Protein AF-A0A4Q4V949-F1 (afdb_monomer_lite)

Foldseek 3Di:
DDPDFWFFWDWADFPALKTKIWGAPDGDPQAPPLQAYDDPDDDDDPDPPPPPPDPPPDDRPQWDKWFWDQDPVNQAIDTRNRDDHHQKIWMFIAHEHEDEDPDQDDALEAEDAFFGGGIDIDGHDPDPPPRMDIDGTDDHRYYDYFHDADDQAAPLQEEEEEEDEQVLLQVLLLQCLLAAFPNNYAYEYEYADPQPPHDPVPRDDPVVSCVSNVVRRYHYDYHHDDDDRFLRGLCCLQVVLVVDDPSHQKYKQEDSFKGFLYVVLVVVVPVVDDSVDFAKEAAPAPPVVCCVVQPQFHDRHLIIMTTPVLSVQLHPCSVVLCPPPVDTHRSSVRVSSVVRHPYDYDHDPLRHALQFARDCCCVLQDSDFHRRIYGCCVHRHPHDSSQLSPSCVNRHSRQRQRWYAYPVAWIDGRSHTIIHDPDDPVRVVPDDPVVVPFRHDDPVDPDTPDQLAQEEAAALDLVQLVPQFLGAEYHYALVRLLVQQCDADPVRHGPCVVQLVVLLVVLVVCCVVVVPDDSLLSSSLLSSLVSQVSSVVSHNAAYEDEFQLVCLPPLVSRLVRLVSSLVSNCVVPVPDDSLRYEYEGELDLSRLSNQLVCVVVSHAYEHELFAAPLSLLLNQVSQHQEYEHEQAQPCVVPDPPDDGPRGRLLRLLLSVVLCVVVVGNYFYEYDNDDELLVVQCCRNGHHYYDYSVRSVVVVVDDPPPDPGHGPVSHPDPCPVSVVPSDDQSVVQSVDPVSSVVCQCPPPHNVSVVSSVSVSVVSNVSSVSSSVVSVD

Secondary structure (DSSP, 8-state):
------EEEEE-S-TTT-EEEEE---S---S--TT-S----SSS-SS----SS----PPPPSEEEEEEEE-TTSS-EEETTEEEE-SEEEEEEE-EEEEE-S-S---SEEE-SSPPPPPEEEEPPSSTT--EEEEEPPS--EEEEEPPPPPPPP-TTEEEEEEE-HHHHHHTHHHHHHHHTTS--EEEEEEPPTTTT---TTPPPHHHHHHHHHHTT-EEEEEE--S-HHHHHHHHHHHGGGT--TT--EEEE--TT-EES-HHHHHHHHTTS-TTS--EEE---SSHHHHHHH-S---STT-EEEEHHHHHHHTT-HHHHHTSTT--THHHHHHHHHHH----EEE-TTB------B-THHHHHS-SPPPSEE--TTTTB---HHHHHTTHHHH-GGGTT-EEE-TTSEEEETTTEEEE-SS-HHHHTTS-GGGS-TT---TT--S-SS-SSEEEEE---THHHHHH--BS-EE--HHHHHHHHT-B-TTS-BTTHHHHHHHHHHHHHTTTTSTTS-HHHHHHHHHHHHHHHHHGGGBSS-EEEEPPGGGTT-HHHHHHHHHHHHHHHHHH-TTS-GGGEEEEEE-SHHHHHHHHHHHHTT-EEEEEEE-SHHHHHHHHHTT-SEEEEBSS-GGGGTSTT---SS--HHHHHHHHHHHHHHT--PEE--B---SHHHHHHTBTBSEEEE-HHHHHHHHHS-STT--S--STTTSS--TTTTTTSSTHHHHHHT-HHHHHHHHHHGGGTHHHHHHHHHHHHHHHHHHHHHHHHH-

Sequence (775 aa):
MARNPISRALVTALTLGSLHLLVNHIGYFHRSHPAAFVDPEIGWPRKPAALTGEKATKPVESSVQIEWETARDGSGYKLFGISGFQSTVDVASINIKANPSSKESRPVLENLSIEFPTFSKLQLGSKAHDPVRRIEVPETSVTVEVAQTLATPNAAEIIFSGATTLRRLTESLDAFKHWAAGTGARFVIVVEPYGANGEDPGEPSGDEIIRAYAKEGIELDIVEAGGDWTGRYVSLLDILPSYIRPDTQWIGFIDDDTFFFSMHSVLHMLHKYDASEAQWVGTHSEYTPWLWGGGINCVGGAGFFLSTPLLKQIGGKSKDCLALANTHGDKALSLCIYKYTTTKLSVEHGLYQLEMFGDPSGFYEAVRPQPISTHHWKSWHQKDMAKISAVSRVCGDACILQSYRFADGWLMTNGYSIVKYSYSDKELASQNDFDMEHSWDNPGEEDGEESWSAVDCDTLDLEVPSKLGPFVDCTSNQAIAYHELIRVDGEGKQVHAQLIQDAIAFAAAKKQVYPELDAAELAVEVMMVKLALRIVPHLTGYSHIQTNPKYSYSKQKTIENAQRIVAVFKELDPTYDTNRVCIKIPATWEGMQACRELERQGIATLATTMFCMEQAALASHVGCTYIAPYINELRVHFDSGYVDKNKAFDFCGSAQRYYEKVGSGTRVLPASLTSVQEVMRLAGAHHITVAPPLLTKLAETPANPWEGDTGSVFSRDHGADEEVFGDYYSRIVEDEGAWQLAFTRSLGGRAEGKIVQAINIFCEKQEGLEGLARR

Structure (mmCIF, N/CA/C/O backbone):
data_AF-A0A4Q4V949-F1
#
_entry.id   AF-A0A4Q4V949-F1
#
loop_
_atom_site.group_PDB
_atom_site.id
_atom_site.type_symbol
_atom_site.label_atom_id
_atom_site.label_alt_id
_atom_site.label_comp_id
_atom_site.label_asym_id
_atom_site.label_entity_id
_atom_site.label_seq_id
_atom_site.pdbx_PDB_ins_code
_atom_site.Cartn_x
_atom_site.Cartn_y
_atom_site.Cartn_z
_atom_site.occupancy
_atom_site.B_iso_or_equiv
_atom_site.auth_seq_id
_atom_site.auth_comp_id
_atom_site.auth_asym_id
_atom_site.auth_atom_id
_atom_site.pdbx_PDB_model_num
ATOM 1 N N . MET A 1 1 ? -19.097 7.911 -0.462 1.00 23.41 1 MET A N 1
ATOM 2 C CA . MET A 1 1 ? -19.958 6.911 -1.139 1.00 23.41 1 MET A CA 1
ATOM 3 C C . MET A 1 1 ? -19.379 5.537 -0.853 1.00 23.41 1 MET A C 1
ATOM 5 O O . MET A 1 1 ? -18.164 5.414 -0.833 1.00 23.41 1 MET A O 1
ATOM 9 N N . ALA A 1 2 ? -20.223 4.564 -0.511 1.00 19.25 2 ALA A N 1
ATOM 10 C CA . ALA A 1 2 ? -19.815 3.244 -0.032 1.00 19.25 2 ALA A CA 1
ATOM 11 C C . ALA A 1 2 ? -18.829 2.562 -1.000 1.00 19.25 2 ALA A C 1
ATOM 13 O O . ALA A 1 2 ? -19.147 2.385 -2.173 1.00 19.25 2 ALA A O 1
ATOM 14 N N . ARG A 1 3 ? -17.637 2.192 -0.508 1.00 22.89 3 ARG A N 1
ATOM 15 C CA . ARG A 1 3 ? -16.684 1.346 -1.241 1.00 22.89 3 ARG A CA 1
ATOM 16 C C . ARG A 1 3 ? -17.339 -0.026 -1.422 1.00 22.89 3 ARG A C 1
ATOM 18 O O . ARG A 1 3 ? -17.463 -0.785 -0.463 1.00 22.89 3 ARG A O 1
ATOM 25 N N . ASN A 1 4 ? -17.834 -0.303 -2.626 1.00 29.89 4 ASN A N 1
ATOM 26 C CA . ASN A 1 4 ? -18.466 -1.577 -2.939 1.00 29.89 4 ASN A CA 1
ATOM 27 C C . ASN A 1 4 ? -17.403 -2.686 -3.051 1.00 29.89 4 ASN A C 1
ATOM 29 O O . ASN A 1 4 ? -16.415 -2.502 -3.764 1.00 29.89 4 ASN A O 1
ATOM 33 N N . PRO A 1 5 ? -17.606 -3.852 -2.418 1.00 28.44 5 PRO A N 1
ATOM 34 C CA . PRO A 1 5 ? -16.660 -4.957 -2.471 1.00 28.44 5 PRO A CA 1
ATOM 35 C C . PRO A 1 5 ? -16.630 -5.573 -3.876 1.00 28.44 5 PRO A C 1
ATOM 37 O O . PRO A 1 5 ? -17.610 -6.171 -4.323 1.00 28.44 5 PRO A O 1
ATOM 40 N N . ILE A 1 6 ? -15.494 -5.466 -4.567 1.00 34.72 6 ILE A N 1
ATOM 41 C CA . ILE A 1 6 ? -15.197 -6.327 -5.716 1.00 34.72 6 ILE A CA 1
ATOM 42 C C . ILE A 1 6 ? -14.974 -7.734 -5.155 1.00 34.72 6 ILE A C 1
ATOM 44 O O . ILE A 1 6 ? -14.046 -7.965 -4.380 1.00 34.72 6 ILE A O 1
ATOM 48 N N . SER A 1 7 ? -15.840 -8.678 -5.520 1.00 36.91 7 SER A N 1
ATOM 49 C CA . SER A 1 7 ? -15.655 -10.087 -5.163 1.00 36.91 7 SER A CA 1
ATOM 50 C C . SER A 1 7 ? -14.743 -10.732 -6.206 1.00 36.91 7 SER A C 1
ATOM 52 O O . SER A 1 7 ? -15.171 -10.982 -7.333 1.00 36.91 7 SER A O 1
ATOM 54 N N . ARG A 1 8 ? -13.472 -10.954 -5.850 1.00 41.19 8 ARG A N 1
ATOM 55 C CA . ARG A 1 8 ? -12.495 -11.674 -6.683 1.00 41.19 8 ARG A CA 1
ATOM 56 C C . ARG A 1 8 ? -12.491 -13.153 -6.300 1.00 41.19 8 ARG A C 1
ATOM 58 O O . ARG A 1 8 ? -12.451 -13.484 -5.117 1.00 41.19 8 ARG A O 1
ATOM 65 N N . ALA A 1 9 ? -12.545 -14.032 -7.294 1.00 40.34 9 ALA A N 1
ATOM 66 C CA . ALA A 1 9 ? -12.616 -15.475 -7.102 1.00 40.34 9 ALA A CA 1
ATOM 67 C C . ALA A 1 9 ? -11.342 -16.179 -7.587 1.00 40.34 9 ALA A C 1
ATOM 69 O O . ALA A 1 9 ? -10.746 -15.766 -8.582 1.00 40.34 9 ALA A O 1
ATOM 70 N N . LEU A 1 10 ? -10.938 -17.258 -6.908 1.00 42.69 10 LEU A N 1
ATOM 71 C CA . LEU A 1 10 ? -9.797 -18.071 -7.319 1.00 42.69 10 LEU A CA 1
ATOM 72 C C . LEU A 1 10 ? -10.251 -19.090 -8.370 1.00 42.69 10 LEU A C 1
ATOM 74 O O . LEU A 1 10 ? -11.147 -19.905 -8.125 1.00 42.69 10 LEU A O 1
ATOM 78 N N . VAL A 1 11 ? -9.622 -19.048 -9.544 1.00 43.53 11 VAL A N 1
ATOM 79 C CA . VAL A 1 11 ? -9.882 -19.995 -10.630 1.00 43.53 11 VAL A CA 1
ATOM 80 C C . VAL A 1 11 ? -8.966 -21.198 -10.457 1.00 43.53 11 VAL A C 1
ATOM 82 O O . VAL A 1 11 ? -7.747 -21.080 -10.546 1.00 43.53 11 VAL A O 1
ATOM 85 N N . THR A 1 12 ? -9.535 -22.380 -10.227 1.00 38.44 12 THR A N 1
ATOM 86 C CA . THR A 1 12 ? -8.761 -23.625 -10.246 1.00 38.44 12 THR A CA 1
ATOM 87 C C . THR A 1 12 ? -9.470 -24.672 -11.083 1.00 38.44 12 THR A C 1
ATOM 89 O O . THR A 1 12 ? -10.072 -25.605 -10.572 1.00 38.44 12 THR A O 1
ATOM 92 N N . ALA A 1 13 ? -9.407 -24.473 -12.396 1.00 38.62 13 ALA A N 1
ATOM 93 C CA . ALA A 1 13 ? -9.247 -25.507 -13.414 1.00 38.62 13 ALA A CA 1
ATOM 94 C C . ALA A 1 13 ? -9.280 -24.796 -14.773 1.00 38.62 13 ALA A C 1
ATOM 96 O O . ALA A 1 13 ? -10.261 -24.139 -15.113 1.00 38.62 13 ALA A O 1
ATOM 97 N N . LEU A 1 14 ? -8.145 -24.877 -15.469 1.00 45.59 14 LEU A N 1
ATOM 98 C CA . LEU A 1 14 ? -7.856 -24.408 -16.827 1.00 45.59 14 LEU A CA 1
ATOM 99 C C . LEU A 1 14 ? -9.120 -24.184 -17.668 1.00 45.59 14 LEU A C 1
ATOM 101 O O . LEU A 1 14 ? -9.851 -25.131 -17.949 1.00 45.59 14 LEU A O 1
ATOM 105 N N . THR A 1 15 ? -9.390 -22.942 -18.068 1.00 43.31 15 THR A N 1
ATOM 106 C CA . THR A 1 15 ? -10.629 -22.562 -18.757 1.00 43.31 15 THR A CA 1
ATOM 107 C C . THR A 1 15 ? -10.710 -23.122 -20.184 1.00 43.31 15 THR A C 1
ATOM 109 O O . THR A 1 15 ? -10.396 -22.458 -21.161 1.00 43.31 15 THR A O 1
ATOM 112 N N . LEU A 1 16 ? -11.120 -24.393 -20.259 1.00 43.25 16 LEU A N 1
ATOM 113 C CA . LEU A 1 16 ? -12.038 -25.100 -21.164 1.00 43.25 16 LEU A CA 1
ATOM 114 C C . LEU A 1 16 ? -11.852 -26.605 -20.882 1.00 43.25 16 LEU A C 1
ATOM 116 O O . LEU A 1 16 ? -10.740 -27.118 -20.931 1.00 43.25 16 LEU A O 1
ATOM 120 N N . GLY A 1 17 ? -12.929 -27.327 -20.560 1.00 39.16 17 GLY A N 1
ATOM 121 C CA . GLY A 1 17 ? -12.892 -28.763 -20.235 1.00 39.16 17 GLY A CA 1
ATOM 122 C C . GLY A 1 17 ? -13.403 -29.136 -18.841 1.00 39.16 17 GLY A C 1
ATOM 123 O O . GLY A 1 17 ? -13.890 -30.249 -18.694 1.00 39.16 17 GLY A O 1
ATOM 124 N N . SER A 1 18 ? -13.347 -28.238 -17.854 1.00 42.00 18 SER A N 1
ATOM 125 C CA . SER A 1 18 ? -14.075 -28.230 -16.564 1.00 42.00 18 SER A CA 1
ATOM 126 C C . SER A 1 18 ? -13.592 -27.001 -15.793 1.00 42.00 18 SER A C 1
ATOM 128 O O . SER A 1 18 ? -12.385 -26.818 -15.699 1.00 42.00 18 SER A O 1
ATOM 130 N N . LEU A 1 19 ? -14.482 -26.155 -15.272 1.00 42.25 19 LEU A N 1
ATOM 131 C CA . LEU A 1 19 ? -14.113 -24.971 -14.492 1.00 42.25 19 LEU A CA 1
ATOM 132 C C . LEU A 1 19 ? -14.685 -25.085 -13.071 1.00 42.25 19 LEU A C 1
ATOM 134 O O . LEU A 1 19 ? -15.902 -25.138 -12.872 1.00 42.25 19 LEU A O 1
ATOM 138 N N . HIS A 1 20 ? -13.802 -25.0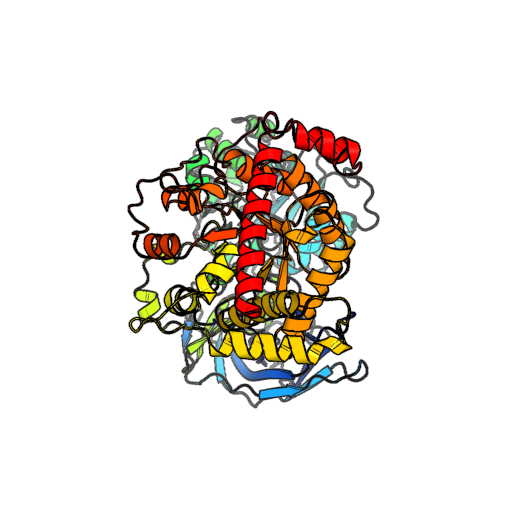67 -12.075 1.00 43.91 20 HIS A N 1
ATOM 139 C CA . HIS A 1 20 ? -14.162 -25.052 -10.656 1.00 43.91 20 HIS A CA 1
ATOM 140 C C . HIS A 1 20 ? -13.693 -23.737 -10.047 1.00 43.91 20 HIS A C 1
ATOM 142 O O . HIS A 1 20 ? -12.526 -23.357 -10.160 1.00 43.91 20 HIS A O 1
ATOM 148 N N . LEU A 1 21 ? -14.630 -23.023 -9.433 1.00 42.66 21 LEU A N 1
ATOM 149 C CA . LEU A 1 21 ? -14.421 -21.716 -8.835 1.00 42.66 21 LEU A CA 1
ATOM 150 C C . LEU A 1 21 ? -14.546 -21.821 -7.315 1.00 42.66 21 LEU A C 1
ATOM 152 O O . LEU A 1 21 ? -15.622 -22.134 -6.806 1.00 42.66 21 LEU A O 1
ATOM 156 N N . LEU A 1 22 ? -13.477 -21.495 -6.591 1.00 43.94 22 LEU A N 1
ATOM 157 C CA . LEU A 1 22 ? -13.514 -21.328 -5.139 1.00 43.94 22 LEU A CA 1
ATOM 158 C C . LEU A 1 22 ? -13.496 -19.843 -4.785 1.00 43.94 22 LEU A C 1
ATOM 160 O O . LEU A 1 22 ? -12.631 -19.086 -5.223 1.00 43.94 22 LEU A O 1
ATOM 164 N N . VAL A 1 23 ? -14.458 -19.426 -3.971 1.00 40.50 23 VAL A N 1
ATOM 165 C CA . VAL A 1 23 ? -14.585 -18.070 -3.447 1.00 40.50 23 VAL A CA 1
ATOM 166 C C . VAL A 1 23 ? -14.411 -18.096 -1.938 1.00 40.50 23 VAL A C 1
ATOM 168 O O . VAL A 1 23 ? -15.080 -18.830 -1.212 1.00 40.50 23 VAL A O 1
ATOM 171 N N . ASN A 1 24 ? -13.486 -17.265 -1.464 1.00 37.62 24 ASN A N 1
ATOM 172 C CA . ASN A 1 24 ? -13.415 -16.890 -0.062 1.00 37.62 24 ASN A CA 1
ATOM 173 C C . ASN A 1 24 ? -14.276 -15.638 0.129 1.00 37.62 24 ASN A C 1
ATOM 175 O O . ASN A 1 24 ? -14.116 -14.668 -0.608 1.00 37.62 24 ASN A O 1
ATOM 179 N N . HIS A 1 25 ? -15.165 -15.629 1.120 1.00 32.88 25 HIS A N 1
ATOM 180 C CA . HIS A 1 25 ? -16.060 -14.496 1.374 1.00 32.88 25 HIS A CA 1
ATOM 181 C C . HIS A 1 25 ? -15.378 -13.321 2.112 1.00 32.88 25 HIS A C 1
ATOM 183 O O . HIS A 1 25 ? -16.060 -12.454 2.658 1.00 32.88 25 HIS A O 1
ATOM 189 N N . ILE A 1 26 ? -14.042 -13.269 2.138 1.00 29.25 26 ILE A N 1
ATOM 190 C CA . ILE A 1 26 ? -13.274 -12.215 2.808 1.00 29.25 26 ILE A CA 1
ATOM 191 C C . ILE A 1 26 ? -12.864 -11.176 1.761 1.00 29.25 26 ILE A C 1
ATOM 193 O O . ILE A 1 26 ? -12.069 -11.453 0.865 1.00 29.25 26 ILE A O 1
ATOM 197 N N . GLY A 1 27 ? -13.456 -9.984 1.864 1.00 28.69 27 GLY A N 1
ATOM 198 C CA . GLY A 1 27 ? -13.058 -8.820 1.081 1.00 28.69 27 GLY A CA 1
ATOM 199 C C . GLY A 1 27 ? -11.587 -8.473 1.317 1.00 28.69 27 GLY A C 1
ATOM 200 O O . GLY A 1 27 ? -11.102 -8.596 2.437 1.00 28.69 27 GLY A O 1
ATOM 201 N N . TYR A 1 28 ? -10.934 -8.001 0.252 1.00 23.09 28 TYR A N 1
ATOM 202 C CA . TYR A 1 28 ? -9.518 -7.623 0.147 1.00 23.09 28 TYR A CA 1
ATOM 203 C C . TYR A 1 28 ? -8.519 -8.781 -0.032 1.00 23.09 28 TYR A C 1
ATOM 205 O O . TYR A 1 28 ? -7.919 -9.281 0.912 1.00 23.09 28 TYR A O 1
ATOM 213 N N . PHE A 1 29 ? -8.228 -9.105 -1.297 1.00 25.89 29 PHE A N 1
ATOM 214 C CA . PHE A 1 29 ? -6.908 -9.598 -1.702 1.00 25.89 29 PHE A CA 1
ATOM 215 C C . PHE A 1 29 ? -6.113 -8.409 -2.253 1.00 25.89 29 PHE A C 1
ATOM 217 O O . PHE A 1 29 ? -6.253 -8.085 -3.428 1.00 25.89 29 PHE A O 1
ATOM 224 N N . HIS A 1 30 ? -5.303 -7.757 -1.411 1.00 25.00 30 HIS A N 1
ATOM 225 C CA . HIS A 1 30 ? -4.321 -6.751 -1.856 1.00 25.00 30 HIS A CA 1
ATOM 226 C C . HIS A 1 30 ? -2.861 -7.187 -1.651 1.00 25.00 30 HIS A C 1
ATOM 228 O O . HIS A 1 30 ? -1.940 -6.383 -1.680 1.00 25.00 30 HIS A O 1
ATOM 234 N N . ARG A 1 31 ? -2.626 -8.495 -1.502 1.00 25.36 31 ARG A N 1
ATOM 235 C CA . ARG A 1 31 ? -1.320 -9.102 -1.774 1.00 25.36 31 ARG A CA 1
ATOM 236 C C . ARG A 1 31 ? -1.536 -10.245 -2.746 1.00 25.36 31 ARG A C 1
ATOM 238 O O . ARG A 1 31 ? -2.046 -11.301 -2.373 1.00 25.36 31 ARG A O 1
ATOM 245 N N . SER A 1 32 ? -1.184 -10.024 -4.006 1.00 29.88 32 SER A N 1
ATOM 246 C CA . SER A 1 32 ? -1.009 -11.092 -4.983 1.00 29.88 32 SER A CA 1
ATOM 247 C C . SER A 1 32 ? 0.086 -12.026 -4.471 1.00 29.88 32 SER A C 1
ATOM 249 O O . SER A 1 32 ? 1.272 -11.746 -4.614 1.00 29.88 32 SER A O 1
ATOM 251 N N . HIS A 1 33 ? -0.295 -13.126 -3.819 1.00 28.47 33 HIS A N 1
ATOM 252 C CA . HIS A 1 33 ? 0.649 -14.202 -3.560 1.00 28.47 33 HIS A CA 1
ATOM 253 C C . HIS A 1 33 ? 1.010 -14.871 -4.902 1.00 28.47 33 HIS A C 1
ATOM 255 O O . HIS A 1 33 ? 0.104 -15.376 -5.566 1.00 28.47 33 HIS A O 1
ATOM 261 N N . PRO A 1 34 ? 2.300 -14.917 -5.299 1.00 31.09 34 PRO A N 1
ATOM 262 C CA . PRO A 1 34 ? 2.740 -15.373 -6.629 1.00 31.09 34 PRO A CA 1
ATOM 263 C C . PRO A 1 34 ? 2.511 -16.863 -6.944 1.00 31.09 34 PRO A C 1
ATOM 265 O O . PRO A 1 34 ? 2.851 -17.326 -8.025 1.00 31.09 34 PRO A O 1
ATOM 268 N N . ALA A 1 35 ? 1.997 -17.663 -6.006 1.00 28.58 35 ALA A N 1
ATOM 269 C CA . ALA A 1 35 ? 2.217 -19.112 -6.026 1.00 28.58 35 ALA A CA 1
ATOM 270 C C . ALA A 1 35 ? 1.003 -19.980 -6.404 1.00 28.58 35 ALA A C 1
ATOM 272 O O . ALA A 1 35 ? 1.115 -21.204 -6.381 1.00 28.58 35 ALA A O 1
ATOM 273 N N . ALA A 1 36 ? -0.151 -19.409 -6.751 1.00 32.72 36 ALA A N 1
ATOM 274 C CA . ALA A 1 36 ? -1.404 -20.161 -6.692 1.00 32.72 36 ALA A CA 1
ATOM 275 C C . ALA A 1 36 ? -2.174 -20.266 -8.007 1.00 32.72 36 ALA A C 1
ATOM 277 O O . ALA A 1 36 ? -3.256 -19.717 -8.173 1.00 32.72 36 ALA A O 1
ATOM 278 N N . PHE A 1 37 ? -1.620 -21.065 -8.908 1.00 35.94 37 PHE A N 1
ATOM 279 C CA . PHE A 1 37 ? -2.381 -21.798 -9.912 1.00 35.94 37 PHE A CA 1
ATOM 280 C C . PHE A 1 37 ? -1.766 -23.201 -9.983 1.00 35.94 37 PHE A C 1
ATOM 282 O O . PHE A 1 37 ? -0.540 -23.344 -9.913 1.00 35.94 37 PHE A O 1
ATOM 289 N N . VAL A 1 38 ? -2.621 -24.224 -10.013 1.00 30.84 38 VAL A N 1
ATOM 290 C CA . VAL A 1 38 ? -2.236 -25.641 -9.924 1.00 30.84 38 VAL A CA 1
ATOM 291 C C . VAL A 1 38 ? -1.601 -26.097 -11.234 1.00 30.84 38 VAL A C 1
ATOM 293 O O . VAL A 1 38 ? -2.146 -25.853 -12.308 1.00 30.84 38 VAL A O 1
ATOM 296 N N . ASP A 1 39 ? -0.463 -26.776 -11.122 1.00 28.52 39 ASP A N 1
ATOM 297 C CA . ASP A 1 39 ? 0.186 -27.499 -12.213 1.00 28.52 39 ASP A CA 1
ATOM 298 C C . ASP A 1 39 ? -0.682 -28.701 -12.642 1.00 28.52 39 ASP A C 1
ATOM 300 O O . ASP A 1 39 ? -0.988 -29.557 -11.807 1.00 28.52 39 ASP A O 1
ATOM 304 N N . PRO A 1 40 ? -1.122 -28.810 -13.908 1.00 30.06 40 PRO A N 1
ATOM 305 C CA . PRO A 1 40 ? -1.758 -30.022 -14.392 1.00 30.06 40 PRO A CA 1
ATOM 306 C C . PRO A 1 40 ? -0.704 -31.090 -14.746 1.00 30.06 40 PRO A C 1
ATOM 308 O O . PRO A 1 40 ? -0.489 -31.381 -15.922 1.00 30.06 40 PRO A O 1
ATOM 311 N N . GLU A 1 41 ? -0.112 -31.768 -13.763 1.00 28.59 41 GLU A N 1
ATOM 312 C CA . GLU A 1 41 ? 0.449 -33.119 -13.955 1.00 28.59 41 GLU A CA 1
ATOM 313 C C . GLU A 1 41 ? -0.055 -34.023 -12.815 1.00 28.59 41 GLU A C 1
ATOM 315 O O . GLU A 1 41 ? -0.023 -33.648 -11.654 1.00 28.59 41 GLU A O 1
ATOM 320 N N . ILE A 1 42 ? -0.629 -35.213 -13.027 1.00 26.53 42 ILE A N 1
ATOM 321 C CA . ILE A 1 42 ? -0.213 -36.354 -13.852 1.00 26.53 42 ILE A CA 1
ATOM 322 C C . ILE A 1 42 ? -1.463 -36.930 -14.549 1.00 26.53 42 ILE A C 1
ATOM 324 O O . ILE A 1 42 ? -2.311 -37.539 -13.901 1.00 26.53 42 ILE A O 1
ATOM 328 N N . GLY A 1 43 ? -1.594 -36.792 -15.875 1.00 27.28 43 GLY A N 1
ATOM 329 C CA . GLY A 1 43 ? -2.690 -37.466 -16.598 1.00 27.28 43 GLY A CA 1
ATOM 330 C C . GLY A 1 43 ? -2.988 -37.004 -18.026 1.00 27.28 43 GLY A C 1
ATOM 331 O O . GLY A 1 43 ? -3.600 -37.757 -18.795 1.00 27.28 43 GLY A O 1
ATOM 332 N N . TRP A 1 44 ? -2.542 -35.815 -18.431 1.00 26.69 44 TRP A N 1
ATOM 333 C CA . TRP A 1 44 ? -2.743 -35.310 -19.792 1.00 26.69 44 TRP A CA 1
ATOM 334 C C . TRP A 1 44 ? -1.596 -35.736 -20.726 1.00 26.69 44 TRP A C 1
ATOM 336 O O . TRP A 1 44 ? -0.442 -35.797 -20.300 1.00 26.69 44 TRP A O 1
ATOM 346 N N . PRO A 1 45 ? -1.882 -36.132 -21.981 1.00 23.94 45 PRO A N 1
ATOM 347 C CA . PRO A 1 45 ? -0.861 -36.687 -22.865 1.00 23.94 45 PRO A CA 1
ATOM 348 C C . PRO A 1 45 ? 0.228 -35.650 -23.185 1.00 23.94 45 PRO A C 1
ATOM 350 O O . PRO A 1 45 ? -0.051 -34.578 -23.709 1.00 23.94 45 PRO A O 1
ATOM 353 N N . ARG A 1 46 ? 1.489 -36.017 -22.918 1.00 27.61 46 ARG A N 1
ATOM 354 C CA . ARG A 1 46 ? 2.719 -35.215 -23.102 1.00 27.61 46 ARG A CA 1
ATOM 355 C C . ARG A 1 46 ? 3.123 -34.954 -24.568 1.00 27.61 46 ARG A C 1
ATOM 357 O O . ARG A 1 46 ? 4.300 -34.757 -24.854 1.00 27.61 46 ARG A O 1
ATOM 364 N N . LYS A 1 47 ? 2.191 -34.997 -25.523 1.00 24.91 47 LYS A N 1
ATOM 365 C CA . LYS A 1 47 ? 2.473 -34.697 -26.935 1.00 24.91 47 LYS A CA 1
ATOM 366 C C . LYS A 1 47 ? 1.301 -33.950 -27.565 1.00 24.91 47 LYS A C 1
ATOM 368 O O . LYS A 1 47 ? 0.171 -34.410 -27.396 1.00 24.91 47 LYS A O 1
ATOM 373 N N . PRO A 1 48 ? 1.544 -32.886 -28.352 1.00 25.78 48 PRO A N 1
ATOM 374 C CA . PRO A 1 48 ? 0.546 -32.414 -29.292 1.00 25.78 48 PRO A CA 1
ATOM 375 C C . PRO A 1 48 ? 0.340 -33.548 -30.296 1.00 25.78 48 PRO A C 1
ATOM 377 O O . PRO A 1 48 ? 1.204 -33.842 -31.125 1.00 25.78 48 PRO A O 1
ATOM 380 N N . ALA A 1 49 ? -0.775 -34.266 -30.179 1.00 24.66 49 ALA A N 1
ATOM 381 C CA . ALA A 1 49 ? -1.230 -35.067 -31.295 1.00 24.66 49 ALA A CA 1
ATOM 382 C C . ALA A 1 49 ? -1.532 -34.061 -32.405 1.00 24.66 49 ALA A C 1
ATOM 384 O O . ALA A 1 49 ? -2.473 -33.276 -32.294 1.00 24.66 49 ALA A O 1
ATOM 385 N N . ALA A 1 50 ? -0.698 -34.048 -33.448 1.00 25.38 50 ALA A N 1
ATOM 386 C CA . ALA A 1 50 ? -1.076 -33.457 -34.717 1.00 25.38 50 ALA A CA 1
ATOM 387 C C . ALA A 1 50 ? -2.506 -33.923 -35.007 1.00 25.38 50 ALA A C 1
ATOM 389 O O . ALA A 1 50 ? -2.760 -35.131 -34.965 1.00 25.38 50 ALA A O 1
ATOM 390 N N . LEU A 1 51 ? -3.426 -32.977 -35.222 1.00 29.67 51 LEU A N 1
ATOM 391 C CA . LEU A 1 51 ? -4.824 -33.222 -35.577 1.00 29.67 51 LEU A CA 1
ATOM 392 C C . LEU A 1 51 ? -4.884 -33.969 -36.918 1.00 29.67 51 LEU A C 1
ATOM 394 O O . LEU A 1 51 ? -5.210 -33.427 -37.967 1.00 29.67 51 LEU A O 1
ATOM 398 N N . THR A 1 52 ? -4.557 -35.251 -36.872 1.00 27.83 52 THR A N 1
ATOM 399 C CA . THR A 1 52 ? -4.782 -36.250 -37.902 1.00 27.83 52 THR A CA 1
ATOM 400 C C . THR A 1 52 ? -6.060 -36.974 -37.519 1.00 27.83 52 THR A C 1
ATOM 402 O O . THR A 1 52 ? -6.032 -38.121 -37.112 1.00 27.83 52 THR A O 1
ATOM 405 N N . GLY A 1 53 ? -7.194 -36.269 -37.574 1.00 27.78 53 GLY A N 1
ATOM 406 C CA . GLY A 1 53 ? -8.541 -36.857 -37.622 1.00 27.78 53 GLY A CA 1
ATOM 407 C C . GLY A 1 53 ? -9.006 -37.781 -36.482 1.00 27.78 53 GLY A C 1
ATOM 408 O O . GLY A 1 53 ? -10.175 -38.165 -36.487 1.00 27.78 53 GLY A O 1
ATOM 409 N N . GLU A 1 54 ? -8.179 -38.134 -35.500 1.00 24.19 54 GLU A N 1
ATOM 410 C CA . GLU A 1 54 ? -8.571 -39.012 -34.404 1.00 24.19 54 GLU A CA 1
ATOM 411 C C . GLU A 1 54 ? -9.052 -38.189 -33.212 1.00 24.19 54 GLU A C 1
ATOM 413 O O . GLU A 1 54 ? -8.305 -37.471 -32.548 1.00 24.19 54 GLU A O 1
ATOM 418 N N . LYS A 1 55 ? -10.360 -38.296 -32.959 1.00 30.39 55 LYS A N 1
ATOM 419 C CA . LYS A 1 55 ? -11.039 -37.777 -31.774 1.00 30.39 55 LYS A CA 1
ATOM 420 C C . LYS A 1 55 ? -10.313 -38.259 -30.514 1.00 30.39 55 LYS A C 1
ATOM 422 O O . LYS A 1 55 ? -10.509 -39.394 -30.086 1.00 30.39 55 LYS A O 1
ATOM 427 N N . ALA A 1 56 ? -9.544 -37.384 -29.873 1.00 28.50 56 ALA A N 1
ATOM 428 C CA . ALA A 1 56 ? -9.070 -37.601 -28.513 1.00 28.50 56 ALA A CA 1
ATOM 429 C C . ALA A 1 56 ? -10.249 -37.434 -27.533 1.00 28.50 56 ALA A C 1
ATOM 431 O O . ALA A 1 56 ? -10.384 -36.429 -26.846 1.00 28.50 56 ALA A O 1
ATOM 432 N N . THR A 1 57 ? -11.151 -38.414 -27.490 1.00 31.97 57 THR A N 1
ATOM 433 C CA . THR A 1 57 ? -12.174 -38.534 -26.446 1.00 31.97 57 THR A CA 1
ATOM 434 C C . THR A 1 57 ? -11.542 -39.159 -25.208 1.00 31.97 57 THR A C 1
ATOM 436 O O . THR A 1 57 ? -11.722 -40.350 -24.954 1.00 31.97 57 THR A O 1
ATOM 439 N N . LYS A 1 58 ? -10.790 -38.381 -24.425 1.00 31.84 58 LYS A N 1
ATOM 440 C CA . LYS A 1 58 ? -10.741 -38.674 -22.988 1.00 31.84 58 LYS A CA 1
ATOM 441 C C . LYS A 1 58 ? -12.032 -38.125 -22.371 1.00 31.84 58 LYS A C 1
ATOM 443 O O . LYS A 1 58 ? -12.427 -37.015 -22.732 1.00 31.84 58 LYS A O 1
ATOM 448 N N . PRO A 1 59 ? -12.733 -38.895 -21.522 1.00 34.22 59 PRO A N 1
ATOM 449 C CA . PRO A 1 59 ? -13.909 -38.385 -20.835 1.00 34.22 59 PRO A CA 1
ATOM 450 C C . PRO A 1 59 ? -13.485 -37.180 -19.992 1.00 34.22 59 PRO A C 1
ATOM 452 O O . PRO A 1 59 ? -12.454 -37.238 -19.322 1.00 34.22 59 PRO A O 1
ATOM 455 N N . VAL A 1 60 ? -14.263 -36.097 -20.064 1.00 43.53 60 VAL A N 1
ATOM 456 C CA . VAL A 1 60 ? -14.189 -35.002 -19.091 1.00 43.53 60 VAL A CA 1
ATOM 457 C C . VAL A 1 60 ? -14.231 -35.646 -17.708 1.00 43.53 60 VAL A C 1
ATOM 459 O O . VAL A 1 60 ? -15.116 -36.469 -17.457 1.00 43.53 60 VAL A O 1
ATOM 462 N N . GLU A 1 61 ? -13.238 -35.372 -16.860 1.00 46.53 61 GLU A N 1
ATOM 463 C CA . GLU A 1 61 ? -13.214 -35.947 -15.517 1.00 46.53 61 GLU A CA 1
ATOM 464 C C . GLU A 1 61 ? -14.527 -35.594 -14.814 1.00 46.53 61 GLU A C 1
ATOM 466 O O . GLU A 1 61 ? -14.913 -34.433 -14.743 1.00 46.53 61 GLU A O 1
ATOM 471 N N . SER A 1 62 ? -15.244 -36.601 -14.310 1.00 46.88 62 SER A N 1
ATOM 472 C CA . SER A 1 62 ? -16.535 -36.409 -13.635 1.00 46.88 62 SER A CA 1
ATOM 473 C C . SER A 1 62 ? -16.397 -35.718 -12.273 1.00 46.88 62 SER A C 1
ATOM 475 O O . SER A 1 62 ? -17.393 -35.455 -11.603 1.00 46.88 62 SER A O 1
ATOM 477 N N . SER A 1 63 ? -15.165 -35.450 -11.833 1.00 52.66 63 SER A N 1
ATOM 478 C CA . SER A 1 63 ? -14.875 -34.746 -10.592 1.00 52.66 63 SER A CA 1
ATOM 479 C C . SER A 1 63 ? -13.506 -34.070 -10.625 1.00 52.66 63 SER A C 1
ATOM 481 O O . SER A 1 63 ? -12.550 -34.713 -11.052 1.00 52.66 63 SER A O 1
ATOM 483 N N . VAL A 1 64 ? -13.390 -32.864 -10.068 1.00 57.31 64 VAL A N 1
ATOM 484 C CA . VAL A 1 64 ? -12.107 -32.177 -9.825 1.00 57.31 64 VAL A CA 1
ATOM 485 C C . VAL A 1 64 ? -11.694 -32.340 -8.367 1.00 57.31 64 VAL A C 1
ATOM 487 O O . VAL A 1 64 ? -12.535 -32.328 -7.467 1.00 57.31 64 VAL A O 1
ATOM 490 N N . GLN A 1 65 ? -10.398 -32.531 -8.134 1.00 62.53 65 GLN A N 1
ATOM 491 C CA . GLN A 1 65 ? -9.810 -32.646 -6.803 1.00 62.53 65 GLN A CA 1
ATOM 492 C C . GLN A 1 65 ? -9.372 -31.271 -6.291 1.00 62.53 65 GLN A C 1
ATOM 494 O O . GLN A 1 65 ? -8.636 -30.557 -6.963 1.00 62.53 65 GLN A O 1
ATOM 499 N N . ILE A 1 66 ? -9.828 -30.911 -5.094 1.00 64.12 66 ILE A N 1
ATOM 500 C CA . ILE A 1 66 ? -9.368 -29.734 -4.356 1.00 64.12 66 ILE A CA 1
ATOM 501 C C . ILE A 1 66 ? -8.442 -30.214 -3.262 1.00 64.12 66 ILE A C 1
ATOM 503 O O . ILE A 1 66 ? -8.885 -30.967 -2.395 1.00 64.12 66 ILE A O 1
ATOM 507 N N . GLU A 1 67 ? -7.203 -29.739 -3.286 1.00 68.19 67 GLU A N 1
ATOM 508 C CA . GLU A 1 67 ? -6.223 -30.009 -2.243 1.00 68.19 67 GLU A CA 1
ATOM 509 C C . GLU A 1 67 ? -6.176 -28.863 -1.227 1.00 68.19 67 GLU A C 1
ATOM 511 O O . GLU A 1 67 ? -6.234 -27.682 -1.593 1.00 68.19 67 GLU A O 1
ATOM 516 N N . TRP A 1 68 ? -6.050 -29.204 0.055 1.00 69.88 68 TRP A N 1
ATOM 517 C CA . TRP A 1 68 ? -5.800 -28.233 1.115 1.00 69.88 68 TRP A CA 1
ATOM 518 C C . TRP A 1 68 ? -4.801 -28.733 2.150 1.00 69.88 68 TRP A C 1
ATOM 520 O O . TRP A 1 68 ? -4.662 -29.925 2.420 1.00 69.88 68 TRP A O 1
ATOM 530 N N . GLU A 1 69 ? -4.165 -27.774 2.810 1.00 71.19 69 GLU A N 1
ATOM 531 C CA . GLU A 1 69 ? -3.275 -28.000 3.940 1.00 71.19 69 GLU A CA 1
ATOM 532 C C . GLU A 1 69 ? -3.751 -27.172 5.134 1.00 71.19 69 GLU A C 1
ATOM 534 O O . GLU A 1 69 ? -4.239 -26.053 4.986 1.00 71.19 69 GLU A O 1
ATOM 539 N N . THR A 1 70 ? -3.600 -27.691 6.348 1.00 68.81 70 THR A N 1
ATOM 540 C CA . THR A 1 70 ? -3.724 -26.862 7.554 1.00 68.81 70 THR A CA 1
ATOM 541 C C . THR A 1 70 ? -2.475 -26.000 7.701 1.00 68.81 70 THR A C 1
ATOM 543 O O . THR A 1 70 ? -1.362 -26.530 7.647 1.00 68.81 70 THR A O 1
ATOM 546 N N . ALA A 1 71 ? -2.644 -24.692 7.912 1.00 63.94 71 ALA A N 1
ATOM 547 C CA . ALA A 1 71 ? -1.522 -23.796 8.175 1.00 63.94 71 ALA A CA 1
ATOM 548 C C . ALA A 1 71 ? -0.735 -24.270 9.414 1.00 63.94 71 ALA A C 1
ATOM 550 O O . ALA A 1 71 ? -1.317 -24.783 10.374 1.00 63.94 71 ALA A O 1
ATOM 551 N N . ARG A 1 72 ? 0.601 -24.138 9.389 1.00 55.62 72 ARG A N 1
ATOM 552 C CA . ARG A 1 72 ? 1.496 -24.682 10.437 1.00 55.62 72 ARG A CA 1
ATOM 553 C C . ARG A 1 72 ? 1.240 -24.092 11.829 1.00 55.62 72 ARG A C 1
ATOM 555 O O . ARG A 1 72 ? 1.567 -24.729 12.823 1.00 55.62 72 ARG A O 1
ATOM 562 N N . ASP A 1 73 ? 0.675 -22.896 11.881 1.00 58.03 73 ASP A N 1
ATOM 563 C CA . ASP A 1 73 ? 0.295 -22.141 13.076 1.00 58.03 73 ASP A CA 1
ATOM 564 C C . ASP A 1 73 ? -1.160 -22.402 13.525 1.00 58.03 73 ASP A C 1
ATOM 566 O O . ASP A 1 73 ? -1.589 -21.887 14.554 1.00 58.03 73 ASP A O 1
ATOM 570 N N . GLY A 1 74 ? -1.930 -23.198 12.771 1.00 59.00 74 GLY A N 1
ATOM 571 C CA . GLY A 1 74 ? -3.336 -23.492 13.046 1.00 59.00 74 GLY A CA 1
ATOM 572 C C . GLY A 1 74 ? -4.309 -22.340 12.764 1.00 59.00 74 GLY A C 1
ATOM 573 O O . GLY A 1 74 ? -5.484 -22.467 13.107 1.00 59.00 74 GLY A O 1
ATOM 574 N N . SER A 1 75 ? -3.862 -21.242 12.139 1.00 60.41 75 SER A N 1
ATOM 575 C CA . SER A 1 75 ? -4.672 -20.032 11.913 1.00 60.41 75 SER A CA 1
ATOM 576 C C . SER A 1 75 ? -5.717 -20.169 10.794 1.00 60.41 75 SER A C 1
ATOM 578 O O . SER A 1 75 ? -6.626 -19.346 10.689 1.00 60.41 75 SER A O 1
ATOM 580 N N . GLY A 1 76 ? -5.641 -21.228 9.979 1.00 73.38 76 GLY A N 1
ATOM 581 C CA . GLY A 1 76 ? -6.585 -21.484 8.893 1.00 73.38 76 GLY A CA 1
ATOM 582 C C . GLY A 1 76 ? -6.152 -22.600 7.943 1.00 73.38 76 GLY A C 1
ATOM 583 O O . GLY A 1 76 ? -5.317 -23.449 8.269 1.00 73.38 76 GLY A O 1
ATOM 584 N N . TYR A 1 77 ? -6.743 -22.591 6.753 1.00 69.94 77 TYR A N 1
ATOM 585 C CA . TYR A 1 77 ? -6.482 -23.529 5.670 1.00 69.94 77 TYR A CA 1
ATOM 586 C C . TYR A 1 77 ? -5.739 -22.835 4.533 1.00 69.94 77 TYR A C 1
ATOM 588 O O . TYR A 1 77 ? -5.945 -21.651 4.245 1.00 69.94 77 TYR A O 1
ATOM 596 N N . LYS A 1 78 ? -4.876 -23.606 3.883 1.00 65.38 78 LYS A N 1
ATOM 597 C CA . LYS A 1 78 ? -4.175 -23.244 2.666 1.00 65.38 78 LYS A CA 1
ATOM 598 C C . LYS A 1 78 ? -4.786 -24.031 1.514 1.00 65.38 78 LYS A C 1
ATOM 600 O O . LYS A 1 78 ? -4.752 -25.256 1.552 1.00 65.38 78 LYS A O 1
ATOM 605 N N . LEU A 1 79 ? -5.342 -23.356 0.515 1.00 63.06 79 LEU A N 1
ATOM 606 C CA . LEU A 1 79 ? -5.896 -23.986 -0.688 1.00 63.06 79 LEU A CA 1
ATOM 607 C C . LEU A 1 79 ? -5.046 -23.559 -1.875 1.00 63.06 79 LEU A C 1
ATOM 609 O O . LEU A 1 79 ? -4.820 -22.366 -2.067 1.00 63.06 79 LEU A O 1
ATOM 613 N N . PHE A 1 80 ? -4.542 -24.530 -2.640 1.00 61.12 80 PHE A N 1
ATOM 614 C CA . PHE A 1 80 ? -3.713 -24.291 -3.832 1.00 61.12 80 PHE A CA 1
ATOM 615 C C . PHE A 1 80 ? -2.550 -23.314 -3.610 1.00 61.12 80 PHE A C 1
ATOM 617 O O . PHE A 1 80 ? -2.259 -22.468 -4.448 1.00 61.12 80 PHE A O 1
ATOM 624 N N . GLY A 1 81 ? -1.897 -23.385 -2.450 1.00 53.72 81 GLY A N 1
ATOM 625 C CA . GLY A 1 81 ? -0.787 -22.486 -2.139 1.00 53.72 81 GLY A CA 1
ATOM 626 C C . GLY A 1 81 ? -1.183 -21.161 -1.466 1.00 53.72 81 GLY A C 1
ATOM 627 O O . GLY A 1 81 ? -0.289 -20.463 -0.994 1.00 53.72 81 GLY A O 1
ATOM 628 N N . ILE A 1 82 ? -2.476 -20.842 -1.338 1.00 53.69 82 ILE A N 1
ATOM 629 C CA . ILE A 1 82 ? -2.976 -19.595 -0.733 1.00 53.69 82 ILE A CA 1
ATOM 630 C C . ILE A 1 82 ? -3.462 -19.836 0.691 1.00 53.69 82 ILE A C 1
ATOM 632 O O . ILE A 1 82 ? -4.357 -20.647 0.909 1.00 53.69 82 ILE A O 1
ATOM 636 N N . SER A 1 83 ? -2.903 -19.097 1.647 1.00 61.19 83 SER A N 1
ATOM 637 C CA . SER A 1 83 ? -3.304 -19.111 3.059 1.00 61.19 83 SER A CA 1
ATOM 638 C C . SER A 1 83 ? -4.510 -18.200 3.329 1.00 61.19 83 SER A C 1
ATOM 640 O O . SER A 1 83 ? -4.790 -17.285 2.561 1.00 61.19 83 SER A O 1
ATOM 642 N N . GLY A 1 84 ? -5.192 -18.408 4.458 1.00 65.44 84 GLY A N 1
ATOM 643 C CA . GLY A 1 84 ? -6.264 -17.516 4.926 1.00 65.44 84 GLY A CA 1
ATOM 644 C C . GLY A 1 84 ? -7.684 -18.002 4.626 1.00 65.44 84 GLY A C 1
ATOM 645 O O . GLY A 1 84 ? -8.643 -17.249 4.801 1.00 65.44 84 GLY A O 1
ATOM 646 N N . PHE A 1 85 ? -7.851 -19.257 4.200 1.00 66.50 85 PHE A N 1
ATOM 647 C CA . PHE A 1 85 ? -9.179 -19.853 4.084 1.00 66.50 85 PHE A CA 1
ATOM 648 C C . PHE A 1 85 ? -9.673 -20.345 5.440 1.00 66.50 85 PHE A C 1
ATOM 650 O O . PHE A 1 85 ? -8.928 -20.914 6.241 1.00 66.50 85 PHE A O 1
ATOM 657 N N . GLN A 1 86 ? -10.964 -20.154 5.684 1.00 75.94 86 GLN A N 1
ATOM 658 C CA . GLN A 1 86 ? -11.636 -20.761 6.824 1.00 75.94 86 GLN A CA 1
ATOM 659 C C . GLN A 1 86 ? -11.905 -22.247 6.564 1.00 75.94 86 GLN A C 1
ATOM 661 O O . GLN A 1 86 ? -11.721 -22.759 5.463 1.00 75.94 86 GLN A O 1
ATOM 666 N N . SER A 1 87 ? -12.393 -22.953 7.584 1.00 74.94 87 SER A N 1
ATOM 667 C CA . SER A 1 87 ? -12.797 -24.358 7.453 1.00 74.94 87 SER A CA 1
ATOM 668 C C . SER A 1 87 ? -13.984 -24.564 6.511 1.00 74.94 87 SER A C 1
ATOM 670 O O . SER A 1 87 ? -14.265 -25.695 6.136 1.00 74.94 87 SER A O 1
ATOM 672 N N . THR A 1 88 ? -14.691 -23.498 6.134 1.00 75.50 88 THR A N 1
ATOM 673 C CA . THR A 1 88 ? -15.760 -23.519 5.134 1.00 75.50 88 THR A CA 1
ATOM 674 C C . THR A 1 88 ? -15.410 -22.546 4.018 1.00 75.50 88 THR A C 1
ATOM 676 O O . THR A 1 88 ? -15.054 -21.406 4.307 1.00 75.50 88 THR A O 1
ATOM 679 N N . VAL A 1 89 ? -15.530 -22.983 2.767 1.00 72.88 89 VAL A N 1
ATOM 680 C CA . VAL A 1 89 ? -15.266 -22.174 1.568 1.00 72.88 89 VAL A CA 1
ATOM 681 C C . VAL A 1 89 ? -16.464 -22.229 0.629 1.00 72.88 89 VAL A C 1
ATOM 683 O O . VAL A 1 89 ? -17.139 -23.254 0.560 1.00 72.88 89 VAL A O 1
ATOM 686 N N . ASP A 1 90 ? -16.754 -21.143 -0.078 1.00 71.75 90 ASP A N 1
ATOM 687 C CA . ASP A 1 90 ? -17.842 -21.110 -1.052 1.00 71.75 90 ASP A CA 1
ATOM 688 C C . ASP A 1 90 ? -17.326 -21.583 -2.413 1.00 71.75 90 ASP A C 1
ATOM 690 O O . ASP A 1 90 ? -16.248 -21.200 -2.857 1.00 71.75 90 ASP A O 1
ATOM 694 N N . VAL A 1 91 ? -18.071 -22.462 -3.077 1.00 72.31 91 VAL A N 1
ATOM 695 C CA . VAL A 1 91 ? -17.644 -23.120 -4.315 1.00 72.31 91 VAL A CA 1
ATOM 696 C C . VAL A 1 91 ? -18.761 -23.118 -5.336 1.00 72.31 91 VAL A C 1
ATOM 698 O O . VAL A 1 91 ? -19.875 -23.559 -5.053 1.00 72.31 91 VAL A O 1
ATOM 701 N N . ALA A 1 92 ? -18.443 -22.661 -6.538 1.00 73.50 92 ALA A N 1
ATOM 702 C CA . ALA A 1 92 ? -19.273 -22.782 -7.723 1.00 73.50 92 ALA A CA 1
ATOM 703 C C . ALA A 1 92 ? -18.516 -23.612 -8.766 1.00 73.50 92 ALA A C 1
ATOM 705 O O . ALA A 1 92 ? -17.290 -23.603 -8.820 1.00 73.50 92 ALA A O 1
ATOM 706 N N . SER A 1 93 ? -19.228 -24.357 -9.603 1.00 71.38 93 SER A N 1
ATOM 707 C CA . SER A 1 93 ? -18.602 -25.100 -10.700 1.00 71.38 93 SER A CA 1
ATOM 708 C C . SER A 1 93 ? -19.433 -24.962 -11.961 1.00 71.38 93 SER A C 1
ATOM 710 O O . SER A 1 93 ? -20.662 -24.920 -11.908 1.00 71.38 93 SER A O 1
ATOM 712 N N . ILE A 1 94 ? -18.749 -24.861 -13.093 1.00 73.00 94 ILE A N 1
ATOM 713 C CA . ILE A 1 94 ? -19.349 -24.771 -14.416 1.00 73.00 94 ILE A CA 1
ATOM 714 C C . ILE A 1 94 ? -18.521 -25.595 -15.390 1.00 73.00 94 ILE A C 1
ATOM 716 O O . ILE A 1 94 ? -17.295 -25.592 -15.359 1.00 73.00 94 ILE A O 1
ATOM 720 N N . ASN A 1 95 ? -19.180 -26.305 -16.294 1.00 73.19 95 ASN A N 1
ATOM 721 C CA . ASN A 1 95 ? -18.481 -27.064 -17.315 1.00 73.19 95 ASN A CA 1
ATOM 722 C C . ASN A 1 95 ? -18.611 -26.366 -18.671 1.00 73.19 95 ASN A C 1
ATOM 724 O O . ASN A 1 95 ? -19.692 -26.352 -19.265 1.00 73.19 95 ASN A O 1
ATOM 728 N N . ILE A 1 96 ? -17.512 -25.771 -19.140 1.00 74.12 96 ILE A N 1
ATOM 729 C CA . ILE A 1 96 ? -17.444 -25.039 -20.408 1.00 74.12 96 ILE A CA 1
ATOM 730 C C . ILE A 1 96 ? -16.745 -25.918 -21.441 1.00 74.12 96 ILE A C 1
ATOM 732 O O . ILE A 1 96 ? -15.580 -26.290 -21.278 1.00 74.12 96 ILE A O 1
ATOM 736 N N . LYS A 1 97 ? -17.450 -26.228 -22.528 1.00 75.44 97 LYS A N 1
ATOM 737 C CA . LYS A 1 97 ? -16.903 -26.979 -23.655 1.00 75.44 97 LYS A CA 1
ATOM 738 C C . LYS A 1 97 ? -16.387 -26.034 -24.735 1.00 75.44 97 LYS A C 1
ATOM 740 O O . LYS A 1 97 ? -17.130 -25.184 -25.215 1.00 75.44 97 LYS A O 1
ATOM 745 N N . ALA A 1 98 ? -15.148 -26.250 -25.168 1.00 75.62 98 ALA A N 1
ATOM 746 C CA . ALA A 1 98 ? -14.588 -25.594 -26.342 1.00 75.62 98 ALA A CA 1
ATOM 747 C C . ALA A 1 98 ? -15.107 -26.249 -27.616 1.00 75.62 98 ALA A C 1
ATOM 749 O O . ALA A 1 98 ? -15.001 -27.469 -27.772 1.00 75.62 98 ALA A O 1
ATOM 750 N N . ASN A 1 99 ? -15.620 -25.446 -28.540 1.00 79.06 99 ASN A N 1
ATOM 751 C CA . ASN A 1 99 ? -15.848 -25.871 -29.909 1.00 79.06 99 ASN A CA 1
ATOM 752 C C . ASN A 1 99 ? -14.914 -25.087 -30.840 1.00 79.06 99 ASN A C 1
ATOM 754 O O . ASN A 1 99 ? -15.146 -23.897 -31.065 1.00 79.06 99 ASN A O 1
ATOM 758 N N . PRO A 1 100 ? -13.835 -25.709 -31.351 1.00 75.38 100 PRO A N 1
ATOM 759 C CA . PRO A 1 100 ? -12.957 -25.068 -32.316 1.00 75.38 100 PRO A CA 1
ATOM 760 C C . PRO A 1 100 ? -13.742 -24.714 -33.567 1.00 75.38 100 PRO A C 1
ATOM 762 O O . PRO A 1 100 ? -14.421 -25.558 -34.159 1.00 75.38 100 PRO A O 1
ATOM 765 N N . SER A 1 101 ? -13.635 -23.463 -33.975 1.00 71.94 101 SER A N 1
ATOM 766 C CA . SER A 1 101 ? -14.381 -22.966 -35.111 1.00 71.94 101 SER A CA 1
ATOM 767 C C . SER A 1 101 ? -13.505 -22.756 -36.333 1.00 71.94 101 SER A C 1
ATOM 769 O O . SER A 1 101 ? -12.318 -22.476 -36.222 1.00 71.94 101 SER A O 1
ATOM 771 N N . SER A 1 102 ? -14.115 -22.795 -37.516 1.00 64.25 102 SER A N 1
ATOM 772 C CA . SER A 1 102 ? -13.428 -22.563 -38.793 1.00 64.25 102 SER A CA 1
ATOM 773 C C . SER A 1 102 ? -13.222 -21.078 -39.132 1.00 64.25 102 SER A C 1
ATOM 775 O O . SER A 1 102 ? -12.839 -20.760 -40.254 1.00 64.25 102 SER A O 1
ATOM 777 N N . LYS A 1 103 ? -13.571 -20.156 -38.225 1.00 61.81 103 LYS A N 1
ATOM 778 C CA . LYS A 1 103 ? -13.428 -18.703 -38.415 1.00 61.81 103 LYS A CA 1
ATOM 779 C C . LYS A 1 103 ? -12.208 -18.204 -37.645 1.00 61.81 103 LYS A C 1
ATOM 781 O O . LYS A 1 103 ? -12.154 -18.409 -36.435 1.00 61.81 103 LYS A O 1
ATOM 786 N N . GLU A 1 104 ? -11.300 -17.520 -38.341 1.00 55.47 104 GLU A N 1
ATOM 787 C CA . GLU A 1 104 ? -10.057 -16.973 -37.774 1.00 55.47 104 GLU A CA 1
ATOM 788 C C . GLU A 1 104 ? -10.293 -15.848 -36.757 1.00 55.47 104 GLU A C 1
ATOM 790 O O . GLU A 1 104 ? -9.597 -15.794 -35.749 1.00 55.47 104 GLU A O 1
ATOM 795 N N . SER A 1 105 ? -11.278 -14.966 -36.973 1.00 58.94 105 SER A N 1
ATOM 796 C CA . SER A 1 105 ? -11.538 -13.849 -36.058 1.00 58.94 105 SER A CA 1
ATOM 797 C C . SER A 1 105 ? -12.608 -14.181 -35.018 1.00 58.94 105 SER A C 1
ATOM 799 O O . SER A 1 105 ? -13.698 -14.675 -35.333 1.00 58.94 105 SER A O 1
ATOM 801 N N . ARG A 1 106 ? -12.287 -13.892 -33.754 1.00 71.94 106 ARG A N 1
ATOM 802 C CA . ARG A 1 106 ? -13.167 -14.075 -32.597 1.00 71.94 106 ARG A CA 1
ATOM 803 C C . ARG A 1 106 ? -13.356 -12.753 -31.863 1.00 71.94 106 ARG A C 1
ATOM 805 O O . ARG A 1 106 ? -12.437 -11.933 -31.855 1.00 71.94 106 ARG A O 1
ATOM 812 N N . PRO A 1 107 ? -14.546 -12.512 -31.287 1.00 77.50 107 PRO A N 1
ATOM 813 C CA . PRO A 1 107 ? -14.744 -11.328 -30.481 1.00 77.50 107 PRO A CA 1
ATOM 814 C C . PRO A 1 107 ? -13.890 -11.446 -29.219 1.00 77.50 107 PRO A C 1
ATOM 816 O O . PRO A 1 107 ? -13.827 -12.502 -28.592 1.00 77.50 107 PRO A O 1
ATOM 819 N N . VAL A 1 108 ? -13.262 -10.337 -28.847 1.00 85.25 108 VAL A N 1
ATOM 820 C CA . VAL A 1 108 ? -12.529 -10.207 -27.585 1.00 85.25 108 VAL A CA 1
ATOM 821 C C . VAL A 1 108 ? -13.436 -10.522 -26.388 1.00 85.25 108 VAL A C 1
ATOM 823 O O . VAL A 1 108 ? -12.992 -11.150 -25.433 1.00 85.25 108 VAL A O 1
ATOM 826 N N . LEU A 1 109 ? -14.712 -10.119 -26.473 1.00 88.50 109 LEU A N 1
ATOM 827 C CA . LEU A 1 109 ? -15.759 -10.403 -25.494 1.00 88.50 109 LEU A CA 1
ATOM 828 C C . LEU A 1 109 ? -16.890 -11.220 -26.109 1.00 88.50 109 LEU A C 1
ATOM 830 O O . LEU A 1 109 ? -17.551 -10.764 -27.044 1.00 88.50 109 LEU A O 1
ATOM 834 N N . GLU A 1 110 ? -17.185 -12.372 -25.523 1.00 88.06 110 GLU A N 1
ATOM 835 C CA . GLU A 1 110 ? -18.370 -13.162 -25.846 1.00 88.06 110 GLU A CA 1
ATOM 836 C C . GLU A 1 110 ? -19.402 -13.072 -24.712 1.00 88.06 110 GLU A C 1
ATOM 838 O O . GLU A 1 110 ? -19.085 -13.299 -23.547 1.00 88.06 110 GLU A O 1
ATOM 843 N N . ASN A 1 111 ? -20.650 -12.730 -25.040 1.00 89.62 111 ASN A N 1
ATOM 844 C CA . ASN A 1 111 ? -21.740 -12.716 -24.063 1.00 89.62 111 ASN A CA 1
ATOM 845 C C . ASN A 1 111 ? -22.411 -14.091 -24.024 1.00 89.62 111 ASN A C 1
ATOM 847 O O . ASN A 1 111 ? -22.963 -14.551 -25.024 1.00 89.62 111 ASN A O 1
ATOM 851 N N . LEU A 1 112 ? -22.392 -14.723 -22.857 1.00 87.31 112 LEU A N 1
ATOM 852 C CA . LEU A 1 112 ? -23.041 -15.993 -22.588 1.00 87.31 112 LEU A CA 1
ATOM 853 C C . LEU A 1 112 ? -24.484 -15.746 -22.146 1.00 87.31 112 LEU A C 1
ATOM 855 O O . LEU A 1 112 ? -24.756 -14.923 -21.276 1.00 87.31 112 LEU A O 1
ATOM 859 N N . SER A 1 113 ? -25.425 -16.506 -22.704 1.00 88.31 113 SER A N 1
ATOM 860 C CA . SER A 1 113 ? -26.849 -16.420 -22.349 1.00 88.31 113 SER A CA 1
ATOM 861 C C . SER A 1 113 ? -27.198 -17.080 -21.009 1.00 88.31 113 SER A C 1
ATOM 863 O O . SER A 1 113 ? -28.375 -17.206 -20.681 1.00 88.31 113 SER A O 1
ATOM 865 N N . ILE A 1 114 ? -26.198 -17.565 -20.276 1.00 85.44 114 ILE A N 1
ATOM 866 C CA . ILE A 1 114 ? -26.351 -18.240 -18.989 1.00 85.44 114 ILE A CA 1
ATOM 867 C C . ILE A 1 114 ? -25.866 -17.331 -17.860 1.00 85.44 114 ILE A C 1
ATOM 869 O O . ILE A 1 114 ? -24.930 -16.551 -18.038 1.00 85.44 114 ILE A O 1
ATOM 873 N N . GLU A 1 115 ? -26.501 -17.441 -16.701 1.00 86.31 115 GLU A N 1
ATOM 874 C CA . GLU A 1 115 ? -26.027 -16.816 -15.465 1.00 86.31 115 GLU A CA 1
ATOM 875 C C . GLU A 1 115 ? -24.890 -17.643 -14.852 1.00 86.31 115 GLU A C 1
ATOM 877 O O . GLU A 1 115 ? -24.747 -18.840 -15.128 1.00 86.31 115 GLU A O 1
ATOM 882 N N . PHE A 1 116 ? -24.070 -17.007 -14.020 1.00 82.19 116 PHE A N 1
ATOM 883 C CA . PHE A 1 116 ? -23.027 -17.700 -13.276 1.00 82.19 116 PHE A CA 1
ATOM 884 C C . PHE A 1 116 ? -23.628 -18.663 -12.227 1.00 82.19 116 PHE A C 1
ATOM 886 O O . PHE A 1 116 ? -24.634 -18.324 -11.596 1.00 82.19 116 PHE A O 1
ATOM 893 N N . PRO A 1 117 ? -23.048 -19.862 -11.999 1.00 79.38 117 PRO A N 1
ATOM 894 C CA . PRO A 1 117 ? -23.601 -20.816 -11.041 1.00 79.38 117 PRO A CA 1
ATOM 895 C C . PRO A 1 117 ? -23.639 -20.276 -9.609 1.00 79.38 117 PRO A C 1
ATOM 897 O O . PRO A 1 117 ? -22.746 -19.558 -9.160 1.00 79.38 117 PRO A O 1
ATOM 900 N N . THR A 1 118 ? -24.647 -20.702 -8.851 1.00 79.31 118 THR A N 1
ATOM 901 C CA . THR A 1 118 ? -24.767 -20.366 -7.430 1.00 79.31 118 THR A CA 1
ATOM 902 C C . THR A 1 118 ? -23.675 -21.031 -6.601 1.00 79.31 118 THR A C 1
ATOM 904 O O . THR A 1 118 ? -23.399 -22.222 -6.760 1.00 79.31 118 THR A O 1
ATOM 907 N N . PHE A 1 119 ? -23.118 -20.281 -5.655 1.00 78.38 119 PHE A N 1
ATOM 908 C CA . PHE A 1 119 ? -22.144 -20.790 -4.698 1.00 78.38 119 PHE A CA 1
ATOM 909 C C . PHE A 1 119 ? -22.756 -21.802 -3.725 1.00 78.38 119 PHE A C 1
ATOM 911 O O . PHE A 1 119 ? -23.888 -21.659 -3.263 1.00 78.38 119 PHE A O 1
ATOM 918 N N . SER A 1 120 ? -21.965 -22.815 -3.385 1.00 75.50 120 SER A N 1
ATOM 919 C CA . SER A 1 120 ? -22.279 -23.857 -2.413 1.00 75.50 120 SER A CA 1
ATOM 920 C C . SER A 1 120 ? -21.180 -23.943 -1.356 1.00 75.50 120 SER A C 1
ATOM 922 O O . SER A 1 120 ? -20.001 -23.813 -1.669 1.00 75.50 120 SER A O 1
ATOM 924 N N . LYS A 1 121 ? -21.543 -24.172 -0.092 1.00 78.62 121 LYS A N 1
ATOM 925 C CA . LYS A 1 121 ? -20.557 -24.263 0.991 1.00 78.62 121 LYS A CA 1
ATOM 926 C C . LYS A 1 121 ? -19.862 -25.620 1.005 1.00 78.62 121 LYS A C 1
ATOM 928 O O . LYS A 1 121 ? -20.498 -26.658 1.188 1.00 78.62 121 LYS A O 1
ATOM 933 N N . LEU A 1 122 ? -18.540 -25.596 0.901 1.00 74.81 122 LEU A N 1
ATOM 934 C CA . LEU A 1 122 ? -17.657 -26.741 1.033 1.00 74.81 122 LEU A CA 1
ATOM 935 C C . LEU A 1 122 ? -16.937 -26.696 2.385 1.00 74.81 122 LEU A C 1
ATOM 937 O O . LEU A 1 122 ? -16.160 -25.791 2.669 1.00 74.81 122 LEU A O 1
ATOM 941 N N . GLN A 1 123 ? -17.171 -27.709 3.215 1.00 77.81 123 GLN A N 1
ATOM 942 C CA . GLN A 1 123 ? -16.455 -27.890 4.480 1.00 77.81 123 GLN A CA 1
ATOM 943 C C . GLN A 1 123 ? -15.097 -28.575 4.249 1.00 77.81 123 GLN A C 1
ATOM 945 O O . GLN A 1 123 ? -15.046 -29.730 3.828 1.00 77.81 123 GLN A O 1
ATOM 950 N N . LEU A 1 124 ? -13.997 -27.904 4.551 1.00 72.56 124 LEU A N 1
ATOM 951 C CA . LEU A 1 124 ? -12.661 -28.493 4.549 1.00 72.56 124 LEU A CA 1
ATOM 952 C C . LEU A 1 124 ? -12.483 -29.407 5.772 1.00 72.56 124 LEU A C 1
ATOM 954 O O . LEU A 1 124 ? -12.985 -29.120 6.864 1.00 72.56 124 LEU A O 1
ATOM 958 N N . GLY A 1 125 ? -11.827 -30.553 5.572 1.00 65.38 125 GLY A N 1
ATOM 959 C CA . GLY A 1 125 ? -11.653 -31.584 6.599 1.00 65.38 125 GLY A CA 1
ATOM 960 C C . GLY A 1 125 ? -10.675 -31.169 7.703 1.00 65.38 125 GLY A C 1
ATOM 961 O O . GLY A 1 125 ? -9.685 -30.498 7.441 1.00 65.38 125 GLY A O 1
ATOM 962 N N . SER A 1 126 ? -10.915 -31.610 8.943 1.00 55.34 126 SER A N 1
ATOM 963 C CA . SER A 1 126 ? -10.191 -31.158 10.146 1.00 55.34 126 SER A CA 1
ATOM 964 C C . SER A 1 126 ? -8.819 -31.811 10.402 1.00 55.34 126 SER A C 1
ATOM 966 O O . SER A 1 126 ? -8.204 -31.527 11.431 1.00 55.34 126 SER A O 1
ATOM 968 N N . LYS A 1 127 ? -8.334 -32.713 9.532 1.00 52.56 127 LYS A N 1
ATOM 969 C CA . LYS A 1 127 ? -7.082 -33.477 9.735 1.00 52.56 127 LYS A CA 1
ATOM 970 C C . LYS A 1 127 ? -6.350 -33.787 8.423 1.00 52.56 127 LYS A C 1
ATOM 972 O O . LYS A 1 127 ? -6.989 -34.030 7.408 1.00 52.56 127 LYS A O 1
ATOM 977 N N . ALA A 1 128 ? -5.024 -33.939 8.511 1.00 51.00 128 ALA A N 1
ATOM 978 C CA . ALA A 1 128 ? -4.086 -34.317 7.439 1.00 51.00 128 ALA A CA 1
ATOM 979 C C . ALA A 1 128 ? -4.353 -35.667 6.721 1.00 51.00 128 ALA A C 1
ATOM 981 O O . ALA A 1 128 ? -3.575 -36.061 5.860 1.00 51.00 128 ALA A O 1
ATOM 982 N N . HIS A 1 129 ? -5.411 -36.404 7.080 1.00 45.38 129 HIS A N 1
ATOM 983 C CA . HIS A 1 129 ? -5.703 -37.737 6.535 1.00 45.38 129 HIS A CA 1
ATOM 984 C C . HIS A 1 129 ? -6.670 -37.753 5.349 1.00 45.38 129 HIS A C 1
ATOM 986 O O . HIS A 1 129 ? -6.856 -38.815 4.764 1.00 45.38 129 HIS A O 1
ATOM 992 N N . ASP A 1 130 ? -7.254 -36.614 4.982 1.00 57.81 130 ASP A N 1
ATOM 993 C CA . ASP A 1 130 ? -8.040 -36.500 3.752 1.00 57.81 130 ASP A CA 1
ATOM 994 C C . ASP A 1 130 ? -7.836 -35.107 3.138 1.00 57.81 130 ASP A C 1
ATOM 996 O O . ASP A 1 130 ? -8.758 -34.305 3.153 1.00 57.81 130 ASP A O 1
ATOM 1000 N N . PRO A 1 131 ? -6.609 -34.753 2.701 1.00 59.94 131 PRO A N 1
ATOM 1001 C CA . PRO A 1 131 ? -6.272 -33.403 2.237 1.00 59.94 131 PRO A CA 1
ATOM 1002 C C . PRO A 1 131 ? -6.867 -33.074 0.861 1.00 59.94 131 PRO A C 1
ATOM 1004 O O . PRO A 1 131 ? -6.534 -32.041 0.292 1.00 59.94 131 PRO A O 1
ATOM 1007 N N . VAL A 1 132 ? -7.706 -33.958 0.307 1.00 62.12 132 VAL A N 1
ATOM 1008 C CA . VAL A 1 132 ? -8.237 -33.858 -1.049 1.00 62.12 132 VAL A CA 1
ATOM 1009 C C . VAL A 1 132 ? -9.734 -34.134 -1.057 1.00 62.12 132 VAL A C 1
ATOM 1011 O O . VAL A 1 132 ? -10.189 -35.168 -0.581 1.00 62.12 132 VAL A O 1
ATOM 1014 N N . ARG A 1 133 ? -10.525 -33.251 -1.671 1.00 66.75 133 ARG A N 1
ATOM 1015 C CA . ARG A 1 133 ? -11.977 -33.424 -1.827 1.00 66.75 133 ARG A CA 1
ATOM 1016 C C . ARG A 1 133 ? -12.341 -33.372 -3.289 1.00 66.75 133 ARG A C 1
ATOM 1018 O O . ARG A 1 133 ? -11.930 -32.471 -4.010 1.00 66.75 133 ARG A O 1
ATOM 1025 N N . ARG A 1 134 ? -13.147 -34.340 -3.716 1.00 65.50 134 ARG A N 1
ATOM 1026 C CA . ARG A 1 134 ? -13.701 -34.370 -5.066 1.00 65.50 134 ARG A CA 1
ATOM 1027 C C . ARG A 1 134 ? -14.966 -33.532 -5.129 1.00 65.50 134 ARG A C 1
ATOM 1029 O O . ARG A 1 134 ? -15.892 -33.759 -4.352 1.00 65.50 134 ARG A O 1
ATOM 1036 N N . ILE A 1 135 ? -14.998 -32.597 -6.068 1.00 64.12 135 ILE A N 1
ATOM 1037 C CA . ILE A 1 135 ? -16.206 -31.884 -6.470 1.00 64.12 135 ILE A CA 1
ATOM 1038 C C . ILE A 1 135 ? -16.679 -32.470 -7.784 1.00 64.12 135 ILE A C 1
ATOM 1040 O O . ILE A 1 135 ? -15.938 -32.450 -8.766 1.00 64.12 135 ILE A O 1
ATOM 1044 N N . GLU A 1 136 ? -17.906 -32.983 -7.795 1.00 63.88 136 GLU A N 1
ATOM 1045 C CA . GLU A 1 136 ? -18.547 -33.446 -9.021 1.00 63.88 136 GLU A CA 1
ATOM 1046 C C . GLU A 1 136 ? -18.664 -32.293 -10.014 1.00 63.88 136 GLU A C 1
ATOM 1048 O O . GLU A 1 136 ? -19.098 -31.193 -9.670 1.00 63.88 136 GLU A O 1
ATOM 1053 N N . VAL A 1 137 ? -18.230 -32.539 -11.245 1.00 60.56 137 VAL A N 1
ATOM 1054 C CA . VAL A 1 137 ? -18.380 -31.562 -12.319 1.00 60.56 137 VAL A CA 1
ATOM 1055 C C . VAL A 1 137 ? -19.794 -31.706 -12.875 1.00 60.56 137 VAL A C 1
ATOM 1057 O O . VAL A 1 137 ? -20.175 -32.825 -13.229 1.00 60.56 137 VAL A O 1
ATOM 1060 N N . PRO A 1 138 ? -20.578 -30.622 -12.991 1.00 62.66 138 PRO A N 1
ATOM 1061 C CA . PRO A 1 138 ? -21.873 -30.703 -13.650 1.00 62.66 138 PRO A CA 1
ATOM 1062 C C . PRO A 1 138 ? -21.715 -31.155 -15.114 1.00 62.66 138 PRO A C 1
ATOM 1064 O O . PRO A 1 138 ? -20.675 -30.940 -15.753 1.00 62.66 138 PRO A O 1
ATOM 1067 N N . GLU A 1 139 ? -22.767 -31.761 -15.677 1.00 60.06 139 GLU A N 1
ATOM 1068 C CA . GLU A 1 139 ? -22.849 -31.968 -17.129 1.00 60.06 139 GLU A CA 1
ATOM 1069 C C . GLU A 1 139 ? -22.617 -30.636 -17.869 1.00 60.06 139 GLU A C 1
ATOM 1071 O O . GLU A 1 139 ? -22.850 -29.558 -17.312 1.00 60.06 139 GLU A O 1
ATOM 1076 N N . THR A 1 140 ? -22.105 -30.705 -19.109 1.00 56.69 140 THR A N 1
ATOM 1077 C CA . THR A 1 140 ? -21.699 -29.525 -19.893 1.00 56.69 140 THR A CA 1
ATOM 1078 C C . THR A 1 140 ? -22.747 -28.418 -19.813 1.00 56.69 140 THR A C 1
ATOM 1080 O O . THR A 1 140 ? -23.856 -28.560 -20.321 1.00 56.69 140 THR A O 1
ATOM 1083 N N . SER A 1 141 ? -22.372 -27.312 -19.173 1.00 64.50 141 SER A N 1
ATOM 1084 C CA . SER A 1 141 ? -23.279 -26.217 -18.831 1.00 64.50 141 SER A CA 1
ATOM 1085 C C . SER A 1 141 ? -23.369 -25.190 -19.962 1.00 64.50 141 SER A C 1
ATOM 1087 O O . SER A 1 141 ? -24.411 -24.571 -20.152 1.00 64.50 141 SER A O 1
ATOM 1089 N N . VAL A 1 142 ? -22.294 -25.030 -20.745 1.00 75.19 142 VAL A N 1
ATOM 1090 C CA . VAL A 1 142 ? -22.253 -24.158 -21.928 1.00 75.19 142 VAL A CA 1
ATOM 1091 C C . VAL A 1 142 ? -21.185 -24.631 -22.917 1.00 75.19 142 VAL A C 1
ATOM 1093 O O . VAL A 1 142 ? -20.180 -25.232 -22.536 1.00 75.19 142 VAL A O 1
ATOM 1096 N N . THR A 1 143 ? -21.406 -24.383 -24.207 1.00 78.88 143 THR A N 1
ATOM 1097 C CA . THR A 1 143 ? -20.392 -24.557 -25.256 1.00 78.88 143 THR A CA 1
ATOM 1098 C C . THR A 1 143 ? -20.036 -23.185 -25.807 1.00 78.88 143 THR A C 1
ATOM 1100 O O . THR A 1 143 ? -20.943 -22.434 -26.155 1.00 78.88 143 THR A O 1
ATOM 1103 N N . VAL A 1 144 ? -18.743 -22.879 -25.882 1.00 79.31 144 VAL A N 1
ATOM 1104 C CA . VAL A 1 144 ? -18.223 -21.622 -26.436 1.00 79.31 144 VAL A CA 1
ATOM 1105 C C . VAL A 1 144 ? -17.391 -21.907 -27.675 1.00 79.31 144 VAL A C 1
ATOM 1107 O O . VAL A 1 144 ? -16.703 -22.930 -27.766 1.00 79.31 144 VAL A O 1
ATOM 1110 N N . GLU A 1 145 ? -17.473 -21.014 -28.651 1.00 78.00 145 GLU A N 1
ATOM 1111 C CA . GLU A 1 145 ? -16.716 -21.140 -29.890 1.00 78.00 145 GLU A CA 1
ATOM 1112 C C . GLU A 1 145 ? -15.321 -20.543 -29.710 1.00 78.00 145 GLU A C 1
ATOM 1114 O O . GLU A 1 145 ? -15.179 -19.351 -29.447 1.00 78.00 145 GLU A O 1
ATOM 1119 N N . VAL A 1 146 ? -14.284 -21.345 -29.935 1.00 77.31 146 VAL A N 1
ATOM 1120 C CA . VAL A 1 146 ? -12.894 -20.900 -29.785 1.00 77.31 146 VAL A CA 1
ATOM 1121 C C . VAL A 1 146 ? -12.159 -20.843 -31.112 1.00 77.31 146 VAL A C 1
ATOM 1123 O O . VAL A 1 146 ? -12.574 -21.450 -32.108 1.00 77.31 146 VAL A O 1
ATOM 1126 N N . ALA A 1 147 ? -11.062 -20.089 -31.125 1.00 74.12 147 ALA A N 1
ATOM 1127 C CA . ALA A 1 147 ? -10.137 -20.074 -32.244 1.00 74.12 147 ALA A CA 1
ATOM 1128 C C . ALA A 1 147 ? -9.573 -21.480 -32.505 1.00 74.12 147 ALA A C 1
ATOM 1130 O O . ALA A 1 147 ? -9.496 -22.333 -31.618 1.00 74.12 147 ALA A O 1
ATOM 1131 N N . GLN A 1 148 ? -9.192 -21.734 -33.753 1.00 75.19 148 GLN A N 1
ATOM 1132 C CA . GLN A 1 148 ? -8.508 -22.969 -34.095 1.00 75.19 148 GLN A CA 1
ATOM 1133 C C . GLN A 1 148 ? -7.080 -22.937 -33.538 1.00 75.19 148 GLN A C 1
ATOM 1135 O O . GLN A 1 148 ? -6.355 -21.963 -33.730 1.00 75.19 148 GLN A O 1
ATOM 1140 N N . THR A 1 149 ? -6.650 -24.025 -32.897 1.00 79.31 149 THR A N 1
ATOM 1141 C CA . THR A 1 149 ? -5.238 -24.216 -32.556 1.00 79.31 149 THR A CA 1
ATOM 1142 C C . THR A 1 149 ? -4.424 -24.330 -33.840 1.00 79.31 149 THR A C 1
ATOM 1144 O O . THR A 1 149 ? -4.617 -25.258 -34.632 1.00 79.31 149 THR A O 1
ATOM 1147 N N . LEU A 1 150 ? -3.530 -23.369 -34.051 1.00 82.31 150 LEU A N 1
ATOM 1148 C CA . LEU A 1 150 ? -2.627 -23.347 -35.194 1.00 82.31 150 LEU A CA 1
ATOM 1149 C C . LEU A 1 150 ? -1.446 -24.296 -34.955 1.00 82.31 150 LEU A C 1
ATOM 1151 O O . LEU A 1 150 ? -1.047 -24.546 -33.818 1.00 82.31 150 LEU A O 1
ATOM 1155 N N . ALA A 1 151 ? -0.896 -24.846 -36.036 1.00 87.44 151 ALA A N 1
ATOM 1156 C CA . ALA A 1 151 ? 0.342 -25.617 -35.959 1.00 87.44 151 ALA A CA 1
ATOM 1157 C C . ALA A 1 151 ? 1.509 -24.700 -35.565 1.00 87.44 151 ALA A C 1
ATOM 1159 O O . ALA A 1 151 ? 1.500 -23.527 -35.919 1.00 87.44 151 ALA A O 1
ATOM 1160 N N . THR A 1 152 ? 2.520 -25.229 -34.873 1.00 90.19 152 THR A N 1
ATOM 1161 C CA . THR A 1 152 ? 3.719 -24.463 -34.498 1.00 90.19 152 THR A CA 1
ATOM 1162 C C . THR A 1 152 ? 4.337 -23.784 -35.730 1.00 90.19 152 THR A C 1
ATOM 1164 O O . THR A 1 152 ? 4.609 -24.479 -36.717 1.00 90.19 152 THR A O 1
ATOM 1167 N N . PRO A 1 153 ? 4.556 -22.455 -35.711 1.00 94.38 153 PRO A N 1
ATOM 1168 C CA . PRO A 1 153 ? 5.090 -21.746 -36.862 1.00 94.38 153 PRO A CA 1
ATOM 1169 C C . PRO A 1 153 ? 6.608 -21.923 -36.948 1.00 94.38 153 PRO A C 1
ATOM 1171 O O . PRO A 1 153 ? 7.270 -22.214 -35.953 1.00 94.38 153 PRO A O 1
ATOM 1174 N N . ASN A 1 154 ? 7.172 -21.707 -38.137 1.00 95.88 154 ASN A N 1
ATOM 1175 C CA . ASN A 1 154 ? 8.620 -21.647 -38.314 1.00 95.88 154 ASN A CA 1
ATOM 1176 C C . ASN A 1 154 ? 9.116 -20.218 -38.047 1.00 95.88 154 ASN A C 1
ATOM 1178 O O . ASN A 1 154 ? 8.760 -19.305 -38.785 1.00 95.88 154 ASN A O 1
ATOM 1182 N N . ALA A 1 155 ? 9.948 -20.056 -37.022 1.00 96.62 155 ALA A N 1
ATOM 1183 C CA . ALA A 1 155 ? 10.567 -18.802 -36.606 1.00 96.62 155 ALA A CA 1
ATOM 1184 C C . ALA A 1 155 ? 12.107 -18.851 -36.663 1.00 96.62 155 ALA A C 1
ATOM 1186 O O . ALA A 1 155 ? 12.778 -18.076 -35.984 1.00 96.62 155 ALA A O 1
ATOM 1187 N N . ALA A 1 156 ? 12.689 -19.734 -37.487 1.00 95.88 156 ALA A N 1
ATOM 1188 C CA . ALA A 1 156 ? 14.144 -19.827 -37.684 1.00 95.88 156 ALA A CA 1
ATOM 1189 C C . ALA A 1 156 ? 14.790 -18.522 -38.194 1.00 95.88 156 ALA A C 1
ATOM 1191 O O . ALA A 1 156 ? 15.993 -18.296 -38.018 1.00 95.88 156 ALA A O 1
ATOM 1192 N N . GLU A 1 157 ? 13.976 -17.636 -38.776 1.00 97.06 157 GLU A N 1
ATOM 1193 C CA . GLU A 1 157 ? 14.385 -16.305 -39.221 1.00 97.06 157 GLU A CA 1
ATOM 1194 C C . GLU A 1 157 ? 14.676 -15.314 -38.083 1.00 97.06 157 GLU A C 1
ATOM 1196 O O . GLU A 1 157 ? 15.177 -14.219 -38.353 1.00 97.06 157 GLU A O 1
ATOM 1201 N N . ILE A 1 158 ? 14.401 -15.686 -36.828 1.00 97.94 158 ILE A N 1
ATOM 1202 C CA . ILE A 1 158 ? 14.567 -14.834 -35.648 1.00 97.94 158 ILE A CA 1
ATOM 1203 C C . ILE A 1 158 ? 15.671 -15.379 -34.733 1.00 97.94 158 ILE A C 1
ATOM 1205 O O . ILE A 1 158 ? 15.714 -16.569 -34.404 1.00 97.94 158 ILE A O 1
ATOM 1209 N N . ILE A 1 159 ? 16.542 -14.478 -34.276 1.00 98.12 159 ILE A N 1
ATOM 1210 C CA . ILE A 1 159 ? 17.400 -14.687 -33.104 1.00 98.12 159 ILE A CA 1
ATOM 1211 C C . ILE A 1 159 ? 16.875 -13.802 -31.975 1.00 98.12 159 ILE A C 1
ATOM 1213 O O . ILE A 1 159 ? 16.865 -12.586 -32.120 1.00 98.12 159 ILE A O 1
ATOM 1217 N N . PHE A 1 160 ? 16.466 -14.390 -30.857 1.00 97.81 160 PHE A N 1
ATOM 1218 C CA . PHE A 1 160 ? 16.221 -13.677 -29.608 1.00 97.81 160 PHE A CA 1
ATOM 1219 C C . PHE A 1 160 ? 17.528 -13.525 -28.832 1.00 97.81 160 PHE A C 1
ATOM 1221 O O . PHE A 1 160 ? 18.374 -14.416 -28.814 1.00 97.81 160 PHE A O 1
ATOM 1228 N N . SER A 1 161 ? 17.716 -12.378 -28.205 1.00 95.81 161 SER A N 1
ATOM 1229 C CA . SER A 1 161 ? 18.949 -12.008 -27.528 1.00 95.81 161 SER A CA 1
ATOM 1230 C C . SER A 1 161 ? 18.653 -11.140 -26.321 1.00 95.81 161 SER A C 1
ATOM 1232 O O . SER A 1 161 ? 17.652 -10.435 -26.303 1.00 95.81 161 SER A O 1
ATOM 1234 N N . GLY A 1 162 ? 19.513 -11.204 -25.314 1.00 94.00 162 GLY A N 1
ATOM 1235 C CA . GLY A 1 162 ? 19.316 -10.494 -24.057 1.00 94.00 162 GLY A CA 1
ATOM 1236 C C . GLY A 1 162 ? 20.503 -10.675 -23.127 1.00 94.00 162 GLY A C 1
ATOM 1237 O O . GLY A 1 162 ? 21.427 -11.438 -23.428 1.00 94.00 162 GLY A O 1
ATOM 1238 N N . ALA A 1 163 ? 20.484 -9.974 -21.998 1.00 91.62 163 ALA A N 1
ATOM 1239 C CA . ALA A 1 163 ? 21.462 -10.150 -20.934 1.00 91.62 163 ALA A CA 1
ATOM 1240 C C . ALA A 1 163 ? 20.737 -10.518 -19.642 1.00 91.62 163 ALA A C 1
ATOM 1242 O O . ALA A 1 163 ? 19.801 -9.827 -19.256 1.00 91.62 163 ALA A O 1
ATOM 1243 N N . THR A 1 164 ? 21.150 -11.603 -18.985 1.00 91.31 164 THR A N 1
ATOM 1244 C CA . THR A 1 164 ? 20.539 -12.016 -17.714 1.00 91.31 164 THR A CA 1
ATOM 1245 C C . THR A 1 164 ? 21.504 -12.796 -16.809 1.00 91.31 164 THR A C 1
ATOM 1247 O O . THR A 1 164 ? 22.711 -12.806 -17.058 1.00 91.31 164 THR A O 1
ATOM 1250 N N . THR A 1 165 ? 21.009 -13.425 -15.739 1.00 89.12 165 THR A N 1
ATOM 1251 C CA . THR A 1 165 ? 21.766 -14.402 -14.934 1.00 89.12 165 THR A CA 1
ATOM 1252 C C . THR A 1 165 ? 21.352 -15.836 -15.261 1.00 89.12 165 THR A C 1
ATOM 1254 O O . THR A 1 165 ? 20.254 -16.082 -15.764 1.00 89.12 165 THR A O 1
ATOM 1257 N N . LEU A 1 166 ? 22.211 -16.807 -14.937 1.00 89.81 166 LEU A N 1
ATOM 1258 C CA . LEU A 1 166 ? 21.920 -18.233 -15.130 1.00 89.81 166 LEU A CA 1
ATOM 1259 C C . LEU A 1 166 ? 20.669 -18.658 -14.347 1.00 89.81 166 LEU A C 1
ATOM 1261 O O . LEU A 1 166 ? 19.774 -19.315 -14.888 1.00 89.81 166 LEU A O 1
ATOM 1265 N N . ARG A 1 167 ? 20.548 -18.209 -13.094 1.00 87.56 167 ARG A N 1
ATOM 1266 C CA . ARG A 1 167 ? 19.343 -18.425 -12.289 1.00 87.56 167 ARG A CA 1
ATOM 1267 C C . ARG A 1 167 ? 18.076 -17.871 -12.948 1.00 87.56 167 ARG A C 1
ATOM 1269 O O . ARG A 1 167 ? 17.113 -18.614 -13.134 1.00 87.56 167 ARG A O 1
ATOM 1276 N N . ARG A 1 168 ? 18.083 -16.594 -13.340 1.00 88.50 168 ARG A N 1
ATOM 1277 C CA . ARG A 1 168 ? 16.922 -15.926 -13.950 1.00 88.50 168 ARG A CA 1
ATOM 1278 C C . ARG A 1 168 ? 16.500 -16.589 -15.262 1.00 88.50 168 ARG A C 1
ATOM 1280 O O . ARG A 1 168 ? 15.307 -16.765 -15.499 1.00 88.50 168 ARG A O 1
ATOM 1287 N N . LEU A 1 169 ? 17.467 -17.029 -16.069 1.00 91.75 169 LEU A N 1
ATOM 1288 C CA . LEU A 1 169 ? 17.221 -17.767 -17.310 1.00 91.75 169 LEU A CA 1
ATOM 1289 C C . LEU A 1 169 ? 16.599 -19.150 -17.063 1.00 91.75 169 LEU A C 1
ATOM 1291 O O . LEU A 1 169 ? 15.767 -19.608 -17.848 1.00 91.75 169 LEU A O 1
ATOM 1295 N N . THR A 1 170 ? 16.973 -19.812 -15.967 1.00 91.12 170 THR A N 1
ATOM 1296 C CA . THR A 1 170 ? 16.370 -21.089 -15.554 1.00 91.12 170 THR A CA 1
ATOM 1297 C C . THR A 1 170 ? 14.897 -20.904 -15.190 1.00 91.12 170 THR A C 1
ATOM 1299 O O . THR A 1 170 ? 14.049 -21.672 -15.639 1.00 91.12 170 THR A O 1
ATOM 1302 N N . GLU A 1 171 ? 14.582 -19.848 -14.439 1.00 90.31 171 GLU A N 1
ATOM 1303 C CA . GLU A 1 171 ? 13.213 -19.498 -14.033 1.00 90.31 171 GLU A CA 1
ATOM 1304 C C . GLU A 1 171 ? 12.309 -19.131 -15.232 1.00 90.31 171 GLU A C 1
ATOM 1306 O O . GLU A 1 171 ? 11.090 -19.255 -15.145 1.00 90.31 171 GLU A O 1
ATOM 1311 N N . SER A 1 172 ? 12.881 -18.716 -16.369 1.00 92.44 172 SER A N 1
ATOM 1312 C CA . SER A 1 172 ? 12.132 -18.346 -17.585 1.00 92.44 172 SER A CA 1
ATOM 1313 C C . SER A 1 172 ? 11.749 -19.507 -18.498 1.00 92.44 172 SER A C 1
ATOM 1315 O O . SER A 1 172 ? 10.962 -19.300 -19.425 1.00 92.44 172 SER A O 1
ATOM 1317 N N . LEU A 1 173 ? 12.293 -20.712 -18.288 1.00 94.12 173 LEU A N 1
ATOM 1318 C CA . LEU A 1 173 ? 12.159 -21.815 -19.246 1.00 94.12 173 LEU A CA 1
ATOM 1319 C C . LEU A 1 173 ? 10.695 -22.153 -19.556 1.00 94.12 173 LEU A C 1
ATOM 1321 O O . LEU A 1 173 ? 10.341 -22.290 -20.725 1.00 94.12 173 LEU A O 1
ATOM 1325 N N . ASP A 1 174 ? 9.829 -22.248 -18.546 1.00 90.44 174 ASP A N 1
ATOM 1326 C CA . ASP A 1 174 ? 8.421 -22.611 -18.756 1.00 90.44 174 ASP A CA 1
ATOM 1327 C C . ASP A 1 174 ? 7.651 -21.548 -19.551 1.00 90.44 174 ASP A C 1
ATOM 1329 O O . ASP A 1 174 ? 6.812 -21.876 -20.394 1.00 90.44 174 ASP A O 1
ATOM 1333 N N . ALA A 1 175 ? 7.980 -20.274 -19.339 1.00 92.19 175 ALA A N 1
ATOM 1334 C CA . ALA A 1 175 ? 7.407 -19.161 -20.081 1.00 92.19 175 ALA A CA 1
ATOM 1335 C C . ALA A 1 175 ? 7.896 -19.148 -21.538 1.00 92.19 175 ALA A C 1
ATOM 1337 O O . ALA A 1 175 ? 7.089 -19.040 -22.459 1.00 92.19 175 ALA A O 1
ATOM 1338 N N . PHE A 1 176 ? 9.201 -19.316 -21.766 1.00 95.44 176 PHE A N 1
ATOM 1339 C CA . PHE A 1 176 ? 9.782 -19.379 -23.112 1.00 95.44 176 PHE A CA 1
ATOM 1340 C C . PHE A 1 176 ? 9.326 -20.615 -23.884 1.00 95.44 176 PHE A C 1
ATOM 1342 O O . PHE A 1 176 ? 9.061 -20.538 -25.082 1.00 95.44 176 PHE A O 1
ATOM 1349 N N . LYS A 1 177 ? 9.142 -21.744 -23.201 1.00 94.44 177 LYS A N 1
ATOM 1350 C CA . LYS A 1 177 ? 8.586 -22.969 -23.777 1.00 94.44 177 LYS A CA 1
ATOM 1351 C C . LYS A 1 177 ? 7.206 -22.758 -24.392 1.00 94.44 177 LYS A C 1
ATOM 1353 O O . LYS A 1 177 ? 6.927 -23.379 -25.412 1.00 94.44 177 LYS A O 1
ATOM 1358 N N . HIS A 1 178 ? 6.354 -21.910 -23.813 1.00 93.31 178 HIS A N 1
ATOM 1359 C CA . HIS A 1 178 ? 5.020 -21.648 -24.367 1.00 93.31 178 HIS A CA 1
ATOM 1360 C C . HIS A 1 178 ? 5.091 -21.124 -25.807 1.00 93.31 178 HIS A C 1
ATOM 1362 O O . HIS A 1 178 ? 4.418 -21.650 -26.689 1.00 93.31 178 HIS A O 1
ATOM 1368 N N . TRP A 1 179 ? 5.938 -20.125 -26.062 1.00 94.50 179 TRP A N 1
ATOM 1369 C CA . TRP A 1 179 ? 5.940 -19.413 -27.339 1.00 94.50 179 TRP A CA 1
ATOM 1370 C C . TRP A 1 179 ? 7.115 -19.762 -28.262 1.00 94.50 179 TRP A C 1
ATOM 1372 O O . TRP A 1 179 ? 6.985 -19.595 -29.469 1.00 94.50 179 TRP A O 1
ATOM 1382 N N . ALA A 1 180 ? 8.242 -20.268 -27.758 1.00 95.94 180 ALA A N 1
ATOM 1383 C CA . ALA A 1 180 ? 9.432 -20.534 -28.572 1.00 95.94 180 ALA A CA 1
ATOM 1384 C C . ALA A 1 180 ? 9.637 -22.014 -28.932 1.00 95.94 180 ALA A C 1
ATOM 1386 O O . ALA A 1 180 ? 10.280 -22.310 -29.945 1.00 95.94 180 ALA A O 1
ATOM 1387 N N . ALA A 1 181 ? 9.115 -22.948 -28.131 1.00 95.06 181 ALA A N 1
ATOM 1388 C CA . ALA A 1 181 ? 9.404 -24.374 -28.278 1.00 95.06 181 ALA A CA 1
ATOM 1389 C C . ALA A 1 181 ? 9.037 -24.914 -29.668 1.00 95.06 181 ALA A C 1
ATOM 1391 O O . ALA A 1 181 ? 7.909 -24.772 -30.141 1.00 95.06 181 ALA A O 1
ATOM 1392 N N . GLY A 1 182 ? 9.997 -25.569 -30.328 1.00 94.69 182 GLY A N 1
ATOM 1393 C CA . GLY A 1 182 ? 9.781 -26.226 -31.619 1.00 94.69 182 GLY A CA 1
ATOM 1394 C C . GLY A 1 182 ? 9.559 -25.277 -32.802 1.00 94.69 182 GLY A C 1
ATOM 1395 O O . GLY A 1 182 ? 9.302 -25.754 -33.905 1.00 94.69 182 GLY A O 1
ATOM 1396 N N . THR A 1 183 ? 9.678 -23.961 -32.605 1.00 95.75 183 THR A N 1
ATOM 1397 C CA . THR A 1 183 ? 9.540 -22.967 -33.683 1.00 95.75 183 THR A CA 1
ATOM 1398 C C . THR A 1 183 ? 10.794 -22.860 -34.552 1.00 95.75 183 THR A C 1
ATOM 1400 O O . THR A 1 183 ? 10.735 -22.362 -35.672 1.00 95.75 183 THR A O 1
ATOM 1403 N N . GLY A 1 184 ? 11.943 -23.318 -34.048 1.00 94.56 184 GLY A N 1
ATOM 1404 C CA . GLY A 1 184 ? 13.246 -23.121 -34.686 1.00 94.56 184 GLY A CA 1
ATOM 1405 C C . GLY A 1 184 ? 13.881 -21.754 -34.410 1.00 94.56 184 GLY A C 1
ATOM 1406 O O . GLY A 1 184 ? 14.988 -21.514 -34.887 1.00 94.56 184 GLY A O 1
ATOM 1407 N N . ALA A 1 185 ? 13.225 -20.876 -33.638 1.00 93.75 185 ALA A N 1
ATOM 1408 C CA . ALA A 1 185 ? 13.846 -19.650 -33.144 1.00 93.75 185 ALA A CA 1
ATOM 1409 C C . ALA A 1 185 ? 15.066 -19.962 -32.266 1.00 93.75 185 ALA A C 1
ATOM 1411 O O . ALA A 1 185 ? 15.101 -20.966 -31.546 1.00 93.75 185 ALA A O 1
ATOM 1412 N N . ARG A 1 186 ? 16.063 -19.077 -32.323 1.00 95.06 186 ARG A N 1
ATOM 1413 C CA . ARG A 1 186 ? 17.349 -19.242 -31.632 1.00 95.06 186 ARG A CA 1
ATOM 1414 C C . ARG A 1 186 ? 17.534 -18.187 -30.563 1.00 95.06 186 ARG A C 1
ATOM 1416 O O . ARG A 1 186 ? 17.075 -17.066 -30.743 1.00 95.06 186 ARG A O 1
ATOM 1423 N N . PHE A 1 187 ? 18.241 -18.529 -29.497 1.00 97.81 187 PHE A N 1
ATOM 1424 C CA . PHE A 1 187 ? 18.521 -17.640 -28.378 1.00 97.81 187 PHE A CA 1
ATOM 1425 C C . PHE A 1 187 ? 20.028 -17.455 -28.230 1.00 97.81 187 PHE A C 1
ATOM 1427 O O . PHE A 1 187 ? 20.760 -18.435 -28.164 1.00 97.81 187 PHE A O 1
ATOM 1434 N N . VAL A 1 188 ? 20.485 -16.207 -28.162 1.00 97.75 188 VAL A N 1
ATOM 1435 C CA . VAL A 1 188 ? 21.874 -15.847 -27.851 1.00 97.75 188 VAL A CA 1
ATOM 1436 C C . VAL A 1 188 ? 21.848 -14.940 -26.629 1.00 97.75 188 VAL A C 1
ATOM 1438 O O . VAL A 1 188 ? 21.568 -13.745 -26.738 1.00 97.75 188 VAL A O 1
ATOM 1441 N N . ILE A 1 189 ? 22.093 -15.519 -25.457 1.00 96.44 189 ILE A N 1
ATOM 1442 C CA . ILE A 1 189 ? 21.941 -14.836 -24.172 1.00 96.44 189 ILE A CA 1
ATOM 1443 C C . ILE A 1 189 ? 23.310 -14.591 -23.554 1.00 96.44 189 ILE A C 1
ATOM 1445 O O . ILE A 1 189 ? 24.116 -15.510 -23.405 1.00 96.44 189 ILE A O 1
ATOM 1449 N N . VAL A 1 190 ? 23.568 -13.341 -23.179 1.00 94.06 190 VAL A N 1
ATOM 1450 C CA . VAL A 1 190 ? 24.787 -12.968 -22.467 1.00 94.06 190 VAL A CA 1
ATOM 1451 C C . VAL A 1 190 ? 24.551 -13.078 -20.967 1.00 94.06 190 VAL A C 1
ATOM 1453 O O . VAL A 1 190 ? 23.572 -12.551 -20.441 1.00 94.06 190 VAL A O 1
ATOM 1456 N N . VAL A 1 191 ? 25.465 -13.734 -20.264 1.00 91.44 191 VAL A N 1
ATOM 1457 C CA . VAL A 1 191 ? 25.437 -13.860 -18.803 1.00 91.44 191 VAL A CA 1
ATOM 1458 C C . VAL A 1 191 ? 26.744 -13.364 -18.200 1.00 91.44 191 VAL A C 1
ATOM 1460 O O . VAL A 1 191 ? 27.753 -13.195 -18.889 1.00 91.44 191 VAL A O 1
ATOM 1463 N N . GLU A 1 192 ? 26.725 -13.087 -16.903 1.00 84.19 192 GLU A N 1
ATOM 1464 C CA . GLU A 1 192 ? 27.959 -12.867 -16.150 1.00 84.19 192 GLU A CA 1
ATOM 1465 C C . GLU A 1 192 ? 28.810 -14.141 -16.059 1.00 84.19 192 GLU A C 1
ATOM 1467 O O . GLU A 1 192 ? 28.262 -15.241 -16.148 1.00 84.19 192 GLU A O 1
ATOM 1472 N N . PRO A 1 193 ? 30.141 -14.023 -15.889 1.00 78.00 193 PRO A N 1
ATOM 1473 C CA . PRO A 1 193 ? 30.998 -15.194 -15.761 1.00 78.00 193 PRO A CA 1
ATOM 1474 C C . PRO A 1 193 ? 30.591 -16.031 -14.546 1.00 78.00 193 PRO A C 1
ATOM 1476 O O . PRO A 1 193 ? 30.347 -15.480 -13.467 1.00 78.00 193 PRO A O 1
ATOM 1479 N N . TYR A 1 194 ? 30.548 -17.354 -14.707 1.00 69.12 194 TYR A N 1
ATOM 1480 C CA . TYR A 1 194 ? 30.130 -18.265 -13.642 1.00 69.12 194 TYR A CA 1
ATOM 1481 C C . TYR A 1 194 ? 30.945 -18.058 -12.350 1.00 69.12 194 TYR A C 1
ATOM 1483 O O . TYR A 1 194 ? 32.179 -18.041 -12.370 1.00 69.12 194 TYR A O 1
ATOM 1491 N N . GLY A 1 195 ? 30.252 -17.888 -11.217 1.00 62.09 195 GLY A N 1
ATOM 1492 C CA . GLY A 1 195 ? 30.868 -17.675 -9.899 1.00 62.09 195 GLY A CA 1
ATOM 1493 C C . GLY A 1 195 ? 31.399 -16.258 -9.627 1.00 62.09 195 GLY A C 1
ATOM 1494 O O . GLY A 1 195 ? 32.023 -16.035 -8.588 1.00 62.09 195 GLY A O 1
ATOM 1495 N N . ALA A 1 196 ? 31.154 -15.279 -10.507 1.00 60.16 196 ALA A N 1
ATOM 1496 C CA . ALA A 1 196 ? 31.623 -13.899 -10.328 1.00 60.16 196 ALA A CA 1
ATOM 1497 C C . ALA A 1 196 ? 31.044 -13.181 -9.086 1.00 60.16 196 ALA A C 1
ATOM 1499 O O . ALA A 1 196 ? 31.671 -12.246 -8.588 1.00 60.16 196 ALA A O 1
ATOM 1500 N N . ASN A 1 197 ? 29.898 -13.633 -8.561 1.00 55.59 197 ASN A N 1
ATOM 1501 C CA . ASN A 1 197 ? 29.188 -13.024 -7.425 1.00 55.59 197 ASN A CA 1
ATOM 1502 C C . ASN A 1 197 ? 29.290 -13.837 -6.111 1.00 55.59 197 ASN A C 1
ATOM 1504 O O . ASN A 1 197 ? 28.556 -13.574 -5.160 1.00 55.59 197 ASN A O 1
ATOM 1508 N N . GLY A 1 198 ? 30.229 -14.789 -6.033 1.00 58.50 198 GLY A N 1
ATOM 1509 C CA . GLY A 1 198 ? 30.354 -15.749 -4.928 1.00 58.50 198 GLY A CA 1
ATOM 1510 C C . GLY A 1 198 ? 29.755 -17.114 -5.279 1.00 58.50 198 GLY A C 1
ATOM 1511 O O . GLY A 1 198 ? 28.939 -17.226 -6.188 1.00 58.50 198 GLY A O 1
ATOM 1512 N N . GLU A 1 199 ? 30.197 -18.172 -4.595 1.00 55.47 199 GLU A N 1
ATOM 1513 C CA . GLU A 1 199 ? 29.680 -19.529 -4.818 1.00 55.47 199 GLU A CA 1
ATOM 1514 C C . GLU A 1 199 ? 28.243 -19.638 -4.272 1.00 55.47 199 GLU A C 1
ATOM 1516 O O . GLU A 1 199 ? 28.053 -19.769 -3.062 1.00 55.47 199 GLU A O 1
ATOM 1521 N N . ASP A 1 200 ? 27.232 -19.593 -5.149 1.00 65.81 200 ASP A N 1
ATOM 1522 C CA . ASP A 1 200 ? 25.898 -20.135 -4.856 1.00 65.81 200 ASP A CA 1
ATOM 1523 C C . ASP A 1 200 ? 25.920 -21.640 -5.174 1.00 65.81 200 ASP A C 1
ATOM 1525 O O . ASP A 1 200 ? 25.924 -22.023 -6.347 1.00 65.81 200 ASP A O 1
ATOM 1529 N N . PRO A 1 201 ? 25.951 -22.529 -4.164 1.00 61.78 201 PRO A N 1
ATOM 1530 C CA . PRO A 1 201 ? 26.026 -23.969 -4.393 1.00 61.78 201 PRO A CA 1
ATOM 1531 C C . PRO A 1 201 ? 24.784 -24.555 -5.093 1.00 61.78 201 PRO A C 1
ATOM 1533 O O . PRO A 1 201 ? 24.790 -25.748 -5.402 1.00 61.78 201 PRO A O 1
ATOM 1536 N N . GLY A 1 202 ? 23.723 -23.766 -5.314 1.00 70.56 202 GLY A N 1
ATOM 1537 C CA . GLY A 1 202 ? 22.501 -24.171 -6.011 1.00 70.56 202 GLY A CA 1
ATOM 1538 C C . GLY A 1 202 ? 22.310 -23.603 -7.424 1.00 70.56 202 GLY A C 1
ATOM 1539 O O . GLY A 1 202 ? 21.297 -23.933 -8.043 1.00 70.56 202 GLY A O 1
ATOM 1540 N N . GLU A 1 203 ? 23.216 -22.767 -7.946 1.00 78.75 203 GLU A N 1
ATOM 1541 C CA . GLU A 1 203 ? 23.071 -22.191 -9.292 1.00 78.75 203 GLU A CA 1
ATOM 1542 C C . GLU A 1 203 ? 23.429 -23.224 -10.384 1.00 78.75 203 GLU A C 1
ATOM 1544 O O . GLU A 1 203 ? 24.515 -23.808 -10.343 1.00 78.75 203 GLU A O 1
ATOM 1549 N N . PRO A 1 204 ? 22.545 -23.486 -11.369 1.00 82.75 204 PRO A N 1
ATOM 1550 C CA . PRO A 1 204 ? 22.846 -24.424 -12.445 1.00 82.75 204 PRO A CA 1
ATOM 1551 C C . PRO A 1 204 ? 23.920 -23.866 -13.384 1.00 82.75 204 PRO A C 1
ATOM 1553 O O . PRO A 1 204 ? 23.947 -22.679 -13.710 1.00 82.75 204 PRO A O 1
ATOM 1556 N N . SER A 1 205 ? 24.779 -24.750 -13.886 1.00 87.94 205 SER A N 1
ATOM 1557 C CA . SER A 1 205 ? 25.770 -24.397 -14.905 1.00 87.94 205 SER A CA 1
ATOM 1558 C C . SER A 1 205 ? 25.104 -24.051 -16.244 1.00 87.94 205 SER A C 1
ATOM 1560 O O . SER A 1 205 ? 24.049 -24.591 -16.589 1.00 87.94 205 SER A O 1
ATOM 1562 N N . GLY A 1 206 ? 25.751 -23.210 -17.059 1.00 89.31 206 GLY A N 1
ATOM 1563 C CA . GLY A 1 206 ? 25.248 -22.866 -18.398 1.00 89.31 206 GLY A CA 1
ATOM 1564 C C . GLY A 1 206 ? 24.951 -24.096 -19.269 1.00 89.31 206 GLY A C 1
ATOM 1565 O O . GLY A 1 206 ? 23.912 -24.166 -19.918 1.00 89.31 206 GLY A O 1
ATOM 1566 N N . ASP A 1 207 ? 25.793 -25.127 -19.192 1.00 91.00 207 ASP A N 1
ATOM 1567 C CA . ASP A 1 207 ? 25.602 -26.406 -19.882 1.00 91.00 207 ASP A CA 1
ATOM 1568 C C . ASP A 1 207 ? 24.327 -27.156 -19.451 1.00 91.00 207 ASP A C 1
ATOM 1570 O O . ASP A 1 207 ? 23.691 -27.839 -20.261 1.00 91.00 207 ASP A O 1
ATOM 1574 N N . GLU A 1 208 ? 23.953 -27.083 -18.171 1.00 92.19 208 GLU A N 1
ATOM 1575 C CA . GLU A 1 208 ? 22.707 -27.674 -17.670 1.00 92.19 208 GLU A CA 1
ATOM 1576 C C . GLU A 1 208 ? 21.489 -26.931 -18.207 1.00 92.19 208 GLU A C 1
ATOM 1578 O O . GLU A 1 208 ? 20.537 -27.579 -18.650 1.00 92.19 208 GLU A O 1
ATOM 1583 N N . ILE A 1 209 ? 21.553 -25.599 -18.250 1.00 94.38 209 ILE A N 1
ATOM 1584 C CA . ILE A 1 209 ? 20.493 -24.758 -18.810 1.00 94.38 209 ILE A CA 1
ATOM 1585 C C . ILE A 1 209 ? 20.335 -25.026 -20.310 1.00 94.38 209 ILE A C 1
ATOM 1587 O O . ILE A 1 209 ? 19.226 -25.306 -20.760 1.00 94.38 209 ILE A O 1
ATOM 1591 N N . ILE A 1 210 ? 21.428 -25.046 -21.081 1.00 96.44 210 ILE A N 1
ATOM 1592 C CA . ILE A 1 210 ? 21.400 -25.352 -22.523 1.00 96.44 210 ILE A CA 1
ATOM 1593 C C . ILE A 1 210 ? 20.737 -26.713 -22.773 1.00 96.44 210 ILE A C 1
ATOM 1595 O O . ILE A 1 210 ? 19.869 -26.837 -23.640 1.00 96.44 210 ILE A O 1
ATOM 1599 N N . ARG A 1 211 ? 21.078 -27.744 -21.985 1.00 96.12 211 ARG A N 1
ATOM 1600 C CA . ARG A 1 211 ? 20.434 -29.065 -22.091 1.00 96.12 211 ARG A CA 1
ATOM 1601 C C . ARG A 1 211 ? 18.945 -29.028 -21.746 1.00 96.12 211 ARG A C 1
ATOM 1603 O O . ARG A 1 211 ? 18.167 -29.726 -22.399 1.00 96.12 211 ARG A O 1
ATOM 1610 N N . ALA A 1 212 ? 18.548 -28.258 -20.734 1.00 95.00 212 ALA A N 1
ATOM 1611 C CA . ALA A 1 212 ? 17.148 -28.109 -20.348 1.00 95.00 212 ALA A CA 1
ATOM 1612 C C . ALA A 1 212 ? 16.326 -27.435 -21.459 1.00 95.00 212 ALA A C 1
ATOM 1614 O O . ALA A 1 212 ? 15.277 -27.950 -21.836 1.00 95.00 212 ALA A O 1
ATOM 1615 N N . TYR A 1 213 ? 16.847 -26.364 -22.059 1.00 96.75 213 TYR A N 1
ATOM 1616 C CA . TYR A 1 213 ? 16.224 -25.667 -23.187 1.00 96.75 213 TYR A CA 1
ATOM 1617 C C . TYR A 1 213 ? 16.134 -26.544 -24.443 1.00 96.75 213 TYR A C 1
ATOM 1619 O O . TYR A 1 213 ? 15.070 -26.656 -25.058 1.00 96.75 213 TYR A O 1
ATOM 1627 N N . ALA A 1 214 ? 17.214 -27.255 -24.780 1.00 96.00 214 ALA A N 1
ATOM 1628 C CA . ALA A 1 214 ? 17.243 -28.159 -25.928 1.00 96.00 214 ALA A CA 1
ATOM 1629 C C . ALA A 1 214 ? 16.213 -29.296 -25.808 1.00 96.00 214 ALA A C 1
ATOM 1631 O O . ALA A 1 214 ? 15.616 -29.704 -26.806 1.00 96.00 214 ALA A O 1
ATOM 1632 N N . LYS A 1 215 ? 15.961 -29.793 -24.589 1.00 95.94 215 LYS A N 1
ATOM 1633 C CA . LYS A 1 215 ? 14.937 -30.816 -24.321 1.00 95.94 215 LYS A CA 1
ATOM 1634 C C . LYS A 1 215 ? 13.524 -30.332 -24.658 1.00 95.94 215 LYS A C 1
ATOM 1636 O O . LYS A 1 215 ? 12.704 -31.132 -25.105 1.00 95.94 215 LYS A O 1
ATOM 1641 N N . GLU A 1 216 ? 13.263 -29.043 -24.479 1.00 94.19 216 GLU A N 1
ATOM 1642 C CA . GLU A 1 216 ? 11.993 -28.405 -24.830 1.00 94.19 216 GLU A CA 1
ATOM 1643 C C . GLU A 1 216 ? 11.967 -27.908 -26.290 1.00 94.19 216 GLU A C 1
ATOM 1645 O O . GLU A 1 216 ? 10.974 -27.343 -26.737 1.00 94.19 216 GLU A O 1
ATOM 1650 N N . GLY A 1 217 ? 13.025 -28.160 -27.071 1.00 93.88 217 GLY A N 1
ATOM 1651 C CA . GLY A 1 217 ? 13.102 -27.788 -28.484 1.00 93.88 217 GLY A CA 1
ATOM 1652 C C . GLY A 1 217 ? 13.430 -26.314 -28.721 1.00 93.88 217 GLY A C 1
ATOM 1653 O O . GLY A 1 217 ? 12.974 -25.758 -29.721 1.00 93.88 217 GLY A O 1
ATOM 1654 N N . ILE A 1 218 ? 14.184 -25.690 -27.811 1.00 95.62 218 ILE A N 1
ATOM 1655 C CA . ILE A 1 218 ? 14.697 -24.321 -27.943 1.00 95.62 218 ILE A CA 1
ATOM 1656 C C . ILE A 1 218 ? 16.218 -24.377 -28.119 1.00 95.62 218 ILE A C 1
ATOM 1658 O O . ILE A 1 218 ? 16.922 -24.990 -27.316 1.00 95.62 218 ILE A O 1
ATOM 1662 N N . GLU A 1 219 ? 16.728 -23.744 -29.176 1.00 95.25 219 GLU A N 1
ATOM 1663 C CA . GLU A 1 219 ? 18.167 -23.601 -29.419 1.00 95.25 219 GLU A CA 1
ATOM 1664 C C . GLU A 1 219 ? 18.687 -22.386 -28.637 1.00 95.25 219 GLU A C 1
ATOM 1666 O O . GLU A 1 219 ? 18.242 -21.266 -28.884 1.00 95.25 219 GLU A O 1
ATOM 1671 N N . LEU A 1 220 ? 19.599 -22.612 -27.685 1.00 97.31 220 LEU A N 1
ATOM 1672 C CA . LEU A 1 220 ? 20.147 -21.595 -26.785 1.00 97.31 220 LEU A CA 1
ATOM 1673 C C . LEU A 1 220 ? 21.677 -21.652 -26.780 1.00 97.31 220 LEU A C 1
ATOM 1675 O O . LEU A 1 220 ? 22.253 -22.683 -26.435 1.00 97.31 220 LEU A O 1
ATOM 1679 N N . ASP A 1 221 ? 22.299 -20.515 -27.069 1.00 97.12 221 ASP A N 1
ATOM 1680 C CA . ASP A 1 221 ? 23.717 -20.247 -26.872 1.00 97.12 221 ASP A CA 1
ATOM 1681 C C . ASP A 1 221 ? 23.890 -19.263 -25.705 1.00 97.12 221 ASP A C 1
ATOM 1683 O O . ASP A 1 221 ? 23.293 -18.182 -25.685 1.00 97.12 221 ASP A O 1
ATOM 1687 N N . ILE A 1 222 ? 24.720 -19.637 -24.727 1.00 95.81 222 ILE A N 1
ATOM 1688 C CA . ILE A 1 222 ? 25.081 -18.791 -23.584 1.00 95.81 222 ILE A CA 1
ATOM 1689 C C . ILE A 1 222 ? 26.483 -18.228 -23.815 1.00 95.81 222 ILE A C 1
ATOM 1691 O O . ILE A 1 222 ? 27.430 -18.978 -24.056 1.00 95.81 222 ILE A O 1
ATOM 1695 N N . VAL A 1 223 ? 26.621 -16.906 -23.722 1.00 94.19 223 VAL A N 1
ATOM 1696 C CA . VAL A 1 223 ? 27.900 -16.204 -23.865 1.00 94.19 223 VAL A CA 1
ATOM 1697 C C . VAL A 1 223 ? 28.249 -15.517 -22.552 1.00 94.19 223 VAL A C 1
ATOM 1699 O O . VAL A 1 223 ? 27.536 -14.628 -22.099 1.00 94.19 223 VAL A O 1
ATOM 1702 N N . GLU A 1 224 ? 29.367 -15.891 -21.941 1.00 90.69 224 GLU A N 1
ATOM 1703 C CA . GLU A 1 224 ? 29.853 -15.205 -20.744 1.00 90.69 224 GLU A CA 1
ATOM 1704 C C . GLU A 1 224 ? 30.573 -13.904 -21.118 1.00 90.69 224 GLU A C 1
ATOM 1706 O O . GLU A 1 224 ? 31.488 -13.894 -21.947 1.00 90.69 224 GLU A O 1
ATOM 1711 N N . ALA A 1 225 ? 30.191 -12.799 -20.480 1.00 86.25 225 ALA A N 1
ATOM 1712 C CA . ALA A 1 225 ? 30.849 -11.508 -20.645 1.00 86.25 225 ALA A CA 1
ATOM 1713 C C . ALA A 1 225 ? 31.015 -10.800 -19.295 1.00 86.25 225 ALA A C 1
ATOM 1715 O O . ALA A 1 225 ? 30.115 -10.802 -18.463 1.00 86.25 225 ALA A O 1
ATOM 1716 N N . GLY A 1 226 ? 32.171 -10.166 -19.077 1.00 78.31 226 GLY A N 1
ATOM 1717 C CA . GLY A 1 226 ? 32.403 -9.310 -17.907 1.00 78.31 226 GLY A CA 1
ATOM 1718 C C . GLY A 1 226 ? 31.765 -7.919 -18.042 1.00 78.31 226 GLY A C 1
ATOM 1719 O O . GLY A 1 226 ? 31.238 -7.563 -19.093 1.00 78.31 226 GLY A O 1
ATOM 1720 N N . GLY A 1 227 ? 31.876 -7.104 -16.989 1.00 75.94 227 GLY A N 1
ATOM 1721 C CA . GLY A 1 227 ? 31.258 -5.771 -16.909 1.00 75.94 227 GLY A CA 1
ATOM 1722 C C . GLY A 1 227 ? 29.925 -5.789 -16.161 1.00 75.94 227 GLY A C 1
ATOM 1723 O O . GLY A 1 227 ? 29.470 -6.852 -15.742 1.00 75.94 227 GLY A O 1
ATOM 1724 N N . ASP A 1 228 ? 29.317 -4.619 -15.958 1.00 77.56 228 ASP A N 1
ATOM 1725 C CA . ASP A 1 228 ? 27.982 -4.524 -15.357 1.00 77.56 228 ASP A CA 1
ATOM 1726 C C . ASP A 1 228 ? 26.887 -5.060 -16.303 1.00 77.56 228 ASP A C 1
ATOM 1728 O O . ASP A 1 228 ? 27.123 -5.298 -17.492 1.00 77.56 228 ASP A O 1
ATOM 1732 N N . TRP A 1 229 ? 25.683 -5.287 -15.762 1.00 77.69 229 TRP A N 1
ATOM 1733 C CA . TRP A 1 229 ? 24.524 -5.819 -16.498 1.00 77.69 229 TRP A CA 1
ATOM 1734 C C . TRP A 1 229 ? 24.294 -5.105 -17.827 1.00 77.69 229 TRP A C 1
ATOM 1736 O O . TRP A 1 229 ? 24.070 -5.706 -18.879 1.00 77.69 229 TRP A O 1
ATOM 1746 N N . THR A 1 230 ? 24.404 -3.790 -17.773 1.00 77.56 230 THR A N 1
ATOM 1747 C CA . THR A 1 230 ? 24.075 -2.928 -18.879 1.00 77.56 230 THR A CA 1
ATOM 1748 C C . THR A 1 230 ? 25.132 -2.949 -19.982 1.00 77.56 230 THR A C 1
ATOM 1750 O O . THR A 1 230 ? 24.806 -2.980 -21.171 1.00 77.56 230 THR A O 1
ATOM 1753 N N . GLY A 1 231 ? 26.408 -2.971 -19.603 1.00 83.50 231 GLY A N 1
ATOM 1754 C CA . GLY A 1 231 ? 27.518 -3.153 -20.525 1.00 83.50 231 GLY A CA 1
ATOM 1755 C C . GLY A 1 231 ? 27.418 -4.487 -21.259 1.00 83.50 231 GLY A C 1
ATOM 1756 O O . GLY A 1 231 ? 27.627 -4.529 -22.473 1.00 83.50 231 GLY A O 1
ATOM 1757 N N . ARG A 1 232 ? 27.015 -5.556 -20.556 1.00 88.38 232 ARG A N 1
ATOM 1758 C CA . ARG A 1 232 ? 26.769 -6.875 -21.163 1.00 88.38 232 ARG A CA 1
ATOM 1759 C C . ARG A 1 232 ? 25.656 -6.821 -22.203 1.00 88.38 232 ARG A C 1
ATOM 1761 O O . ARG A 1 232 ? 25.845 -7.315 -23.312 1.00 88.38 232 ARG A O 1
ATOM 1768 N N . TYR A 1 233 ? 24.549 -6.155 -21.898 1.00 88.50 233 TYR A N 1
ATOM 1769 C CA . TYR A 1 233 ? 23.442 -6.004 -22.840 1.00 88.50 233 TYR A CA 1
ATOM 1770 C C . TYR A 1 233 ? 23.854 -5.270 -24.128 1.00 88.50 233 TYR A C 1
ATOM 1772 O O . TYR A 1 233 ? 23.590 -5.743 -25.228 1.00 88.50 233 TYR A O 1
ATOM 1780 N N . VAL A 1 234 ? 24.610 -4.170 -24.033 1.00 89.31 234 VAL A N 1
ATOM 1781 C CA . VAL A 1 234 ? 25.097 -3.451 -25.230 1.00 89.31 234 VAL A CA 1
ATOM 1782 C C . VAL A 1 234 ? 26.206 -4.224 -25.967 1.00 89.31 234 VAL A C 1
ATOM 1784 O O . VAL A 1 234 ? 26.369 -4.068 -27.181 1.00 89.31 234 VAL A O 1
ATOM 1787 N N . SER A 1 235 ? 26.946 -5.102 -25.277 1.00 91.06 235 SER A N 1
ATOM 1788 C CA . SER A 1 235 ? 27.977 -5.955 -25.893 1.00 91.06 235 SER A CA 1
ATOM 1789 C C . SER A 1 235 ? 27.421 -6.934 -26.935 1.00 91.06 235 SER A C 1
ATOM 1791 O O . SER A 1 235 ? 28.153 -7.356 -27.832 1.00 91.06 235 SER A O 1
ATOM 1793 N N . LEU A 1 236 ? 26.112 -7.218 -26.895 1.00 92.94 236 LEU A N 1
ATOM 1794 C CA . LEU A 1 236 ? 25.415 -8.009 -27.910 1.00 92.94 236 LEU A CA 1
ATOM 1795 C C . LEU A 1 236 ? 25.620 -7.466 -29.334 1.00 92.94 236 LEU A C 1
ATOM 1797 O O . LEU A 1 236 ? 25.665 -8.253 -30.278 1.00 92.94 236 LEU A O 1
ATOM 1801 N N . LEU A 1 237 ? 25.837 -6.155 -29.508 1.00 93.50 237 LEU A N 1
ATOM 1802 C CA . LEU A 1 237 ? 26.159 -5.562 -30.814 1.00 93.50 237 LEU A CA 1
ATOM 1803 C C . LEU A 1 237 ? 27.465 -6.092 -31.425 1.00 93.50 237 LEU A C 1
ATOM 1805 O O . LEU A 1 237 ? 27.617 -6.090 -32.647 1.00 93.50 237 LEU A O 1
ATOM 1809 N N . ASP A 1 238 ? 28.411 -6.540 -30.606 1.00 93.44 238 ASP A N 1
ATOM 1810 C CA . ASP A 1 238 ? 29.676 -7.107 -31.076 1.00 93.44 238 ASP A CA 1
ATOM 1811 C C . ASP A 1 238 ? 29.572 -8.630 -31.272 1.00 93.44 238 ASP A C 1
ATOM 1813 O O . ASP A 1 238 ? 30.288 -9.197 -32.097 1.00 93.44 238 ASP A O 1
ATOM 1817 N N . ILE A 1 239 ? 28.658 -9.284 -30.547 1.00 95.19 239 ILE A N 1
ATOM 1818 C CA . ILE A 1 239 ? 28.482 -10.743 -30.521 1.00 95.19 239 ILE A CA 1
ATOM 1819 C C . ILE A 1 239 ? 27.561 -11.210 -31.656 1.00 95.19 239 ILE A C 1
ATOM 1821 O O . ILE A 1 239 ? 27.940 -12.060 -32.467 1.00 95.19 239 ILE A O 1
ATOM 1825 N N . LEU A 1 240 ? 26.360 -10.634 -31.748 1.00 96.75 240 LEU A N 1
ATOM 1826 C CA . LEU A 1 240 ? 25.277 -11.089 -32.625 1.00 96.75 240 LEU A CA 1
ATOM 1827 C C . LEU A 1 240 ? 25.625 -11.135 -34.123 1.00 96.75 240 LEU A C 1
ATOM 1829 O O . LEU A 1 240 ? 25.151 -12.061 -34.786 1.00 96.75 240 LEU A O 1
ATOM 1833 N N . PRO A 1 241 ? 26.477 -10.250 -34.692 1.00 96.19 241 PRO A N 1
ATOM 1834 C CA . PRO A 1 241 ? 26.879 -10.362 -36.094 1.00 96.19 241 PRO A CA 1
ATOM 1835 C C . PRO A 1 241 ? 27.486 -11.722 -36.472 1.00 96.19 241 PRO A C 1
ATOM 1837 O O . PRO A 1 241 ? 27.351 -12.146 -37.619 1.00 96.19 241 PRO A O 1
ATOM 1840 N N . SER A 1 242 ? 28.120 -12.419 -35.521 1.00 95.38 242 SER A N 1
ATOM 1841 C CA . SER A 1 242 ? 28.711 -13.748 -35.742 1.00 95.38 242 SER A CA 1
ATOM 1842 C C . SER A 1 242 ? 27.696 -14.902 -35.747 1.00 95.38 242 SER A C 1
ATOM 1844 O O . SER A 1 242 ? 28.010 -15.977 -36.255 1.00 95.38 242 SER A O 1
ATOM 1846 N N . TYR A 1 243 ? 26.472 -14.673 -35.258 1.00 95.75 243 TYR A N 1
ATOM 1847 C CA . TYR A 1 243 ? 25.391 -15.669 -35.173 1.00 95.75 243 TYR A CA 1
ATOM 1848 C C . TYR A 1 243 ? 24.380 -15.583 -36.332 1.00 95.75 243 TYR A C 1
ATOM 1850 O O . TYR A 1 243 ? 23.487 -16.432 -36.457 1.00 95.75 243 TYR A O 1
ATOM 1858 N N . ILE A 1 244 ? 24.512 -14.573 -37.199 1.00 95.00 244 ILE A N 1
ATOM 1859 C CA . ILE A 1 244 ? 23.655 -14.383 -38.375 1.00 95.00 244 ILE A CA 1
ATOM 1860 C C . ILE A 1 244 ? 23.869 -15.540 -39.360 1.00 95.00 244 ILE A C 1
ATOM 1862 O O . ILE A 1 244 ? 24.965 -15.749 -39.883 1.00 95.00 244 ILE A O 1
ATOM 1866 N N . ARG A 1 245 ? 22.787 -16.262 -39.657 1.00 94.50 245 ARG A N 1
ATOM 1867 C CA . ARG A 1 245 ? 22.699 -17.296 -40.700 1.00 94.50 245 ARG A CA 1
ATOM 1868 C C . ARG A 1 245 ? 22.025 -16.721 -41.960 1.00 94.50 245 ARG A C 1
ATOM 1870 O O . ARG A 1 245 ? 21.397 -15.667 -41.874 1.00 94.50 245 ARG A O 1
ATOM 1877 N N . PRO A 1 246 ? 22.134 -17.374 -43.136 1.00 92.62 246 PRO A N 1
ATOM 1878 C CA . PRO A 1 246 ? 21.535 -16.871 -44.379 1.00 92.62 246 PRO A CA 1
ATOM 1879 C C . PRO A 1 246 ? 20.019 -16.631 -44.323 1.00 92.62 246 PRO A C 1
ATOM 1881 O O . PRO A 1 246 ? 19.512 -15.786 -45.050 1.00 92.62 246 PRO A O 1
ATOM 1884 N N . ASP A 1 247 ? 19.315 -17.374 -43.476 1.00 92.69 247 ASP A N 1
ATOM 1885 C CA . ASP A 1 247 ? 17.876 -17.290 -43.224 1.00 92.69 247 ASP A CA 1
ATOM 1886 C C . ASP A 1 247 ? 17.508 -16.327 -42.084 1.00 92.69 247 ASP A C 1
ATOM 1888 O O . ASP A 1 247 ? 16.329 -16.077 -41.860 1.00 92.69 247 ASP A O 1
ATOM 1892 N N . THR A 1 248 ? 18.489 -15.753 -41.378 1.00 97.56 248 THR A N 1
ATOM 1893 C CA . THR A 1 248 ? 18.234 -14.788 -40.299 1.00 97.56 248 THR A CA 1
ATOM 1894 C C . THR A 1 248 ? 17.783 -13.458 -40.880 1.00 97.56 248 THR A C 1
ATOM 1896 O O . THR A 1 248 ? 18.529 -12.803 -41.609 1.00 97.56 248 THR A O 1
ATOM 1899 N N . GLN A 1 249 ? 16.582 -13.038 -40.509 1.00 98.38 249 GLN A N 1
ATOM 1900 C CA . GLN A 1 249 ? 16.010 -11.753 -40.891 1.00 98.38 249 GLN A CA 1
ATOM 1901 C C . GLN A 1 249 ? 15.992 -10.786 -39.711 1.00 98.38 249 GLN A C 1
ATOM 1903 O O . GLN A 1 249 ? 16.374 -9.626 -39.876 1.00 98.38 249 GLN A O 1
ATOM 1908 N N . TRP A 1 250 ? 15.654 -11.280 -38.519 1.00 98.44 250 TRP A N 1
ATOM 1909 C CA . TRP A 1 250 ? 15.359 -10.459 -37.350 1.00 98.44 250 TRP A CA 1
ATOM 1910 C C . TRP A 1 250 ? 16.181 -10.845 -36.129 1.00 98.44 250 TRP A C 1
ATOM 1912 O O . TRP A 1 250 ? 16.493 -12.012 -35.893 1.00 98.44 250 TRP A O 1
ATOM 1922 N N . ILE A 1 251 ? 16.489 -9.831 -35.331 1.00 97.69 251 ILE A N 1
ATOM 1923 C CA . ILE A 1 251 ? 17.195 -9.927 -34.063 1.00 97.69 251 ILE A CA 1
ATOM 1924 C C . ILE A 1 251 ? 16.301 -9.287 -33.007 1.00 97.69 251 ILE A C 1
ATOM 1926 O O . ILE A 1 251 ? 16.171 -8.064 -32.974 1.00 97.69 251 ILE A O 1
ATOM 1930 N N . GLY A 1 252 ? 15.646 -10.111 -32.198 1.00 96.12 252 GLY A N 1
ATOM 1931 C CA . GLY A 1 252 ? 14.855 -9.678 -31.055 1.00 96.12 252 GLY A CA 1
ATOM 1932 C C . GLY A 1 252 ? 15.757 -9.419 -29.854 1.00 96.12 252 GLY A C 1
ATOM 1933 O O . GLY A 1 252 ? 16.517 -10.296 -29.457 1.00 96.12 252 GLY A O 1
ATOM 1934 N N . PHE A 1 253 ? 15.678 -8.235 -29.275 1.00 94.94 253 PHE A N 1
ATOM 1935 C CA . PHE A 1 253 ? 16.238 -7.909 -27.969 1.00 94.94 253 PHE A CA 1
ATOM 1936 C C . PHE A 1 253 ? 15.122 -8.044 -26.942 1.00 94.94 253 PHE A C 1
ATOM 1938 O O . PHE A 1 253 ? 14.082 -7.419 -27.128 1.00 94.94 253 PHE A O 1
ATOM 1945 N N . ILE A 1 254 ? 15.318 -8.897 -25.940 1.00 94.12 254 ILE A N 1
ATOM 1946 C CA . ILE A 1 254 ? 14.352 -9.250 -24.896 1.00 94.12 254 ILE A CA 1
ATOM 1947 C C . ILE A 1 254 ? 15.050 -9.343 -23.535 1.00 94.12 254 ILE A C 1
ATOM 1949 O O . ILE A 1 254 ? 16.263 -9.565 -23.466 1.00 94.12 254 ILE A O 1
ATOM 1953 N N . ASP A 1 255 ? 14.252 -9.288 -22.475 1.00 92.31 255 ASP A N 1
ATOM 1954 C CA . ASP A 1 255 ? 14.646 -9.636 -21.114 1.00 92.31 255 ASP A CA 1
ATOM 1955 C C . ASP A 1 255 ? 14.141 -11.044 -20.749 1.00 92.31 255 ASP A C 1
ATOM 1957 O O . ASP A 1 255 ? 13.318 -11.659 -21.437 1.00 92.31 255 ASP A O 1
ATOM 1961 N N . ASP A 1 256 ? 14.648 -11.607 -19.651 1.00 91.56 256 ASP A N 1
ATOM 1962 C CA . ASP A 1 256 ? 14.232 -12.935 -19.187 1.00 91.56 256 ASP A CA 1
ATOM 1963 C C . ASP A 1 256 ? 12.791 -12.963 -18.643 1.00 91.56 256 ASP A C 1
ATOM 1965 O O . ASP A 1 256 ? 12.208 -14.033 -18.475 1.00 91.56 256 ASP A O 1
ATOM 1969 N N . ASP A 1 257 ? 12.191 -11.805 -18.401 1.00 91.88 257 ASP A N 1
ATOM 1970 C CA . ASP A 1 257 ? 10.783 -11.601 -18.075 1.00 91.88 257 ASP A CA 1
ATOM 1971 C C . ASP A 1 257 ? 9.991 -10.925 -19.209 1.00 91.88 257 ASP A C 1
ATOM 1973 O O . ASP A 1 257 ? 8.921 -10.364 -18.976 1.00 91.88 257 ASP A O 1
ATOM 1977 N N . THR A 1 258 ? 10.442 -11.051 -20.462 1.00 94.75 258 THR A N 1
ATOM 1978 C CA . THR A 1 258 ? 9.595 -10.833 -21.646 1.00 94.75 258 THR A CA 1
ATOM 1979 C C . THR A 1 258 ? 8.719 -12.062 -21.901 1.00 94.75 258 THR A C 1
ATOM 1981 O O . THR A 1 258 ? 9.200 -13.195 -21.938 1.00 94.75 258 THR A O 1
ATOM 1984 N N . PHE A 1 259 ? 7.421 -11.870 -22.130 1.00 95.81 259 PHE A N 1
ATOM 1985 C CA . PHE A 1 259 ? 6.501 -12.949 -22.489 1.00 95.81 259 PHE A CA 1
ATOM 1986 C C . PHE A 1 259 ? 5.753 -12.627 -23.778 1.00 95.81 259 PHE A C 1
ATOM 1988 O O . PHE A 1 259 ? 5.060 -11.616 -23.841 1.00 95.81 259 PHE A O 1
ATOM 1995 N N . PHE A 1 260 ? 5.839 -13.509 -24.778 1.00 97.25 260 PHE A N 1
ATOM 1996 C CA . PHE A 1 260 ? 4.998 -13.445 -25.974 1.00 97.25 260 PHE A CA 1
ATOM 1997 C C . PHE A 1 260 ? 3.819 -14.410 -25.844 1.00 97.25 260 PHE A C 1
ATOM 1999 O O . PHE A 1 260 ? 3.998 -15.573 -25.485 1.00 97.25 260 PHE A O 1
ATOM 2006 N N . PHE A 1 261 ? 2.612 -13.959 -26.189 1.00 94.38 261 PHE A N 1
ATOM 2007 C CA . PHE A 1 261 ? 1.421 -14.819 -26.127 1.00 94.38 261 PHE A CA 1
ATOM 2008 C C . PHE A 1 261 ? 1.404 -15.885 -27.227 1.00 94.38 261 PHE A C 1
ATOM 2010 O O . PHE A 1 261 ? 0.882 -16.979 -27.016 1.00 94.38 261 PHE A O 1
ATOM 2017 N N . SER A 1 262 ? 1.984 -15.581 -28.392 1.00 93.31 262 SER A N 1
ATOM 2018 C CA . SER A 1 262 ? 2.134 -16.521 -29.504 1.00 93.31 262 SER A CA 1
ATOM 2019 C C . SER A 1 262 ? 3.255 -16.095 -30.444 1.00 93.31 262 SER A C 1
ATOM 2021 O O . SER A 1 262 ? 3.343 -14.925 -30.824 1.00 93.31 262 SER A O 1
ATOM 2023 N N . MET A 1 263 ? 4.042 -17.059 -30.930 1.00 95.88 263 MET A N 1
ATOM 2024 C CA . MET A 1 263 ? 4.992 -16.807 -32.019 1.00 95.88 263 MET A CA 1
ATOM 2025 C C . MET A 1 263 ? 4.296 -16.417 -33.327 1.00 95.88 263 MET A C 1
ATOM 2027 O O . MET A 1 263 ? 4.866 -15.677 -34.124 1.00 95.88 263 MET A O 1
ATOM 2031 N N . HIS A 1 264 ? 3.047 -16.848 -33.550 1.00 94.06 264 HIS A N 1
ATOM 2032 C CA . HIS A 1 264 ? 2.279 -16.398 -34.715 1.00 94.06 264 HIS A CA 1
ATOM 2033 C C . HIS A 1 264 ? 2.077 -14.887 -34.693 1.00 94.06 264 HIS A C 1
ATOM 2035 O O . HIS A 1 264 ? 2.249 -14.237 -35.719 1.00 94.06 264 HIS A O 1
ATOM 2041 N N . SER A 1 265 ? 1.755 -14.326 -33.525 1.00 93.81 265 SER A N 1
ATOM 2042 C CA . SER A 1 265 ? 1.572 -12.884 -33.353 1.00 93.81 265 SER A CA 1
ATOM 2043 C C . SER A 1 265 ? 2.878 -12.124 -33.585 1.00 93.81 265 SER A C 1
ATOM 2045 O O . SER A 1 265 ? 2.859 -11.073 -34.223 1.00 93.81 265 SER A O 1
ATOM 2047 N N . VAL A 1 266 ? 4.014 -12.680 -33.143 1.00 97.12 266 VAL A N 1
ATOM 2048 C CA . VAL A 1 266 ? 5.345 -12.101 -33.388 1.00 97.12 266 VAL A CA 1
ATOM 2049 C C . VAL A 1 266 ? 5.683 -12.098 -34.879 1.00 97.12 266 VAL A C 1
ATOM 2051 O O . VAL A 1 266 ? 6.023 -11.054 -35.427 1.00 97.12 266 VAL A O 1
ATOM 2054 N N . LEU A 1 267 ? 5.540 -13.235 -35.563 1.00 97.19 267 LEU A N 1
ATOM 2055 C CA . LEU A 1 267 ? 5.819 -13.340 -36.999 1.00 97.19 267 LEU A CA 1
ATOM 2056 C C . LEU A 1 267 ? 4.874 -12.465 -37.824 1.00 97.19 267 LEU A C 1
ATOM 2058 O O . LEU A 1 267 ? 5.327 -11.704 -38.671 1.00 97.19 267 LEU A O 1
ATOM 2062 N N . HIS A 1 268 ? 3.574 -12.503 -37.526 1.00 95.25 268 HIS A N 1
ATOM 2063 C CA . HIS A 1 268 ? 2.583 -11.661 -38.190 1.00 95.25 268 HIS A CA 1
ATOM 2064 C C . HIS A 1 268 ? 2.900 -10.171 -38.022 1.00 95.25 268 HIS A C 1
ATOM 2066 O O . HIS A 1 268 ? 2.741 -9.404 -38.967 1.00 95.25 268 HIS A O 1
ATOM 2072 N N . MET A 1 269 ? 3.381 -9.757 -36.845 1.00 96.88 269 MET A N 1
ATOM 2073 C CA . MET A 1 269 ? 3.861 -8.397 -36.622 1.00 96.88 269 MET A CA 1
ATOM 2074 C C . MET A 1 269 ? 5.085 -8.081 -37.492 1.00 96.88 269 MET A C 1
ATOM 2076 O O . MET A 1 269 ? 5.072 -7.087 -38.213 1.00 96.88 269 MET A O 1
ATOM 2080 N N . LEU A 1 270 ? 6.122 -8.920 -37.457 1.00 97.94 270 LEU A N 1
ATOM 2081 C CA . LEU A 1 270 ? 7.375 -8.675 -38.178 1.00 97.94 270 LEU A CA 1
ATOM 2082 C C . LEU A 1 270 ? 7.206 -8.705 -39.700 1.00 97.94 270 LEU A C 1
ATOM 2084 O O . LEU A 1 270 ? 7.828 -7.910 -40.398 1.00 97.94 270 LEU A O 1
ATOM 2088 N N . HIS A 1 271 ? 6.317 -9.550 -40.225 1.00 97.00 271 HIS A N 1
ATOM 2089 C CA . HIS A 1 271 ? 6.029 -9.650 -41.662 1.00 97.00 271 HIS A CA 1
ATOM 2090 C C . HIS A 1 271 ? 5.296 -8.429 -42.233 1.00 97.00 271 HIS A C 1
ATOM 2092 O O . HIS A 1 271 ? 5.155 -8.322 -43.451 1.00 97.00 271 HIS A O 1
ATOM 2098 N N . LYS A 1 272 ? 4.873 -7.473 -41.392 1.00 97.38 272 LYS A N 1
ATOM 2099 C CA . LYS A 1 272 ? 4.422 -6.146 -41.850 1.00 97.38 272 LYS A CA 1
ATOM 2100 C C . LYS A 1 272 ? 5.574 -5.286 -42.380 1.00 97.38 272 LYS A C 1
ATOM 2102 O O . LYS A 1 272 ? 5.317 -4.309 -43.081 1.00 97.38 272 LYS A O 1
ATOM 2107 N N . TYR A 1 273 ? 6.816 -5.633 -42.045 1.00 97.94 273 TYR A N 1
ATOM 2108 C CA . TYR A 1 273 ? 8.012 -4.855 -42.348 1.00 97.94 273 TYR A CA 1
ATOM 2109 C C . TYR A 1 273 ? 8.914 -5.572 -43.353 1.00 97.94 273 TYR A C 1
ATOM 2111 O O . TYR A 1 273 ? 9.081 -6.790 -43.309 1.00 97.94 273 TYR A O 1
ATOM 2119 N N . ASP A 1 274 ? 9.550 -4.803 -44.240 1.00 97.50 274 ASP A N 1
ATOM 2120 C CA . ASP A 1 274 ? 10.538 -5.340 -45.176 1.00 97.50 274 ASP A CA 1
ATOM 2121 C C . ASP A 1 274 ? 11.879 -5.560 -44.462 1.00 97.50 274 ASP A C 1
ATOM 2123 O O . ASP A 1 274 ? 12.657 -4.623 -44.260 1.00 97.50 274 ASP A O 1
ATOM 2127 N N . ALA A 1 275 ? 12.153 -6.811 -44.086 1.00 97.06 275 ALA A N 1
ATOM 2128 C CA . ALA A 1 275 ? 13.375 -7.210 -43.390 1.00 97.06 275 ALA A CA 1
ATOM 2129 C C . ALA A 1 275 ? 14.659 -7.083 -44.237 1.00 97.06 275 ALA A C 1
ATOM 2131 O O . ALA A 1 275 ? 15.765 -7.218 -43.703 1.00 97.06 275 ALA A O 1
ATOM 2132 N N . SER A 1 276 ? 14.537 -6.843 -45.550 1.00 96.62 276 SER A N 1
ATOM 2133 C CA . SER A 1 276 ? 15.681 -6.568 -46.427 1.00 96.62 276 SER A CA 1
ATOM 2134 C C . SER A 1 276 ? 16.200 -5.131 -46.298 1.00 96.62 276 SER A C 1
ATOM 2136 O O . SER A 1 276 ? 17.336 -4.846 -46.690 1.00 96.62 276 SER A O 1
ATOM 2138 N N . GLU A 1 277 ? 15.415 -4.249 -45.680 1.00 97.75 277 GLU A N 1
ATOM 2139 C CA . GLU A 1 277 ? 15.799 -2.884 -45.343 1.00 97.75 277 GLU A CA 1
ATOM 2140 C C . GLU A 1 277 ? 16.232 -2.759 -43.877 1.00 97.75 277 GLU A C 1
ATOM 2142 O O . GLU A 1 277 ? 16.045 -3.659 -43.061 1.00 97.75 277 GLU A O 1
ATOM 2147 N N . ALA A 1 278 ? 16.835 -1.621 -43.523 1.00 98.06 278 ALA A N 1
ATOM 2148 C CA . ALA A 1 278 ? 17.182 -1.323 -42.139 1.00 98.06 278 ALA A CA 1
ATOM 2149 C C . ALA A 1 278 ? 15.919 -0.951 -41.342 1.00 98.06 278 ALA A C 1
ATOM 2151 O O . ALA A 1 278 ? 15.528 0.210 -41.293 1.00 98.06 278 ALA A O 1
ATOM 2152 N N . GLN A 1 279 ? 15.298 -1.950 -40.719 1.00 97.94 279 GLN A N 1
ATOM 2153 C CA . GLN A 1 279 ? 14.133 -1.807 -39.842 1.00 97.94 279 GLN A CA 1
ATOM 2154 C C . GLN A 1 279 ? 14.517 -1.844 -38.364 1.00 97.94 279 GLN A C 1
ATOM 2156 O O . GLN A 1 279 ? 15.340 -2.673 -37.955 1.00 97.94 279 GLN A O 1
ATOM 2161 N N . TRP A 1 280 ? 13.855 -0.987 -37.583 1.00 96.12 280 TRP A N 1
ATOM 2162 C CA . TRP A 1 280 ? 13.823 -1.003 -36.123 1.00 96.12 280 TRP A CA 1
ATOM 2163 C C . TRP A 1 280 ? 12.362 -0.972 -35.672 1.00 96.12 280 TRP A C 1
ATOM 2165 O O . TRP A 1 280 ? 11.669 0.023 -35.884 1.00 96.12 280 TRP A O 1
ATOM 2175 N N . VAL A 1 281 ? 11.895 -2.078 -35.101 1.00 96.12 281 VAL A N 1
ATOM 2176 C CA . VAL A 1 281 ? 10.492 -2.301 -34.735 1.00 96.12 281 VAL A CA 1
ATOM 2177 C C . VAL A 1 281 ? 10.417 -2.532 -33.235 1.00 96.12 281 VAL A C 1
ATOM 2179 O O . VAL A 1 281 ? 11.153 -3.359 -32.713 1.00 96.12 281 VAL A O 1
ATOM 2182 N N . GLY A 1 282 ? 9.550 -1.827 -32.525 1.00 93.62 282 GLY A N 1
ATOM 2183 C CA . GLY A 1 282 ? 9.433 -1.962 -31.075 1.00 93.62 282 GLY A CA 1
ATOM 2184 C C . GLY A 1 282 ? 8.390 -1.009 -30.523 1.00 93.62 282 GLY A C 1
ATOM 2185 O O . GLY A 1 282 ? 7.629 -0.425 -31.283 1.00 93.62 282 GLY A O 1
ATOM 2186 N N . THR A 1 283 ? 8.360 -0.811 -29.213 1.00 89.94 283 THR A N 1
ATOM 2187 C CA . THR A 1 283 ? 7.448 0.150 -28.581 1.00 89.94 283 THR A CA 1
ATOM 2188 C C . THR A 1 283 ? 8.209 1.151 -27.719 1.00 89.94 283 THR A C 1
ATOM 2190 O O . THR A 1 283 ? 9.396 0.968 -27.436 1.00 89.94 283 THR A O 1
ATOM 2193 N N . HIS A 1 284 ? 7.509 2.198 -27.304 1.00 86.19 284 HIS A N 1
ATOM 2194 C CA . HIS A 1 284 ? 7.927 3.055 -26.206 1.00 86.19 284 HIS A CA 1
ATOM 2195 C C . HIS A 1 284 ? 7.460 2.481 -24.871 1.00 86.19 284 HIS A C 1
ATOM 2197 O O . HIS A 1 284 ? 6.584 1.622 -24.826 1.00 86.19 284 HIS A O 1
ATOM 2203 N N . SER A 1 285 ? 8.029 3.000 -23.791 1.00 83.06 285 SER A N 1
ATOM 2204 C CA . SER A 1 285 ? 7.430 2.860 -22.471 1.00 83.06 285 SER A CA 1
ATOM 2205 C C . SER A 1 285 ? 6.079 3.590 -22.432 1.00 83.06 285 SER A C 1
ATOM 2207 O O . SER A 1 285 ? 5.926 4.684 -22.985 1.00 83.06 285 SER A O 1
ATOM 2209 N N . GLU A 1 286 ? 5.088 2.962 -21.806 1.00 79.81 286 GLU A N 1
ATOM 2210 C CA . GLU A 1 286 ? 3.783 3.558 -21.518 1.00 79.81 286 GLU A CA 1
ATOM 2211 C C . GLU A 1 286 ? 3.833 4.537 -20.327 1.00 79.81 286 GLU A C 1
ATOM 2213 O O . GLU A 1 286 ? 2.902 5.313 -20.118 1.00 79.81 286 GLU A O 1
ATOM 2218 N N . TYR A 1 287 ? 4.940 4.559 -19.584 1.00 77.25 287 TYR A N 1
ATOM 2219 C CA . TYR A 1 287 ? 5.196 5.496 -18.501 1.00 77.25 287 TYR A CA 1
ATOM 2220 C C . TYR A 1 287 ? 5.675 6.847 -19.048 1.00 77.25 287 TYR A C 1
ATOM 2222 O O . TYR A 1 287 ? 6.806 7.028 -19.520 1.00 77.25 287 TYR A O 1
ATOM 2230 N N . THR A 1 288 ? 4.796 7.844 -18.975 1.00 72.31 288 THR A N 1
ATOM 2231 C CA . THR A 1 288 ? 5.020 9.158 -19.596 1.00 72.31 288 THR A CA 1
ATOM 2232 C C . THR A 1 288 ? 6.306 9.879 -19.155 1.00 72.31 288 THR A C 1
ATOM 2234 O O . THR A 1 288 ? 6.930 10.515 -20.017 1.00 72.31 288 THR A O 1
ATOM 2237 N N . PRO A 1 289 ? 6.812 9.754 -17.908 1.00 69.81 289 PRO A N 1
ATOM 2238 C CA . PRO A 1 289 ? 8.097 10.354 -17.552 1.00 69.81 289 PRO A CA 1
ATOM 2239 C C . PRO A 1 289 ? 9.304 9.757 -18.299 1.00 69.81 289 PRO A C 1
ATOM 2241 O O . PRO A 1 289 ? 10.235 10.504 -18.621 1.00 69.81 289 PRO A O 1
ATOM 2244 N N . TRP A 1 290 ? 9.296 8.462 -18.654 1.00 68.50 290 TRP A N 1
ATOM 2245 C CA . TRP A 1 290 ? 10.369 7.867 -19.471 1.00 68.50 290 TRP A CA 1
ATOM 2246 C C . TRP A 1 290 ? 10.377 8.448 -20.884 1.00 68.50 290 TRP A C 1
ATOM 2248 O O . TRP A 1 290 ? 11.447 8.751 -21.416 1.00 68.50 290 TRP A O 1
ATOM 2258 N N . LEU A 1 291 ? 9.200 8.693 -21.463 1.00 72.69 291 LEU A N 1
ATOM 2259 C CA . LEU A 1 291 ? 9.063 9.376 -22.751 1.00 72.69 291 LEU A CA 1
ATOM 2260 C C . LEU A 1 291 ? 9.595 10.817 -22.696 1.00 72.69 291 LEU A C 1
ATOM 2262 O O . LEU A 1 291 ? 10.345 11.238 -23.583 1.00 72.69 291 LEU A O 1
ATOM 2266 N N . TRP A 1 292 ? 9.250 11.575 -21.650 1.00 68.06 292 TRP A N 1
ATOM 2267 C CA . TRP A 1 292 ? 9.655 12.980 -21.510 1.00 68.06 292 TRP A CA 1
ATOM 2268 C C . TRP A 1 292 ? 11.155 13.157 -21.236 1.00 68.06 292 TRP A C 1
ATOM 2270 O O . TRP A 1 292 ? 11.767 14.076 -21.783 1.00 68.06 292 TRP A O 1
ATOM 2280 N N . GLY A 1 293 ? 11.769 12.283 -20.432 1.00 64.06 293 GLY A N 1
ATOM 2281 C CA . GLY A 1 293 ? 13.205 12.335 -20.116 1.00 64.06 293 GLY A CA 1
ATOM 2282 C C . GLY A 1 293 ? 14.112 11.552 -21.082 1.00 64.06 293 GLY A C 1
ATOM 2283 O O . GLY A 1 293 ? 15.324 11.796 -21.155 1.00 64.06 293 GLY A O 1
ATOM 2284 N N . GLY A 1 294 ? 13.554 10.582 -21.810 1.00 62.84 294 GLY A N 1
ATOM 2285 C CA . GLY A 1 294 ? 14.279 9.625 -22.653 1.00 62.84 294 GLY A CA 1
ATOM 2286 C C . GLY A 1 294 ? 14.266 9.931 -24.150 1.00 62.84 294 GLY A C 1
ATOM 2287 O O . GLY A 1 294 ? 15.208 9.540 -24.845 1.00 62.84 294 GLY A O 1
ATOM 2288 N N . GLY A 1 295 ? 13.263 10.670 -24.637 1.00 70.56 295 GLY A N 1
ATOM 2289 C CA . GLY A 1 295 ? 13.016 10.862 -26.067 1.00 70.56 295 GLY A CA 1
ATOM 2290 C C . GLY A 1 295 ? 12.412 9.615 -26.730 1.00 70.56 295 GLY A C 1
ATOM 2291 O O . GLY A 1 295 ? 11.944 8.706 -26.059 1.00 70.56 295 GLY A O 1
ATOM 2292 N N . ILE A 1 296 ? 12.419 9.561 -28.067 1.00 74.06 296 ILE A N 1
ATOM 2293 C CA . ILE A 1 296 ? 11.903 8.414 -28.839 1.00 74.06 296 ILE A CA 1
ATOM 2294 C C . ILE A 1 296 ? 12.902 7.248 -28.731 1.00 74.06 296 ILE A C 1
ATOM 2296 O O . ILE A 1 296 ? 13.781 7.107 -29.583 1.00 74.06 296 ILE A O 1
ATOM 2300 N N . ASN A 1 297 ? 12.797 6.427 -27.687 1.00 78.50 297 ASN A N 1
ATOM 2301 C CA . ASN A 1 297 ? 13.601 5.220 -27.470 1.00 78.50 297 ASN A CA 1
ATOM 2302 C C . ASN A 1 297 ? 12.726 3.960 -27.424 1.00 78.50 297 ASN A C 1
ATOM 2304 O O . ASN A 1 297 ? 11.560 4.023 -27.043 1.00 78.50 297 ASN A O 1
ATOM 2308 N N . CYS A 1 298 ? 13.298 2.810 -27.781 1.00 78.06 298 CYS A N 1
ATOM 2309 C CA . CYS A 1 298 ? 12.722 1.551 -27.319 1.00 78.06 298 CYS A CA 1
ATOM 2310 C C . CYS A 1 298 ? 13.174 1.296 -25.893 1.00 78.06 298 CYS A C 1
ATOM 2312 O O . CYS A 1 298 ? 14.325 1.578 -25.559 1.00 78.06 298 CYS A O 1
ATOM 2314 N N . VAL A 1 299 ? 12.280 0.726 -25.098 1.00 69.50 299 VAL A N 1
ATOM 2315 C CA . VAL A 1 299 ? 12.634 -0.000 -23.879 1.00 69.50 299 VAL A CA 1
ATOM 2316 C C . VAL A 1 299 ? 12.595 -1.488 -24.263 1.00 69.50 299 VAL A C 1
ATOM 2318 O O . VAL A 1 299 ? 11.714 -1.918 -25.005 1.00 69.50 299 VAL A O 1
ATOM 2321 N N . GLY A 1 300 ? 13.636 -2.244 -23.936 1.00 61.25 300 GLY A N 1
ATOM 2322 C CA . GLY A 1 300 ? 13.926 -3.591 -24.458 1.00 61.25 300 GLY A CA 1
ATOM 2323 C C . GLY A 1 300 ? 13.078 -4.691 -23.865 1.00 61.25 300 GLY A C 1
ATOM 2324 O O . GLY A 1 300 ? 12.912 -5.749 -24.468 1.00 61.25 300 GLY A O 1
ATOM 2325 N N . GLY A 1 301 ? 12.465 -4.389 -22.733 1.00 75.25 301 GLY A N 1
ATOM 2326 C CA . GLY A 1 301 ? 11.718 -5.318 -21.922 1.00 75.25 301 GLY A CA 1
ATOM 2327 C C . GLY A 1 301 ? 10.536 -5.999 -22.608 1.00 75.25 301 GLY A C 1
ATOM 2328 O O . GLY A 1 301 ? 10.375 -7.213 -22.520 1.00 75.25 301 GLY A O 1
ATOM 2329 N N . ALA A 1 302 ? 9.706 -5.273 -23.358 1.00 78.88 302 ALA A N 1
ATOM 2330 C CA . ALA A 1 302 ? 8.604 -5.883 -24.123 1.00 78.88 302 ALA A CA 1
ATOM 2331 C C . ALA A 1 302 ? 9.059 -6.640 -25.379 1.00 78.88 302 ALA A C 1
ATOM 2333 O O . ALA A 1 302 ? 8.231 -7.217 -26.088 1.00 78.88 302 ALA A O 1
ATOM 2334 N N . GLY A 1 303 ? 10.351 -6.609 -25.688 1.00 85.25 303 GLY A N 1
ATOM 2335 C CA . GLY A 1 303 ? 10.890 -7.014 -26.970 1.00 85.25 303 GLY A CA 1
ATOM 2336 C C . GLY A 1 303 ? 10.948 -5.859 -27.968 1.00 85.25 303 GLY A C 1
ATOM 2337 O O . GLY A 1 303 ? 9.941 -5.208 -28.239 1.00 85.25 303 GLY A O 1
ATOM 2338 N N . PHE A 1 304 ? 12.105 -5.636 -28.591 1.00 93.75 304 PHE A N 1
ATOM 2339 C CA . PHE A 1 304 ? 12.195 -4.912 -29.866 1.00 93.75 304 PHE A CA 1
ATOM 2340 C C . PHE A 1 304 ? 13.046 -5.693 -30.859 1.00 93.75 304 PHE A C 1
ATOM 2342 O O . PHE A 1 304 ? 13.844 -6.546 -30.488 1.00 93.75 304 PHE A O 1
ATOM 2349 N N . PHE A 1 305 ? 12.896 -5.394 -32.142 1.00 96.88 305 PHE A N 1
ATOM 2350 C CA . PHE A 1 305 ? 13.476 -6.162 -33.227 1.00 96.88 305 PHE A CA 1
ATOM 2351 C C . PHE A 1 305 ? 14.284 -5.269 -34.157 1.00 96.88 305 PHE A C 1
ATOM 2353 O O . PHE A 1 305 ? 13.822 -4.225 -34.628 1.00 96.88 305 PHE A O 1
ATOM 2360 N N . LEU A 1 306 ? 15.502 -5.711 -34.449 1.00 96.94 306 LEU A N 1
ATOM 2361 C CA . LEU A 1 306 ? 16.356 -5.134 -35.475 1.00 96.94 306 LEU A CA 1
ATOM 2362 C C . LEU A 1 306 ? 16.409 -6.089 -36.659 1.00 96.94 306 LEU A C 1
ATOM 2364 O O . LEU A 1 306 ? 16.674 -7.281 -36.508 1.00 96.94 306 LEU A O 1
ATOM 2368 N N . SER A 1 307 ? 16.208 -5.556 -37.854 1.00 98.38 307 SER A N 1
ATOM 2369 C CA . SER A 1 307 ? 16.526 -6.295 -39.075 1.00 98.38 307 SER A CA 1
ATOM 2370 C C . SER A 1 307 ? 18.035 -6.561 -39.178 1.00 98.38 307 SER A C 1
ATOM 2372 O O . SER A 1 307 ? 18.875 -5.790 -38.695 1.00 98.38 307 SER A O 1
ATOM 2374 N N . THR A 1 308 ? 18.410 -7.627 -39.876 1.00 97.88 308 THR A N 1
ATOM 2375 C CA . THR A 1 308 ? 19.816 -7.962 -40.136 1.00 97.88 308 THR A CA 1
ATOM 2376 C C . THR A 1 308 ? 20.603 -6.832 -40.831 1.00 97.88 308 THR A C 1
ATOM 2378 O O . THR A 1 308 ? 21.742 -6.573 -40.423 1.00 97.88 308 THR A O 1
ATOM 2381 N N . PRO A 1 309 ? 20.068 -6.120 -41.848 1.00 98.00 309 PRO A N 1
ATOM 2382 C CA . PRO A 1 309 ? 20.726 -4.947 -42.426 1.00 98.00 309 PRO A CA 1
ATOM 2383 C C . PRO A 1 309 ? 21.008 -3.839 -41.410 1.00 98.00 309 PRO A C 1
ATOM 2385 O O . PRO A 1 309 ? 22.077 -3.230 -41.474 1.00 98.00 309 PRO A O 1
ATOM 2388 N N . LEU A 1 310 ? 20.097 -3.592 -40.461 1.00 97.75 310 LEU A N 1
ATOM 2389 C CA . LEU A 1 310 ? 20.319 -2.608 -39.403 1.00 97.75 310 LEU A CA 1
ATOM 2390 C C . LEU A 1 310 ? 21.420 -3.062 -38.439 1.00 97.75 310 LEU A C 1
ATOM 2392 O O . LEU A 1 310 ? 22.361 -2.303 -38.202 1.00 97.75 310 LEU A O 1
ATOM 2396 N N . LEU A 1 311 ? 21.358 -4.305 -37.941 1.00 96.75 311 LEU A N 1
ATOM 2397 C CA . LEU A 1 311 ? 22.385 -4.836 -37.038 1.00 96.75 311 LEU A CA 1
ATOM 2398 C C . LEU A 1 311 ? 23.780 -4.762 -37.677 1.00 96.75 311 LEU A C 1
ATOM 2400 O O . LEU A 1 311 ? 24.738 -4.385 -37.012 1.00 96.75 311 LEU A O 1
ATOM 2404 N N . LYS A 1 312 ? 23.910 -5.038 -38.980 1.00 95.50 312 LYS A N 1
ATOM 2405 C CA . LYS A 1 312 ? 25.193 -4.926 -39.701 1.00 95.50 312 LYS A CA 1
ATOM 2406 C C . LYS A 1 312 ? 25.765 -3.505 -39.734 1.00 95.50 312 LYS A C 1
ATOM 2408 O O . LYS A 1 312 ? 26.981 -3.358 -39.810 1.00 95.50 312 LYS A O 1
ATOM 2413 N N . GLN A 1 313 ? 24.929 -2.466 -39.690 1.00 96.06 313 GLN A N 1
ATOM 2414 C CA . GLN A 1 313 ? 25.396 -1.072 -39.675 1.00 96.06 313 GLN A CA 1
ATOM 2415 C C . GLN A 1 313 ? 25.932 -0.652 -38.303 1.00 96.06 313 GLN A C 1
ATOM 2417 O O . GLN A 1 313 ? 26.885 0.130 -38.226 1.00 96.06 313 GLN A O 1
ATOM 2422 N N . ILE A 1 314 ? 25.323 -1.161 -37.229 1.00 95.12 314 ILE A N 1
ATOM 2423 C CA . ILE A 1 314 ? 25.657 -0.786 -35.849 1.00 95.12 314 ILE A CA 1
ATOM 2424 C C . ILE A 1 314 ? 26.547 -1.807 -35.126 1.00 95.12 314 ILE A C 1
ATOM 2426 O O . ILE A 1 314 ? 27.089 -1.500 -34.069 1.00 95.12 314 ILE A O 1
ATOM 2430 N N . GLY A 1 315 ? 26.716 -3.005 -35.683 1.00 94.38 315 GLY A N 1
ATOM 2431 C CA . GLY A 1 315 ? 27.492 -4.081 -35.078 1.00 94.38 315 GLY A CA 1
ATOM 2432 C C . GLY A 1 315 ? 28.977 -3.738 -34.937 1.00 94.38 315 GLY A C 1
ATOM 2433 O O . GLY A 1 315 ? 29.544 -3.007 -35.753 1.00 94.38 315 GLY A O 1
ATOM 2434 N N . GLY A 1 316 ? 29.615 -4.252 -33.885 1.00 92.50 316 GLY A N 1
ATOM 2435 C CA . GLY A 1 316 ? 31.017 -3.953 -33.568 1.00 92.50 316 GLY A CA 1
ATOM 2436 C C . GLY A 1 316 ? 31.248 -2.572 -32.935 1.00 92.50 316 GLY A C 1
ATOM 2437 O O . GLY A 1 316 ? 32.393 -2.125 -32.838 1.00 92.50 316 GLY A O 1
ATOM 2438 N N . LYS A 1 317 ? 30.180 -1.850 -32.567 1.00 92.62 317 LYS A N 1
ATOM 2439 C CA . LYS A 1 317 ? 30.244 -0.479 -32.033 1.00 92.62 317 LYS A CA 1
ATOM 2440 C C . LYS A 1 317 ? 29.888 -0.383 -30.549 1.00 92.62 317 LYS A C 1
ATOM 2442 O O . LYS A 1 317 ? 29.698 0.735 -30.072 1.00 92.62 317 LYS A O 1
ATOM 2447 N N . SER A 1 318 ? 29.827 -1.494 -29.808 1.00 89.62 318 SER A N 1
ATOM 2448 C CA . SER A 1 318 ? 29.365 -1.502 -28.407 1.00 89.62 318 SER A CA 1
ATOM 2449 C C . SER A 1 318 ? 30.045 -0.428 -27.538 1.00 89.62 318 SER A C 1
ATOM 2451 O O . SER A 1 318 ? 29.371 0.363 -26.882 1.00 89.62 318 SER A O 1
ATOM 2453 N N . LYS A 1 319 ? 31.380 -0.317 -27.616 1.00 88.06 319 LYS A N 1
ATOM 2454 C CA . LYS A 1 319 ? 32.190 0.653 -26.855 1.00 88.06 319 LYS A CA 1
ATOM 2455 C C . LYS A 1 319 ? 31.864 2.106 -27.185 1.00 88.06 319 LYS A C 1
ATOM 2457 O O . LYS A 1 319 ? 31.806 2.941 -26.291 1.00 88.06 319 LYS A O 1
ATOM 2462 N N . ASP A 1 320 ? 31.687 2.408 -28.468 1.00 88.50 320 ASP A N 1
ATOM 2463 C CA . ASP A 1 320 ? 31.370 3.763 -28.929 1.00 88.50 320 ASP A CA 1
ATOM 2464 C C . ASP A 1 320 ? 29.933 4.136 -28.534 1.00 88.50 320 ASP A C 1
ATOM 2466 O O . ASP A 1 320 ? 29.661 5.270 -28.151 1.00 88.50 320 ASP A O 1
ATOM 2470 N N . CYS A 1 321 ? 29.024 3.158 -28.539 1.00 87.75 321 CYS A N 1
ATOM 2471 C CA . CYS A 1 321 ? 27.635 3.349 -28.141 1.00 87.75 321 CYS A CA 1
ATOM 2472 C C . CYS A 1 321 ? 27.459 3.511 -26.623 1.00 87.75 321 CYS A C 1
ATOM 2474 O O . CYS A 1 321 ? 26.695 4.376 -26.205 1.00 87.75 321 CYS A O 1
ATOM 2476 N N . LEU A 1 322 ? 28.228 2.790 -25.800 1.00 86.00 322 LEU A N 1
ATOM 2477 C CA . LEU A 1 322 ? 28.282 3.001 -24.344 1.00 86.00 322 LEU A CA 1
ATOM 2478 C C . LEU A 1 322 ? 28.876 4.367 -23.959 1.00 86.00 322 LEU A C 1
ATOM 2480 O O . LEU A 1 322 ? 28.508 4.942 -22.940 1.00 86.00 322 LEU A O 1
ATOM 2484 N N . ALA A 1 323 ? 29.774 4.922 -24.778 1.00 85.25 323 ALA A N 1
ATOM 2485 C CA . ALA A 1 323 ? 30.361 6.241 -24.536 1.00 85.25 323 ALA A CA 1
ATOM 2486 C C . ALA A 1 323 ? 29.389 7.408 -24.818 1.00 85.25 323 ALA A C 1
ATOM 2488 O O . ALA A 1 323 ? 29.708 8.566 -24.533 1.00 85.25 323 ALA A O 1
ATOM 2489 N N . LEU A 1 324 ? 28.207 7.141 -25.387 1.00 77.00 324 LEU A N 1
ATOM 2490 C CA . LEU A 1 324 ? 27.220 8.176 -25.674 1.00 77.00 324 LEU A CA 1
ATOM 2491 C C . LEU A 1 324 ? 26.509 8.616 -24.395 1.00 77.00 324 LEU A C 1
ATOM 2493 O O . LEU A 1 324 ? 25.778 7.857 -23.771 1.00 77.00 324 LEU A O 1
ATOM 2497 N N . ALA A 1 325 ? 26.707 9.887 -24.037 1.00 59.00 325 ALA A N 1
ATOM 2498 C CA . ALA A 1 325 ? 25.958 10.598 -22.999 1.00 59.00 325 ALA A CA 1
ATOM 2499 C C . ALA A 1 325 ? 25.965 9.952 -21.593 1.00 59.00 325 ALA A C 1
ATOM 2501 O O . ALA A 1 325 ? 25.044 10.209 -20.821 1.00 59.00 325 ALA A O 1
ATOM 2502 N N . ASN A 1 326 ? 26.978 9.137 -21.251 1.00 63.53 326 ASN A N 1
ATOM 2503 C CA . ASN A 1 326 ? 27.024 8.352 -20.003 1.00 63.53 326 ASN A CA 1
ATOM 2504 C C . ASN A 1 326 ? 25.731 7.547 -19.755 1.00 63.53 326 ASN A C 1
ATOM 2506 O O . ASN A 1 326 ? 25.281 7.397 -18.618 1.00 63.53 326 ASN A O 1
ATOM 2510 N N . THR A 1 327 ? 25.093 7.066 -20.822 1.00 65.06 327 THR A N 1
ATOM 2511 C CA . THR A 1 327 ? 23.844 6.311 -20.729 1.00 65.06 327 THR A CA 1
ATOM 2512 C C . THR A 1 327 ? 24.076 4.816 -20.918 1.00 65.06 327 THR A C 1
ATOM 2514 O O . THR A 1 327 ? 25.112 4.378 -21.408 1.00 65.06 327 THR A O 1
ATOM 2517 N N . HIS A 1 328 ? 23.105 4.032 -20.478 1.00 70.19 328 HIS A N 1
ATOM 2518 C CA . HIS A 1 328 ? 23.222 2.610 -20.221 1.00 70.19 328 HIS A CA 1
ATOM 2519 C C . HIS A 1 328 ? 21.947 1.946 -20.796 1.00 70.19 328 HIS A C 1
ATOM 2521 O O . HIS A 1 328 ? 20.864 2.525 -20.729 1.00 70.19 328 HIS A O 1
ATOM 2527 N N . GLY A 1 329 ? 22.068 0.774 -21.423 1.00 77.88 329 GLY A N 1
ATOM 2528 C CA . GLY A 1 329 ? 20.952 -0.151 -21.665 1.00 77.88 329 GLY A CA 1
ATOM 2529 C C . GLY A 1 329 ? 20.250 0.125 -22.982 1.00 77.88 329 GLY A C 1
ATOM 2530 O O . GLY A 1 329 ? 20.896 0.476 -23.973 1.00 77.88 329 GLY A O 1
ATOM 2531 N N . ASP A 1 330 ? 18.926 0.023 -22.996 1.00 81.31 330 ASP A N 1
ATOM 2532 C CA . ASP A 1 330 ? 18.131 0.268 -24.205 1.00 81.31 330 ASP A CA 1
ATOM 2533 C C . ASP A 1 330 ? 18.275 1.695 -24.734 1.00 81.31 330 ASP A C 1
ATOM 2535 O O . ASP A 1 330 ? 18.252 1.934 -25.946 1.00 81.31 330 ASP A O 1
ATOM 2539 N N . LYS A 1 331 ? 18.507 2.662 -23.838 1.00 81.38 331 LYS A N 1
ATOM 2540 C CA . LYS A 1 331 ? 18.798 4.046 -24.223 1.00 81.38 331 LYS A CA 1
ATOM 2541 C C . LYS A 1 331 ? 20.128 4.151 -24.971 1.00 81.38 331 LYS A C 1
ATOM 2543 O O . LYS A 1 331 ? 20.203 4.871 -25.967 1.00 81.38 331 LYS A O 1
ATOM 2548 N N . ALA A 1 332 ? 21.152 3.404 -24.553 1.00 85.12 332 ALA A N 1
ATOM 25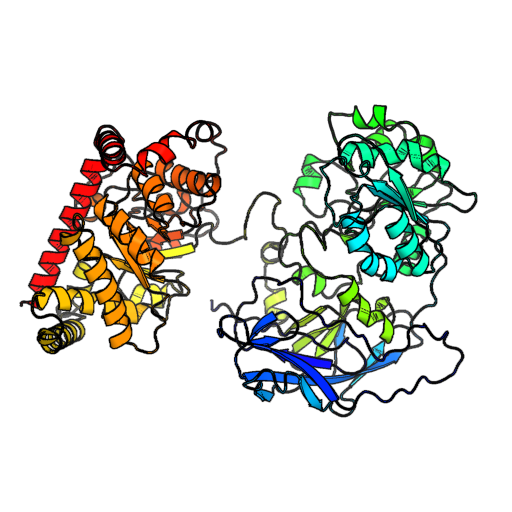49 C CA . ALA A 1 332 ? 22.431 3.360 -25.259 1.00 85.12 332 ALA A CA 1
ATOM 2550 C C . ALA A 1 332 ? 22.280 2.726 -26.654 1.00 85.12 332 ALA A C 1
ATOM 2552 O O . ALA A 1 332 ? 22.800 3.273 -27.627 1.00 85.12 332 ALA A O 1
ATOM 2553 N N . LEU A 1 333 ? 21.507 1.639 -26.784 1.00 87.19 333 LEU A N 1
ATOM 2554 C CA . LEU A 1 333 ? 21.194 1.026 -28.084 1.00 87.19 333 LEU A CA 1
ATOM 2555 C C . LEU A 1 333 ? 20.385 1.962 -28.994 1.00 87.19 333 LEU A C 1
ATOM 2557 O O . LEU A 1 333 ? 20.726 2.132 -30.165 1.00 87.19 333 LEU A O 1
ATOM 2561 N N . SER A 1 334 ? 19.369 2.636 -28.457 1.00 87.94 334 SER A N 1
ATOM 2562 C CA . SER A 1 334 ? 18.551 3.601 -29.206 1.00 87.94 334 SER A CA 1
ATOM 2563 C C . SER A 1 334 ? 19.404 4.757 -29.747 1.00 87.94 334 SER A C 1
ATOM 2565 O O . SER A 1 334 ? 19.335 5.103 -30.928 1.00 87.94 334 SER A O 1
ATOM 2567 N N . LEU A 1 335 ? 20.282 5.325 -28.913 1.00 86.56 335 LEU A N 1
ATOM 2568 C CA . LEU A 1 335 ? 21.210 6.379 -29.335 1.00 86.56 335 LEU A CA 1
ATOM 2569 C C . LEU A 1 335 ? 22.258 5.874 -30.334 1.00 86.56 335 LEU A C 1
ATOM 2571 O O . LEU A 1 335 ? 22.636 6.615 -31.242 1.00 86.56 335 LEU A O 1
ATOM 2575 N N . CYS A 1 336 ? 22.693 4.619 -30.212 1.00 89.31 336 CYS A N 1
ATOM 2576 C CA . CYS A 1 336 ? 23.574 3.957 -31.175 1.00 89.31 336 CYS A CA 1
ATOM 2577 C C . CYS A 1 336 ? 22.940 3.940 -32.576 1.00 89.31 336 CYS A C 1
ATOM 2579 O O . CYS A 1 336 ? 23.560 4.382 -33.546 1.00 89.31 336 CYS A O 1
ATOM 2581 N N . ILE A 1 337 ? 21.677 3.507 -32.676 1.00 91.94 337 ILE A N 1
ATOM 2582 C CA . ILE A 1 337 ? 20.927 3.469 -33.939 1.00 91.94 337 ILE A CA 1
ATOM 2583 C C . ILE A 1 337 ? 20.842 4.869 -34.552 1.00 91.94 337 ILE A C 1
ATOM 2585 O O . ILE A 1 337 ? 21.179 5.037 -35.726 1.00 91.94 337 ILE A O 1
ATOM 2589 N N . TYR A 1 338 ? 20.479 5.884 -33.763 1.00 91.06 338 TYR A N 1
ATOM 2590 C CA . TYR A 1 338 ? 20.384 7.261 -34.258 1.00 91.06 338 TYR A CA 1
ATOM 2591 C C . TYR A 1 338 ? 21.726 7.891 -34.632 1.00 91.06 338 TYR A C 1
ATOM 2593 O O . TYR A 1 338 ? 21.765 8.773 -35.489 1.00 91.06 338 TYR A O 1
ATOM 2601 N N . LYS A 1 339 ? 22.827 7.466 -34.005 1.00 91.62 339 LYS A N 1
ATOM 2602 C CA . LYS A 1 339 ? 24.163 7.979 -34.321 1.00 91.62 339 LYS A CA 1
ATOM 2603 C C . LYS A 1 339 ? 24.692 7.440 -35.646 1.00 91.62 339 LYS A C 1
ATOM 2605 O O . LYS A 1 339 ? 25.308 8.195 -36.397 1.00 91.62 339 LYS A O 1
ATOM 2610 N N . TYR A 1 340 ? 24.509 6.148 -35.917 1.00 94.00 340 TYR A N 1
ATOM 2611 C CA . TYR A 1 340 ? 25.134 5.488 -37.073 1.00 94.00 340 TYR A CA 1
ATOM 2612 C C . TYR A 1 340 ? 24.199 5.269 -38.254 1.00 94.00 340 TYR A C 1
ATOM 2614 O O . TYR A 1 340 ? 24.674 4.878 -39.319 1.00 94.00 340 TYR A O 1
ATOM 2622 N N . THR A 1 341 ? 22.899 5.504 -38.089 1.00 94.94 341 THR A N 1
ATOM 2623 C CA . THR A 1 341 ? 21.899 5.214 -39.118 1.00 94.94 341 THR A CA 1
ATOM 2624 C C . THR A 1 341 ? 20.845 6.315 -39.187 1.00 94.94 341 THR A C 1
ATOM 2626 O O . THR A 1 341 ? 20.684 7.118 -38.270 1.00 94.94 341 THR A O 1
ATOM 2629 N N . THR A 1 342 ? 20.092 6.348 -40.285 1.00 94.44 342 THR A N 1
ATOM 2630 C CA . THR A 1 342 ? 18.911 7.214 -40.431 1.00 94.44 342 THR A CA 1
ATOM 2631 C C . THR A 1 342 ? 17.609 6.506 -40.057 1.00 94.44 342 THR A C 1
ATOM 2633 O O . THR A 1 342 ? 16.539 7.106 -40.178 1.00 94.44 342 THR A O 1
ATOM 2636 N N . THR A 1 343 ? 17.693 5.247 -39.622 1.00 95.25 343 THR A N 1
ATOM 2637 C CA . THR A 1 343 ? 16.552 4.394 -39.288 1.00 95.25 343 THR A CA 1
ATOM 2638 C C . THR A 1 343 ? 15.739 5.000 -38.152 1.00 95.25 343 THR A C 1
ATOM 2640 O O . THR A 1 343 ? 16.289 5.559 -37.199 1.00 95.25 343 THR A O 1
ATOM 2643 N N . LYS A 1 344 ? 14.413 4.914 -38.264 1.00 92.62 344 LYS A N 1
ATOM 2644 C CA . LYS A 1 344 ? 13.469 5.402 -37.258 1.00 92.62 344 LYS A CA 1
ATOM 2645 C C . LYS A 1 344 ? 12.729 4.231 -36.642 1.00 92.62 344 LYS A C 1
ATOM 2647 O O . LYS A 1 344 ? 12.488 3.235 -37.318 1.00 92.62 344 LYS A O 1
ATOM 2652 N N . LEU A 1 345 ? 12.385 4.383 -35.368 1.00 92.25 345 LEU A N 1
ATOM 2653 C CA . LEU A 1 345 ? 11.559 3.415 -34.675 1.00 92.25 345 LEU A CA 1
ATOM 2654 C C . LEU A 1 345 ? 10.179 3.342 -35.335 1.00 92.25 345 LEU A C 1
ATOM 2656 O O . LEU A 1 345 ? 9.490 4.355 -35.463 1.00 92.25 345 LEU A O 1
ATOM 2660 N N . SER A 1 346 ? 9.787 2.134 -35.718 1.00 94.06 346 SER A N 1
ATOM 2661 C CA . SER A 1 346 ? 8.410 1.782 -36.036 1.00 94.06 346 SER A CA 1
ATOM 2662 C C . SER A 1 346 ? 7.718 1.299 -34.766 1.00 94.06 346 SER A C 1
ATOM 2664 O O . SER A 1 346 ? 8.083 0.252 -34.233 1.00 94.06 346 SER A O 1
ATOM 2666 N N . VAL A 1 347 ? 6.752 2.083 -34.280 1.00 91.88 347 VAL A N 1
ATOM 2667 C CA . VAL A 1 347 ? 6.053 1.821 -33.015 1.00 91.88 347 VAL A CA 1
ATOM 2668 C C . VAL A 1 347 ? 4.987 0.738 -33.198 1.00 91.88 347 VAL A C 1
ATOM 2670 O O . VAL A 1 347 ? 4.071 0.894 -34.004 1.00 91.88 347 VAL A O 1
ATOM 2673 N N . GLU A 1 348 ? 5.094 -0.335 -32.418 1.00 93.19 348 GLU A N 1
ATOM 2674 C CA . GLU A 1 348 ? 4.152 -1.450 -32.348 1.00 93.19 348 GLU A CA 1
ATOM 2675 C C . GLU A 1 348 ? 3.390 -1.447 -31.028 1.00 93.19 348 GLU A C 1
ATOM 2677 O O . GLU A 1 348 ? 3.888 -1.882 -29.994 1.00 93.19 348 GLU A O 1
ATOM 2682 N N . HIS A 1 349 ? 2.131 -1.017 -31.078 1.00 90.00 349 HIS A N 1
ATOM 2683 C CA . HIS A 1 349 ? 1.265 -0.889 -29.900 1.00 90.00 349 HIS A CA 1
ATOM 2684 C C . HIS A 1 349 ? 0.819 -2.224 -29.282 1.00 90.00 349 HIS A C 1
ATOM 2686 O O . HIS A 1 349 ? 0.113 -2.226 -28.280 1.00 90.00 349 HIS A O 1
ATOM 2692 N N . GLY A 1 350 ? 1.173 -3.356 -29.896 1.00 91.69 350 GLY A N 1
ATOM 2693 C CA . GLY A 1 350 ? 0.913 -4.682 -29.335 1.00 91.69 350 GLY A CA 1
ATOM 2694 C C . GLY A 1 350 ? 2.006 -5.172 -28.384 1.00 91.69 350 GLY A C 1
ATOM 2695 O O . GLY A 1 350 ? 1.791 -6.171 -27.701 1.00 91.69 350 GLY A O 1
ATOM 2696 N N . LEU A 1 351 ? 3.167 -4.514 -28.359 1.00 94.00 351 LEU A N 1
ATOM 2697 C CA . LEU A 1 351 ? 4.255 -4.818 -27.436 1.00 94.00 351 LEU A CA 1
ATOM 2698 C C . LEU A 1 351 ? 4.080 -3.926 -26.210 1.00 94.00 351 LEU A C 1
ATOM 2700 O O . LEU A 1 351 ? 4.045 -2.707 -26.368 1.00 94.00 351 LEU A O 1
ATOM 2704 N N . TYR A 1 352 ? 3.955 -4.521 -25.025 1.00 92.31 352 TYR A N 1
ATOM 2705 C CA . TYR A 1 352 ? 3.718 -3.768 -23.793 1.00 92.31 352 TYR A CA 1
ATOM 2706 C C . TYR A 1 352 ? 4.889 -3.902 -22.826 1.00 92.31 352 TYR A C 1
ATOM 2708 O O . TYR A 1 352 ? 5.215 -5.024 -22.422 1.00 92.31 352 TYR A O 1
ATOM 2716 N N . GLN A 1 353 ? 5.501 -2.778 -22.428 1.00 87.69 353 GLN A N 1
ATOM 2717 C CA . GLN A 1 353 ? 6.527 -2.812 -21.371 1.00 87.69 353 GLN A CA 1
ATOM 2718 C C . GLN A 1 353 ? 5.889 -3.144 -20.033 1.00 87.69 353 GLN A C 1
ATOM 2720 O O . GLN A 1 353 ? 6.533 -3.750 -19.182 1.00 87.69 353 GLN A O 1
ATOM 2725 N N . LEU A 1 354 ? 4.606 -2.799 -19.881 1.00 85.88 354 LEU A N 1
ATOM 2726 C CA . LEU A 1 354 ? 3.826 -3.081 -18.685 1.00 85.88 354 LEU A CA 1
ATOM 2727 C C . LEU A 1 354 ? 4.598 -2.659 -17.428 1.00 85.88 354 LEU A C 1
ATOM 2729 O O . LEU A 1 354 ? 4.765 -3.426 -16.483 1.00 85.88 354 LEU A O 1
ATOM 2733 N N . GLU A 1 355 ? 5.093 -1.425 -17.473 1.00 79.44 355 GLU A N 1
ATOM 2734 C CA . GLU A 1 355 ? 5.820 -0.712 -16.420 1.00 79.44 355 GLU A CA 1
ATOM 2735 C C . GLU A 1 355 ? 4.931 -0.379 -15.202 1.00 79.44 355 GLU A C 1
ATOM 2737 O O . GLU A 1 355 ? 4.906 0.739 -14.703 1.00 79.44 355 GLU A O 1
ATOM 2742 N N . MET A 1 356 ? 4.169 -1.369 -14.740 1.00 73.00 356 MET A N 1
ATOM 2743 C CA . MET A 1 356 ? 3.247 -1.307 -13.614 1.00 73.00 356 MET A CA 1
ATOM 2744 C C . MET A 1 356 ? 3.804 -2.165 -12.476 1.00 73.00 356 MET A C 1
ATOM 2746 O O . MET A 1 356 ? 4.144 -3.335 -12.695 1.00 73.00 356 MET A O 1
ATOM 2750 N N . PHE A 1 357 ? 3.864 -1.614 -11.265 1.00 70.00 357 PHE A N 1
ATOM 2751 C CA . PHE A 1 357 ? 4.198 -2.386 -10.070 1.00 70.00 357 PHE A CA 1
ATOM 2752 C C . PHE A 1 357 ? 2.933 -2.996 -9.446 1.00 70.00 357 PHE A C 1
ATOM 2754 O O . PHE A 1 357 ? 1.800 -2.641 -9.770 1.00 70.00 357 PHE A O 1
ATOM 2761 N N . GLY A 1 358 ? 3.112 -4.017 -8.610 1.00 70.94 358 GLY A N 1
ATOM 2762 C CA . GLY A 1 358 ? 2.012 -4.570 -7.819 1.00 70.94 358 GLY A CA 1
ATOM 2763 C C . GLY A 1 358 ? 1.018 -5.430 -8.613 1.00 70.94 358 GLY A C 1
ATOM 2764 O O . GLY A 1 358 ? 1.374 -6.506 -9.106 1.00 70.94 358 GLY A O 1
ATOM 2765 N N . ASP A 1 359 ? -0.263 -5.032 -8.636 1.00 68.44 359 ASP A N 1
ATOM 2766 C CA . ASP A 1 359 ? -1.368 -5.838 -9.180 1.00 68.44 359 ASP A CA 1
ATOM 2767 C C . ASP A 1 359 ? -1.820 -5.391 -10.588 1.00 68.44 359 ASP A C 1
ATOM 2769 O O . ASP A 1 359 ? -2.712 -4.552 -10.720 1.00 68.44 359 ASP A O 1
ATOM 2773 N N . PRO A 1 360 ? -1.341 -6.037 -11.668 1.00 78.00 360 PRO A N 1
ATOM 2774 C CA . PRO A 1 360 ? -1.695 -5.698 -13.048 1.00 78.00 360 PRO A CA 1
ATOM 2775 C C . PRO A 1 360 ? -3.079 -6.218 -13.476 1.00 78.00 360 PRO A C 1
ATOM 2777 O O . PRO A 1 360 ? -3.331 -6.420 -14.666 1.00 78.00 360 PRO A O 1
ATOM 2780 N N . SER A 1 361 ? -3.995 -6.480 -12.536 1.00 78.44 361 SER A N 1
ATOM 2781 C CA . SER A 1 361 ? -5.311 -7.057 -12.843 1.00 78.44 361 SER A CA 1
ATOM 2782 C C . SER A 1 361 ? -6.123 -6.197 -13.801 1.00 78.44 361 SER A C 1
ATOM 2784 O O . SER A 1 361 ? -6.706 -6.748 -14.725 1.00 78.44 361 SER A O 1
ATOM 2786 N N . GLY A 1 362 ? -6.089 -4.868 -13.669 1.00 77.50 362 GLY A N 1
ATOM 2787 C CA . GLY A 1 362 ? -6.761 -3.980 -14.623 1.00 77.50 362 GLY A CA 1
ATOM 2788 C C . GLY A 1 362 ? -6.270 -4.186 -16.058 1.00 77.50 362 GLY A C 1
ATOM 2789 O O . GLY A 1 362 ? -7.076 -4.258 -16.984 1.00 77.50 362 GLY A O 1
ATOM 2790 N N . PHE A 1 363 ? -4.959 -4.386 -16.244 1.00 86.31 363 PHE A N 1
ATOM 2791 C CA . PHE A 1 363 ? -4.397 -4.690 -17.553 1.00 86.31 363 PHE A CA 1
ATOM 2792 C C . PHE A 1 363 ? -4.878 -6.053 -18.051 1.00 86.31 363 PHE A C 1
ATOM 2794 O O . PHE A 1 363 ? -5.410 -6.125 -19.151 1.00 86.31 363 PHE A O 1
ATOM 2801 N N . TYR A 1 364 ? -4.714 -7.138 -17.298 1.00 85.75 364 TYR A N 1
ATOM 2802 C CA . TYR A 1 364 ? -5.067 -8.472 -17.802 1.00 85.75 364 TYR A CA 1
ATOM 2803 C C . TYR A 1 364 ? -6.579 -8.710 -17.931 1.00 85.75 364 TYR A C 1
ATOM 2805 O O . TYR A 1 364 ? -6.982 -9.495 -18.782 1.00 85.75 364 TYR A O 1
ATOM 2813 N N . GLU A 1 365 ? -7.415 -8.027 -17.144 1.00 83.12 365 GLU A N 1
ATOM 2814 C CA . GLU A 1 365 ? -8.882 -8.124 -17.199 1.00 83.12 365 GLU A CA 1
ATOM 2815 C C . GLU A 1 365 ? -9.518 -7.231 -18.265 1.00 83.12 365 GLU A C 1
ATOM 2817 O O . GLU A 1 365 ? -10.689 -7.423 -18.604 1.00 83.12 365 GLU A O 1
ATOM 2822 N N . ALA A 1 366 ? -8.767 -6.263 -18.796 1.00 83.19 366 ALA A N 1
ATOM 2823 C CA . ALA A 1 366 ? -9.270 -5.366 -19.818 1.00 83.19 366 ALA A CA 1
ATOM 2824 C C . ALA A 1 366 ? -9.743 -6.154 -21.042 1.00 83.19 366 ALA A C 1
ATOM 2826 O O . ALA A 1 366 ? -9.007 -6.937 -21.645 1.00 83.19 366 ALA A O 1
ATOM 2827 N N . VAL A 1 367 ? -10.976 -5.874 -21.453 1.00 85.56 367 VAL A N 1
ATOM 2828 C CA . VAL A 1 367 ? -11.566 -6.422 -22.671 1.00 85.56 367 VAL A CA 1
ATOM 2829 C C . VAL A 1 367 ? -10.898 -5.758 -23.881 1.00 85.56 367 VAL A C 1
ATOM 2831 O O . VAL A 1 367 ? -11.393 -4.767 -24.417 1.00 85.56 367 VAL A O 1
ATOM 2834 N N . ARG A 1 368 ? -9.750 -6.294 -24.311 1.00 86.50 368 ARG A N 1
ATOM 2835 C CA . ARG A 1 368 ? -8.974 -5.796 -25.460 1.00 86.50 368 ARG A CA 1
ATOM 2836 C C . ARG A 1 368 ? -8.402 -6.919 -26.339 1.00 86.50 368 ARG A C 1
ATOM 2838 O O . ARG A 1 368 ? -8.322 -8.061 -25.890 1.00 86.50 368 ARG A O 1
ATOM 2845 N N . PRO A 1 369 ? -7.976 -6.619 -27.583 1.00 88.62 369 PRO A N 1
ATOM 2846 C CA . PRO A 1 369 ? -7.188 -7.563 -28.369 1.00 88.62 369 PRO A CA 1
ATOM 2847 C C . PRO A 1 369 ? -5.987 -8.089 -27.574 1.00 88.62 369 PRO A C 1
ATOM 2849 O O . PRO A 1 369 ? -5.374 -7.344 -26.807 1.00 88.62 369 PRO A O 1
ATOM 2852 N N . GLN A 1 370 ? -5.664 -9.370 -27.764 1.00 91.06 370 GLN A N 1
ATOM 2853 C CA . GLN A 1 370 ? -4.551 -10.013 -27.073 1.00 91.06 370 GLN A CA 1
ATOM 2854 C C . GLN A 1 370 ? -3.244 -9.243 -27.344 1.00 91.06 370 GLN A C 1
ATOM 2856 O O . GLN A 1 370 ? -2.930 -8.990 -28.512 1.00 91.06 370 GLN A O 1
ATOM 2861 N N . PRO A 1 371 ? -2.479 -8.879 -26.298 1.00 93.69 371 PRO A N 1
ATOM 2862 C CA . PRO A 1 371 ? -1.144 -8.319 -26.468 1.00 93.69 371 PRO A CA 1
ATOM 2863 C C . PRO A 1 371 ? -0.235 -9.254 -27.276 1.00 93.69 371 PRO A C 1
ATOM 2865 O O . PRO A 1 371 ? -0.337 -10.474 -27.176 1.00 93.69 371 PRO A O 1
ATOM 2868 N N . ILE A 1 372 ? 0.697 -8.698 -28.046 1.00 95.75 372 ILE A N 1
ATOM 2869 C CA . ILE A 1 372 ? 1.774 -9.489 -28.658 1.00 95.75 372 ILE A CA 1
ATOM 2870 C C . ILE A 1 372 ? 2.740 -9.926 -27.559 1.00 95.75 372 ILE A C 1
ATOM 2872 O O . ILE A 1 372 ? 3.079 -11.110 -27.478 1.00 95.75 372 ILE A O 1
ATOM 2876 N N . SER A 1 373 ? 3.131 -8.985 -26.697 1.00 95.94 373 SER A N 1
ATOM 2877 C CA . SER A 1 373 ? 3.992 -9.243 -25.550 1.00 95.94 373 SER A CA 1
ATOM 2878 C C . SER A 1 373 ? 3.598 -8.453 -24.309 1.00 95.94 373 SER A C 1
ATOM 2880 O O . SER A 1 373 ? 2.903 -7.439 -24.386 1.00 95.94 373 SER A O 1
ATOM 2882 N N . THR A 1 374 ? 4.080 -8.939 -23.171 1.00 93.94 374 THR A N 1
ATOM 2883 C CA . THR A 1 374 ? 4.105 -8.251 -21.876 1.00 93.94 374 THR A CA 1
ATOM 2884 C C . THR A 1 374 ? 5.475 -8.415 -21.241 1.00 93.94 374 THR A C 1
ATOM 2886 O O . THR A 1 374 ? 6.153 -9.415 -21.494 1.00 93.94 374 THR A O 1
ATOM 2889 N N . HIS A 1 375 ? 5.846 -7.492 -20.365 1.00 91.88 375 HIS A N 1
ATOM 2890 C CA . HIS A 1 375 ? 7.121 -7.510 -19.658 1.00 91.88 375 HIS A CA 1
ATOM 2891 C C . HIS A 1 375 ? 6.942 -7.362 -18.135 1.00 91.88 375 HIS A C 1
ATOM 2893 O O . HIS A 1 375 ? 5.813 -7.253 -17.649 1.00 91.88 375 HIS A O 1
ATOM 2899 N N . HIS A 1 376 ? 8.039 -7.473 -17.382 1.00 89.12 376 HIS A N 1
ATOM 2900 C CA . HIS A 1 376 ? 8.132 -7.351 -15.927 1.00 89.12 376 HIS A CA 1
ATOM 2901 C C . HIS A 1 376 ? 7.407 -8.402 -15.072 1.00 89.12 376 HIS A C 1
ATOM 2903 O O . HIS A 1 376 ? 7.270 -8.216 -13.864 1.00 89.12 376 HIS A O 1
ATOM 2909 N N . TRP A 1 377 ? 6.985 -9.537 -15.641 1.00 86.25 377 TRP A N 1
ATOM 2910 C CA . TRP A 1 377 ? 6.142 -10.521 -14.936 1.00 86.25 377 TRP A CA 1
ATOM 2911 C C . TRP A 1 377 ? 6.834 -11.337 -13.834 1.00 86.25 377 TRP A C 1
ATOM 2913 O O . TRP A 1 377 ? 6.152 -12.048 -13.089 1.00 86.25 377 TRP A O 1
ATOM 2923 N N . LYS A 1 378 ? 8.164 -11.222 -13.712 1.00 84.06 378 LYS A N 1
ATOM 2924 C CA . LYS A 1 378 ? 8.963 -11.761 -12.594 1.00 84.06 378 LYS A CA 1
ATOM 2925 C C . LYS A 1 378 ? 9.616 -10.674 -11.738 1.00 84.06 378 LYS A C 1
ATOM 2927 O O . LYS A 1 378 ? 10.341 -11.008 -10.799 1.00 84.06 378 LYS A O 1
ATOM 2932 N N . SER A 1 379 ? 9.419 -9.398 -12.070 1.00 79.56 379 SER A N 1
ATOM 2933 C CA . SER A 1 379 ? 10.125 -8.278 -11.446 1.00 79.56 379 SER A CA 1
ATOM 2934 C C . SER A 1 379 ? 9.152 -7.265 -10.848 1.00 79.56 379 SER A C 1
ATOM 2936 O O . SER A 1 379 ? 9.004 -7.245 -9.627 1.00 79.56 379 SER A O 1
ATOM 2938 N N . TRP A 1 380 ? 8.485 -6.448 -11.666 1.00 79.56 380 TRP A N 1
ATOM 2939 C CA . TRP A 1 380 ? 7.642 -5.346 -11.175 1.00 79.56 380 TRP A CA 1
ATOM 2940 C C . TRP A 1 380 ? 6.241 -5.824 -10.799 1.00 79.56 380 TRP A C 1
ATOM 2942 O O . TRP A 1 380 ? 5.682 -5.394 -9.790 1.00 79.56 380 TRP A O 1
ATOM 2952 N N . HIS A 1 381 ? 5.722 -6.805 -11.536 1.00 77.69 381 HIS A N 1
ATOM 2953 C CA . HIS A 1 381 ? 4.575 -7.602 -11.115 1.00 77.69 381 HIS A CA 1
ATOM 2954 C C . HIS A 1 381 ? 4.943 -9.086 -11.097 1.00 77.69 381 HIS A C 1
ATOM 2956 O O . HIS A 1 381 ? 5.971 -9.505 -11.618 1.00 77.69 381 HIS A O 1
ATOM 2962 N N . GLN A 1 382 ? 4.130 -9.891 -10.418 1.00 77.00 382 GLN A N 1
ATOM 2963 C CA . GLN A 1 382 ? 4.416 -11.307 -10.160 1.00 77.00 382 GLN A CA 1
ATOM 2964 C C . GLN A 1 382 ? 3.234 -12.162 -10.638 1.00 77.00 382 GLN A C 1
ATOM 2966 O O . GLN A 1 382 ? 2.465 -12.693 -9.829 1.00 77.00 382 GLN A O 1
ATOM 2971 N N . LYS A 1 383 ? 3.037 -12.244 -11.961 1.00 80.75 383 LYS A N 1
ATOM 2972 C CA . LYS A 1 383 ? 1.992 -13.074 -12.589 1.00 80.75 383 LYS A CA 1
ATOM 2973 C C . LYS A 1 383 ? 2.635 -14.175 -13.424 1.00 80.75 383 LYS A C 1
ATOM 2975 O O . LYS A 1 383 ? 3.348 -13.906 -14.381 1.00 80.75 383 LYS A O 1
ATOM 2980 N N . ASP A 1 384 ? 2.357 -15.424 -13.065 1.00 83.31 384 ASP A N 1
ATOM 2981 C CA . ASP A 1 384 ? 2.914 -16.597 -13.739 1.00 83.31 384 ASP A CA 1
ATOM 2982 C C . ASP A 1 384 ? 2.326 -16.756 -15.152 1.00 83.31 384 ASP A C 1
ATOM 2984 O O . ASP A 1 384 ? 1.233 -17.298 -15.352 1.00 83.31 384 ASP A O 1
ATOM 2988 N N . MET A 1 385 ? 3.065 -16.260 -16.144 1.00 87.38 385 MET A N 1
ATOM 2989 C CA . MET A 1 385 ? 2.624 -16.251 -17.536 1.00 87.38 385 MET A CA 1
ATOM 2990 C C . MET A 1 385 ? 2.545 -17.654 -18.146 1.00 87.38 385 MET A C 1
ATOM 2992 O O . MET A 1 385 ? 1.696 -17.901 -19.008 1.00 87.38 385 MET A O 1
ATOM 2996 N N . ALA A 1 386 ? 3.365 -18.601 -17.680 1.00 86.25 386 ALA A N 1
ATOM 2997 C CA . ALA A 1 386 ? 3.287 -19.996 -18.112 1.00 86.25 386 ALA A CA 1
ATOM 2998 C C . ALA A 1 386 ? 1.957 -20.631 -17.672 1.00 86.25 386 ALA A C 1
ATOM 3000 O O . ALA A 1 386 ? 1.326 -21.373 -18.429 1.00 86.25 386 ALA A O 1
ATOM 3001 N N . LYS A 1 387 ? 1.472 -20.283 -16.476 1.00 80.06 387 LYS A N 1
ATOM 3002 C CA . LYS A 1 387 ? 0.167 -20.748 -15.990 1.00 80.06 387 LYS A CA 1
ATOM 3003 C C . LYS A 1 387 ? -1.002 -20.051 -16.672 1.00 80.06 387 LYS A C 1
ATOM 3005 O O . LYS A 1 387 ? -1.946 -20.737 -17.064 1.00 80.06 387 LYS A O 1
ATOM 3010 N N . ILE A 1 388 ? -0.927 -18.736 -16.886 1.00 84.06 388 ILE A N 1
ATOM 3011 C CA . ILE A 1 388 ? -1.963 -17.992 -17.626 1.00 84.06 388 ILE A CA 1
ATOM 3012 C C . ILE A 1 388 ? -2.147 -18.576 -19.033 1.00 84.06 388 ILE A C 1
ATOM 3014 O O . ILE A 1 388 ? -3.268 -18.794 -19.498 1.00 84.06 388 ILE A O 1
ATOM 3018 N N . SER A 1 389 ? -1.040 -18.887 -19.706 1.00 86.31 389 SER A N 1
ATOM 3019 C CA . SER A 1 389 ? -1.045 -19.406 -21.074 1.00 86.31 389 SER A CA 1
ATOM 3020 C C . SER A 1 389 ? -1.387 -20.889 -21.193 1.00 86.31 389 SER A C 1
ATOM 3022 O O . SER A 1 389 ? -1.719 -21.339 -22.290 1.00 86.31 389 SER A O 1
ATOM 3024 N N . ALA A 1 390 ? -1.407 -21.656 -20.098 1.00 82.50 390 ALA A N 1
ATOM 3025 C CA . ALA A 1 390 ? -1.702 -23.091 -20.126 1.00 82.50 390 ALA A CA 1
ATOM 3026 C C . ALA A 1 390 ? -3.078 -23.423 -20.738 1.00 82.50 390 ALA A C 1
ATOM 3028 O O . ALA A 1 390 ? -3.273 -24.510 -21.290 1.00 82.50 390 ALA A O 1
ATOM 3029 N N . VAL A 1 391 ? -4.011 -22.468 -20.703 1.00 76.88 391 VAL A N 1
ATOM 3030 C CA . VAL A 1 391 ? -5.334 -22.573 -21.327 1.00 76.88 391 VAL A CA 1
ATOM 3031 C C . VAL A 1 391 ? -5.292 -22.744 -22.854 1.00 76.88 391 VAL A C 1
ATOM 3033 O O . VAL A 1 391 ? -6.158 -23.402 -23.437 1.00 76.88 391 VAL A O 1
ATOM 3036 N N . SER A 1 392 ? -4.241 -22.241 -23.507 1.00 82.75 392 SER A N 1
ATOM 3037 C CA . SER A 1 392 ? -4.026 -22.370 -24.957 1.00 82.75 392 SER A CA 1
ATOM 3038 C C . SER A 1 392 ? -3.990 -23.822 -25.439 1.00 82.75 392 SER A C 1
ATOM 3040 O O . SER A 1 392 ? -4.348 -24.109 -26.581 1.00 82.75 392 SER A O 1
ATOM 3042 N N . ARG A 1 393 ? -3.653 -24.776 -24.561 1.00 77.62 393 ARG A N 1
ATOM 3043 C CA . ARG A 1 393 ? -3.656 -26.213 -24.879 1.00 77.62 393 ARG A CA 1
ATOM 3044 C C . ARG A 1 393 ? -5.041 -26.736 -25.262 1.00 77.62 393 ARG A C 1
ATOM 3046 O O . ARG A 1 393 ? -5.132 -27.785 -25.896 1.00 77.62 393 ARG A O 1
ATOM 3053 N N . VAL A 1 394 ? -6.104 -26.029 -24.873 1.00 74.25 394 VAL A N 1
ATOM 3054 C CA . VAL A 1 394 ? -7.491 -26.410 -25.166 1.00 74.25 394 VAL A CA 1
ATOM 3055 C C . VAL A 1 394 ? -8.087 -25.593 -26.313 1.00 74.25 394 VAL A C 1
ATOM 3057 O O . VAL A 1 394 ? -8.878 -26.127 -27.090 1.00 74.25 394 VAL A O 1
ATOM 3060 N N . CYS A 1 395 ? -7.716 -24.317 -26.434 1.00 75.62 395 CYS A N 1
ATOM 3061 C CA . CYS A 1 395 ? -8.367 -23.371 -27.348 1.00 75.62 395 CYS A CA 1
ATOM 3062 C C . CYS A 1 395 ? -7.436 -22.593 -28.287 1.00 75.62 395 CYS A C 1
ATOM 3064 O O . CYS A 1 395 ? -7.894 -21.689 -28.982 1.00 75.62 395 CYS A O 1
ATOM 3066 N N . GLY A 1 396 ? -6.154 -22.962 -28.343 1.00 82.50 396 GLY A N 1
ATOM 3067 C CA . GLY A 1 396 ? -5.126 -22.258 -29.110 1.00 82.50 396 GLY A CA 1
ATOM 3068 C C . GLY A 1 396 ? -4.683 -20.943 -28.466 1.00 82.50 396 GLY A C 1
ATOM 3069 O O . GLY A 1 396 ? -5.320 -20.436 -27.554 1.00 82.50 396 GLY A O 1
ATOM 3070 N N . ASP A 1 397 ? -3.584 -20.361 -28.938 1.00 87.62 397 ASP A N 1
ATOM 3071 C CA . ASP A 1 397 ? -2.993 -19.180 -28.287 1.00 87.62 397 ASP A CA 1
ATOM 3072 C C . ASP A 1 397 ? -3.930 -17.968 -28.268 1.00 87.62 397 ASP A C 1
ATOM 3074 O O . ASP A 1 397 ? -3.996 -17.249 -27.275 1.00 87.62 397 ASP A O 1
ATOM 3078 N N . ALA A 1 398 ? -4.719 -17.774 -29.328 1.00 86.25 398 ALA A N 1
ATOM 3079 C CA . ALA A 1 398 ? -5.617 -16.627 -29.468 1.00 86.25 398 ALA A CA 1
ATOM 3080 C C . ALA A 1 398 ? -6.724 -16.568 -28.399 1.00 86.25 398 ALA A C 1
ATOM 3082 O O . ALA A 1 398 ? -7.369 -15.532 -28.251 1.00 86.25 398 ALA A O 1
ATOM 3083 N N . CYS A 1 399 ? -6.963 -17.658 -27.660 1.00 83.75 399 CYS A N 1
ATOM 3084 C CA . CYS A 1 399 ? -7.935 -17.647 -26.574 1.00 83.75 399 CYS A CA 1
ATOM 3085 C C . CYS A 1 399 ? -7.366 -17.114 -25.255 1.00 83.75 399 CYS A C 1
ATOM 3087 O O . CYS A 1 399 ? -8.152 -16.839 -24.352 1.00 83.75 399 CYS A O 1
ATOM 3089 N N . ILE A 1 400 ? -6.044 -17.004 -25.078 1.00 88.19 400 ILE A N 1
ATOM 3090 C CA . ILE A 1 400 ? -5.474 -16.504 -23.817 1.00 88.19 400 ILE A CA 1
ATOM 3091 C C . ILE A 1 400 ? -5.954 -15.054 -23.621 1.00 88.19 400 ILE A C 1
ATOM 3093 O O . ILE A 1 400 ? -5.853 -14.244 -24.541 1.00 88.19 400 ILE A O 1
ATOM 3097 N N . LEU A 1 401 ? -6.494 -14.740 -22.439 1.00 89.50 401 LEU A N 1
ATOM 3098 C CA . LEU A 1 401 ? -7.163 -13.473 -22.098 1.00 89.50 401 LEU A CA 1
ATOM 3099 C C . LEU A 1 401 ? -8.464 -13.157 -22.859 1.00 89.50 401 LEU A C 1
ATOM 3101 O O . LEU A 1 401 ? -9.022 -12.080 -22.671 1.00 89.50 401 LEU A O 1
ATOM 3105 N N . GLN A 1 402 ? -9.006 -14.073 -23.668 1.00 87.38 402 GLN A N 1
ATOM 3106 C CA . GLN A 1 402 ? -10.345 -13.887 -24.238 1.00 87.38 402 GLN A CA 1
ATOM 3107 C C . GLN A 1 402 ? -11.385 -13.784 -23.111 1.00 87.38 402 GLN A C 1
ATOM 3109 O O . GLN A 1 402 ? -11.372 -14.577 -22.167 1.00 87.38 402 GLN A O 1
ATOM 3114 N N . SER A 1 403 ? -12.300 -12.823 -23.201 1.00 87.88 403 SER A N 1
ATOM 3115 C CA . SER A 1 403 ? -13.273 -12.556 -22.144 1.00 87.88 403 SER A CA 1
ATOM 3116 C C . SER A 1 403 ? -14.648 -13.148 -22.455 1.00 87.88 403 SER A C 1
ATOM 3118 O O . SER A 1 403 ? -15.137 -13.091 -23.584 1.00 87.88 403 SER A O 1
ATOM 3120 N N . TYR A 1 404 ? -15.321 -13.648 -21.422 1.00 86.31 404 TYR A N 1
ATOM 3121 C CA . TYR A 1 404 ? -16.682 -14.171 -21.482 1.00 86.31 404 TYR A CA 1
ATOM 3122 C C . TYR A 1 404 ? -17.533 -13.512 -20.399 1.00 86.31 404 TYR A C 1
ATOM 3124 O O . TYR A 1 404 ? -17.202 -13.588 -19.216 1.00 86.31 404 TYR A O 1
ATOM 3132 N N . ARG A 1 405 ? -18.633 -12.865 -20.785 1.00 88.19 405 ARG A N 1
ATOM 3133 C CA . ARG A 1 405 ? -19.559 -12.202 -19.859 1.00 88.19 405 ARG A CA 1
ATOM 3134 C C . ARG A 1 405 ? -20.813 -13.043 -19.677 1.00 88.19 405 ARG A C 1
ATOM 3136 O O . ARG A 1 405 ? -21.498 -13.339 -20.649 1.00 88.19 405 ARG A O 1
ATOM 3143 N N . PHE A 1 406 ? -21.119 -13.407 -18.442 1.00 87.31 406 PHE A N 1
ATOM 3144 C CA . PHE A 1 406 ? -22.345 -14.110 -18.070 1.00 87.31 406 PHE A CA 1
ATOM 3145 C C . PHE A 1 406 ? -23.540 -13.152 -18.048 1.00 87.31 406 PHE A C 1
ATOM 3147 O O . PHE A 1 406 ? -23.380 -11.943 -17.858 1.00 87.31 406 PHE A O 1
ATOM 3154 N N . ALA A 1 407 ? -24.749 -13.693 -18.204 1.00 88.25 407 ALA A N 1
ATOM 3155 C CA . ALA A 1 407 ? -25.987 -12.916 -18.271 1.00 88.25 407 ALA A CA 1
ATOM 3156 C C . ALA A 1 407 ? -26.254 -12.077 -17.007 1.00 88.25 407 ALA A C 1
ATOM 3158 O O . ALA A 1 407 ? -26.876 -11.021 -17.089 1.00 88.25 407 ALA A O 1
ATOM 3159 N N . ASP A 1 408 ? -25.747 -12.511 -15.852 1.00 82.19 408 ASP A N 1
ATOM 3160 C CA . ASP A 1 408 ? -25.877 -11.819 -14.570 1.00 82.19 408 ASP A CA 1
ATOM 3161 C C . ASP A 1 408 ? -24.679 -10.904 -14.239 1.00 82.19 408 ASP A C 1
ATOM 3163 O O . ASP A 1 408 ? -24.577 -10.405 -13.116 1.00 82.19 408 ASP A O 1
ATOM 3167 N N . GLY A 1 409 ? -23.780 -10.668 -15.201 1.00 80.00 409 GLY A N 1
ATOM 3168 C CA . GLY A 1 409 ? -22.721 -9.657 -15.123 1.00 80.00 409 GLY A CA 1
ATOM 3169 C C . GLY A 1 409 ? -21.359 -10.137 -14.618 1.00 80.00 409 GLY A C 1
ATOM 3170 O O . GLY A 1 409 ? -20.455 -9.314 -14.493 1.00 80.00 409 GLY A O 1
ATOM 3171 N N . TRP A 1 410 ? -21.169 -11.432 -14.343 1.00 84.31 410 TRP A N 1
ATOM 3172 C CA . TRP A 1 410 ? -19.816 -11.962 -14.126 1.00 84.31 410 TRP A CA 1
ATOM 3173 C C . TRP A 1 410 ? -18.997 -11.895 -15.413 1.00 84.31 410 TRP A C 1
ATOM 3175 O O . TRP A 1 410 ? -19.511 -12.148 -16.502 1.00 84.31 410 TRP A O 1
ATOM 3185 N N . LEU A 1 411 ? -17.712 -11.602 -15.276 1.00 80.94 411 LEU A N 1
ATOM 3186 C CA . LEU A 1 411 ? -16.728 -11.603 -16.344 1.00 80.94 411 LEU A CA 1
ATOM 3187 C C . LEU A 1 411 ? -15.687 -12.682 -16.057 1.00 80.94 411 LEU A C 1
ATOM 3189 O O . LEU A 1 411 ? -15.114 -12.723 -14.973 1.00 80.94 411 LEU A O 1
ATOM 3193 N N . MET A 1 412 ? -15.442 -13.548 -17.031 1.00 85.38 412 MET A N 1
ATOM 3194 C CA . MET A 1 412 ? -14.356 -14.518 -17.022 1.00 85.38 412 MET A CA 1
ATOM 3195 C C . MET A 1 412 ? -13.328 -14.121 -18.070 1.00 85.38 412 MET A C 1
ATOM 3197 O O . MET A 1 412 ? -13.641 -14.106 -19.256 1.00 85.38 412 MET A O 1
ATOM 3201 N N . THR A 1 413 ? -12.101 -13.873 -17.640 1.00 85.00 413 THR A N 1
ATOM 3202 C CA . THR A 1 413 ? -10.950 -13.637 -18.509 1.00 85.00 413 THR A CA 1
ATOM 3203 C C . THR A 1 413 ? -10.125 -14.910 -18.569 1.00 85.00 413 THR A C 1
ATOM 3205 O O . THR A 1 413 ? -9.572 -15.367 -17.567 1.00 85.00 413 THR A O 1
ATOM 3208 N N . ASN A 1 414 ? -10.074 -15.504 -19.757 1.00 84.12 414 ASN A N 1
ATOM 3209 C CA . ASN A 1 414 ? -9.536 -16.835 -19.983 1.00 84.12 414 ASN A CA 1
ATOM 3210 C C . ASN A 1 414 ? -8.070 -16.952 -19.533 1.00 84.12 414 ASN A C 1
ATOM 3212 O O . ASN A 1 414 ? -7.207 -16.215 -20.009 1.00 84.12 414 ASN A O 1
ATOM 3216 N N . GLY A 1 415 ? -7.796 -17.888 -18.622 1.00 78.38 415 GLY A N 1
ATOM 3217 C CA . GLY A 1 415 ? -6.467 -18.091 -18.038 1.00 78.38 415 GLY A CA 1
ATOM 3218 C C . GLY A 1 415 ? -6.055 -17.079 -16.958 1.00 78.38 415 GLY A C 1
ATOM 3219 O O . GLY A 1 415 ? -4.984 -17.250 -16.390 1.00 78.38 415 GLY A O 1
ATOM 3220 N N . TYR A 1 416 ? -6.872 -16.065 -16.636 1.00 81.12 416 TYR A N 1
ATOM 3221 C CA . TYR A 1 416 ? -6.515 -15.029 -15.656 1.00 81.12 416 TYR A CA 1
ATOM 3222 C C . TYR A 1 416 ? -7.468 -14.953 -14.454 1.00 81.12 416 TYR A C 1
ATOM 3224 O O . TYR A 1 416 ? -7.055 -15.243 -13.331 1.00 81.12 416 TYR A O 1
ATOM 3232 N N . SER A 1 417 ? -8.735 -14.569 -14.650 1.00 77.69 417 SER A N 1
ATOM 3233 C CA . SER A 1 417 ? -9.643 -14.286 -13.527 1.00 77.69 417 SER A CA 1
ATOM 3234 C C . SER A 1 417 ? -11.122 -14.513 -13.839 1.00 77.69 417 SER A C 1
ATOM 3236 O O . SER A 1 417 ? -11.538 -14.608 -14.994 1.00 77.69 417 SER A O 1
ATOM 3238 N N . ILE A 1 418 ? -11.924 -14.610 -12.773 1.00 76.56 418 ILE A N 1
ATOM 3239 C CA . ILE A 1 418 ? -13.386 -14.516 -12.806 1.00 76.56 418 ILE A CA 1
ATOM 3240 C C . ILE A 1 418 ? -13.800 -13.475 -11.771 1.00 76.56 418 ILE A C 1
ATOM 3242 O O . ILE A 1 418 ? -13.486 -13.604 -10.585 1.00 76.56 418 ILE A O 1
ATOM 3246 N N . VAL A 1 419 ? -14.493 -12.435 -12.221 1.00 74.06 419 VAL A N 1
ATOM 3247 C CA . VAL A 1 419 ? -14.784 -11.245 -11.424 1.00 74.06 419 VAL A CA 1
ATOM 3248 C C . VAL A 1 419 ? -16.196 -10.744 -11.694 1.00 74.06 419 VAL A C 1
ATOM 3250 O O . VAL A 1 419 ? -16.695 -10.809 -12.815 1.00 74.06 419 VAL A O 1
ATOM 3253 N N . LYS A 1 420 ? -16.855 -10.223 -10.660 1.00 75.38 420 LYS A N 1
ATOM 3254 C CA . LYS A 1 420 ? -18.077 -9.429 -10.805 1.00 75.38 420 LYS A CA 1
ATOM 3255 C C . LYS A 1 420 ? -17.793 -8.024 -10.314 1.00 75.38 420 LYS A C 1
ATOM 3257 O O . LYS A 1 420 ? -17.550 -7.820 -9.123 1.00 75.38 420 LYS A O 1
ATOM 3262 N N . TYR A 1 421 ? -17.806 -7.066 -11.233 1.00 69.44 421 TYR A N 1
ATOM 3263 C CA . TYR A 1 421 ? -17.656 -5.665 -10.871 1.00 69.44 421 TYR A CA 1
ATOM 3264 C C . TYR A 1 421 ? -18.929 -5.168 -10.188 1.00 69.44 421 TYR A C 1
ATOM 3266 O O . TYR A 1 421 ? -20.045 -5.549 -10.541 1.00 69.44 421 TYR A O 1
ATOM 3274 N N . SER A 1 422 ? -18.749 -4.326 -9.179 1.00 61.94 422 SER A N 1
ATOM 3275 C CA . SER A 1 422 ? -19.838 -3.722 -8.413 1.00 61.94 422 SER A CA 1
ATOM 3276 C C . SER A 1 422 ? -20.477 -2.515 -9.106 1.00 61.94 422 SER A C 1
ATOM 3278 O O . SER A 1 422 ? -21.505 -2.027 -8.640 1.00 61.94 422 SER A O 1
ATOM 3280 N N . TYR A 1 423 ? -19.875 -2.050 -10.201 1.00 59.97 423 TYR A N 1
ATOM 3281 C CA . TYR A 1 423 ? -20.344 -0.941 -11.022 1.00 59.97 423 TYR A CA 1
ATOM 3282 C C . TYR A 1 423 ? -21.046 -1.464 -12.276 1.00 59.97 423 TYR A C 1
ATOM 3284 O O . TYR A 1 423 ? -20.608 -2.436 -12.892 1.00 59.97 423 TYR A O 1
ATOM 3292 N N . SER A 1 424 ? -22.123 -0.799 -12.680 1.00 61.53 424 SER A N 1
ATOM 3293 C CA . SER A 1 424 ? -22.757 -1.013 -13.979 1.00 61.53 424 SER A CA 1
ATOM 3294 C C . SER A 1 424 ? -21.937 -0.383 -15.111 1.00 61.53 424 SER A C 1
ATOM 3296 O O . SER A 1 424 ? -21.222 0.596 -14.902 1.00 61.53 424 SER A O 1
ATOM 3298 N N . ASP A 1 425 ? -22.101 -0.879 -16.345 1.00 59.75 425 ASP A N 1
ATOM 3299 C CA . ASP A 1 425 ? -21.419 -0.316 -17.527 1.00 59.75 425 ASP A CA 1
ATOM 3300 C C . ASP A 1 425 ? -21.706 1.194 -17.704 1.00 59.75 425 ASP A C 1
ATOM 3302 O O . ASP A 1 425 ? -20.879 1.935 -18.229 1.00 59.75 425 ASP A O 1
ATOM 3306 N N . LYS A 1 426 ? -22.875 1.669 -17.245 1.00 61.81 426 LYS A N 1
ATOM 3307 C CA . LYS A 1 426 ? -23.236 3.096 -17.259 1.00 61.81 426 LYS A CA 1
ATOM 3308 C C . LYS A 1 426 ? -22.480 3.913 -16.219 1.00 61.81 426 LYS A C 1
ATOM 3310 O O . LYS A 1 426 ? -22.167 5.063 -16.497 1.00 61.81 426 LYS A O 1
ATOM 3315 N N . GLU A 1 427 ? -22.237 3.346 -15.040 1.00 57.06 427 GLU A N 1
ATOM 3316 C CA . GLU A 1 427 ? -21.464 4.007 -13.986 1.00 57.06 427 GLU A CA 1
ATOM 3317 C C . GLU A 1 427 ? -19.996 4.105 -14.396 1.00 57.06 427 GLU A C 1
ATOM 3319 O O . GLU A 1 427 ? -19.439 5.195 -14.327 1.00 57.06 427 GLU A O 1
ATOM 3324 N N . LEU A 1 428 ? -19.421 3.025 -14.940 1.00 57.34 428 LEU A N 1
ATOM 3325 C CA . LEU A 1 428 ? -18.076 3.017 -15.530 1.00 57.34 428 LEU A CA 1
ATOM 3326 C C . LEU A 1 428 ? -17.927 4.065 -16.641 1.00 57.34 428 LEU A C 1
ATOM 3328 O O . LEU A 1 428 ? -17.007 4.867 -16.603 1.00 57.34 428 LEU A O 1
ATOM 3332 N N . ALA A 1 429 ? -18.869 4.130 -17.587 1.00 56.31 429 ALA A N 1
ATOM 3333 C CA . ALA A 1 429 ? -18.824 5.107 -18.682 1.00 56.31 429 ALA A CA 1
ATOM 3334 C C . ALA A 1 429 ? -19.046 6.570 -18.244 1.00 56.31 429 ALA A C 1
ATOM 3336 O O . ALA A 1 429 ? -18.903 7.480 -19.057 1.00 56.31 429 ALA A O 1
ATOM 3337 N N . SER A 1 430 ? -19.464 6.795 -16.994 1.00 55.16 430 SER A N 1
ATOM 3338 C CA . SER A 1 430 ? -19.648 8.129 -16.412 1.00 55.16 430 SER A CA 1
ATOM 3339 C C . SER A 1 430 ? -18.492 8.570 -15.513 1.00 55.16 430 SER A C 1
ATOM 3341 O O . SER A 1 430 ? -18.507 9.709 -15.044 1.00 55.16 430 SER A O 1
ATOM 3343 N N . GLN A 1 431 ? -17.522 7.683 -15.262 1.00 53.47 431 GLN A N 1
ATOM 3344 C CA . GLN A 1 431 ? -16.285 8.025 -14.563 1.00 53.47 431 GLN A CA 1
ATOM 3345 C C . GLN A 1 431 ? -15.399 8.866 -15.483 1.00 53.47 431 GLN A C 1
ATOM 3347 O O . GLN A 1 431 ? -15.444 8.727 -16.705 1.00 53.47 431 GLN A O 1
ATOM 3352 N N . ASN A 1 432 ? -14.661 9.804 -14.898 1.00 43.44 432 ASN A N 1
ATOM 3353 C CA . ASN A 1 432 ? -13.758 10.655 -15.655 1.00 43.44 432 ASN A CA 1
ATOM 3354 C C . ASN A 1 432 ? -12.567 9.807 -16.122 1.00 43.44 432 ASN A C 1
ATOM 3356 O O . ASN A 1 432 ? -12.067 9.000 -15.345 1.00 43.44 432 ASN A O 1
ATOM 3360 N N . ASP A 1 433 ? -12.081 10.001 -17.350 1.00 43.34 433 ASP A N 1
ATOM 3361 C CA . ASP A 1 433 ? -10.932 9.245 -17.881 1.00 43.34 433 ASP A CA 1
ATOM 3362 C C . ASP A 1 433 ? -9.679 9.403 -16.991 1.00 43.34 433 ASP A C 1
ATOM 3364 O O . ASP A 1 433 ? -8.850 8.501 -16.918 1.00 43.34 433 ASP A O 1
ATOM 3368 N N . PHE A 1 434 ? -9.579 10.514 -16.250 1.00 38.66 434 PHE A N 1
ATOM 3369 C CA . PHE A 1 434 ? -8.530 10.743 -15.249 1.00 38.66 434 PHE A CA 1
ATOM 3370 C C . PHE A 1 434 ? -8.618 9.828 -14.016 1.00 38.66 434 PHE A C 1
ATOM 3372 O O . PHE A 1 434 ? -7.586 9.556 -13.419 1.00 38.66 434 PHE A O 1
ATOM 3379 N N . ASP A 1 435 ? -9.805 9.323 -13.663 1.00 39.41 435 ASP A N 1
ATOM 3380 C CA . ASP A 1 435 ? -9.999 8.409 -12.523 1.00 39.41 435 ASP A CA 1
ATOM 3381 C C . ASP A 1 435 ? -9.619 6.949 -12.885 1.00 39.41 435 ASP A C 1
ATOM 3383 O O . ASP A 1 435 ? -9.587 6.069 -12.023 1.00 39.41 435 ASP A O 1
ATOM 3387 N N . MET A 1 436 ? -9.373 6.664 -14.174 1.00 39.31 436 MET A N 1
ATOM 3388 C CA . MET A 1 436 ? -9.062 5.327 -14.707 1.00 39.31 436 MET A CA 1
ATOM 3389 C C . MET A 1 436 ? -7.553 5.059 -14.861 1.00 39.31 436 MET A C 1
ATOM 3391 O O . MET A 1 436 ? -7.165 3.899 -15.006 1.00 39.31 436 MET A O 1
ATOM 3395 N N . GLU A 1 437 ? -6.696 6.087 -14.818 1.00 37.44 437 GLU A N 1
ATOM 3396 C CA . GLU A 1 437 ? -5.241 5.988 -15.058 1.00 37.44 437 GLU A CA 1
ATOM 3397 C C . GLU A 1 437 ? -4.380 5.814 -13.786 1.00 37.44 437 GLU A C 1
ATOM 3399 O O . GLU A 1 437 ? -3.188 6.101 -13.793 1.00 37.44 437 GLU A O 1
ATOM 3404 N N . HIS A 1 438 ? -4.917 5.256 -12.698 1.00 35.22 438 HIS A N 1
ATOM 3405 C CA . HIS A 1 438 ? -4.117 4.925 -11.498 1.00 35.22 438 HIS A CA 1
ATOM 3406 C C . HIS A 1 438 ? -3.395 3.565 -11.583 1.00 35.22 438 HIS A C 1
ATOM 3408 O O . HIS A 1 438 ? -3.062 2.969 -10.564 1.00 35.22 438 HIS A O 1
ATOM 3414 N N . SER A 1 439 ? -3.194 3.017 -12.786 1.00 36.41 439 SER A N 1
ATOM 3415 C CA . SER A 1 439 ? -2.533 1.719 -12.996 1.00 36.41 439 SER A CA 1
ATOM 3416 C C . SER A 1 439 ? -1.000 1.793 -13.015 1.00 36.41 439 SER A C 1
ATOM 3418 O O . SER A 1 439 ? -0.347 0.755 -13.036 1.00 36.41 439 SER A O 1
ATOM 3420 N N . TRP A 1 440 ? -0.415 2.989 -13.034 1.00 33.22 440 TRP A N 1
ATOM 3421 C CA . TRP A 1 440 ? 1.034 3.181 -13.059 1.00 33.22 440 TRP A CA 1
ATOM 3422 C C . TRP A 1 440 ? 1.520 3.586 -11.670 1.00 33.22 440 TRP A C 1
ATOM 3424 O O . TRP A 1 440 ? 1.434 4.753 -11.302 1.00 33.22 440 TRP A O 1
ATOM 3434 N N . ASP A 1 441 ? 2.054 2.634 -10.912 1.00 31.05 441 ASP A N 1
ATOM 3435 C CA . ASP A 1 441 ? 2.943 2.975 -9.804 1.00 31.05 441 ASP A CA 1
ATOM 3436 C C . ASP A 1 441 ? 4.217 3.596 -10.415 1.00 31.05 441 ASP A C 1
ATOM 3438 O O . ASP A 1 441 ? 4.928 2.946 -11.189 1.00 31.05 441 ASP A O 1
ATOM 3442 N N . ASN A 1 442 ? 4.500 4.870 -10.126 1.00 29.91 442 ASN A N 1
ATOM 3443 C CA . ASN A 1 442 ? 5.790 5.489 -10.446 1.00 29.91 442 ASN A CA 1
ATOM 3444 C C . ASN A 1 442 ? 6.909 4.641 -9.790 1.00 29.91 442 ASN A C 1
ATOM 3446 O O . ASN A 1 442 ? 6.840 4.404 -8.582 1.00 29.91 442 ASN A O 1
ATOM 3450 N N . PRO A 1 443 ? 7.986 4.234 -10.498 1.00 32.44 443 PRO A N 1
ATOM 3451 C CA . PRO A 1 443 ? 9.169 3.650 -9.870 1.00 32.44 443 PRO A CA 1
ATOM 3452 C C . PRO A 1 443 ? 9.855 4.724 -9.014 1.00 32.44 443 PRO A C 1
ATOM 3454 O O . PRO A 1 443 ? 10.709 5.473 -9.489 1.00 32.44 443 PRO A O 1
ATOM 3457 N N . GLY A 1 444 ? 9.424 4.833 -7.759 1.00 37.16 444 GLY A N 1
ATOM 3458 C CA . GLY A 1 444 ? 9.851 5.858 -6.808 1.00 37.16 444 GLY A CA 1
ATOM 3459 C C . GLY A 1 444 ? 8.766 6.315 -5.829 1.00 37.16 444 GLY A C 1
ATOM 3460 O O . GLY A 1 444 ? 9.108 6.970 -4.850 1.00 37.16 444 GLY A O 1
ATOM 3461 N N . GLU A 1 445 ? 7.500 5.957 -6.052 1.00 34.25 445 GLU A N 1
ATOM 3462 C CA . GLU A 1 445 ? 6.403 6.196 -5.109 1.00 34.25 445 GLU A CA 1
ATOM 3463 C C . GLU A 1 445 ? 5.818 4.842 -4.695 1.00 34.25 445 GLU A C 1
ATOM 3465 O O . GLU A 1 445 ? 5.208 4.141 -5.498 1.00 34.25 445 GLU A O 1
ATOM 3470 N N . GLU A 1 446 ? 6.070 4.439 -3.448 1.00 36.34 446 GLU A N 1
ATOM 3471 C CA . GLU A 1 446 ? 5.328 3.350 -2.816 1.00 36.34 446 GLU A CA 1
ATOM 3472 C C . GLU A 1 446 ? 3.863 3.791 -2.636 1.00 36.34 446 GLU A C 1
ATOM 3474 O O . GLU A 1 446 ? 3.594 4.816 -2.014 1.00 36.34 446 GLU A O 1
ATOM 3479 N N . ASP A 1 447 ? 2.951 2.983 -3.181 1.00 32.56 447 ASP A N 1
ATOM 3480 C CA . ASP A 1 447 ? 1.513 2.884 -2.905 1.00 32.56 447 ASP A CA 1
ATOM 3481 C C . ASP A 1 447 ? 0.611 4.128 -3.135 1.00 32.56 447 ASP A C 1
ATOM 3483 O O . ASP A 1 447 ? 0.320 4.910 -2.232 1.00 32.56 447 ASP A O 1
ATOM 3487 N N . GLY A 1 448 ? 0.002 4.164 -4.332 1.00 28.89 448 GLY A N 1
ATOM 3488 C CA . GLY A 1 448 ? -1.361 4.652 -4.592 1.00 28.89 448 GLY A CA 1
ATOM 3489 C C . GLY A 1 448 ? -1.558 6.158 -4.806 1.00 28.89 448 GLY A C 1
ATOM 3490 O O . GLY A 1 448 ? -0.938 6.997 -4.164 1.00 28.89 448 GLY A O 1
ATOM 3491 N N . GLU A 1 449 ? -2.581 6.538 -5.581 1.00 46.09 449 GLU A N 1
ATOM 3492 C CA . GLU A 1 449 ? -3.355 7.729 -5.193 1.00 46.09 449 GLU A CA 1
ATOM 3493 C C . GLU A 1 449 ? -4.152 7.394 -3.924 1.00 46.09 449 GLU A C 1
ATOM 3495 O O . GLU A 1 449 ? -5.383 7.363 -3.893 1.00 46.09 449 GLU A O 1
ATOM 3500 N N . GLU A 1 450 ? -3.457 7.065 -2.843 1.00 38.97 450 GLU A N 1
ATOM 3501 C CA . GLU A 1 450 ? -4.078 7.122 -1.544 1.00 38.97 450 GLU A CA 1
ATOM 3502 C C . GLU A 1 450 ? -4.005 8.571 -1.082 1.00 38.97 450 GLU A C 1
ATOM 3504 O O . GLU A 1 450 ? -3.161 9.373 -1.492 1.00 38.97 450 GLU A O 1
ATOM 3509 N N . SER A 1 451 ? -4.920 8.945 -0.194 1.00 42.75 451 SER A N 1
ATOM 3510 C CA . SER A 1 451 ? -4.568 10.006 0.733 1.00 42.75 451 SER A CA 1
ATOM 3511 C C . SER A 1 451 ? -3.135 9.734 1.171 1.00 42.75 451 SER A C 1
ATOM 3513 O O . SER A 1 451 ? -2.854 8.628 1.623 1.00 42.75 451 SER A O 1
ATOM 3515 N N . TRP A 1 452 ? -2.245 10.712 1.022 1.00 61.34 452 TRP A N 1
ATOM 3516 C CA . TRP A 1 452 ? -0.835 10.544 1.360 1.00 61.34 452 TRP A CA 1
ATOM 3517 C C . TRP A 1 452 ? -0.636 10.065 2.821 1.00 61.34 452 TRP A C 1
ATOM 3519 O O . TRP A 1 452 ? 0.478 9.803 3.256 1.00 61.34 452 TRP A O 1
ATOM 3529 N N . SER A 1 453 ? -1.713 10.030 3.611 1.00 87.19 453 SER A N 1
ATOM 3530 C CA . SER A 1 453 ? -1.778 9.542 4.971 1.00 87.19 453 SER A CA 1
ATOM 3531 C C . SER A 1 453 ? -3.068 8.766 5.228 1.00 87.19 453 SER A C 1
ATOM 3533 O O . SER A 1 453 ? -4.157 9.229 4.889 1.00 87.19 453 SER A O 1
ATOM 3535 N N . ALA A 1 454 ? -2.988 7.638 5.936 1.00 93.12 454 ALA A N 1
ATOM 3536 C CA . ALA A 1 454 ? -4.179 7.013 6.508 1.00 93.12 454 ALA A CA 1
ATOM 3537 C C . ALA A 1 454 ? -4.867 7.989 7.484 1.00 93.12 454 ALA A C 1
ATOM 3539 O O . ALA A 1 454 ? -4.259 8.452 8.449 1.00 93.12 454 ALA A O 1
ATOM 3540 N N . VAL A 1 455 ? -6.127 8.349 7.217 1.00 94.44 455 VAL A N 1
ATOM 3541 C CA . VAL A 1 455 ? -6.844 9.349 8.023 1.00 94.44 455 VAL A CA 1
ATOM 3542 C C . VAL A 1 455 ? -7.493 8.696 9.239 1.00 94.44 455 VAL A C 1
ATOM 3544 O O . VAL A 1 455 ? -8.369 7.833 9.110 1.00 94.44 455 VAL A O 1
ATOM 3547 N N . ASP A 1 456 ? -7.121 9.202 10.411 1.00 97.44 456 ASP A N 1
ATOM 3548 C CA . ASP A 1 456 ? -7.634 8.791 11.711 1.00 97.44 456 ASP A CA 1
ATOM 3549 C C . ASP A 1 456 ? -8.463 9.919 12.344 1.00 97.44 456 ASP A C 1
ATOM 3551 O O . ASP A 1 456 ? -8.213 11.112 12.123 1.00 97.44 456 ASP A O 1
ATOM 3555 N N . CYS A 1 457 ? -9.448 9.568 13.173 1.00 97.44 457 CYS A N 1
ATOM 3556 C CA . CYS A 1 457 ? -10.227 10.558 13.921 1.00 97.44 457 CYS A CA 1
ATOM 3557 C C . CYS A 1 457 ? -9.774 10.681 15.384 1.00 97.44 457 CYS A C 1
ATOM 3559 O O . CYS A 1 457 ? -9.744 9.694 16.118 1.00 97.44 457 CYS A O 1
ATOM 3561 N N . ASP A 1 458 ? -9.494 11.906 15.842 1.00 97.94 458 ASP A N 1
ATOM 3562 C CA . ASP A 1 458 ? -9.074 12.189 17.227 1.00 97.94 458 ASP A CA 1
ATOM 3563 C C . ASP A 1 458 ? -10.284 12.556 18.102 1.00 97.94 458 ASP A C 1
ATOM 3565 O O . ASP A 1 458 ? -10.529 13.727 18.410 1.00 97.94 458 ASP A O 1
ATOM 3569 N N . THR A 1 459 ? -11.126 11.570 18.429 1.00 98.06 459 THR A N 1
ATOM 3570 C CA . THR A 1 459 ? -12.407 11.810 19.112 1.00 98.06 459 THR A CA 1
ATOM 3571 C C . THR A 1 459 ? -12.949 10.591 19.864 1.00 98.06 459 THR A C 1
ATOM 3573 O O . THR A 1 459 ? -12.588 9.455 19.589 1.00 98.06 459 THR A O 1
ATOM 3576 N N . LEU A 1 460 ? -13.860 10.833 20.811 1.00 98.19 460 LEU A N 1
ATOM 3577 C CA . LEU A 1 460 ? -14.748 9.815 21.392 1.00 98.19 460 LEU A CA 1
ATOM 3578 C C . LEU A 1 460 ? -16.240 10.130 21.147 1.00 98.19 460 LEU A C 1
ATOM 3580 O O . LEU A 1 460 ? -17.119 9.481 21.712 1.00 98.19 460 LEU A O 1
ATOM 3584 N N . ASP A 1 461 ? -16.522 11.102 20.277 1.00 96.75 461 ASP A N 1
ATOM 3585 C CA . ASP A 1 461 ? -17.862 11.441 19.799 1.00 96.75 461 ASP A CA 1
ATOM 3586 C C . ASP A 1 461 ? -18.264 10.528 18.636 1.00 96.75 461 ASP A C 1
ATOM 3588 O O . ASP A 1 461 ? -17.703 10.638 17.547 1.00 96.75 461 ASP A O 1
ATOM 3592 N N . LEU A 1 462 ? -19.265 9.666 18.847 1.00 95.88 462 LEU A N 1
ATOM 3593 C CA . LEU A 1 462 ? -19.797 8.750 17.827 1.00 95.88 462 LEU A CA 1
ATOM 3594 C C . LEU A 1 462 ? -20.329 9.478 16.584 1.00 95.88 462 LEU A C 1
ATOM 3596 O O . LEU A 1 462 ? -20.303 8.920 15.485 1.00 95.88 462 LEU A O 1
ATOM 3600 N N . GLU A 1 463 ? -20.823 10.709 16.727 1.00 95.31 463 GLU A N 1
ATOM 3601 C CA . GLU A 1 463 ? -21.418 11.409 15.590 1.00 95.31 463 GLU A CA 1
ATOM 3602 C C . GLU A 1 463 ? -20.404 11.661 14.472 1.00 95.31 463 GLU A C 1
ATOM 3604 O O . GLU A 1 463 ? -20.756 11.581 13.296 1.00 95.31 463 GLU A O 1
ATOM 3609 N N . VAL A 1 464 ? -19.142 11.905 14.824 1.00 95.19 464 VAL A N 1
ATOM 3610 C CA . VAL A 1 464 ? -18.067 12.226 13.880 1.00 95.19 464 VAL A CA 1
ATOM 3611 C C . VAL A 1 464 ? -17.783 11.062 12.917 1.00 95.19 464 VAL A C 1
ATOM 3613 O O . VAL A 1 464 ? -17.995 11.244 11.718 1.00 95.19 464 VAL A O 1
ATOM 3616 N N . PRO A 1 465 ? -17.386 9.857 13.374 1.00 93.06 465 PRO A N 1
ATOM 3617 C CA . PRO A 1 465 ? -17.164 8.710 12.496 1.00 93.06 465 PRO A CA 1
ATOM 3618 C C . PRO A 1 465 ? -18.445 8.200 11.833 1.00 93.06 465 PRO A C 1
ATOM 3620 O O . PRO A 1 465 ? -18.377 7.669 10.728 1.00 93.06 465 PRO A O 1
ATOM 3623 N N . SER A 1 466 ? -19.623 8.418 12.429 1.00 93.44 466 SER A N 1
ATOM 3624 C CA . SER A 1 466 ? -20.888 8.060 11.774 1.00 93.44 466 SER A CA 1
ATOM 3625 C C . SER A 1 466 ? -21.211 8.929 10.550 1.00 93.44 466 SER A C 1
ATOM 3627 O O . SER A 1 466 ? -21.836 8.445 9.609 1.00 93.44 466 SER A O 1
ATOM 3629 N N . LYS A 1 467 ? -20.792 10.205 10.556 1.00 94.31 467 LYS A N 1
ATOM 3630 C CA . LYS A 1 467 ? -21.072 11.180 9.488 1.00 94.31 467 LYS A CA 1
ATOM 3631 C C . LYS A 1 467 ? -19.938 11.285 8.470 1.00 94.31 467 LYS A C 1
ATOM 3633 O O . LYS A 1 467 ? -20.214 11.438 7.285 1.00 94.31 467 LYS A O 1
ATOM 3638 N N . LEU A 1 468 ? -18.691 11.253 8.939 1.00 92.12 468 LEU A N 1
ATOM 3639 C CA . LEU A 1 468 ? -17.496 11.535 8.137 1.00 92.12 468 LEU A CA 1
ATOM 3640 C C . LEU A 1 468 ? -16.620 10.300 7.879 1.00 92.12 468 LEU A C 1
ATOM 3642 O O . LEU A 1 468 ? -15.696 10.388 7.078 1.00 92.12 468 LEU A O 1
ATOM 3646 N N . GLY A 1 469 ? -16.885 9.175 8.549 1.00 86.38 469 GLY A N 1
ATOM 3647 C CA . GLY A 1 469 ? -16.131 7.936 8.363 1.00 86.38 469 GLY A CA 1
ATOM 3648 C C . GLY A 1 469 ? -16.528 7.138 7.105 1.00 86.38 469 GLY A C 1
ATOM 3649 O O . GLY A 1 469 ? -17.353 7.589 6.302 1.00 86.38 469 GLY A O 1
ATOM 3650 N N . PRO A 1 470 ? -15.992 5.912 6.941 1.00 89.88 470 PRO A N 1
ATOM 3651 C CA . PRO A 1 470 ? -15.122 5.209 7.891 1.00 89.88 470 PRO A CA 1
ATOM 3652 C C . PRO A 1 470 ? -13.710 5.808 7.963 1.00 89.88 470 PRO A C 1
ATOM 3654 O O . PRO A 1 470 ? -13.209 6.329 6.971 1.00 89.88 470 PRO A O 1
ATOM 3657 N N . PHE A 1 471 ? -13.084 5.711 9.136 1.00 93.69 471 PHE A N 1
ATOM 3658 C CA . PHE A 1 471 ? -11.680 6.084 9.361 1.00 93.69 471 PHE A CA 1
ATOM 3659 C C . PHE A 1 471 ? -10.808 4.833 9.472 1.00 93.69 471 PHE A C 1
ATOM 3661 O O . PHE A 1 471 ? -11.331 3.733 9.690 1.00 93.69 471 PHE A O 1
ATOM 3668 N N . VAL A 1 472 ? -9.488 4.989 9.331 1.00 95.69 472 VAL A N 1
ATOM 3669 C CA . VAL A 1 472 ? -8.567 3.869 9.556 1.00 95.69 472 VAL A CA 1
ATOM 3670 C C . VAL A 1 472 ? -8.509 3.590 11.052 1.00 95.69 472 VAL A C 1
ATOM 3672 O O . VAL A 1 472 ? -9.104 2.609 11.503 1.00 95.69 472 VAL A O 1
ATOM 3675 N N . ASP A 1 473 ? -7.934 4.502 11.831 1.00 98.25 473 ASP A N 1
ATOM 3676 C CA . ASP A 1 473 ? -7.890 4.394 13.284 1.00 98.25 473 ASP A CA 1
ATOM 3677 C C . ASP A 1 473 ? -8.709 5.498 13.979 1.00 98.25 473 ASP A C 1
ATOM 3679 O O . ASP A 1 473 ? -9.150 6.487 13.389 1.00 98.25 473 ASP A O 1
ATOM 3683 N N . CYS A 1 474 ? -8.915 5.334 15.286 1.00 98.44 474 CYS A N 1
ATOM 3684 C CA . CYS A 1 474 ? -9.455 6.380 16.152 1.00 98.44 474 CYS A CA 1
ATOM 3685 C C . CYS A 1 474 ? -8.537 6.586 17.349 1.00 98.44 474 CYS A C 1
ATOM 3687 O O . CYS A 1 474 ? -8.282 5.637 18.096 1.00 98.44 474 CYS A O 1
ATOM 3689 N N . THR A 1 475 ? -8.094 7.823 17.578 1.00 98.44 475 THR A N 1
ATOM 3690 C CA . THR A 1 475 ? -7.276 8.166 18.742 1.00 98.44 475 THR A CA 1
ATOM 3691 C C . THR A 1 475 ? -8.076 8.808 19.860 1.00 98.44 475 THR A C 1
ATOM 3693 O O . THR A 1 475 ? -8.979 9.609 19.639 1.00 98.44 475 THR A O 1
ATOM 3696 N N . SER A 1 476 ? -7.733 8.446 21.098 1.00 97.94 476 SER A N 1
ATOM 3697 C CA . SER A 1 476 ? -8.322 9.025 22.302 1.00 97.94 476 SER A CA 1
ATOM 3698 C C . SER A 1 476 ? -7.256 9.367 23.345 1.00 97.94 476 SER A C 1
ATOM 3700 O O . SER A 1 476 ? -6.122 8.882 23.305 1.00 97.94 476 SER A O 1
ATOM 3702 N N . ASN A 1 477 ? -7.613 10.249 24.275 1.00 98.25 477 ASN A N 1
ATOM 3703 C CA . ASN A 1 477 ? -6.818 10.624 25.442 1.00 98.25 477 ASN A CA 1
ATOM 3704 C C . ASN A 1 477 ? -7.750 11.158 26.546 1.00 98.25 477 ASN A C 1
ATOM 3706 O O . ASN A 1 477 ? -8.954 11.318 26.330 1.00 98.25 477 ASN A O 1
ATOM 3710 N N . GLN A 1 478 ? -7.207 11.460 27.727 1.00 98.38 478 GLN A N 1
ATOM 3711 C CA . GLN A 1 478 ? -8.005 11.921 28.868 1.00 98.38 478 GLN A CA 1
ATOM 3712 C C . GLN A 1 478 ? -8.739 13.237 28.598 1.00 98.38 478 GLN A C 1
ATOM 3714 O O . GLN A 1 478 ? -9.840 13.427 29.108 1.00 98.38 478 GLN A O 1
ATOM 3719 N N . ALA A 1 479 ? -8.179 14.143 27.790 1.00 97.75 479 ALA A N 1
ATOM 3720 C CA . ALA A 1 479 ? -8.863 15.388 27.455 1.00 97.75 479 ALA A CA 1
ATOM 3721 C C . ALA A 1 479 ? -10.084 15.137 26.565 1.00 97.75 479 ALA A C 1
ATOM 3723 O O . ALA A 1 479 ? -11.161 15.650 26.862 1.00 97.75 479 ALA A O 1
ATOM 3724 N N . ILE A 1 480 ? -9.935 14.307 25.530 1.00 98.19 480 ILE A N 1
ATOM 3725 C CA . ILE A 1 480 ? -11.030 13.912 24.634 1.00 98.19 480 ILE A CA 1
ATOM 3726 C C . ILE A 1 480 ? -12.139 13.215 25.425 1.00 98.19 480 ILE A C 1
ATOM 3728 O O . ILE A 1 480 ? -13.300 13.601 25.324 1.00 98.19 480 ILE A O 1
ATOM 3732 N N . ALA A 1 481 ? -11.780 12.245 26.271 1.00 98.50 481 ALA A N 1
ATOM 3733 C CA . ALA A 1 481 ? -12.739 11.538 27.115 1.00 98.50 481 ALA A CA 1
ATOM 3734 C C . ALA A 1 481 ? -13.468 12.486 28.074 1.00 98.50 481 ALA A C 1
ATOM 3736 O O . ALA A 1 481 ? -14.691 12.425 28.186 1.00 98.50 481 ALA A O 1
ATOM 3737 N N . TYR A 1 482 ? -12.738 13.390 28.737 1.00 98.38 482 TYR A N 1
ATOM 3738 C CA . TYR A 1 482 ? -13.334 14.367 29.644 1.00 98.38 482 TYR A CA 1
ATOM 3739 C C . TYR A 1 482 ? -14.323 15.274 28.917 1.00 98.38 482 TYR A C 1
ATOM 3741 O O . TYR A 1 482 ? -15.456 15.414 29.368 1.00 98.38 482 TYR A O 1
ATOM 3749 N N . HIS A 1 483 ? -13.921 15.853 27.783 1.00 97.06 483 HIS A N 1
ATOM 3750 C CA . HIS A 1 483 ? -14.780 16.747 27.014 1.00 97.06 483 HIS A CA 1
ATOM 3751 C C . HIS A 1 483 ? -16.017 16.043 26.457 1.00 97.06 483 HIS A C 1
ATOM 3753 O O . HIS A 1 483 ? -17.084 16.648 26.480 1.00 97.06 483 HIS A O 1
ATOM 3759 N N . GLU A 1 484 ? -15.905 14.782 26.035 1.00 97.69 484 GLU A N 1
ATOM 3760 C CA . GLU A 1 484 ? -17.050 14.001 25.567 1.00 97.69 484 GLU A CA 1
ATOM 3761 C C . GLU A 1 484 ? -18.016 13.662 26.712 1.00 97.69 484 GLU A C 1
ATOM 3763 O O . GLU A 1 484 ? -19.218 13.900 26.602 1.00 97.69 484 GLU A O 1
ATOM 3768 N N . LEU A 1 485 ? -17.511 13.169 27.847 1.00 97.88 485 LEU A N 1
ATOM 3769 C CA . LEU A 1 485 ? -18.344 12.698 28.962 1.00 97.88 485 LEU A CA 1
ATOM 3770 C C . LEU A 1 485 ? -19.085 13.820 29.699 1.00 97.88 485 LEU A C 1
ATOM 3772 O O . LEU A 1 485 ? -20.137 13.564 30.284 1.00 97.88 485 LEU A O 1
ATOM 3776 N N . ILE A 1 486 ? -18.579 15.058 29.660 1.00 96.62 486 ILE A N 1
ATOM 3777 C CA . ILE A 1 486 ? -19.267 16.216 30.257 1.00 96.62 486 ILE A CA 1
ATOM 3778 C C . ILE A 1 486 ? -20.274 16.887 29.314 1.00 96.62 486 ILE A C 1
ATOM 3780 O O . ILE A 1 486 ? -20.885 17.882 29.710 1.00 96.62 486 ILE A O 1
ATOM 3784 N N . ARG A 1 487 ? -20.448 16.395 28.077 1.00 96.19 487 ARG A N 1
ATOM 3785 C CA . ARG A 1 487 ? -21.404 16.984 27.130 1.00 96.19 487 ARG A CA 1
ATOM 3786 C C . ARG A 1 487 ? -22.818 16.963 27.693 1.00 96.19 487 ARG A C 1
ATOM 3788 O O . ARG A 1 487 ? -23.279 15.969 28.260 1.00 96.19 487 ARG A O 1
ATOM 3795 N N . VAL A 1 488 ? -23.515 18.066 27.456 1.00 94.88 488 VAL A N 1
ATOM 3796 C CA . VAL A 1 488 ? -24.940 18.220 27.730 1.00 94.88 488 VAL A CA 1
ATOM 3797 C C . VAL A 1 488 ? -25.701 18.419 26.424 1.00 94.88 488 VAL A C 1
ATOM 3799 O O . VAL A 1 488 ? -25.152 18.952 25.460 1.00 94.88 488 VAL A O 1
ATOM 3802 N N . ASP A 1 489 ? -26.946 17.961 26.382 1.00 92.00 489 ASP A N 1
ATOM 3803 C CA . ASP A 1 489 ? -27.858 18.214 25.271 1.00 92.00 489 ASP A CA 1
ATOM 3804 C C . ASP A 1 489 ? -28.430 19.646 25.312 1.00 92.00 489 ASP A C 1
ATOM 3806 O O . ASP A 1 489 ? -28.083 20.462 26.172 1.00 92.00 489 ASP A O 1
ATOM 3810 N N . GLY A 1 490 ? -29.318 19.968 24.365 1.00 87.25 490 GLY A N 1
ATOM 3811 C CA . GLY A 1 490 ? -29.961 21.285 24.273 1.00 87.25 490 GLY A CA 1
ATOM 3812 C C . GLY A 1 490 ? -30.835 21.660 25.478 1.00 87.25 490 GLY A C 1
ATOM 3813 O O . GLY A 1 490 ? -31.186 22.828 25.625 1.00 87.25 490 GLY A O 1
ATOM 3814 N N . GLU A 1 491 ? -31.158 20.700 26.349 1.00 90.44 491 GLU A N 1
ATOM 3815 C CA . GLU A 1 491 ? -31.921 20.896 27.586 1.00 90.44 491 GLU A CA 1
ATOM 3816 C C . GLU A 1 491 ? -31.009 20.941 28.830 1.00 90.44 491 GLU A C 1
ATOM 3818 O O . GLU A 1 491 ? -31.488 21.104 29.953 1.00 90.44 491 GLU A O 1
ATOM 3823 N N . GLY A 1 492 ? -29.687 20.832 28.649 1.00 91.19 492 GLY A N 1
ATOM 3824 C CA . GLY A 1 492 ? -28.702 20.846 29.730 1.00 91.19 492 GLY A CA 1
ATOM 3825 C C . GLY A 1 492 ? -28.526 19.498 30.436 1.00 91.19 492 GLY A C 1
ATOM 3826 O O . GLY A 1 492 ? -27.869 19.438 31.478 1.00 91.19 492 GLY A O 1
ATOM 3827 N N . LYS A 1 493 ? -29.084 18.407 29.899 1.00 91.25 493 LYS A N 1
ATOM 3828 C CA . LYS A 1 493 ? -28.951 17.064 30.471 1.00 91.25 493 LYS A CA 1
ATOM 3829 C C . LYS A 1 493 ? -27.691 16.380 29.946 1.00 91.25 493 LYS A C 1
ATOM 3831 O O . LYS A 1 493 ? -27.374 16.458 28.765 1.00 91.25 493 LYS A O 1
ATOM 3836 N N . GLN A 1 494 ? -26.978 15.674 30.824 1.00 92.94 494 GLN A N 1
ATOM 3837 C CA . GLN A 1 494 ? -25.783 14.914 30.444 1.00 92.94 494 GLN A CA 1
ATOM 3838 C C . GLN A 1 494 ? -26.101 13.844 29.393 1.00 92.94 494 GLN A C 1
ATOM 3840 O O . GLN A 1 494 ? -26.903 12.940 29.642 1.00 92.94 494 GLN A O 1
ATOM 3845 N N . VAL A 1 495 ? -25.404 13.912 28.257 1.00 95.62 495 VAL A N 1
ATOM 3846 C CA . VAL A 1 495 ? -25.589 13.005 27.112 1.00 95.62 495 VAL A CA 1
ATOM 3847 C C . VAL A 1 495 ? -25.231 11.563 27.483 1.00 95.62 495 VAL A C 1
ATOM 3849 O O . VAL A 1 495 ? -25.935 10.625 27.115 1.00 95.62 495 VAL A O 1
ATOM 3852 N N . HIS A 1 496 ? -24.170 11.376 28.273 1.00 96.81 496 HIS A N 1
ATOM 3853 C CA . HIS A 1 496 ? -23.620 10.054 28.607 1.00 96.81 496 HIS A CA 1
ATOM 3854 C C . HIS A 1 496 ? -23.955 9.576 30.021 1.00 96.81 496 HIS A C 1
ATOM 3856 O O . HIS A 1 496 ? -23.282 8.687 30.538 1.00 96.81 496 HIS A O 1
ATOM 3862 N N . ALA A 1 497 ? -25.004 10.120 30.649 1.00 95.69 497 ALA A N 1
ATOM 3863 C CA . ALA A 1 497 ? -25.364 9.797 32.035 1.00 95.69 497 ALA A CA 1
ATOM 3864 C C . ALA A 1 497 ? -25.472 8.281 32.290 1.00 95.69 497 ALA A C 1
ATOM 3866 O O . ALA A 1 497 ? -24.904 7.775 33.255 1.00 95.69 497 ALA A O 1
ATOM 3867 N N . GLN A 1 498 ? -26.139 7.537 31.399 1.00 96.94 498 GLN A N 1
ATOM 3868 C CA . GLN A 1 498 ? -26.276 6.084 31.544 1.00 96.94 498 GLN A CA 1
ATOM 3869 C C . GLN A 1 498 ? -24.936 5.352 31.379 1.00 96.94 498 GLN A C 1
ATOM 3871 O O . GLN A 1 498 ? -24.634 4.442 32.143 1.00 96.94 498 GLN A O 1
ATOM 3876 N N . LEU A 1 499 ? -24.108 5.769 30.416 1.00 98.00 499 LEU A N 1
ATOM 3877 C CA . LEU A 1 499 ? -22.796 5.164 30.176 1.00 98.00 499 LEU A CA 1
ATOM 3878 C C . LEU A 1 499 ? -21.889 5.316 31.404 1.00 98.00 499 LEU A C 1
ATOM 3880 O O . LEU A 1 499 ? -21.229 4.348 31.780 1.00 98.00 499 LEU A O 1
ATOM 3884 N N . ILE A 1 500 ? -21.905 6.494 32.037 1.00 98.00 500 ILE A N 1
ATOM 3885 C CA . ILE A 1 500 ? -21.167 6.785 33.274 1.00 98.00 500 ILE A CA 1
ATOM 3886 C C . ILE A 1 500 ? -21.660 5.882 34.413 1.00 98.00 500 ILE A C 1
ATOM 3888 O O . ILE A 1 500 ? -20.851 5.217 35.059 1.00 98.00 500 ILE A O 1
ATOM 3892 N N . GLN A 1 501 ? -22.977 5.798 34.629 1.00 97.69 501 GLN A N 1
ATOM 3893 C CA . GLN A 1 501 ? -23.560 4.959 35.686 1.00 97.69 501 GLN A CA 1
ATOM 3894 C C . GLN A 1 501 ? -23.211 3.477 35.514 1.00 97.69 501 GLN A C 1
ATOM 3896 O O . GLN A 1 501 ? -22.800 2.814 36.466 1.00 97.69 501 GLN A O 1
ATOM 3901 N N . ASP A 1 502 ? -23.295 2.964 34.290 1.00 97.94 502 ASP A N 1
ATOM 3902 C CA . ASP A 1 502 ? -22.914 1.587 33.992 1.00 97.94 502 ASP A CA 1
ATOM 3903 C C . ASP A 1 502 ? -21.417 1.332 34.235 1.00 97.94 502 ASP A C 1
ATOM 3905 O O . ASP A 1 502 ? -21.040 0.254 34.690 1.00 97.94 502 ASP A O 1
ATOM 3909 N N . ALA A 1 503 ? -20.553 2.303 33.917 1.00 98.31 503 ALA A N 1
ATOM 3910 C CA . ALA A 1 503 ? -19.114 2.180 34.130 1.00 98.31 503 ALA A CA 1
ATOM 3911 C C . ALA A 1 503 ? -18.759 2.148 35.623 1.00 98.31 503 ALA A C 1
ATOM 3913 O O . ALA A 1 503 ? -17.928 1.343 36.044 1.00 98.31 503 ALA A O 1
ATOM 3914 N N . ILE A 1 504 ? -19.442 2.959 36.437 1.00 97.81 504 ILE A N 1
ATOM 3915 C CA . ILE A 1 504 ? -19.326 2.934 37.901 1.00 97.81 504 ILE A CA 1
ATOM 3916 C C . ILE A 1 504 ? -19.802 1.585 38.450 1.00 97.81 504 ILE A C 1
ATOM 3918 O O . ILE A 1 504 ? -19.117 0.978 39.275 1.00 97.81 504 ILE A O 1
ATOM 3922 N N . ALA A 1 505 ? -20.945 1.082 37.974 1.00 97.75 505 ALA A N 1
ATOM 3923 C CA . ALA A 1 505 ? -21.472 -0.216 38.389 1.00 97.75 505 ALA A CA 1
ATOM 3924 C C . ALA A 1 505 ? -20.511 -1.365 38.035 1.00 97.75 505 ALA A C 1
ATOM 3926 O O . ALA A 1 505 ? -20.254 -2.235 38.872 1.00 97.75 505 ALA A O 1
ATOM 3927 N N . PHE A 1 506 ? -19.926 -1.336 36.832 1.00 97.75 506 PHE A N 1
ATOM 3928 C CA . PHE A 1 506 ? -18.891 -2.284 36.420 1.00 97.75 506 PHE A CA 1
ATOM 3929 C C . PHE A 1 506 ? -17.674 -2.211 37.350 1.00 97.75 506 PHE A C 1
ATOM 3931 O O . PHE A 1 506 ? -17.237 -3.232 37.880 1.00 97.75 506 PHE A O 1
ATOM 3938 N N . ALA A 1 507 ? -17.155 -1.008 37.609 1.00 97.00 507 ALA A N 1
ATOM 3939 C CA . ALA A 1 507 ? -15.997 -0.821 38.476 1.00 97.00 507 ALA A CA 1
ATOM 3940 C C . ALA A 1 507 ? -16.255 -1.318 39.910 1.00 97.00 507 ALA A C 1
ATOM 3942 O O . ALA A 1 507 ? -15.414 -2.006 40.492 1.00 97.00 507 ALA A O 1
ATOM 3943 N N . ALA A 1 508 ? -17.443 -1.048 40.461 1.00 95.69 508 ALA A N 1
ATOM 3944 C CA . ALA A 1 508 ? -17.853 -1.533 41.776 1.00 95.69 508 ALA A CA 1
ATOM 3945 C C . ALA A 1 508 ? -17.914 -3.070 41.833 1.00 95.69 508 ALA A C 1
ATOM 3947 O O . ALA A 1 508 ? -17.410 -3.674 42.783 1.00 95.69 508 ALA A O 1
ATOM 3948 N N . ALA A 1 509 ? -18.459 -3.716 40.796 1.00 96.19 509 ALA A N 1
ATOM 3949 C CA . ALA A 1 509 ? -18.513 -5.176 40.697 1.00 96.19 509 ALA A CA 1
ATOM 3950 C C . ALA A 1 509 ? -17.116 -5.820 40.624 1.00 96.19 509 ALA A C 1
ATOM 3952 O O . ALA A 1 509 ? -16.926 -6.959 41.053 1.00 96.19 509 ALA A O 1
ATOM 3953 N N . LYS A 1 510 ? -16.115 -5.084 40.132 1.00 95.31 510 LYS A N 1
ATOM 3954 C CA . LYS A 1 510 ? -14.728 -5.546 39.995 1.00 95.31 510 LYS A CA 1
ATOM 3955 C C . LYS A 1 510 ? -13.841 -5.261 41.201 1.00 95.31 510 LYS A C 1
ATOM 3957 O O . LYS A 1 510 ? -12.665 -5.619 41.169 1.00 95.31 510 LYS A O 1
ATOM 3962 N N . LYS A 1 511 ? -14.379 -4.724 42.302 1.00 92.25 511 LYS A N 1
ATOM 3963 C CA . LYS A 1 511 ? -13.583 -4.425 43.504 1.00 92.25 511 LYS A CA 1
ATOM 3964 C C . LYS A 1 511 ? -12.882 -5.652 44.097 1.00 92.25 511 LYS A C 1
ATOM 3966 O O . LYS A 1 511 ? -11.800 -5.519 44.649 1.00 92.25 511 LYS A O 1
ATOM 3971 N N . GLN A 1 512 ? -13.460 -6.847 43.960 1.00 91.25 512 GLN A N 1
ATOM 3972 C CA . GLN A 1 512 ? -12.811 -8.091 44.403 1.00 91.25 512 GLN A CA 1
ATOM 3973 C C . GLN A 1 512 ? -11.664 -8.534 43.483 1.00 91.25 512 GLN A C 1
ATOM 3975 O O . GLN A 1 512 ? -10.739 -9.192 43.946 1.00 91.25 512 GLN A O 1
ATOM 3980 N N . VAL A 1 513 ? -11.721 -8.178 42.195 1.00 93.25 513 VAL A N 1
ATOM 3981 C CA . VAL A 1 513 ? -10.686 -8.500 41.199 1.00 93.25 513 VAL A CA 1
ATOM 3982 C C . VAL A 1 513 ? -9.521 -7.514 41.300 1.00 93.25 513 VAL A C 1
ATOM 3984 O O . VAL A 1 513 ? -8.365 -7.918 41.215 1.00 93.25 513 VAL A O 1
ATOM 3987 N N . TYR A 1 514 ? -9.822 -6.235 41.544 1.00 93.25 514 TYR A N 1
ATOM 3988 C CA . TYR A 1 514 ? -8.842 -5.156 41.685 1.00 93.25 514 TYR A CA 1
ATOM 3989 C C . TYR A 1 514 ? -8.974 -4.469 43.061 1.00 93.25 514 TYR A C 1
ATOM 3991 O O . TYR A 1 514 ? -9.436 -3.327 43.143 1.00 93.25 514 TYR A O 1
ATOM 3999 N N . PRO A 1 515 ? -8.600 -5.146 44.166 1.00 91.00 515 PRO A N 1
ATOM 4000 C CA . PRO A 1 515 ? -8.828 -4.642 45.525 1.00 91.00 515 PRO A CA 1
ATOM 4001 C C . PRO A 1 515 ? -8.081 -3.339 45.819 1.00 91.00 515 PRO A C 1
ATOM 4003 O O . PRO A 1 515 ? -8.650 -2.440 46.441 1.00 91.00 515 PRO A O 1
ATOM 4006 N N . GLU A 1 516 ? -6.863 -3.200 45.301 1.00 91.69 516 GLU A N 1
ATOM 4007 C CA . GLU A 1 516 ? -5.990 -2.042 45.534 1.00 91.69 516 GLU A CA 1
ATOM 4008 C C . GLU A 1 516 ? -6.243 -0.872 44.567 1.00 91.69 516 GLU A C 1
ATOM 4010 O O . GLU A 1 516 ? -5.714 0.218 44.767 1.00 91.69 516 GLU A O 1
ATOM 4015 N N . LEU A 1 517 ? -7.061 -1.072 43.527 1.00 94.50 517 LEU A N 1
ATOM 4016 C CA . LEU A 1 517 ? -7.380 -0.033 42.547 1.00 94.50 517 LEU A CA 1
ATOM 4017 C C . LEU A 1 517 ? -8.529 0.851 43.056 1.00 94.50 517 LEU A C 1
ATOM 4019 O O . LEU A 1 517 ? -9.516 0.355 43.624 1.00 94.50 517 LEU A O 1
ATOM 4023 N N . ASP A 1 518 ? -8.422 2.164 42.846 1.00 94.81 518 ASP A N 1
ATOM 4024 C CA . ASP A 1 518 ? -9.546 3.069 43.082 1.00 94.81 518 ASP A CA 1
ATOM 4025 C C . ASP A 1 518 ? -10.671 2.746 42.086 1.00 94.81 518 ASP A C 1
ATOM 4027 O O . ASP A 1 518 ? -10.451 2.641 40.879 1.00 94.81 518 ASP A O 1
ATOM 4031 N N . ALA A 1 519 ? -11.897 2.595 42.585 1.00 95.44 519 ALA A N 1
ATOM 4032 C CA . ALA A 1 519 ? -13.052 2.314 41.740 1.00 95.44 519 ALA A CA 1
ATOM 4033 C C . ALA A 1 519 ? -13.303 3.449 40.737 1.00 95.44 519 ALA A C 1
ATOM 4035 O O . ALA A 1 519 ? -13.738 3.183 39.619 1.00 95.44 519 ALA A O 1
ATOM 4036 N N . ALA A 1 520 ? -12.989 4.697 41.107 1.00 97.44 520 ALA A N 1
ATOM 4037 C CA . ALA A 1 520 ? -13.099 5.827 40.192 1.00 97.44 520 ALA A CA 1
ATOM 4038 C C . ALA A 1 520 ? -12.121 5.698 39.017 1.00 97.44 520 ALA A C 1
ATOM 4040 O O . ALA A 1 520 ? -12.500 5.973 37.885 1.00 97.44 520 ALA A O 1
ATOM 4041 N N . GLU A 1 521 ? -10.896 5.229 39.263 1.00 97.62 521 GLU A N 1
ATOM 4042 C CA . GLU A 1 521 ? -9.895 5.014 38.216 1.00 97.62 521 GLU A CA 1
ATOM 4043 C C . GLU A 1 521 ? -10.342 3.932 37.227 1.00 97.62 521 GLU A C 1
ATOM 4045 O O . GLU A 1 521 ? -10.335 4.160 36.017 1.00 97.62 521 GLU A O 1
ATOM 4050 N N . LEU A 1 522 ? -10.820 2.792 37.737 1.00 98.19 522 LEU A N 1
ATOM 4051 C CA . LEU A 1 522 ? -11.364 1.734 36.888 1.00 98.19 522 LEU A CA 1
ATOM 4052 C C . LEU A 1 522 ? -12.593 2.209 36.103 1.00 98.19 522 LEU A C 1
ATOM 4054 O O . LEU A 1 522 ? -12.747 1.869 34.933 1.00 98.19 522 LEU A O 1
ATOM 4058 N N . ALA A 1 523 ? -13.456 3.022 36.716 1.00 98.56 523 ALA A N 1
ATOM 4059 C CA . ALA A 1 523 ? -14.599 3.598 36.019 1.00 98.56 523 ALA A CA 1
ATOM 4060 C C . ALA A 1 523 ? -14.153 4.476 34.839 1.00 98.56 523 ALA A C 1
ATOM 4062 O O . ALA A 1 523 ? -14.795 4.427 33.795 1.00 98.56 523 ALA A O 1
ATOM 4063 N N . VAL A 1 524 ? -13.046 5.226 34.950 1.00 98.69 524 VAL A N 1
ATOM 4064 C CA . VAL A 1 524 ? -12.501 6.007 33.823 1.00 98.69 524 VAL A CA 1
ATOM 4065 C C . VAL A 1 524 ? -12.099 5.110 32.656 1.00 98.69 524 VAL A C 1
ATOM 4067 O O . VAL A 1 524 ? -12.509 5.376 31.525 1.00 98.69 524 VAL A O 1
ATOM 4070 N N . GLU A 1 525 ? -11.364 4.030 32.920 1.00 98.31 525 GLU A N 1
ATOM 4071 C CA . GLU A 1 525 ? -10.978 3.061 31.885 1.00 98.31 525 GLU A CA 1
ATOM 4072 C C . GLU A 1 525 ? -12.213 2.483 31.185 1.00 98.31 525 GLU A C 1
ATOM 4074 O O . GLU A 1 525 ? -12.298 2.479 29.959 1.00 98.31 525 GLU A O 1
ATOM 4079 N N . VAL A 1 526 ? -13.218 2.076 31.964 1.00 98.69 526 VAL A N 1
ATOM 4080 C CA . VAL A 1 526 ? -14.471 1.512 31.446 1.00 98.69 526 VAL A CA 1
ATOM 4081 C C . VAL A 1 526 ? -15.258 2.544 30.639 1.00 98.69 526 VAL A C 1
ATOM 4083 O O . VAL A 1 526 ? -15.774 2.210 29.575 1.00 98.69 526 VAL A O 1
ATOM 4086 N N . MET A 1 527 ? -15.336 3.801 31.085 1.00 98.75 527 MET A N 1
ATOM 4087 C CA . MET A 1 527 ? -15.999 4.870 30.330 1.00 98.75 527 MET A CA 1
ATOM 4088 C C . MET A 1 527 ? -15.328 5.091 28.968 1.00 98.75 527 MET A C 1
ATOM 4090 O O . MET A 1 527 ? -16.024 5.166 27.955 1.00 98.75 527 MET A O 1
ATOM 4094 N N . MET A 1 528 ? -13.992 5.146 28.929 1.00 98.75 528 MET A N 1
ATOM 4095 C CA . MET A 1 528 ? -13.238 5.305 27.681 1.00 98.75 528 MET A CA 1
ATOM 4096 C C . MET A 1 528 ? -13.443 4.116 26.737 1.00 98.75 528 MET A C 1
ATOM 4098 O O . MET A 1 528 ? -13.742 4.326 25.563 1.00 98.75 528 MET A O 1
ATOM 4102 N N . VAL A 1 529 ? -13.366 2.880 27.244 1.00 98.81 529 VAL A N 1
ATOM 4103 C CA . VAL A 1 529 ? -13.598 1.673 26.434 1.00 98.81 529 VAL A CA 1
ATOM 4104 C C . VAL A 1 529 ? -15.036 1.619 25.911 1.00 98.81 529 VAL A C 1
ATOM 4106 O O . VAL A 1 529 ? -15.245 1.321 24.738 1.00 98.81 529 VAL A O 1
ATOM 4109 N N . LYS A 1 530 ? -16.043 1.961 26.726 1.00 98.69 530 LYS A N 1
ATOM 4110 C CA . LYS A 1 530 ? -17.445 1.999 26.274 1.00 98.69 530 LYS A CA 1
ATOM 4111 C C . LYS A 1 530 ? -17.678 3.034 25.177 1.00 98.69 530 LYS A C 1
ATOM 4113 O O . LYS A 1 530 ? -18.460 2.771 24.268 1.00 98.69 530 LYS A O 1
ATOM 4118 N N . LEU A 1 531 ? -17.032 4.198 25.248 1.00 98.69 531 LEU A N 1
ATOM 4119 C CA . LEU A 1 531 ? -17.092 5.183 24.165 1.00 98.69 531 LEU A CA 1
ATOM 4120 C C . LEU A 1 531 ? -16.387 4.664 22.906 1.00 98.69 531 LEU A C 1
ATOM 4122 O O . LEU A 1 531 ? -16.955 4.732 21.820 1.00 98.69 531 LEU A O 1
ATOM 4126 N N . ALA A 1 532 ? -15.203 4.072 23.050 1.00 98.50 532 ALA A N 1
ATOM 4127 C CA . ALA A 1 532 ? -14.442 3.524 21.934 1.00 98.50 532 ALA A CA 1
ATOM 4128 C C . ALA A 1 532 ? -15.163 2.374 21.214 1.00 98.50 532 ALA A C 1
ATOM 4130 O O . ALA A 1 532 ? -15.227 2.370 19.987 1.00 98.50 532 ALA A O 1
ATOM 4131 N N . LEU A 1 533 ? -15.787 1.449 21.950 1.00 98.44 533 LEU A N 1
ATOM 4132 C CA . LEU A 1 533 ? -16.586 0.355 21.383 1.00 98.44 533 LEU A CA 1
ATOM 4133 C C . LEU A 1 533 ? -17.764 0.852 20.534 1.00 98.44 533 LEU A C 1
ATOM 4135 O O . LEU A 1 533 ? -18.174 0.172 19.600 1.00 98.44 533 LEU A O 1
ATOM 4139 N N . ARG A 1 534 ? -18.293 2.053 20.807 1.00 97.81 534 ARG A N 1
ATOM 4140 C CA . ARG A 1 534 ? -19.314 2.666 19.943 1.00 97.81 534 ARG A CA 1
ATOM 4141 C C . ARG A 1 534 ? -18.735 3.116 18.604 1.00 97.81 534 ARG A C 1
ATOM 4143 O O . ARG A 1 534 ? -19.462 3.119 17.619 1.00 97.81 534 ARG A O 1
ATOM 4150 N N . ILE A 1 535 ? -17.459 3.499 18.571 1.00 97.56 535 ILE A N 1
ATOM 4151 C CA . ILE A 1 535 ? -16.767 3.992 17.374 1.00 97.56 535 ILE A CA 1
ATOM 4152 C C . ILE A 1 535 ? -16.211 2.845 16.526 1.00 97.56 535 ILE A C 1
ATOM 4154 O O . ILE A 1 535 ? -16.227 2.953 15.306 1.00 97.56 535 ILE A O 1
ATOM 4158 N N . VAL A 1 536 ? -15.783 1.741 17.146 1.00 96.50 536 VAL A N 1
ATOM 4159 C CA . VAL A 1 536 ? -15.206 0.549 16.490 1.00 96.50 536 VAL A CA 1
ATOM 4160 C C . VAL A 1 536 ? -15.897 0.122 15.181 1.00 96.50 536 VAL A C 1
ATOM 4162 O O . VAL A 1 536 ? -15.176 -0.149 14.220 1.00 96.50 536 VAL A O 1
ATOM 4165 N N . PRO A 1 537 ? -17.243 0.086 15.066 1.00 95.88 537 PRO A N 1
ATOM 4166 C CA . PRO A 1 537 ? -17.918 -0.285 13.816 1.00 95.88 537 PRO A CA 1
ATOM 4167 C C . PRO A 1 537 ? -17.605 0.620 12.615 1.00 95.88 537 PRO A C 1
ATOM 4169 O O . PRO A 1 537 ? -17.879 0.247 11.477 1.00 95.88 537 PRO A O 1
ATOM 4172 N N . HIS A 1 538 ? -17.051 1.807 12.860 1.00 95.69 538 HIS A N 1
ATOM 4173 C CA . HIS A 1 538 ? -16.684 2.802 11.856 1.00 95.69 538 HIS A CA 1
ATOM 4174 C C . HIS A 1 538 ? -15.174 2.837 11.562 1.00 95.69 538 HIS A C 1
ATOM 4176 O O . HIS A 1 538 ? -14.723 3.747 10.863 1.00 95.69 538 HIS A O 1
ATOM 4182 N N . LEU A 1 539 ? -14.404 1.880 12.097 1.00 93.06 539 LEU A N 1
ATOM 4183 C CA . LEU A 1 539 ? -12.949 1.799 11.952 1.00 93.06 539 LEU A CA 1
ATOM 4184 C C . LEU A 1 539 ? -12.532 0.555 11.169 1.00 93.06 539 LEU A C 1
ATOM 4186 O O . LEU A 1 539 ? -13.034 -0.547 11.422 1.00 93.06 539 LEU A O 1
ATOM 4190 N N . THR A 1 540 ? -11.543 0.695 10.288 1.00 93.25 540 THR A N 1
ATOM 4191 C CA . THR A 1 540 ? -10.908 -0.451 9.607 1.00 93.25 540 THR A CA 1
ATOM 4192 C C . THR A 1 540 ? -9.643 -0.945 10.312 1.00 93.25 540 THR A C 1
ATOM 4194 O O . THR A 1 540 ? -9.282 -2.107 10.149 1.00 93.25 540 THR A O 1
ATOM 4197 N N . GLY A 1 541 ? -9.011 -0.106 11.135 1.00 94.62 541 GLY A N 1
ATOM 4198 C CA . GLY A 1 541 ? -7.773 -0.369 11.870 1.00 94.62 541 GLY A CA 1
ATOM 4199 C C . GLY A 1 541 ? -7.961 -0.392 13.392 1.00 94.62 541 GLY A C 1
ATOM 4200 O O . GLY A 1 541 ? -8.830 -1.107 13.900 1.00 94.62 541 GLY A O 1
ATOM 4201 N N . TYR A 1 542 ? -7.126 0.333 14.129 1.00 98.00 542 TYR A N 1
ATOM 4202 C CA . TYR A 1 542 ? -7.010 0.290 15.585 1.00 98.00 542 TYR A CA 1
ATOM 4203 C C . TYR A 1 542 ? -7.917 1.289 16.315 1.00 98.00 542 TYR A C 1
ATOM 4205 O O . TYR A 1 542 ? -8.124 2.431 15.902 1.00 98.00 542 TYR A O 1
ATOM 4213 N N . SER A 1 543 ? -8.377 0.883 17.499 1.00 98.25 543 SER A N 1
ATOM 4214 C CA . SER A 1 543 ? -8.869 1.805 18.523 1.00 98.25 543 SER A CA 1
ATOM 4215 C C . SER A 1 543 ? -7.736 2.131 19.496 1.00 98.25 543 SER A C 1
ATOM 4217 O O . SER A 1 543 ? -7.261 1.244 20.210 1.00 98.25 543 SER A O 1
ATOM 4219 N N . HIS A 1 544 ? -7.284 3.389 19.523 1.00 98.69 544 HIS A N 1
ATOM 4220 C CA . HIS A 1 544 ? -6.190 3.815 20.396 1.00 98.69 544 HIS A CA 1
ATOM 4221 C C . HIS A 1 544 ? -6.720 4.368 21.721 1.00 98.69 544 HIS A C 1
ATOM 4223 O O . HIS A 1 544 ? -7.415 5.391 21.747 1.00 98.69 544 HIS A O 1
ATOM 4229 N N . ILE A 1 545 ? -6.338 3.740 22.835 1.00 98.56 545 ILE A N 1
ATOM 4230 C CA . ILE A 1 545 ? -6.715 4.156 24.194 1.00 98.56 545 ILE A CA 1
ATOM 4231 C C . ILE A 1 545 ? -5.477 4.551 24.993 1.00 98.56 545 ILE A C 1
ATOM 4233 O O . ILE A 1 545 ? -4.541 3.765 25.135 1.00 98.56 545 ILE A O 1
ATOM 4237 N N . GLN A 1 546 ? -5.482 5.768 25.542 1.00 98.69 546 GLN A N 1
ATOM 4238 C CA . GLN A 1 546 ? -4.382 6.259 26.369 1.00 98.69 546 GLN A CA 1
ATOM 4239 C C . GLN A 1 546 ? -4.416 5.667 27.780 1.00 98.69 546 GLN A C 1
ATOM 4241 O O . GLN A 1 546 ? -5.459 5.673 28.435 1.00 98.69 546 GLN A O 1
ATOM 4246 N N . THR A 1 547 ? -3.259 5.224 28.272 1.00 98.75 547 THR A N 1
ATOM 4247 C CA . THR A 1 547 ? -3.089 4.795 29.667 1.00 98.75 547 THR A CA 1
ATOM 4248 C C . THR A 1 547 ? -3.322 5.946 30.645 1.00 98.75 547 THR A C 1
ATOM 4250 O O . THR A 1 547 ? -3.261 7.121 30.278 1.00 98.75 547 THR A O 1
ATOM 4253 N N . ASN A 1 548 ? -3.548 5.629 31.919 1.00 98.56 548 ASN A N 1
ATOM 4254 C CA . ASN A 1 548 ? -3.639 6.614 32.989 1.00 98.56 548 ASN A CA 1
ATOM 4255 C C . ASN A 1 548 ? -2.333 7.445 33.050 1.00 98.56 548 ASN A C 1
ATOM 4257 O O . ASN A 1 548 ? -1.266 6.894 33.341 1.00 98.56 548 ASN A O 1
ATOM 4261 N N . PRO A 1 549 ? -2.381 8.768 32.806 1.00 98.12 549 PRO A N 1
ATOM 4262 C CA . PRO A 1 549 ? -1.192 9.611 32.686 1.00 98.12 549 PRO A CA 1
ATOM 4263 C C . PRO A 1 549 ? -0.446 9.760 34.016 1.00 98.12 549 PRO A C 1
ATOM 4265 O O . PRO A 1 549 ? 0.752 10.045 34.016 1.00 98.12 549 PRO A O 1
ATOM 4268 N N . LYS A 1 550 ? -1.095 9.470 35.154 1.00 98.31 550 LYS A N 1
ATOM 4269 C CA . LYS A 1 550 ? -0.441 9.416 36.471 1.00 98.31 550 LYS A CA 1
ATOM 4270 C C . LYS A 1 550 ? 0.616 8.306 36.556 1.00 98.31 550 LYS A C 1
ATOM 4272 O O . LYS A 1 550 ? 1.448 8.322 37.460 1.00 98.31 550 LYS A O 1
ATOM 4277 N N . TYR A 1 551 ? 0.604 7.349 35.624 1.00 98.44 551 TYR A N 1
ATOM 4278 C CA . TYR A 1 551 ? 1.557 6.237 35.553 1.00 98.44 551 TYR A CA 1
ATOM 4279 C C . TYR A 1 551 ? 2.693 6.444 34.557 1.00 98.44 551 TYR A C 1
ATOM 4281 O O . TYR A 1 551 ? 3.542 5.565 34.450 1.00 98.44 551 TYR A O 1
ATOM 4289 N N . SER A 1 552 ? 2.780 7.613 33.910 1.00 98.06 552 SER A N 1
ATOM 4290 C CA . SER A 1 552 ? 3.787 7.911 32.875 1.00 98.06 552 SER A CA 1
ATOM 4291 C C . SER A 1 552 ? 5.234 7.634 33.301 1.00 98.06 552 SER A C 1
ATOM 4293 O O . SER A 1 552 ? 6.060 7.332 32.455 1.00 98.06 552 SER A O 1
ATOM 4295 N N . TYR A 1 553 ? 5.553 7.696 34.596 1.00 98.06 553 TYR A N 1
ATOM 4296 C CA . TYR A 1 553 ? 6.894 7.425 35.141 1.00 98.06 553 TYR A CA 1
ATOM 4297 C C . TYR A 1 553 ? 6.963 6.100 35.922 1.00 98.06 553 TYR A C 1
ATOM 4299 O O . TYR A 1 553 ? 7.750 5.932 36.848 1.00 98.06 553 TYR A O 1
ATOM 4307 N N . SER A 1 554 ? 6.079 5.150 35.611 1.00 98.62 554 SER A N 1
ATOM 4308 C CA . SER A 1 554 ? 6.062 3.821 36.216 1.00 98.62 554 SER A CA 1
ATOM 4309 C C . SER A 1 554 ? 5.802 2.760 35.156 1.00 98.62 554 SER A C 1
ATOM 4311 O O . SER A 1 554 ? 4.663 2.546 34.734 1.00 98.62 554 SER A O 1
ATOM 4313 N N . LYS A 1 555 ? 6.866 2.041 34.778 1.00 98.56 555 LYS A N 1
ATOM 4314 C CA . LYS A 1 555 ? 6.801 0.933 33.815 1.00 98.56 555 LYS A CA 1
ATOM 4315 C C . LYS A 1 555 ? 5.728 -0.081 34.220 1.00 98.56 555 LYS A C 1
ATOM 4317 O O . LYS A 1 555 ? 4.838 -0.392 33.438 1.00 98.56 555 LYS A O 1
ATOM 4322 N N . GLN A 1 556 ? 5.799 -0.562 35.462 1.00 98.56 556 GLN A N 1
ATOM 4323 C CA . GLN A 1 556 ? 4.930 -1.633 35.945 1.00 98.56 556 GLN A CA 1
ATOM 4324 C C . GLN A 1 556 ? 3.453 -1.217 35.965 1.00 98.56 556 GLN A C 1
ATOM 4326 O O . GLN A 1 556 ? 2.613 -1.933 35.429 1.00 98.56 556 GLN A O 1
ATOM 4331 N N . LYS A 1 557 ? 3.136 -0.029 36.500 1.00 98.50 557 LYS A N 1
ATOM 4332 C CA . LYS A 1 557 ? 1.749 0.458 36.535 1.00 98.50 557 LYS A CA 1
ATOM 4333 C C . LYS A 1 557 ? 1.189 0.730 35.138 1.00 98.50 557 LYS A C 1
ATOM 4335 O O . LYS A 1 557 ? 0.004 0.510 34.908 1.00 98.50 557 LYS A O 1
ATOM 4340 N N . THR A 1 558 ? 2.033 1.174 34.203 1.00 98.88 558 THR A N 1
ATOM 4341 C CA . THR A 1 558 ? 1.643 1.371 32.799 1.00 98.88 558 THR A CA 1
ATOM 4342 C C . THR A 1 558 ? 1.284 0.041 32.135 1.00 98.88 558 THR A C 1
ATOM 4344 O O . THR A 1 558 ? 0.227 -0.050 31.518 1.00 98.88 558 THR A O 1
ATOM 4347 N N . ILE A 1 559 ? 2.101 -1.005 32.317 1.00 98.88 559 ILE A N 1
ATOM 4348 C CA . ILE A 1 559 ? 1.821 -2.357 31.796 1.00 98.88 559 ILE A CA 1
ATOM 4349 C C . ILE A 1 559 ? 0.514 -2.905 32.381 1.00 98.88 559 ILE A C 1
ATOM 4351 O O . ILE A 1 559 ? -0.350 -3.367 31.639 1.00 98.88 559 ILE A O 1
ATOM 4355 N N . GLU A 1 560 ? 0.337 -2.815 33.701 1.00 98.50 560 GLU A N 1
ATOM 4356 C CA . GLU A 1 560 ? -0.871 -3.302 34.381 1.00 98.50 560 GLU A CA 1
ATOM 4357 C C . GLU A 1 560 ? -2.133 -2.572 33.912 1.00 98.50 560 GLU A C 1
ATOM 4359 O O . GLU A 1 560 ? -3.177 -3.193 33.707 1.00 98.50 560 GLU A O 1
ATOM 4364 N N . ASN A 1 561 ? -2.052 -1.253 33.722 1.00 98.69 561 ASN A N 1
ATOM 4365 C CA . ASN A 1 561 ? -3.160 -0.465 33.198 1.00 98.69 561 ASN A CA 1
ATOM 4366 C C . ASN A 1 561 ? -3.464 -0.806 31.729 1.00 98.69 561 ASN A C 1
ATOM 4368 O O . ASN A 1 561 ? -4.628 -0.997 31.390 1.00 98.69 561 ASN A O 1
ATOM 4372 N N . ALA A 1 562 ? -2.445 -0.969 30.882 1.00 98.81 562 ALA A N 1
ATOM 4373 C CA . ALA A 1 562 ? -2.595 -1.389 29.488 1.00 98.81 562 ALA A CA 1
ATOM 4374 C C . ALA A 1 562 ? -3.310 -2.745 29.362 1.00 98.81 562 ALA A C 1
ATOM 4376 O O . ALA A 1 562 ? -4.321 -2.867 28.669 1.00 98.81 562 ALA A O 1
ATOM 4377 N N . GLN A 1 563 ? -2.831 -3.755 30.095 1.00 98.56 563 GLN A N 1
ATOM 4378 C CA . GLN A 1 563 ? -3.430 -5.091 30.123 1.00 98.56 563 GLN A CA 1
ATOM 4379 C C . GLN A 1 563 ? -4.872 -5.056 30.642 1.00 98.56 563 GLN A C 1
ATOM 4381 O O . GLN A 1 563 ? -5.743 -5.756 30.121 1.00 98.56 563 GLN A O 1
ATOM 4386 N N . ARG A 1 564 ? -5.150 -4.211 31.643 1.00 98.44 564 ARG A N 1
ATOM 4387 C CA . ARG A 1 564 ? -6.501 -4.027 32.179 1.00 98.44 564 ARG A CA 1
ATOM 4388 C C . ARG A 1 564 ? -7.442 -3.383 31.162 1.00 98.44 564 ARG A C 1
ATOM 4390 O O . ARG A 1 564 ? -8.554 -3.876 31.012 1.00 98.44 564 ARG A O 1
ATOM 4397 N N . ILE A 1 565 ? -6.999 -2.372 30.413 1.00 98.75 565 ILE A N 1
ATOM 4398 C CA . ILE A 1 565 ? -7.786 -1.768 29.323 1.00 98.75 565 ILE A CA 1
ATOM 4399 C C . ILE A 1 565 ? -8.170 -2.830 28.281 1.00 98.75 565 ILE A C 1
ATOM 4401 O O . ILE A 1 565 ? -9.343 -2.940 27.923 1.00 98.75 565 ILE A O 1
ATOM 4405 N N . VAL A 1 566 ? -7.218 -3.663 27.844 1.00 98.62 566 VAL A N 1
ATOM 4406 C CA . VAL A 1 566 ? -7.483 -4.766 26.899 1.00 98.62 566 VAL A CA 1
ATOM 4407 C C . VAL A 1 566 ? -8.474 -5.783 27.485 1.00 98.62 566 VAL A C 1
ATOM 4409 O O . VAL A 1 566 ? -9.403 -6.215 26.800 1.00 98.62 566 VAL A O 1
ATOM 4412 N N . ALA A 1 567 ? -8.335 -6.131 28.768 1.00 98.12 567 ALA A N 1
ATOM 4413 C CA . ALA A 1 567 ? -9.270 -7.024 29.453 1.00 98.12 567 ALA A CA 1
ATOM 4414 C C . ALA A 1 567 ? -10.690 -6.435 29.538 1.00 98.12 567 ALA A C 1
ATOM 4416 O O . ALA A 1 567 ? -11.667 -7.156 29.338 1.00 98.12 567 ALA A O 1
ATOM 4417 N N . VAL A 1 568 ? -10.813 -5.126 29.777 1.00 98.50 568 VAL A N 1
ATOM 4418 C CA . VAL A 1 568 ? -12.101 -4.418 29.798 1.00 98.50 568 VAL A CA 1
ATOM 4419 C C . VAL A 1 568 ? -12.756 -4.425 28.414 1.00 98.50 568 VAL A C 1
ATOM 4421 O O . VAL A 1 568 ? -13.953 -4.692 28.337 1.00 98.50 568 VAL A O 1
ATOM 4424 N N . PHE A 1 569 ? -12.002 -4.228 27.322 1.00 98.50 569 PHE A N 1
ATOM 4425 C CA . PHE A 1 569 ? -12.528 -4.426 25.960 1.00 98.50 569 PHE A CA 1
ATOM 4426 C C . PHE A 1 569 ? -13.107 -5.828 25.789 1.00 98.50 569 PHE A C 1
ATOM 4428 O O . PHE A 1 569 ? -14.256 -5.965 25.376 1.00 98.50 569 PHE A O 1
ATOM 4435 N N . LYS A 1 570 ? -12.333 -6.860 26.154 1.00 97.75 570 LYS A N 1
ATOM 4436 C CA . LYS A 1 570 ? -12.750 -8.256 25.987 1.00 97.75 570 LYS A CA 1
ATOM 4437 C C . LYS A 1 570 ? -14.004 -8.600 26.781 1.00 97.75 570 LYS A C 1
ATOM 4439 O O . LYS A 1 570 ? -14.808 -9.417 26.339 1.00 97.75 570 LYS A O 1
ATOM 4444 N N . GLU A 1 571 ? -14.142 -8.035 27.974 1.00 97.81 571 GLU A N 1
ATOM 4445 C CA . GLU A 1 571 ? -15.281 -8.314 28.838 1.00 97.81 571 GLU A CA 1
ATOM 4446 C C . GLU A 1 571 ? -16.546 -7.572 28.396 1.00 97.81 571 GLU A C 1
ATOM 4448 O O . GLU A 1 571 ? -17.634 -8.147 28.436 1.00 97.81 571 GLU A O 1
ATOM 4453 N N . LEU A 1 572 ? -16.414 -6.314 27.968 1.00 97.69 572 LEU A N 1
ATOM 4454 C CA . LEU A 1 572 ? -17.547 -5.519 27.494 1.00 97.69 572 LEU A CA 1
ATOM 4455 C C . LEU A 1 572 ? -18.045 -5.976 26.120 1.00 97.69 572 LEU A C 1
ATOM 4457 O O . LEU A 1 572 ? -19.253 -5.958 25.886 1.00 97.69 572 LEU A O 1
ATOM 4461 N N . ASP A 1 573 ? -17.139 -6.402 25.239 1.00 97.00 573 ASP A N 1
ATOM 4462 C CA . ASP A 1 573 ? -17.472 -7.000 23.950 1.00 97.00 573 ASP A CA 1
ATOM 4463 C C . ASP A 1 573 ? -16.566 -8.210 23.652 1.00 97.00 573 ASP 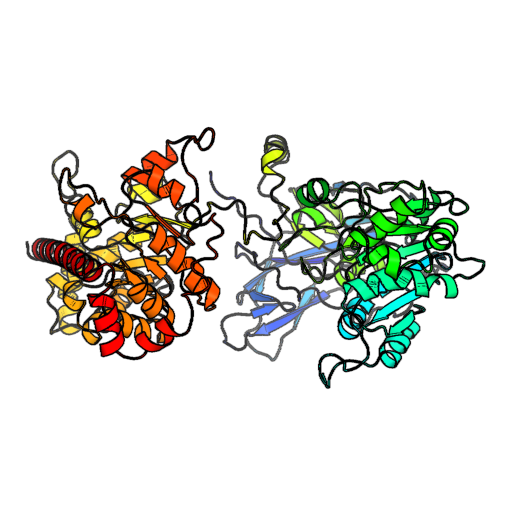A C 1
ATOM 4465 O O . ASP A 1 573 ? -15.476 -8.075 23.088 1.00 97.00 573 ASP A O 1
ATOM 4469 N N . PRO A 1 574 ? -17.024 -9.433 23.980 1.00 95.31 574 PRO A N 1
ATOM 4470 C CA . PRO A 1 574 ? -16.274 -10.653 23.702 1.00 95.31 574 PRO A CA 1
ATOM 4471 C C . PRO A 1 574 ? -16.050 -10.936 22.214 1.00 95.31 574 PRO A C 1
ATOM 4473 O O . PRO A 1 574 ? -15.187 -11.763 21.895 1.00 95.31 574 PRO A O 1
ATOM 4476 N N . THR A 1 575 ? -16.826 -10.305 21.327 1.00 93.62 575 THR A N 1
ATOM 4477 C CA . THR A 1 575 ? -16.744 -10.488 19.872 1.00 93.62 575 THR A CA 1
ATOM 4478 C C . THR A 1 575 ? -15.732 -9.556 19.219 1.00 93.62 575 THR A C 1
ATOM 4480 O O . THR A 1 575 ? -15.258 -9.859 18.125 1.00 93.62 575 THR A O 1
ATOM 4483 N N . TYR A 1 576 ? -15.358 -8.470 19.899 1.00 92.19 576 TYR A N 1
ATOM 4484 C CA . TYR A 1 576 ? -14.335 -7.559 19.414 1.00 92.19 576 TYR A CA 1
ATOM 4485 C C . TYR A 1 576 ? -12.953 -8.225 19.418 1.00 92.19 576 TYR A C 1
ATOM 4487 O O . TYR A 1 576 ? -12.546 -8.875 20.390 1.00 92.19 576 TYR A O 1
ATOM 4495 N N . ASP A 1 577 ? -12.222 -8.058 18.314 1.00 94.06 577 ASP A N 1
ATOM 4496 C CA . ASP A 1 577 ? -10.836 -8.499 18.209 1.00 94.06 577 ASP A CA 1
ATOM 4497 C C . ASP A 1 577 ? -9.935 -7.542 18.991 1.00 94.06 577 ASP A C 1
ATOM 4499 O O . ASP A 1 577 ? -9.602 -6.445 18.541 1.00 94.06 577 ASP A O 1
ATOM 4503 N N . THR A 1 578 ? -9.521 -7.969 20.180 1.00 93.50 578 THR A N 1
ATOM 4504 C CA . THR A 1 578 ? -8.654 -7.179 21.054 1.00 93.50 578 THR A CA 1
ATOM 4505 C C . THR A 1 578 ? -7.266 -6.921 20.473 1.00 93.50 578 THR A C 1
ATOM 4507 O O . THR A 1 578 ? -6.594 -6.014 20.954 1.00 93.50 578 THR A O 1
ATOM 4510 N N . ASN A 1 579 ? -6.849 -7.636 19.420 1.00 93.94 579 ASN A N 1
ATOM 4511 C CA . ASN A 1 579 ? -5.615 -7.314 18.696 1.00 93.94 579 ASN A CA 1
ATOM 4512 C C . ASN A 1 579 ? -5.714 -5.979 17.941 1.00 93.94 579 ASN A C 1
ATOM 4514 O O . ASN A 1 579 ? -4.693 -5.424 17.554 1.00 93.94 579 ASN A O 1
ATOM 4518 N N . ARG A 1 580 ? -6.929 -5.436 17.763 1.00 95.88 580 ARG A N 1
ATOM 4519 C CA . ARG A 1 580 ? -7.191 -4.098 17.207 1.00 95.88 580 ARG A CA 1
ATOM 4520 C C . ARG A 1 580 ? -7.280 -3.008 18.284 1.00 95.88 580 ARG A C 1
ATOM 4522 O O . ARG A 1 580 ? -7.793 -1.917 18.031 1.00 95.88 580 ARG A O 1
ATOM 4529 N N . VAL A 1 581 ? -6.803 -3.273 19.501 1.00 98.19 581 VAL A N 1
ATOM 4530 C CA . VAL A 1 581 ? -6.598 -2.249 20.538 1.00 98.19 581 VAL A CA 1
ATOM 4531 C C . VAL A 1 581 ? -5.143 -1.799 20.492 1.00 98.19 581 VAL A C 1
ATOM 4533 O O . VAL A 1 581 ? -4.242 -2.621 20.625 1.00 98.19 581 VAL A O 1
ATOM 4536 N N . CYS A 1 582 ? -4.915 -0.495 20.333 1.00 98.75 582 CYS A N 1
ATOM 4537 C CA . CYS A 1 582 ? -3.586 0.099 20.442 1.00 98.75 582 CYS A CA 1
ATOM 4538 C C . CYS A 1 582 ? -3.488 0.908 21.742 1.00 98.75 582 CYS A C 1
ATOM 4540 O O . CYS A 1 582 ? -4.313 1.782 22.016 1.00 98.75 582 CYS A O 1
ATOM 4542 N N . ILE A 1 583 ? -2.502 0.613 22.585 1.00 98.88 583 ILE A N 1
ATOM 4543 C CA . ILE A 1 583 ? -2.332 1.291 23.868 1.00 98.88 583 ILE A CA 1
ATOM 4544 C C . ILE A 1 583 ? -1.402 2.491 23.707 1.00 98.88 583 ILE A C 1
ATOM 4546 O O . ILE A 1 583 ? -0.220 2.364 23.395 1.00 98.88 583 ILE A O 1
ATOM 4550 N N . LYS A 1 584 ? -1.947 3.680 23.950 1.00 98.75 584 LYS A N 1
ATOM 4551 C CA . LYS A 1 584 ? -1.252 4.956 23.801 1.00 98.75 584 LYS A CA 1
ATOM 4552 C C . LYS A 1 584 ? -0.561 5.340 25.113 1.00 98.75 584 LYS A C 1
ATOM 4554 O O . LYS A 1 584 ? -1.215 5.493 26.143 1.00 98.75 584 LYS A O 1
ATOM 4559 N N . ILE A 1 585 ? 0.761 5.490 25.083 1.00 98.88 585 ILE A N 1
ATOM 4560 C CA . ILE A 1 585 ? 1.621 5.631 26.269 1.00 98.88 585 ILE A CA 1
ATOM 4561 C C . ILE A 1 585 ? 2.524 6.864 26.109 1.00 98.88 585 ILE A C 1
ATOM 4563 O O . ILE A 1 585 ? 3.173 7.007 25.069 1.00 98.88 585 ILE A O 1
ATOM 4567 N N . PRO A 1 586 ? 2.583 7.782 27.093 1.00 98.50 586 PRO A N 1
ATOM 4568 C CA . PRO A 1 586 ? 3.517 8.908 27.069 1.00 98.50 586 PRO A CA 1
ATOM 4569 C C . PRO A 1 586 ? 4.975 8.461 26.906 1.00 98.50 586 PRO A C 1
ATOM 4571 O O . PRO A 1 586 ? 5.438 7.569 27.614 1.00 98.50 586 PRO A O 1
ATOM 4574 N N . ALA A 1 587 ? 5.706 9.090 25.983 1.00 98.31 587 ALA A N 1
ATOM 4575 C CA . ALA A 1 587 ? 7.075 8.731 25.604 1.00 98.31 587 ALA A CA 1
ATOM 4576 C C . ALA A 1 587 ? 8.151 9.199 26.604 1.00 98.31 587 ALA A C 1
ATOM 4578 O O . ALA A 1 587 ? 9.095 9.909 26.247 1.00 98.31 587 ALA A O 1
ATOM 4579 N N . THR A 1 588 ? 7.979 8.812 27.868 1.00 98.50 588 THR A N 1
ATOM 4580 C CA . THR A 1 588 ? 9.011 8.798 28.915 1.00 98.50 588 THR A CA 1
ATOM 4581 C C . THR A 1 588 ? 9.880 7.544 28.773 1.00 98.50 588 THR A C 1
ATOM 4583 O O . THR A 1 588 ? 9.506 6.605 28.067 1.00 98.50 588 THR A O 1
ATOM 4586 N N . TRP A 1 589 ? 11.014 7.474 29.477 1.00 98.25 589 TRP A N 1
ATOM 4587 C CA . TRP A 1 589 ? 11.831 6.256 29.484 1.00 98.25 589 TRP A CA 1
ATOM 4588 C C . TRP A 1 589 ? 11.024 5.045 29.975 1.00 98.25 589 TRP A C 1
ATOM 4590 O O . TRP A 1 589 ? 10.958 4.019 29.298 1.00 98.25 589 TRP A O 1
ATOM 4600 N N . GLU A 1 590 ? 10.337 5.178 31.111 1.00 98.69 590 GLU A N 1
ATOM 4601 C CA . GLU A 1 590 ? 9.527 4.114 31.704 1.00 98.69 590 GLU A CA 1
ATOM 4602 C C . GLU A 1 590 ? 8.364 3.696 30.802 1.00 98.69 590 GLU A C 1
ATOM 4604 O O . GLU A 1 590 ? 8.060 2.504 30.714 1.00 98.69 590 GLU A O 1
ATOM 4609 N N . GLY A 1 591 ? 7.743 4.660 30.115 1.00 98.75 591 GLY A N 1
ATOM 4610 C CA . GLY A 1 591 ? 6.698 4.418 29.127 1.00 98.75 591 GLY A CA 1
ATOM 4611 C C . GLY A 1 591 ? 7.215 3.610 27.940 1.00 98.75 591 GLY A C 1
ATOM 4612 O O . GLY A 1 591 ? 6.602 2.613 27.570 1.00 98.75 591 GLY A O 1
ATOM 4613 N N . MET A 1 592 ? 8.390 3.946 27.400 1.00 98.69 592 MET A N 1
ATOM 4614 C CA . MET A 1 592 ? 8.993 3.182 26.299 1.00 98.69 592 MET A CA 1
ATOM 4615 C C . MET A 1 592 ? 9.406 1.771 26.735 1.00 98.69 592 MET A C 1
ATOM 4617 O O . MET A 1 592 ? 9.214 0.808 25.992 1.00 98.69 592 MET A O 1
ATOM 4621 N N . GLN A 1 593 ? 9.890 1.600 27.971 1.00 98.62 593 GLN A N 1
ATOM 4622 C CA . GLN A 1 593 ? 10.138 0.262 28.518 1.00 98.62 593 GLN A CA 1
ATOM 4623 C C . GLN A 1 593 ? 8.846 -0.540 28.736 1.00 98.62 593 GLN A C 1
ATOM 4625 O O . GLN A 1 593 ? 8.890 -1.772 28.688 1.00 98.62 593 GLN A O 1
ATOM 4630 N N . ALA A 1 594 ? 7.712 0.120 28.994 1.00 98.81 594 ALA A N 1
ATOM 4631 C CA . ALA A 1 594 ? 6.404 -0.529 29.028 1.00 98.81 594 ALA A CA 1
ATOM 4632 C C . ALA A 1 594 ? 5.957 -0.942 27.618 1.00 98.81 594 ALA A C 1
ATOM 4634 O O . ALA A 1 594 ? 5.551 -2.090 27.448 1.00 98.81 594 ALA A O 1
ATOM 4635 N N . CYS A 1 595 ? 6.117 -0.074 26.609 1.00 98.81 595 CYS A N 1
ATOM 4636 C CA . CYS A 1 595 ? 5.834 -0.417 25.212 1.00 98.81 595 CYS A CA 1
ATOM 4637 C C . CYS A 1 595 ? 6.610 -1.654 24.760 1.00 98.81 595 CYS A C 1
ATOM 4639 O O . CYS A 1 595 ? 6.005 -2.587 24.247 1.00 98.81 595 CYS A O 1
ATOM 4641 N N . ARG A 1 596 ? 7.916 -1.725 25.061 1.00 98.56 596 ARG A N 1
ATOM 4642 C CA . ARG A 1 596 ? 8.755 -2.900 24.758 1.00 98.56 596 ARG A CA 1
ATOM 4643 C C . ARG A 1 596 ? 8.136 -4.212 25.233 1.00 98.56 596 ARG A C 1
ATOM 4645 O O . ARG A 1 596 ? 8.194 -5.223 24.541 1.00 98.56 596 ARG A O 1
ATOM 4652 N N . GLU A 1 597 ? 7.619 -4.215 26.457 1.00 98.69 597 GLU A N 1
ATOM 4653 C CA . GLU A 1 597 ? 7.055 -5.414 27.073 1.00 98.69 597 GLU A CA 1
ATOM 4654 C C . GLU A 1 597 ? 5.681 -5.751 26.484 1.00 98.69 597 GLU A C 1
ATOM 4656 O O . GLU A 1 597 ? 5.406 -6.911 26.194 1.00 98.69 597 GLU A O 1
ATOM 4661 N N . LEU A 1 598 ? 4.842 -4.740 26.259 1.00 98.62 598 LEU A N 1
ATOM 4662 C CA . LEU A 1 598 ? 3.505 -4.905 25.687 1.00 98.62 598 LEU A CA 1
ATOM 4663 C C . LEU A 1 598 ? 3.558 -5.398 24.234 1.00 98.62 598 LEU A C 1
ATOM 4665 O O . LEU A 1 598 ? 2.860 -6.352 23.896 1.00 98.62 598 LEU A O 1
ATOM 4669 N N . GLU A 1 599 ? 4.451 -4.848 23.412 1.00 98.19 599 GLU A N 1
ATOM 4670 C CA . GLU A 1 599 ? 4.650 -5.276 22.020 1.00 98.19 599 GLU A CA 1
ATOM 4671 C C . GLU A 1 599 ? 5.140 -6.731 21.948 1.00 98.19 599 GLU A C 1
ATOM 4673 O O . GLU A 1 599 ? 4.647 -7.528 21.150 1.00 98.19 599 GLU A O 1
ATOM 4678 N N . ARG A 1 600 ? 6.031 -7.150 22.862 1.00 97.19 600 ARG A N 1
ATOM 4679 C CA . ARG A 1 600 ? 6.442 -8.565 22.983 1.00 97.19 600 ARG A CA 1
ATOM 4680 C C . ARG A 1 600 ? 5.296 -9.497 23.379 1.00 97.19 600 ARG A C 1
ATOM 4682 O O . ARG A 1 600 ? 5.373 -10.692 23.102 1.00 97.19 600 ARG A O 1
ATOM 4689 N N . GLN A 1 601 ? 4.261 -8.970 24.028 1.00 95.69 601 GLN A N 1
ATOM 4690 C CA . GLN A 1 601 ? 3.034 -9.692 24.370 1.00 95.69 601 GLN A CA 1
ATOM 4691 C C . GLN A 1 601 ? 1.976 -9.624 23.255 1.00 95.69 601 GLN A C 1
ATOM 4693 O O . GLN A 1 601 ? 0.893 -10.182 23.420 1.00 95.69 601 GLN A O 1
ATOM 4698 N N . GLY A 1 602 ? 2.274 -8.968 22.126 1.00 95.25 602 GLY A N 1
ATOM 4699 C CA . GLY A 1 602 ? 1.346 -8.784 21.010 1.00 95.25 602 GLY A CA 1
ATOM 4700 C C . GLY A 1 602 ? 0.306 -7.681 21.233 1.00 95.25 602 GLY A C 1
ATOM 4701 O O . GLY A 1 602 ? -0.690 -7.639 20.516 1.00 95.25 602 GLY A O 1
ATOM 4702 N N . ILE A 1 603 ? 0.505 -6.804 22.222 1.00 98.12 603 ILE A N 1
ATOM 4703 C CA . ILE A 1 603 ? -0.341 -5.629 22.452 1.00 98.12 603 ILE A CA 1
ATOM 4704 C C . ILE A 1 603 ? 0.296 -4.447 21.725 1.00 98.12 603 ILE A C 1
ATOM 4706 O O . ILE A 1 603 ? 1.335 -3.946 22.152 1.00 98.12 603 ILE A O 1
ATOM 4710 N N . ALA A 1 604 ? -0.358 -3.987 20.658 1.00 98.62 604 ALA A N 1
ATOM 4711 C CA . ALA A 1 604 ? 0.092 -2.841 19.878 1.00 98.62 604 ALA A CA 1
ATOM 4712 C C . ALA A 1 604 ? 0.148 -1.576 20.742 1.00 98.62 604 ALA A C 1
ATOM 4714 O O . ALA A 1 604 ? -0.758 -1.311 21.537 1.00 98.62 604 ALA A O 1
ATOM 4715 N N . THR A 1 605 ? 1.178 -0.757 20.556 1.00 98.88 605 THR A N 1
ATOM 4716 C CA . THR A 1 605 ? 1.396 0.471 21.324 1.00 98.88 605 THR A CA 1
ATOM 4717 C C . THR A 1 605 ? 1.665 1.692 20.454 1.00 98.88 605 THR A C 1
ATOM 4719 O O . THR A 1 605 ? 2.243 1.606 19.369 1.00 98.88 605 THR A O 1
ATOM 4722 N N . LEU A 1 606 ? 1.258 2.855 20.966 1.00 98.75 606 LEU A N 1
ATOM 4723 C CA . LEU A 1 606 ? 1.548 4.163 20.392 1.00 98.75 606 LEU A CA 1
ATOM 4724 C C . LEU A 1 606 ? 2.351 4.991 21.398 1.00 98.75 606 LEU A C 1
ATOM 4726 O O . LEU A 1 606 ? 1.861 5.282 22.491 1.00 98.75 606 LEU A O 1
ATOM 4730 N N . ALA A 1 607 ? 3.547 5.442 21.019 1.00 98.75 607 ALA A N 1
ATOM 4731 C CA . ALA A 1 607 ? 4.303 6.415 21.805 1.00 98.75 607 ALA A CA 1
ATOM 4732 C C . ALA A 1 607 ? 3.750 7.832 21.566 1.00 98.75 607 ALA A C 1
ATOM 4734 O O . ALA A 1 607 ? 3.865 8.378 20.470 1.00 98.75 607 ALA A O 1
ATOM 4735 N N . THR A 1 608 ? 3.119 8.434 22.576 1.00 98.19 608 THR A N 1
ATOM 4736 C CA . THR A 1 608 ? 2.530 9.785 22.496 1.00 98.19 608 THR A CA 1
ATOM 4737 C C . THR A 1 608 ? 3.371 10.820 23.240 1.00 98.19 608 THR A C 1
ATOM 4739 O O . THR A 1 608 ? 4.392 10.488 23.835 1.00 98.19 608 THR A O 1
ATOM 4742 N N . THR A 1 609 ? 2.953 12.091 23.213 1.00 95.88 609 THR A N 1
ATOM 4743 C CA . THR A 1 609 ? 3.669 13.226 23.825 1.00 95.88 609 THR A CA 1
ATOM 4744 C C . THR A 1 609 ? 5.122 13.310 23.345 1.00 95.88 609 THR A C 1
ATOM 4746 O O . THR A 1 609 ? 6.049 13.422 24.153 1.00 95.88 609 THR A O 1
ATOM 4749 N N . MET A 1 610 ? 5.316 13.203 22.025 1.00 94.94 610 MET A N 1
ATOM 4750 C CA . MET A 1 610 ? 6.635 13.220 21.395 1.00 94.94 610 MET A CA 1
ATOM 4751 C C . MET A 1 610 ? 6.935 14.543 20.700 1.00 94.94 610 MET A C 1
ATOM 4753 O O . MET A 1 610 ? 6.094 15.081 19.976 1.00 94.94 610 MET A O 1
ATOM 4757 N N . PHE A 1 611 ? 8.161 15.029 20.886 1.00 95.50 611 PHE A N 1
ATOM 4758 C CA . PHE A 1 611 ? 8.594 16.352 20.439 1.00 95.50 611 PHE A CA 1
ATOM 4759 C C . PHE A 1 611 ? 10.000 16.377 19.819 1.00 95.50 611 PHE A C 1
ATOM 4761 O O . PHE A 1 611 ? 10.417 17.436 19.345 1.00 95.50 611 PHE A O 1
ATOM 4768 N N . CYS A 1 612 ? 10.749 15.267 19.844 1.00 95.75 612 CYS A N 1
ATOM 4769 C CA . CYS A 1 612 ? 12.115 15.206 19.322 1.00 95.75 612 CYS A CA 1
ATOM 4770 C C . CYS A 1 61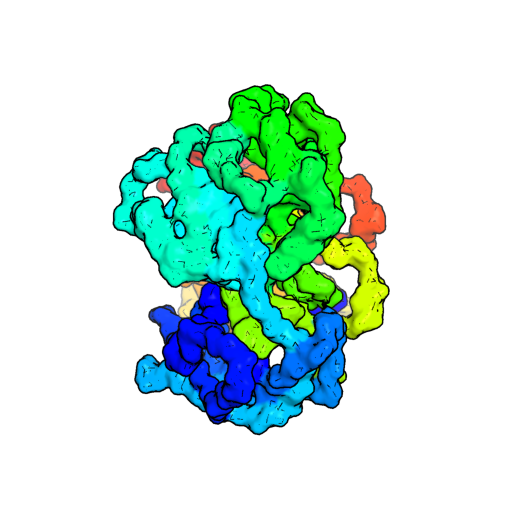2 ? 12.553 13.803 18.862 1.00 95.75 612 CYS A C 1
ATOM 4772 O O . CYS A 1 612 ? 11.934 12.788 19.194 1.00 95.75 612 CYS A O 1
ATOM 4774 N N . MET A 1 613 ? 13.663 13.755 18.116 1.00 95.31 613 MET A N 1
ATOM 4775 C CA . MET A 1 613 ? 14.208 12.526 17.530 1.00 95.31 613 MET A CA 1
ATOM 4776 C C . MET A 1 613 ? 14.702 11.515 18.566 1.00 95.31 613 MET A C 1
ATOM 4778 O O . MET A 1 613 ? 14.604 10.320 18.320 1.00 95.31 613 MET A O 1
ATOM 4782 N N . GLU A 1 614 ? 15.168 11.948 19.741 1.00 96.25 614 GLU A N 1
ATOM 4783 C CA . GLU A 1 614 ? 15.590 11.028 20.807 1.00 96.25 614 GLU A CA 1
ATOM 4784 C C . GLU A 1 614 ? 14.430 10.129 21.266 1.00 96.25 614 GLU A C 1
ATOM 4786 O O . GLU A 1 614 ? 14.620 8.936 21.510 1.00 96.25 614 GLU A O 1
ATOM 4791 N N . GLN A 1 615 ? 13.213 10.679 21.340 1.00 98.06 615 GLN A N 1
ATOM 4792 C CA . GLN A 1 615 ? 12.010 9.905 21.654 1.00 98.06 615 GLN A CA 1
ATOM 4793 C C . GLN A 1 615 ? 11.635 8.968 20.500 1.00 98.06 615 GLN A C 1
ATOM 4795 O O . GLN A 1 615 ? 11.360 7.796 20.742 1.00 98.06 615 GLN A O 1
ATOM 4800 N N . ALA A 1 616 ? 11.667 9.457 19.253 1.00 97.56 616 ALA A N 1
ATOM 4801 C CA . ALA A 1 616 ? 11.343 8.645 18.078 1.00 97.56 616 ALA A CA 1
ATOM 4802 C C . ALA A 1 616 ? 12.311 7.462 17.908 1.00 97.56 616 ALA A C 1
ATOM 4804 O O . ALA A 1 616 ? 11.870 6.332 17.688 1.00 97.56 616 ALA A O 1
ATOM 4805 N N . ALA A 1 617 ? 13.613 7.690 18.082 1.00 96.44 617 ALA A N 1
ATOM 4806 C CA . ALA A 1 617 ? 14.617 6.637 18.028 1.00 96.44 617 ALA A CA 1
ATOM 4807 C C . ALA A 1 617 ? 14.346 5.552 19.076 1.00 96.44 617 ALA A C 1
ATOM 4809 O O . ALA A 1 617 ? 14.274 4.369 18.736 1.00 96.44 617 ALA A O 1
ATOM 4810 N N . LEU A 1 618 ? 14.097 5.948 20.330 1.00 98.06 618 LEU A N 1
ATOM 4811 C CA . LEU A 1 618 ? 13.775 4.996 21.391 1.00 98.06 618 LEU A CA 1
ATOM 4812 C C . LEU A 1 618 ? 12.478 4.231 21.100 1.00 98.06 618 LEU A C 1
ATOM 4814 O O . LEU A 1 618 ? 12.464 3.017 21.273 1.00 98.06 618 LEU A O 1
ATOM 4818 N N . ALA A 1 619 ? 11.432 4.899 20.605 1.00 98.38 619 ALA A N 1
ATOM 4819 C CA . ALA A 1 619 ? 10.157 4.270 20.256 1.00 98.38 619 ALA A CA 1
ATOM 4820 C C . ALA A 1 619 ? 10.315 3.156 19.202 1.00 98.38 619 ALA A C 1
ATOM 4822 O O . ALA A 1 619 ? 9.800 2.054 19.391 1.00 98.38 619 ALA A O 1
ATOM 4823 N N . SER A 1 620 ? 11.090 3.396 18.137 1.00 96.44 620 SER A N 1
ATOM 4824 C CA . SER A 1 620 ? 11.385 2.345 17.148 1.00 96.44 620 SER A CA 1
ATOM 4825 C C . SER A 1 620 ? 12.249 1.219 17.710 1.00 96.44 620 SER A C 1
ATOM 4827 O O . SER A 1 620 ? 11.996 0.050 17.436 1.00 96.44 620 SER A O 1
ATOM 4829 N N . HIS A 1 621 ? 13.230 1.548 18.556 1.00 96.00 621 HIS A N 1
ATOM 4830 C CA . HIS A 1 621 ? 14.112 0.566 19.183 1.00 96.00 621 HIS A CA 1
ATOM 4831 C C . HIS A 1 621 ? 13.372 -0.347 20.178 1.00 96.00 621 HIS A C 1
ATOM 4833 O O . HIS A 1 621 ? 13.759 -1.500 20.379 1.00 96.00 621 HIS A O 1
ATOM 4839 N N . VAL A 1 622 ? 12.301 0.139 20.814 1.00 97.19 622 VAL A N 1
ATOM 4840 C CA . VAL A 1 622 ? 11.431 -0.688 21.667 1.00 97.19 622 VAL A CA 1
ATOM 4841 C C . VAL A 1 622 ? 10.331 -1.418 20.894 1.00 97.19 622 VAL A C 1
ATOM 4843 O O . VAL A 1 622 ? 9.659 -2.256 21.488 1.00 97.19 622 VAL A O 1
ATOM 4846 N N . GLY A 1 623 ? 10.185 -1.153 19.593 1.00 97.00 623 GLY A N 1
ATOM 4847 C CA . GLY A 1 623 ? 9.241 -1.839 18.715 1.00 97.00 623 GLY A CA 1
ATOM 4848 C C . GLY A 1 623 ? 7.810 -1.308 18.771 1.00 97.00 623 GLY A C 1
ATOM 4849 O O . GLY A 1 623 ? 6.896 -2.079 18.506 1.00 97.00 623 GLY A O 1
ATOM 4850 N N . CYS A 1 624 ? 7.596 -0.031 19.118 1.00 98.50 624 CYS A N 1
ATOM 4851 C CA . CYS A 1 624 ? 6.257 0.568 19.092 1.00 98.50 624 CYS A CA 1
ATOM 4852 C C . CYS A 1 624 ? 5.596 0.397 17.713 1.00 98.50 624 CYS A C 1
ATOM 4854 O O . CYS A 1 624 ? 6.231 0.628 16.685 1.00 98.50 624 CYS A O 1
ATOM 4856 N N . THR A 1 625 ? 4.303 0.086 17.682 1.00 98.44 625 THR A N 1
ATOM 4857 C CA . THR A 1 625 ? 3.514 0.020 16.443 1.00 98.44 625 THR A CA 1
ATOM 4858 C C . THR A 1 625 ? 3.367 1.409 15.813 1.00 98.44 625 THR A C 1
ATOM 4860 O O . THR A 1 625 ? 3.474 1.557 14.594 1.00 98.44 625 THR A O 1
ATOM 4863 N N . TYR A 1 626 ? 3.156 2.435 16.643 1.00 98.69 626 TYR A N 1
ATOM 4864 C CA . TYR A 1 626 ? 2.994 3.822 16.210 1.00 98.69 626 TYR A CA 1
ATOM 4865 C C . TYR A 1 626 ? 3.795 4.807 17.063 1.00 98.69 626 TYR A C 1
ATOM 4867 O O . TYR A 1 626 ? 4.064 4.582 18.247 1.00 98.69 626 TYR A O 1
ATOM 4875 N N . ILE A 1 627 ? 4.056 5.976 16.488 1.00 98.56 627 ILE A N 1
ATOM 4876 C CA . ILE A 1 627 ? 4.392 7.189 17.229 1.00 98.56 627 ILE A CA 1
ATOM 4877 C C . ILE A 1 627 ? 3.428 8.324 16.903 1.00 98.56 627 ILE A C 1
ATOM 4879 O O . ILE A 1 627 ? 2.956 8.425 15.774 1.00 98.56 627 ILE A O 1
ATOM 4883 N N . ALA A 1 628 ? 3.206 9.229 17.860 1.00 98.19 628 ALA A N 1
ATOM 4884 C CA . ALA A 1 628 ? 2.488 10.478 17.626 1.00 98.19 628 ALA A CA 1
ATOM 4885 C C . ALA A 1 628 ? 3.366 11.717 17.868 1.00 98.19 628 ALA A C 1
ATOM 4887 O O . ALA A 1 628 ? 3.414 12.230 18.995 1.00 98.19 628 ALA A O 1
ATOM 4888 N N . PRO A 1 629 ? 4.043 12.233 16.823 1.00 97.88 629 PRO A N 1
ATOM 4889 C CA . PRO A 1 629 ? 4.658 13.554 16.838 1.00 97.88 629 PRO A CA 1
ATOM 4890 C C . PRO A 1 629 ? 3.611 14.644 17.060 1.00 97.88 629 PRO A C 1
ATOM 4892 O O . PRO A 1 629 ? 2.656 14.770 16.295 1.00 97.88 629 PRO A O 1
ATOM 4895 N N . TYR A 1 630 ? 3.783 15.459 18.098 1.00 97.50 630 TYR A N 1
ATOM 4896 C CA . TYR A 1 630 ? 2.893 16.592 18.339 1.00 97.50 630 TYR A CA 1
ATOM 4897 C C . TYR A 1 630 ? 3.425 17.806 17.586 1.00 97.50 630 TYR A C 1
ATOM 4899 O O . TYR A 1 630 ? 4.443 18.390 17.965 1.00 97.50 630 TYR A O 1
ATOM 4907 N N . ILE A 1 631 ? 2.725 18.194 16.519 1.00 97.19 631 ILE A N 1
ATOM 4908 C CA . ILE A 1 631 ? 3.131 19.319 15.668 1.00 97.19 631 ILE A CA 1
ATOM 4909 C C . ILE A 1 631 ? 3.074 20.627 16.446 1.00 97.19 631 ILE A C 1
ATOM 4911 O O . ILE A 1 631 ? 3.989 21.438 16.336 1.00 97.19 631 ILE A O 1
ATOM 4915 N N . ASN A 1 632 ? 2.045 20.803 17.272 1.00 96.56 632 ASN A N 1
ATOM 4916 C CA . ASN A 1 632 ? 1.936 21.903 18.220 1.00 96.56 632 ASN A CA 1
ATOM 4917 C C . ASN A 1 632 ? 2.020 21.388 19.664 1.00 96.56 632 ASN A C 1
ATOM 4919 O O . ASN A 1 632 ? 1.526 20.300 19.976 1.00 96.56 632 ASN A O 1
ATOM 4923 N N . GLU A 1 633 ? 2.561 22.207 20.570 1.00 94.25 633 GLU A N 1
ATOM 4924 C CA . GLU A 1 633 ? 2.383 22.043 22.018 1.00 94.25 633 GLU A CA 1
ATOM 4925 C C . GLU A 1 633 ? 0.917 21.784 22.365 1.00 94.25 633 GLU A C 1
ATOM 4927 O O . GLU A 1 633 ? 0.031 22.486 21.884 1.00 94.25 633 GLU A O 1
ATOM 4932 N N . LEU A 1 634 ? 0.656 20.823 23.256 1.00 93.94 634 LEU A N 1
ATOM 4933 C CA . LEU A 1 634 ? -0.712 20.455 23.635 1.00 93.94 634 LEU A CA 1
ATOM 4934 C C . LEU A 1 634 ? -1.504 21.655 24.193 1.00 93.94 634 LEU A C 1
ATOM 4936 O O . LEU A 1 634 ? -2.719 21.735 24.020 1.00 93.94 634 LEU A O 1
ATOM 4940 N N . ARG A 1 635 ? -0.803 22.627 24.788 1.00 93.50 635 ARG A N 1
ATOM 4941 C CA . ARG A 1 635 ? -1.330 23.908 25.271 1.00 93.50 635 ARG A CA 1
ATOM 4942 C C . ARG A 1 635 ? -2.197 24.673 24.264 1.00 93.50 635 ARG A C 1
ATOM 4944 O O . ARG A 1 635 ? -3.118 25.361 24.698 1.00 93.50 635 ARG A O 1
ATOM 4951 N N . VAL A 1 636 ? -1.958 24.552 22.952 1.00 95.00 636 VAL A N 1
ATOM 4952 C CA . VAL A 1 636 ? -2.763 25.260 21.928 1.00 95.00 636 VAL A CA 1
ATOM 4953 C C . VAL A 1 636 ? -4.257 24.933 21.998 1.00 95.00 636 VAL A C 1
ATOM 4955 O O . VAL A 1 636 ? -5.075 25.743 21.575 1.00 95.00 636 VAL A O 1
ATOM 4958 N N . HIS A 1 637 ? -4.620 23.779 22.564 1.00 94.06 637 HIS A N 1
ATOM 4959 C CA . HIS A 1 637 ? -6.012 23.337 22.687 1.00 94.06 637 HIS A CA 1
ATOM 4960 C C . HIS A 1 637 ? -6.693 23.797 23.985 1.00 94.06 637 HIS A C 1
ATOM 4962 O O . HIS A 1 637 ? -7.900 23.617 24.134 1.00 94.06 637 HIS A O 1
ATOM 4968 N N . PHE A 1 638 ? -5.947 24.390 24.925 1.00 93.44 638 PHE A N 1
ATOM 4969 C CA . PHE A 1 638 ? -6.445 24.756 26.261 1.00 93.44 638 PHE A CA 1
ATOM 4970 C C . PHE A 1 638 ? -6.279 26.243 26.582 1.00 93.44 638 PHE A C 1
ATOM 4972 O O . PHE A 1 638 ? -7.127 26.825 27.261 1.00 93.44 638 PHE A O 1
ATOM 4979 N N . ASP A 1 639 ? -5.237 26.880 26.049 1.00 93.25 639 ASP A N 1
ATOM 4980 C CA . ASP A 1 639 ? -4.938 28.281 26.314 1.00 93.25 639 ASP A CA 1
ATOM 4981 C C . ASP A 1 639 ? -5.444 29.159 25.173 1.00 93.25 639 ASP A C 1
ATOM 4983 O O . ASP A 1 639 ? -4.823 29.275 24.114 1.00 93.25 639 ASP A O 1
ATOM 4987 N N . SER A 1 640 ? -6.575 29.823 25.410 1.00 91.88 640 SER A N 1
ATOM 4988 C CA . SER A 1 640 ? -7.165 30.743 24.436 1.00 91.88 640 SER A CA 1
ATOM 4989 C C . SER A 1 640 ? -6.159 31.816 23.997 1.00 91.88 640 SER A C 1
ATOM 4991 O O . SER A 1 640 ? -5.604 32.547 24.819 1.00 91.88 640 SER A O 1
ATOM 4993 N N . GLY A 1 641 ? -5.920 31.905 22.686 1.00 90.75 641 GLY A N 1
ATOM 4994 C CA . GLY A 1 641 ? -4.994 32.862 22.073 1.00 90.75 641 GLY A CA 1
ATOM 4995 C C . GLY A 1 641 ? -3.518 32.446 22.069 1.00 90.75 641 GLY A C 1
ATOM 4996 O O . GLY A 1 641 ? -2.696 33.175 21.511 1.00 90.75 641 GLY A O 1
ATOM 4997 N N . TYR A 1 642 ? -3.154 31.297 22.649 1.00 94.38 642 TYR A N 1
ATOM 4998 C CA . TYR A 1 642 ? -1.796 30.765 22.547 1.00 94.38 642 TYR A CA 1
ATOM 4999 C C . TYR A 1 642 ? -1.546 30.151 21.158 1.00 94.38 642 TYR A C 1
ATOM 5001 O O . TYR A 1 642 ? -2.386 29.440 20.613 1.00 94.38 642 TYR A O 1
ATOM 5009 N N . VAL A 1 643 ? -0.366 30.413 20.591 1.00 92.75 643 VAL A N 1
ATOM 5010 C CA . VAL A 1 643 ? 0.082 29.870 19.300 1.00 92.75 643 VAL A CA 1
ATOM 5011 C C . VAL A 1 643 ? 1.488 29.311 19.478 1.00 92.75 643 VAL A C 1
ATOM 5013 O O . VAL A 1 643 ? 2.389 30.049 19.890 1.00 92.75 643 VAL A O 1
ATOM 5016 N N . ASP A 1 644 ? 1.690 28.035 19.140 1.00 92.12 644 ASP A N 1
ATOM 5017 C CA . ASP A 1 644 ? 3.030 27.446 19.127 1.00 92.12 644 ASP A CA 1
ATOM 5018 C C . ASP A 1 644 ? 3.837 28.028 17.954 1.00 92.12 644 ASP A C 1
ATOM 5020 O O . ASP A 1 644 ? 3.445 27.963 16.785 1.00 92.12 644 ASP A O 1
ATOM 5024 N N . LYS A 1 645 ? 4.978 28.636 18.284 1.00 89.56 645 LYS A N 1
ATOM 5025 C CA . LYS A 1 645 ? 5.912 29.222 17.311 1.00 89.56 645 LYS A CA 1
ATOM 5026 C C . LYS A 1 645 ? 6.961 28.224 16.821 1.00 89.56 645 LYS A C 1
ATOM 5028 O O . LYS A 1 645 ? 7.683 28.527 15.880 1.00 89.56 645 LYS A O 1
ATOM 5033 N N . ASN A 1 646 ? 7.074 27.067 17.469 1.00 88.75 646 ASN A N 1
ATOM 5034 C CA . ASN A 1 646 ? 8.092 26.050 17.232 1.00 88.75 646 ASN A CA 1
ATOM 5035 C C . ASN A 1 646 ? 7.418 24.734 16.847 1.00 88.75 646 ASN A C 1
ATOM 5037 O O . ASN A 1 646 ? 7.488 23.747 17.590 1.00 88.75 646 ASN A O 1
ATOM 5041 N N . LYS A 1 647 ? 6.738 24.765 15.700 1.00 92.75 647 LYS A N 1
ATOM 5042 C CA . LYS A 1 647 ? 5.983 23.627 15.185 1.00 92.75 647 LYS A CA 1
ATOM 5043 C C . LYS A 1 647 ? 6.921 22.517 14.730 1.00 92.75 647 LYS A C 1
ATOM 5045 O O . LYS A 1 647 ? 7.907 22.782 14.047 1.00 92.75 647 LYS A O 1
ATOM 5050 N N . ALA A 1 648 ? 6.601 21.281 15.086 1.00 93.00 648 ALA A N 1
ATOM 5051 C CA . ALA A 1 648 ? 7.490 20.133 14.932 1.00 93.00 648 ALA A CA 1
ATOM 5052 C C . ALA A 1 648 ? 7.368 19.436 13.557 1.00 93.00 648 ALA A C 1
ATOM 5054 O O . ALA A 1 648 ? 7.391 18.211 13.478 1.00 93.00 648 ALA A O 1
ATOM 5055 N N . PHE A 1 649 ? 7.234 20.211 12.473 1.00 93.31 649 PHE A N 1
ATOM 5056 C CA . PHE A 1 649 ? 7.133 19.672 11.108 1.00 93.31 649 PHE A CA 1
ATOM 5057 C C . PHE A 1 649 ? 8.390 18.902 10.701 1.00 93.31 649 PHE A C 1
ATOM 5059 O O . PHE A 1 649 ? 8.288 17.749 10.294 1.00 93.31 649 PHE A O 1
ATOM 5066 N N . ASP A 1 650 ? 9.564 19.515 10.880 1.00 90.00 650 ASP A N 1
ATOM 5067 C CA . ASP A 1 650 ? 10.844 18.902 10.509 1.00 90.00 650 ASP A CA 1
ATOM 5068 C C . ASP A 1 650 ? 11.066 17.598 11.285 1.00 90.00 650 ASP A C 1
ATOM 5070 O O . ASP A 1 650 ? 11.416 16.581 10.701 1.00 90.00 650 ASP A O 1
ATOM 5074 N N . PHE A 1 651 ? 10.745 17.595 12.585 1.00 92.88 651 PHE A N 1
ATOM 5075 C CA . PHE A 1 651 ? 10.780 16.395 13.423 1.00 92.88 651 PHE A CA 1
ATOM 5076 C C . PHE A 1 651 ? 9.888 15.270 12.879 1.00 92.88 651 PHE A C 1
ATOM 5078 O O . PHE A 1 651 ? 10.329 14.126 12.829 1.00 92.88 651 PHE A O 1
ATOM 5085 N N . CYS A 1 652 ? 8.657 15.578 12.463 1.00 94.19 652 CYS A N 1
ATOM 5086 C CA . CYS A 1 652 ? 7.746 14.578 11.910 1.00 94.19 652 CYS A CA 1
ATOM 5087 C C . CYS A 1 652 ? 8.328 13.914 10.652 1.00 94.19 652 CYS A C 1
ATOM 5089 O O . CYS A 1 652 ? 8.342 12.688 10.560 1.00 94.19 652 CYS A O 1
ATOM 5091 N N . GLY A 1 653 ? 8.857 14.717 9.722 1.00 92.31 653 GLY A N 1
ATOM 5092 C CA . GLY A 1 653 ? 9.505 14.210 8.510 1.00 92.31 653 GLY A CA 1
ATOM 5093 C C . GLY A 1 653 ? 10.776 13.410 8.810 1.00 92.31 653 GLY A C 1
ATOM 5094 O O . GLY A 1 653 ? 10.953 12.314 8.285 1.00 92.31 653 GLY A O 1
ATOM 5095 N N . SER A 1 654 ? 11.643 13.916 9.695 1.00 91.62 654 SER A N 1
ATOM 5096 C CA . SER A 1 654 ? 12.883 13.229 10.078 1.00 91.62 654 SER A CA 1
ATOM 5097 C C . SER A 1 654 ? 12.619 11.910 10.807 1.00 91.62 654 SER A C 1
ATOM 5099 O O . SER A 1 654 ? 13.388 10.971 10.631 1.00 91.62 654 SER A O 1
ATOM 5101 N N . ALA A 1 655 ? 11.540 11.799 11.589 1.00 93.69 655 ALA A N 1
ATOM 5102 C CA . ALA A 1 655 ? 11.174 10.551 12.258 1.00 93.69 655 ALA A CA 1
ATOM 5103 C C . ALA A 1 655 ? 10.800 9.450 11.255 1.00 93.69 655 ALA A C 1
ATOM 5105 O O . ALA A 1 655 ? 11.282 8.329 11.383 1.00 93.69 655 ALA A O 1
ATOM 5106 N N . GLN A 1 656 ? 9.995 9.783 10.241 1.00 93.25 656 GLN A N 1
ATOM 5107 C CA . GLN A 1 656 ? 9.605 8.840 9.189 1.00 93.25 656 GLN A CA 1
ATOM 5108 C C . GLN A 1 656 ? 10.820 8.381 8.370 1.00 93.25 656 GLN A C 1
ATOM 5110 O O . GLN A 1 656 ? 11.077 7.181 8.296 1.00 93.25 656 GLN A O 1
ATOM 5115 N N . ARG A 1 657 ? 11.657 9.320 7.907 1.00 89.81 657 ARG A N 1
ATOM 5116 C CA . ARG A 1 657 ? 12.911 8.998 7.199 1.00 89.81 657 ARG A CA 1
ATOM 5117 C C . ARG A 1 657 ? 13.875 8.157 8.035 1.00 89.81 657 ARG A C 1
ATOM 5119 O O . ARG A 1 657 ? 14.534 7.255 7.523 1.00 89.81 657 ARG A O 1
ATOM 5126 N N . TYR A 1 658 ? 13.982 8.443 9.333 1.00 89.62 658 TYR A N 1
ATOM 5127 C CA . TYR A 1 658 ? 14.808 7.648 10.238 1.00 89.62 658 TYR A CA 1
ATOM 5128 C C . TYR A 1 658 ? 14.310 6.198 10.320 1.00 89.62 658 TYR A C 1
ATOM 5130 O O . TYR A 1 658 ? 15.127 5.281 10.294 1.00 89.62 658 TYR A O 1
ATOM 5138 N N . TYR A 1 659 ? 12.993 5.977 10.373 1.00 91.94 659 TYR A N 1
ATOM 5139 C CA . TYR A 1 659 ? 12.405 4.633 10.411 1.00 91.94 659 TYR A CA 1
ATOM 5140 C C . TYR A 1 659 ? 12.616 3.855 9.118 1.00 91.94 659 TYR A C 1
ATOM 5142 O O . TYR A 1 659 ? 13.038 2.700 9.192 1.00 91.94 659 TYR A O 1
ATOM 5150 N N . GLU A 1 660 ? 12.437 4.499 7.965 1.00 88.75 660 GLU A N 1
ATOM 5151 C CA . GLU A 1 660 ? 12.779 3.934 6.653 1.00 88.75 660 GLU A CA 1
ATOM 5152 C C . GLU A 1 660 ? 14.258 3.516 6.616 1.00 88.75 660 GLU A C 1
ATOM 5154 O O . GLU A 1 660 ? 14.593 2.382 6.269 1.00 88.75 660 GLU A O 1
ATOM 5159 N N . LYS A 1 661 ? 15.159 4.394 7.083 1.00 85.69 661 LYS A N 1
ATOM 5160 C CA . LYS A 1 661 ? 16.607 4.148 7.082 1.00 85.69 661 LYS A CA 1
ATOM 5161 C C . LYS A 1 661 ? 17.026 2.950 7.931 1.00 85.69 661 LYS A C 1
ATOM 5163 O O . LYS A 1 661 ? 17.944 2.225 7.543 1.00 85.69 661 LYS A O 1
ATOM 5168 N N . VAL A 1 662 ? 16.412 2.766 9.100 1.00 86.06 662 VAL A N 1
ATOM 5169 C CA . VAL A 1 662 ? 16.750 1.665 10.021 1.00 86.06 662 VAL A CA 1
ATOM 5170 C C . VAL A 1 662 ? 15.898 0.411 9.798 1.00 86.06 662 VAL A C 1
ATOM 5172 O O . VAL A 1 662 ? 16.059 -0.562 10.534 1.00 86.06 662 VAL A O 1
ATOM 5175 N N . GLY A 1 663 ? 15.001 0.415 8.804 1.00 87.69 663 GLY A N 1
ATOM 5176 C CA . GLY A 1 663 ? 14.097 -0.699 8.511 1.00 87.69 663 GLY A CA 1
ATOM 5177 C C . GLY A 1 663 ? 13.092 -0.980 9.633 1.00 87.69 663 GLY A C 1
ATOM 5178 O O . GLY A 1 663 ? 12.765 -2.138 9.895 1.00 87.69 663 GLY A O 1
ATOM 5179 N N . SER A 1 664 ? 12.644 0.057 10.348 1.00 90.44 664 SER A N 1
ATOM 5180 C CA . SER A 1 664 ? 11.661 -0.080 11.427 1.00 90.44 664 SER A CA 1
ATOM 5181 C C . SER A 1 664 ? 10.235 -0.156 10.879 1.00 90.44 664 SER A C 1
ATOM 5183 O O . SER A 1 664 ? 9.857 0.628 10.018 1.00 90.44 664 SER A O 1
ATOM 5185 N N . GLY A 1 665 ? 9.415 -1.055 11.434 1.00 91.44 665 GLY A N 1
ATOM 5186 C CA . GLY A 1 665 ? 7.977 -1.135 11.136 1.00 91.44 665 GLY A CA 1
ATOM 5187 C C . GLY A 1 665 ? 7.101 -0.142 11.915 1.00 91.44 665 GLY A C 1
ATOM 5188 O O . GLY A 1 665 ? 5.876 -0.210 11.821 1.00 91.44 665 GLY A O 1
ATOM 5189 N N . THR A 1 666 ? 7.693 0.741 12.726 1.00 96.88 666 THR A N 1
ATOM 5190 C CA . THR A 1 666 ? 6.958 1.759 13.489 1.00 96.88 666 THR A CA 1
ATOM 5191 C C . THR A 1 666 ? 6.375 2.819 12.551 1.00 96.88 666 THR A C 1
ATOM 5193 O O . THR A 1 666 ? 7.101 3.434 11.777 1.00 96.88 666 THR A O 1
ATOM 5196 N N . ARG A 1 667 ? 5.069 3.091 12.653 1.00 97.38 667 ARG A N 1
ATOM 5197 C CA . ARG A 1 667 ? 4.370 4.066 11.795 1.00 97.38 667 ARG A CA 1
ATOM 5198 C C . ARG A 1 667 ? 4.267 5.450 12.435 1.00 97.38 667 ARG A C 1
ATOM 5200 O O . ARG A 1 667 ? 4.064 5.586 13.642 1.00 97.38 667 ARG A O 1
ATOM 5207 N N . VAL A 1 668 ? 4.376 6.493 11.615 1.00 97.75 668 VAL A N 1
ATOM 5208 C CA . VAL A 1 668 ? 4.318 7.899 12.048 1.00 97.75 668 VAL A CA 1
ATOM 5209 C C . VAL A 1 668 ? 2.907 8.460 11.883 1.00 97.75 668 VAL A C 1
ATOM 5211 O O . VAL A 1 668 ? 2.364 8.452 10.784 1.00 97.75 668 VAL A O 1
ATOM 5214 N N . LEU A 1 669 ? 2.336 8.964 12.980 1.00 97.81 669 LEU A N 1
ATOM 5215 C CA . LEU A 1 669 ? 0.972 9.492 13.067 1.00 97.81 669 LEU A CA 1
ATOM 5216 C C . LEU A 1 669 ? 1.001 10.906 13.694 1.00 97.81 669 LEU A C 1
ATOM 5218 O O . LEU A 1 669 ? 0.823 11.048 14.905 1.00 97.81 669 LEU A O 1
ATOM 5222 N N . PRO A 1 670 ? 1.308 11.984 12.942 1.00 97.50 670 PRO A N 1
ATOM 5223 C CA . PRO A 1 670 ? 1.227 13.356 13.435 1.00 97.50 670 PRO A CA 1
ATOM 5224 C C . PRO A 1 670 ? -0.107 13.672 14.116 1.00 97.50 670 PRO A C 1
ATOM 5226 O O . PRO A 1 670 ? -1.183 13.293 13.652 1.00 97.50 670 PRO A O 1
ATOM 5229 N N . ALA A 1 671 ? -0.012 14.426 15.210 1.00 97.19 671 ALA A N 1
ATOM 5230 C CA . ALA A 1 671 ? -1.131 14.839 16.045 1.00 97.19 671 ALA A CA 1
ATOM 5231 C C . ALA A 1 671 ? -0.986 16.304 16.498 1.00 97.19 671 ALA A C 1
ATOM 5233 O O . ALA A 1 671 ? 0.007 16.982 16.215 1.00 97.19 671 ALA A O 1
ATOM 5234 N N . SER A 1 672 ? -1.972 16.797 17.259 1.00 96.62 672 SER A N 1
ATOM 5235 C CA . SER A 1 672 ? -2.017 18.180 17.763 1.00 96.62 672 SER A CA 1
ATOM 5236 C C . SER A 1 672 ? -1.986 19.218 16.628 1.00 96.62 672 SER A C 1
ATOM 5238 O O . SER A 1 672 ? -1.151 20.125 16.589 1.00 96.62 672 SER A O 1
ATOM 5240 N N . LEU A 1 673 ? -2.905 19.060 15.674 1.00 97.19 673 LEU A N 1
ATOM 5241 C CA . LEU A 1 673 ? -3.081 19.939 14.517 1.00 97.19 673 LEU A CA 1
ATOM 5242 C C . LEU A 1 673 ? -4.135 21.012 14.818 1.00 97.19 673 LEU A C 1
ATOM 5244 O O . LEU A 1 673 ? -5.098 20.772 15.544 1.00 97.19 673 LEU A O 1
ATOM 5248 N N . THR A 1 674 ? -3.960 22.202 14.253 1.00 95.75 674 THR A N 1
ATOM 5249 C CA . THR A 1 674 ? -4.784 23.393 14.526 1.00 95.75 674 THR A CA 1
ATOM 5250 C C . THR A 1 674 ? -5.407 24.011 13.274 1.00 95.75 674 THR A C 1
ATOM 5252 O O . THR A 1 674 ? -6.313 24.838 13.387 1.00 95.75 674 THR A O 1
ATOM 5255 N N . SER A 1 675 ? -4.977 23.614 12.070 1.00 94.56 675 SER A N 1
ATOM 5256 C CA . SER A 1 675 ? -5.566 24.102 10.816 1.00 94.56 675 SER A CA 1
ATOM 5257 C C . SER A 1 675 ? -5.466 23.092 9.672 1.00 94.56 675 SER A C 1
ATOM 5259 O O . SER A 1 675 ? -4.593 22.227 9.681 1.00 94.56 675 SER A O 1
ATOM 5261 N N . VAL A 1 676 ? -6.341 23.240 8.670 1.00 92.94 676 VAL A N 1
ATOM 5262 C CA . VAL A 1 676 ? -6.339 22.432 7.436 1.00 92.94 676 VAL A CA 1
ATOM 5263 C C . VAL A 1 676 ? -4.992 22.535 6.720 1.00 92.94 676 VAL A C 1
ATOM 5265 O O . VAL A 1 676 ? -4.476 21.540 6.239 1.00 92.94 676 VAL A O 1
ATOM 5268 N N . GLN A 1 677 ? -4.367 23.711 6.730 1.00 92.25 677 GLN A N 1
ATOM 5269 C CA . GLN A 1 677 ? -3.051 23.933 6.137 1.00 92.25 677 GLN A CA 1
ATOM 5270 C C . GLN A 1 677 ? -1.963 23.067 6.785 1.00 92.25 677 GLN A C 1
ATOM 5272 O O . GLN A 1 677 ? -1.065 22.610 6.090 1.00 92.25 677 GLN A O 1
ATOM 5277 N N . GLU A 1 678 ? -2.025 22.826 8.099 1.00 95.12 678 GLU A N 1
ATOM 5278 C CA . GLU A 1 678 ? -1.070 21.922 8.758 1.00 95.12 678 GLU A CA 1
ATOM 5279 C C . GLU A 1 678 ? -1.312 20.469 8.365 1.00 95.12 678 GLU A C 1
ATOM 5281 O O . GLU A 1 678 ? -0.343 19.752 8.141 1.00 95.12 678 GLU A O 1
ATOM 5286 N N . VAL A 1 679 ? -2.583 20.063 8.257 1.00 94.56 679 VAL A N 1
ATOM 5287 C CA . VAL A 1 679 ? -2.966 18.721 7.796 1.00 94.56 679 VAL A CA 1
ATOM 5288 C C . VAL A 1 679 ? -2.430 18.493 6.384 1.00 94.56 679 VAL A C 1
ATOM 5290 O O . VAL A 1 679 ? -1.693 17.542 6.162 1.00 94.56 679 VAL A O 1
ATOM 5293 N N . MET A 1 680 ? -2.731 19.402 5.452 1.00 91.19 680 MET A N 1
ATOM 5294 C CA . MET A 1 680 ? -2.317 19.281 4.051 1.00 91.19 680 MET A CA 1
ATOM 5295 C C . MET A 1 680 ? -0.796 19.296 3.902 1.00 91.19 680 MET A C 1
ATOM 5297 O O . MET A 1 680 ? -0.240 18.490 3.164 1.00 91.19 680 MET A O 1
ATOM 5301 N N . ARG A 1 681 ? -0.090 20.130 4.673 1.00 92.00 681 ARG A N 1
ATOM 5302 C CA . ARG A 1 681 ? 1.378 20.163 4.680 1.00 92.00 681 ARG A CA 1
ATOM 5303 C C . ARG A 1 681 ? 2.021 18.845 5.144 1.00 92.00 681 ARG A C 1
ATOM 5305 O O . ARG A 1 681 ? 3.164 18.570 4.785 1.00 92.00 681 ARG A O 1
ATOM 5312 N N . LEU A 1 682 ? 1.299 18.056 5.938 1.00 93.38 682 LEU A N 1
ATOM 5313 C CA . LEU A 1 682 ? 1.707 16.745 6.453 1.00 93.38 682 LEU A CA 1
ATOM 5314 C C . LEU A 1 682 ? 1.133 15.569 5.655 1.00 93.38 682 LEU A C 1
ATOM 5316 O O . LEU A 1 682 ? 1.307 14.427 6.075 1.00 93.38 682 LEU A O 1
ATOM 5320 N N . ALA A 1 683 ? 0.478 15.824 4.523 1.00 90.81 683 ALA A N 1
ATOM 5321 C CA . ALA A 1 683 ? 0.140 14.774 3.573 1.00 90.81 683 ALA A CA 1
ATOM 5322 C C . ALA A 1 683 ? 1.432 14.007 3.214 1.00 90.81 683 ALA A C 1
ATOM 5324 O O . ALA A 1 683 ? 2.379 14.600 2.713 1.00 90.81 683 ALA A O 1
ATOM 5325 N N . GLY A 1 684 ? 1.519 12.725 3.560 1.00 89.25 684 GLY A N 1
ATOM 5326 C CA . GLY A 1 684 ? 2.711 11.883 3.343 1.00 89.25 684 GLY A CA 1
ATOM 5327 C C . GLY A 1 684 ? 3.127 11.123 4.592 1.00 89.25 684 GLY A C 1
ATOM 5328 O O . GLY A 1 684 ? 3.910 10.181 4.520 1.00 89.25 684 GLY A O 1
ATOM 5329 N N . ALA A 1 685 ? 2.605 11.517 5.756 1.00 93.06 685 ALA A N 1
ATOM 5330 C CA . ALA A 1 685 ? 2.784 10.744 6.973 1.00 93.06 685 ALA A CA 1
ATOM 5331 C C . ALA A 1 685 ? 2.054 9.401 6.860 1.00 93.06 685 ALA A C 1
ATOM 5333 O O . ALA A 1 685 ? 0.940 9.386 6.354 1.00 93.06 685 ALA A O 1
ATOM 5334 N N . HIS A 1 686 ? 2.596 8.307 7.402 1.00 94.69 686 HIS A N 1
ATOM 5335 C CA . HIS A 1 686 ? 1.921 6.997 7.360 1.00 94.69 686 HIS A CA 1
ATOM 5336 C C . HIS A 1 686 ? 0.445 7.049 7.808 1.00 94.69 686 HIS A C 1
ATOM 5338 O O . HIS A 1 686 ? -0.423 6.432 7.199 1.00 94.69 686 HIS A O 1
ATOM 5344 N N . HIS A 1 687 ? 0.163 7.792 8.880 1.00 96.94 687 HIS A N 1
ATOM 5345 C CA . HIS A 1 687 ? -1.180 8.091 9.375 1.00 96.94 687 HIS A CA 1
ATOM 5346 C C . HIS A 1 687 ? -1.296 9.577 9.727 1.00 96.94 687 HIS A C 1
ATOM 5348 O O . HIS A 1 687 ? -0.294 10.254 9.928 1.00 96.94 687 HIS A O 1
ATOM 5354 N N . ILE A 1 688 ? -2.508 10.102 9.880 1.00 96.56 688 ILE A N 1
ATOM 5355 C CA . ILE A 1 688 ? -2.736 11.446 10.415 1.00 96.56 688 ILE A CA 1
ATOM 5356 C C . ILE A 1 688 ? -4.007 11.468 11.255 1.00 96.56 688 ILE A C 1
ATOM 5358 O O . ILE A 1 688 ? -5.093 11.187 10.752 1.00 96.56 688 ILE A O 1
ATOM 5362 N N . THR A 1 689 ? -3.892 11.831 12.537 1.00 97.50 689 THR A N 1
ATOM 5363 C CA . THR A 1 689 ? -5.072 11.943 13.402 1.00 97.50 689 THR A CA 1
ATOM 5364 C C . THR A 1 689 ? -5.569 13.371 13.492 1.00 97.50 689 THR A C 1
ATOM 5366 O O . THR A 1 689 ? -4.830 14.307 13.819 1.00 97.50 689 THR A O 1
ATOM 5369 N N . VAL A 1 690 ? -6.846 13.549 13.163 1.00 97.56 690 VAL A N 1
ATOM 5370 C CA . VAL A 1 690 ? -7.438 14.864 12.942 1.00 97.56 690 VAL A CA 1
ATOM 5371 C C . VAL A 1 690 ? -8.641 15.066 13.861 1.00 97.56 690 VAL A C 1
ATOM 5373 O O . VAL A 1 690 ? -9.546 14.235 13.950 1.00 97.56 690 VAL A O 1
ATOM 5376 N N . ALA A 1 691 ? -8.666 16.207 14.551 1.00 97.00 691 ALA A N 1
ATOM 5377 C CA . ALA A 1 691 ? -9.761 16.571 15.443 1.00 97.00 691 ALA A CA 1
ATOM 5378 C C . ALA A 1 691 ? -11.058 16.886 14.661 1.00 97.00 691 ALA A C 1
ATOM 5380 O O . ALA A 1 691 ? -10.990 17.426 13.550 1.00 97.00 691 ALA A O 1
ATOM 5381 N N . PRO A 1 692 ? -12.255 16.669 15.244 1.00 96.44 692 PRO A N 1
ATOM 5382 C CA . PRO A 1 692 ? -13.535 16.835 14.545 1.00 96.44 692 PRO A CA 1
ATOM 5383 C C . PRO A 1 692 ? -13.758 18.178 13.825 1.00 96.44 692 PRO A C 1
ATOM 5385 O O . PRO A 1 692 ? -14.239 18.165 12.686 1.00 96.44 692 PRO A O 1
ATOM 5388 N N . PRO A 1 693 ? -13.391 19.345 14.402 1.00 94.94 693 PRO A N 1
ATOM 5389 C CA . PRO A 1 693 ? -13.552 20.620 13.703 1.00 94.94 693 PRO A CA 1
ATOM 5390 C C . PRO A 1 693 ? -12.687 20.729 12.444 1.00 94.94 693 PRO A C 1
ATOM 5392 O O . PRO A 1 693 ? -13.071 21.410 11.497 1.00 94.94 693 PRO A O 1
ATOM 5395 N N . LEU A 1 694 ? -11.518 20.081 12.426 1.00 96.25 694 LEU A N 1
ATOM 5396 C CA . LEU A 1 694 ? -10.638 20.053 11.259 1.00 96.25 694 LEU A CA 1
ATOM 5397 C C . LEU A 1 694 ? -11.106 19.026 10.231 1.00 96.25 694 LEU A C 1
ATOM 5399 O O . LEU A 1 694 ? -11.104 19.354 9.053 1.00 96.25 694 LEU A O 1
ATOM 540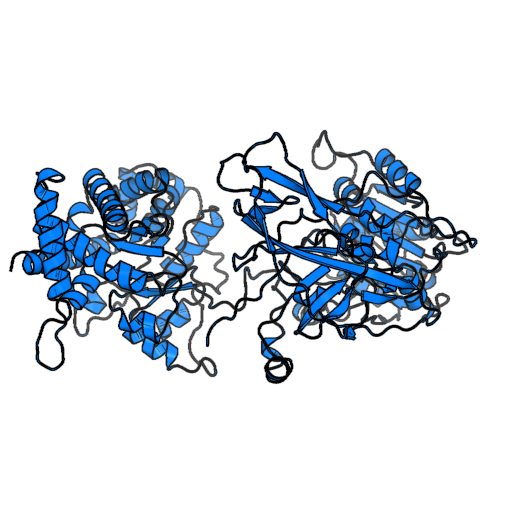3 N N . LEU A 1 695 ? -11.587 17.854 10.660 1.00 96.19 695 LEU A N 1
ATOM 5404 C CA . LEU A 1 695 ? -12.216 16.868 9.770 1.00 96.19 695 LEU A CA 1
ATOM 5405 C C . LEU A 1 695 ? -13.400 17.467 9.005 1.00 96.19 695 LEU A C 1
ATOM 5407 O O . LEU A 1 695 ? -13.508 17.291 7.797 1.00 96.19 695 LEU A O 1
ATOM 5411 N N . THR A 1 696 ? -14.250 18.231 9.696 1.00 94.69 696 THR A N 1
ATOM 5412 C CA . THR A 1 696 ? -15.386 18.922 9.063 1.00 94.69 696 THR A CA 1
ATOM 5413 C C . THR A 1 696 ? -14.895 19.925 8.020 1.00 94.69 696 THR A C 1
ATOM 5415 O O . THR A 1 696 ? -15.330 19.886 6.875 1.00 94.69 696 THR A O 1
ATOM 5418 N N . LYS A 1 697 ? -13.921 20.772 8.380 1.00 93.62 697 LYS A N 1
ATOM 5419 C CA . LYS A 1 697 ? -13.342 21.749 7.447 1.00 93.62 697 LYS A CA 1
ATOM 5420 C C . LYS A 1 697 ? -12.655 21.089 6.253 1.00 93.62 697 LYS A C 1
ATOM 5422 O O . LYS A 1 697 ? -12.764 21.613 5.154 1.00 93.62 697 LYS A O 1
ATOM 5427 N N . LEU A 1 698 ? -11.953 19.972 6.451 1.00 90.94 698 LEU A N 1
ATOM 5428 C CA . LEU A 1 698 ? -11.336 19.199 5.369 1.00 90.94 698 LEU A CA 1
ATOM 5429 C C . LEU A 1 698 ? -12.398 18.679 4.404 1.00 90.94 698 LEU A C 1
ATOM 5431 O O . LEU A 1 698 ? -12.270 18.891 3.207 1.00 90.94 698 LEU A O 1
ATOM 5435 N N . ALA A 1 699 ? -13.469 18.075 4.925 1.00 89.94 699 ALA A N 1
ATOM 5436 C CA . ALA A 1 699 ? -14.572 17.571 4.109 1.00 89.94 699 ALA A CA 1
ATOM 5437 C C . ALA A 1 699 ? -15.303 18.684 3.330 1.00 89.94 699 ALA A C 1
ATOM 5439 O O . ALA A 1 699 ? -15.818 18.442 2.242 1.00 89.94 699 ALA A O 1
ATOM 5440 N N . GLU A 1 700 ? -15.344 19.902 3.877 1.00 88.81 700 GLU A N 1
ATOM 5441 C CA . GLU A 1 700 ? -15.916 21.089 3.228 1.00 88.81 700 GLU A CA 1
ATOM 5442 C C . GLU A 1 700 ? -14.950 21.784 2.251 1.00 88.81 700 GLU A C 1
ATOM 5444 O O . GLU A 1 700 ? -15.382 22.624 1.460 1.00 88.81 700 GLU A O 1
ATOM 5449 N N . THR A 1 701 ? -13.651 21.470 2.298 1.00 82.81 701 THR A N 1
ATOM 5450 C CA . THR A 1 701 ? -12.632 22.108 1.455 1.00 82.81 701 THR A CA 1
ATOM 5451 C C . THR A 1 701 ? -12.549 21.391 0.103 1.00 82.81 701 THR A C 1
ATOM 5453 O O . THR A 1 701 ? -12.263 20.195 0.070 1.00 82.81 701 THR A O 1
ATOM 5456 N N . PRO A 1 702 ? -12.760 22.084 -1.033 1.00 76.88 702 PRO A N 1
ATOM 5457 C CA . PRO A 1 702 ? -12.586 21.481 -2.351 1.00 76.88 702 PRO A CA 1
ATOM 5458 C C . PRO A 1 702 ? -11.145 20.997 -2.561 1.00 76.88 702 PRO A C 1
ATOM 5460 O O . PRO A 1 702 ? -10.204 21.756 -2.339 1.00 76.88 702 PRO A O 1
ATOM 5463 N N . ALA A 1 703 ? -10.974 19.763 -3.041 1.00 67.69 703 ALA A N 1
ATOM 5464 C CA . ALA A 1 703 ? -9.654 19.211 -3.363 1.00 67.69 703 ALA A CA 1
ATOM 5465 C C . ALA A 1 703 ? -8.984 19.936 -4.548 1.00 67.69 703 ALA A C 1
ATOM 5467 O O . ALA A 1 703 ? -7.761 20.031 -4.612 1.00 67.69 703 ALA A O 1
ATOM 5468 N N . ASN A 1 704 ? -9.782 20.492 -5.467 1.00 60.78 704 ASN A N 1
ATOM 5469 C CA . ASN A 1 704 ? -9.304 21.290 -6.590 1.00 60.78 704 ASN A CA 1
ATOM 5470 C C . ASN A 1 704 ? -10.218 22.519 -6.806 1.00 60.78 704 ASN A C 1
ATOM 5472 O O . ASN A 1 704 ? -11.426 22.334 -6.990 1.00 60.78 704 ASN A O 1
ATOM 5476 N N . PRO A 1 705 ? -9.685 23.757 -6.800 1.00 59.59 705 PRO A N 1
ATOM 5477 C CA . PRO A 1 705 ? -8.284 24.109 -6.551 1.00 59.59 705 PRO A CA 1
ATOM 5478 C C . PRO A 1 705 ? -7.962 24.216 -5.051 1.00 59.59 705 PRO A C 1
ATOM 5480 O O . PRO A 1 705 ? -8.549 25.031 -4.339 1.00 59.59 705 PRO A O 1
ATOM 5483 N N . TRP A 1 706 ? -6.981 23.438 -4.582 1.00 80.06 706 TRP A N 1
ATOM 5484 C CA . TRP A 1 706 ? -6.263 23.716 -3.336 1.00 80.06 706 TRP A CA 1
ATOM 5485 C C . TRP A 1 706 ? -5.010 24.540 -3.661 1.00 80.06 706 TRP A C 1
ATOM 5487 O O . TRP A 1 706 ? -4.138 24.090 -4.396 1.00 80.06 706 TRP A O 1
ATOM 5497 N N . GLU A 1 707 ? -4.920 25.759 -3.124 1.00 78.12 707 GLU A N 1
ATOM 5498 C CA . GLU A 1 707 ? -3.797 26.685 -3.374 1.00 78.12 707 GLU A CA 1
ATOM 5499 C C . GLU A 1 707 ? -2.710 26.633 -2.281 1.00 78.12 707 GLU A C 1
ATOM 5501 O O . GLU A 1 707 ? -1.763 27.422 -2.291 1.00 78.12 707 GLU A O 1
ATOM 5506 N N . GLY A 1 708 ? -2.868 25.753 -1.288 1.00 78.75 708 GLY A N 1
ATOM 5507 C CA . GLY A 1 708 ? -1.957 25.636 -0.155 1.00 78.75 708 GLY A CA 1
ATOM 5508 C C . GLY A 1 708 ? -0.810 24.652 -0.380 1.00 78.75 708 GLY A C 1
ATOM 5509 O O . GLY A 1 708 ? -0.734 23.947 -1.380 1.00 78.75 708 GLY A O 1
ATOM 5510 N N . ASP A 1 709 ? 0.074 24.593 0.611 1.00 83.25 709 ASP A N 1
ATOM 5511 C CA . ASP A 1 709 ? 1.179 23.639 0.655 1.00 83.25 709 ASP A CA 1
ATOM 5512 C C . ASP A 1 709 ? 0.666 22.219 0.953 1.00 83.25 709 ASP A C 1
ATOM 5514 O O . ASP A 1 709 ? -0.067 22.027 1.930 1.00 83.25 709 ASP A O 1
ATOM 5518 N N . THR A 1 710 ? 1.050 21.245 0.125 1.00 88.00 710 THR A N 1
ATOM 5519 C CA . THR A 1 710 ? 0.665 19.834 0.260 1.00 88.00 710 THR A CA 1
ATOM 5520 C C . THR A 1 710 ? 1.914 18.971 0.335 1.00 88.00 710 THR A C 1
ATOM 5522 O O . THR A 1 710 ? 2.752 19.006 -0.559 1.00 88.00 710 THR A O 1
ATOM 5525 N N . GLY A 1 711 ? 2.044 18.220 1.425 1.00 87.69 711 GLY A N 1
ATOM 5526 C CA . GLY A 1 711 ? 3.082 17.210 1.622 1.00 87.69 711 GLY A CA 1
ATOM 5527 C C . GLY A 1 711 ? 4.536 17.677 1.634 1.00 87.69 711 GLY A C 1
ATOM 5528 O O . GLY A 1 711 ? 5.444 16.846 1.610 1.00 87.69 711 GLY A O 1
ATOM 5529 N N . SER A 1 712 ? 4.807 18.983 1.751 1.00 87.44 712 SER A N 1
ATOM 5530 C CA . SER A 1 712 ? 6.185 19.506 1.720 1.00 87.44 712 SER A CA 1
ATOM 5531 C C . SER A 1 712 ? 7.110 19.000 2.823 1.00 87.44 712 SER A C 1
ATOM 5533 O O . SER A 1 712 ? 8.328 19.156 2.715 1.00 87.44 712 SER A O 1
ATOM 5535 N N . VAL A 1 713 ? 6.558 18.434 3.899 1.00 87.81 713 VAL A N 1
ATOM 5536 C CA . VAL A 1 713 ? 7.345 17.812 4.976 1.00 87.81 713 VAL A CA 1
ATOM 5537 C C . VAL A 1 713 ? 8.029 16.528 4.499 1.00 87.81 713 VAL A C 1
ATOM 5539 O O . VAL A 1 713 ? 9.129 16.215 4.963 1.00 87.81 713 VAL A O 1
ATOM 5542 N N . PHE A 1 714 ? 7.396 15.819 3.563 1.00 84.56 714 PHE A N 1
ATOM 5543 C CA . PHE A 1 714 ? 7.829 14.515 3.063 1.00 84.56 714 PHE A CA 1
ATOM 5544 C C . PHE A 1 714 ? 8.378 14.587 1.629 1.00 84.56 714 PHE A C 1
ATOM 5546 O O . PHE A 1 714 ? 9.199 13.762 1.258 1.00 84.56 714 PHE A O 1
ATOM 5553 N N . SER A 1 715 ? 8.029 15.620 0.852 1.00 70.50 715 SER A N 1
ATOM 5554 C CA . SER A 1 715 ? 8.416 15.758 -0.563 1.00 70.50 715 SER A CA 1
ATOM 5555 C C . SER A 1 715 ? 9.842 16.278 -0.824 1.00 70.50 715 SER A C 1
ATOM 5557 O O . SER A 1 715 ? 10.212 16.507 -1.977 1.00 70.50 715 SER A O 1
ATOM 5559 N N . ARG A 1 716 ? 10.623 16.611 0.210 1.00 56.44 716 ARG A N 1
ATOM 5560 C CA . ARG A 1 716 ? 11.931 17.267 0.049 1.00 56.44 716 ARG A CA 1
ATOM 5561 C C . ARG A 1 716 ? 13.077 16.268 0.145 1.00 56.44 716 ARG A C 1
ATOM 5563 O O . ARG A 1 716 ? 13.246 15.614 1.169 1.00 56.44 716 ARG A O 1
ATOM 5570 N N . ASP A 1 717 ? 13.923 16.277 -0.882 1.00 51.91 717 ASP A N 1
ATOM 5571 C CA . ASP A 1 717 ? 15.220 15.604 -0.893 1.00 51.91 717 ASP A CA 1
ATOM 5572 C C . ASP A 1 717 ? 16.168 16.305 0.102 1.00 51.91 717 ASP A C 1
ATOM 5574 O O . ASP A 1 717 ? 16.754 17.362 -0.162 1.00 51.91 717 ASP A O 1
ATOM 5578 N N . HIS A 1 718 ? 16.208 15.790 1.330 1.00 55.59 718 HIS A N 1
ATOM 5579 C CA . HIS A 1 718 ? 16.957 16.352 2.450 1.00 55.59 718 HIS A CA 1
ATOM 5580 C C . HIS A 1 718 ? 18.240 15.551 2.691 1.00 55.59 718 HIS A C 1
ATOM 5582 O O . HIS A 1 718 ? 18.405 14.927 3.735 1.00 55.59 718 HIS A O 1
ATOM 5588 N N . GLY A 1 719 ? 19.198 15.637 1.762 1.00 45.75 719 GLY A N 1
ATOM 5589 C CA . GLY A 1 719 ? 20.512 14.979 1.881 1.00 45.75 719 GLY A CA 1
ATOM 5590 C C . GLY A 1 719 ? 21.345 15.353 3.125 1.00 45.75 719 GLY A C 1
ATOM 5591 O O . GLY A 1 719 ? 22.390 14.761 3.362 1.00 45.75 719 GLY A O 1
ATOM 5592 N N . ALA A 1 720 ? 20.901 16.316 3.944 1.00 47.75 720 ALA A N 1
ATOM 5593 C CA . ALA A 1 720 ? 21.542 16.681 5.212 1.00 47.75 720 ALA A CA 1
ATOM 5594 C C . ALA A 1 720 ? 21.185 15.744 6.385 1.00 47.75 720 ALA A C 1
ATOM 5596 O O . ALA A 1 720 ? 21.939 15.670 7.353 1.00 47.75 720 ALA A O 1
ATOM 5597 N N . ASP A 1 721 ? 20.055 15.036 6.311 1.00 53.53 721 ASP A N 1
ATOM 5598 C CA . ASP A 1 721 ? 19.605 14.125 7.369 1.00 53.53 721 ASP A CA 1
ATOM 5599 C C . ASP A 1 721 ? 20.342 12.761 7.300 1.00 53.53 721 ASP A C 1
ATOM 5601 O O . ASP A 1 721 ? 20.559 12.107 8.325 1.00 53.53 721 ASP A O 1
ATOM 5605 N N . GLU A 1 722 ? 20.814 12.357 6.112 1.00 50.53 722 GLU A N 1
ATOM 5606 C CA . GLU A 1 722 ? 21.469 11.058 5.878 1.00 50.53 722 GLU A CA 1
ATOM 5607 C C . GLU A 1 722 ? 22.810 10.880 6.608 1.00 50.53 722 GLU A C 1
ATOM 5609 O O . GLU A 1 722 ? 23.137 9.763 7.013 1.00 50.53 722 GLU A O 1
ATOM 5614 N N . GLU A 1 723 ? 23.571 11.959 6.830 1.00 49.22 723 GLU A N 1
ATOM 5615 C CA . GLU A 1 723 ? 24.822 11.910 7.606 1.00 49.22 723 GLU A CA 1
ATOM 5616 C C . GLU A 1 723 ? 24.579 11.715 9.117 1.00 49.22 723 GLU A C 1
ATOM 5618 O O . GLU A 1 723 ? 25.473 11.255 9.831 1.00 49.22 723 GLU A O 1
ATOM 5623 N N . VAL A 1 724 ? 23.380 12.042 9.624 1.00 55.81 724 VAL A N 1
ATOM 5624 C CA . VAL A 1 724 ? 23.079 12.106 11.069 1.00 55.81 724 VAL A CA 1
ATOM 5625 C C . VAL A 1 724 ? 22.388 10.842 11.592 1.00 55.81 724 VAL A C 1
ATOM 5627 O O . VAL A 1 724 ? 22.576 10.484 12.754 1.00 55.81 724 VAL A O 1
ATOM 5630 N N . PHE A 1 725 ? 21.640 10.116 10.754 1.00 66.31 725 PHE A N 1
ATOM 5631 C CA . PHE A 1 725 ? 20.857 8.937 11.166 1.00 66.31 725 PHE A CA 1
ATOM 5632 C C . PHE A 1 725 ? 21.676 7.681 11.536 1.00 66.31 725 PHE A C 1
ATOM 5634 O O . PHE A 1 725 ? 21.102 6.626 11.805 1.00 66.31 725 PHE A O 1
ATOM 5641 N N . GLY A 1 726 ? 23.007 7.787 11.595 1.00 62.38 726 GLY A N 1
ATOM 5642 C CA . GLY A 1 726 ? 23.914 6.724 12.029 1.00 62.38 726 GLY A CA 1
ATOM 5643 C C . GLY A 1 726 ? 24.068 6.566 13.552 1.00 62.38 726 GLY A C 1
ATOM 5644 O O . GLY A 1 726 ? 23.257 7.035 14.348 1.00 62.38 726 GLY A O 1
ATOM 5645 N N . ASP A 1 727 ? 25.170 5.901 13.925 1.00 68.19 727 ASP A N 1
ATOM 5646 C CA . ASP A 1 727 ? 25.631 5.371 15.231 1.00 68.19 727 ASP A CA 1
ATOM 5647 C C . ASP A 1 727 ? 25.289 6.176 16.515 1.00 68.19 727 ASP A C 1
ATOM 5649 O O . ASP A 1 727 ? 25.335 5.648 17.623 1.00 68.19 727 ASP A O 1
ATOM 5653 N N . TYR A 1 728 ? 24.928 7.457 16.417 1.00 85.19 728 TYR A N 1
ATOM 5654 C CA . TYR A 1 728 ? 24.499 8.258 17.564 1.00 85.19 728 TYR A CA 1
ATOM 5655 C C . TYR A 1 728 ? 23.249 7.689 18.248 1.00 85.19 728 TYR A C 1
ATOM 5657 O O . TYR A 1 728 ? 23.276 7.440 19.456 1.00 85.19 728 TYR A O 1
ATOM 5665 N N . TYR A 1 729 ? 22.164 7.464 17.498 1.00 89.25 729 TYR A N 1
ATOM 5666 C CA . TYR A 1 729 ? 20.899 7.040 18.101 1.00 89.25 729 TYR A CA 1
ATOM 5667 C C . TYR A 1 729 ? 20.974 5.615 18.653 1.00 89.25 729 TYR A C 1
ATOM 5669 O O . TYR A 1 729 ? 20.506 5.377 19.764 1.00 89.25 729 TYR A O 1
ATOM 5677 N N . SER A 1 730 ? 21.647 4.695 17.954 1.00 85.06 730 SER A N 1
ATOM 5678 C CA . SER A 1 730 ? 21.868 3.323 18.437 1.00 85.06 730 SER A CA 1
ATOM 5679 C C . SER A 1 730 ? 22.613 3.280 19.772 1.00 85.06 730 SER A C 1
ATOM 5681 O O . SER A 1 730 ? 22.318 2.428 20.602 1.00 85.06 730 SER A O 1
ATOM 5683 N N . ARG A 1 731 ? 23.534 4.220 20.023 1.00 86.25 731 ARG A N 1
ATOM 5684 C CA . ARG A 1 731 ? 24.281 4.291 21.289 1.00 86.25 731 ARG A CA 1
ATOM 5685 C C . ARG A 1 731 ? 23.453 4.796 22.463 1.00 86.25 731 ARG A C 1
ATOM 5687 O O . ARG A 1 731 ? 23.727 4.399 23.590 1.00 86.25 731 ARG A O 1
ATOM 5694 N N . ILE A 1 732 ? 22.498 5.700 22.231 1.00 92.31 732 ILE A N 1
ATOM 5695 C CA . ILE A 1 732 ? 21.731 6.295 23.335 1.00 92.31 732 ILE A CA 1
ATOM 5696 C C . ILE A 1 732 ? 20.508 5.461 23.714 1.00 92.31 732 ILE A C 1
ATOM 5698 O O . ILE A 1 732 ? 20.126 5.474 24.871 1.00 92.31 732 ILE A O 1
ATOM 5702 N N . VAL A 1 733 ? 19.888 4.728 22.783 1.00 94.00 733 VAL A N 1
ATOM 5703 C CA . VAL A 1 733 ? 18.624 4.010 23.056 1.00 94.00 733 VAL A CA 1
ATOM 5704 C C . VAL A 1 733 ? 18.785 2.772 23.947 1.00 94.00 733 VAL A C 1
ATOM 5706 O O . VAL A 1 733 ? 17.801 2.306 24.523 1.00 94.00 733 VAL A O 1
ATOM 5709 N N . GLU A 1 734 ? 20.006 2.251 24.084 1.00 91.12 734 GLU A N 1
ATOM 5710 C CA . GLU A 1 734 ? 20.317 1.094 24.935 1.00 91.12 734 GLU A CA 1
ATOM 5711 C C . GLU A 1 734 ? 20.663 1.474 26.386 1.00 91.12 734 GLU A C 1
ATOM 5713 O O . GLU A 1 734 ? 20.590 0.619 27.270 1.00 91.12 734 GLU A O 1
ATOM 5718 N N . ASP A 1 735 ? 20.996 2.742 26.652 1.00 95.31 735 ASP A N 1
ATOM 5719 C CA . ASP A 1 735 ? 21.432 3.226 27.965 1.00 95.31 735 ASP A CA 1
ATOM 5720 C C . ASP A 1 735 ? 20.524 4.353 28.477 1.00 95.31 735 ASP A C 1
ATOM 5722 O O . ASP A 1 735 ? 20.394 5.411 27.862 1.00 95.31 735 ASP A O 1
ATOM 5726 N N . GLU A 1 736 ? 19.910 4.134 29.642 1.00 96.94 736 GLU A N 1
ATOM 5727 C CA . GLU A 1 736 ? 18.963 5.077 30.245 1.00 96.94 736 GLU A CA 1
ATOM 5728 C C . GLU A 1 736 ? 19.582 6.455 30.487 1.00 96.94 736 GLU A C 1
ATOM 5730 O O . GLU A 1 736 ? 18.974 7.474 30.159 1.00 96.94 736 GLU A O 1
ATOM 5735 N N . GLY A 1 737 ? 20.797 6.498 31.039 1.00 97.56 737 GLY A N 1
ATOM 5736 C CA . GLY A 1 737 ? 21.461 7.754 31.375 1.00 97.56 737 GLY A CA 1
ATOM 5737 C C . GLY A 1 737 ? 21.846 8.548 30.128 1.00 97.56 737 GLY A C 1
ATOM 5738 O O . GLY A 1 737 ? 21.687 9.771 30.092 1.00 97.56 737 GLY A O 1
ATOM 5739 N N . ALA A 1 738 ? 22.312 7.860 29.086 1.00 96.81 738 ALA A N 1
ATOM 5740 C CA . ALA A 1 738 ? 22.639 8.450 27.798 1.00 96.81 738 ALA A CA 1
ATOM 5741 C C . ALA A 1 738 ? 21.390 9.003 27.107 1.00 96.81 738 ALA A C 1
ATOM 5743 O O . ALA A 1 738 ? 21.410 10.147 26.642 1.00 96.81 738 ALA A O 1
ATOM 5744 N N . TRP A 1 739 ? 20.297 8.233 27.084 1.00 97.69 739 TRP A N 1
ATOM 5745 C CA . TRP A 1 739 ? 19.027 8.687 26.528 1.00 97.69 739 TRP A CA 1
ATOM 5746 C C . TRP A 1 739 ? 18.461 9.881 27.296 1.00 97.69 739 TRP A C 1
ATOM 5748 O O . TRP A 1 739 ? 18.109 10.883 26.678 1.00 97.69 739 TRP A O 1
ATOM 5758 N N . GLN A 1 740 ? 18.423 9.821 28.632 1.00 97.62 740 GLN A N 1
ATOM 5759 C CA . GLN A 1 740 ? 17.929 10.915 29.474 1.00 97.62 740 GLN A CA 1
ATOM 5760 C C . GLN A 1 740 ? 18.733 12.194 29.242 1.00 97.62 740 GLN A C 1
ATOM 5762 O O . GLN A 1 740 ? 18.156 13.256 29.021 1.00 97.62 740 GLN A O 1
ATOM 5767 N N . LEU A 1 741 ? 20.067 12.101 29.211 1.00 97.38 741 LEU A N 1
ATOM 5768 C CA . LEU A 1 741 ? 20.917 13.257 28.939 1.00 97.38 741 LEU A CA 1
ATOM 5769 C C . LEU A 1 741 ? 20.668 13.839 27.540 1.00 97.38 741 LEU A C 1
ATOM 5771 O O . LEU A 1 741 ? 20.638 15.062 27.387 1.00 97.38 741 LEU A O 1
ATOM 5775 N N . ALA A 1 742 ? 20.503 12.991 26.522 1.00 96.31 742 ALA A N 1
ATOM 5776 C CA . ALA A 1 742 ? 20.191 13.429 25.164 1.00 96.31 742 ALA A CA 1
ATOM 5777 C C . ALA A 1 742 ? 18.814 14.112 25.101 1.00 96.31 742 ALA A C 1
ATOM 5779 O O . ALA A 1 742 ? 18.701 15.230 24.595 1.00 96.31 742 ALA A O 1
ATOM 5780 N N . PHE A 1 743 ? 17.794 13.496 25.700 1.00 97.06 743 PHE A N 1
ATOM 5781 C CA . PHE A 1 743 ? 16.429 14.007 25.748 1.00 97.06 743 PHE A CA 1
ATOM 5782 C C . PHE A 1 743 ? 16.332 15.352 26.483 1.00 97.06 743 PHE A C 1
ATOM 5784 O O . PHE A 1 743 ? 15.821 16.323 25.922 1.00 97.06 743 PHE A O 1
ATOM 5791 N N . THR A 1 744 ? 16.915 15.460 27.681 1.00 96.50 744 THR A N 1
ATOM 5792 C CA . THR A 1 744 ? 16.979 16.708 28.462 1.00 96.50 744 THR A CA 1
ATOM 5793 C C . THR A 1 744 ? 17.691 17.832 27.708 1.00 96.50 744 THR A C 1
ATOM 5795 O O . THR A 1 744 ? 17.369 19.006 27.871 1.00 96.50 744 THR A O 1
ATOM 5798 N N . ARG A 1 745 ? 18.670 17.520 26.852 1.00 94.62 745 ARG A N 1
ATOM 5799 C CA . ARG A 1 745 ? 19.377 18.535 26.049 1.00 94.62 745 ARG A CA 1
ATOM 5800 C C . ARG A 1 745 ? 18.650 18.887 24.753 1.00 94.62 745 ARG A C 1
ATOM 5802 O O . ARG A 1 745 ? 18.938 19.939 24.170 1.00 94.62 745 ARG A O 1
ATOM 5809 N N . SER A 1 746 ? 17.714 18.052 24.311 1.00 93.00 746 SER A N 1
ATOM 5810 C CA . SER A 1 746 ? 17.033 18.201 23.031 1.00 93.00 746 SER A CA 1
ATOM 5811 C C . SER A 1 746 ? 16.266 19.521 22.948 1.00 93.00 746 SER A C 1
ATOM 5813 O O . SER A 1 746 ? 15.592 19.959 23.888 1.00 93.00 746 SER A O 1
ATOM 5815 N N . LEU A 1 747 ? 16.430 20.217 21.819 1.00 90.62 747 LEU A N 1
ATOM 5816 C CA . LEU A 1 747 ? 15.876 21.553 21.571 1.00 90.62 747 LEU A CA 1
ATOM 5817 C C . LEU A 1 747 ? 16.222 22.595 22.660 1.00 90.62 747 LEU A C 1
ATOM 5819 O O . LEU A 1 747 ? 15.476 23.565 22.836 1.00 90.62 747 LEU A O 1
ATOM 5823 N N . GLY A 1 748 ? 17.331 22.408 23.388 1.00 92.19 748 GLY A N 1
ATOM 5824 C CA . GLY A 1 748 ? 17.736 23.260 24.510 1.00 92.19 748 GLY A CA 1
ATOM 5825 C C . GLY A 1 748 ? 16.887 23.061 25.772 1.00 92.19 748 GLY A C 1
ATOM 5826 O O . GLY A 1 748 ? 16.620 24.033 26.472 1.00 92.19 748 GLY A O 1
ATOM 5827 N N . GLY A 1 749 ? 16.405 21.839 26.020 1.00 92.56 749 GLY A N 1
ATOM 5828 C CA . GLY A 1 749 ? 15.532 21.491 27.154 1.00 92.56 749 GLY A CA 1
ATOM 5829 C C . GLY A 1 749 ? 14.044 21.721 26.907 1.00 92.56 749 GLY A C 1
ATOM 5830 O O . GLY A 1 749 ? 13.208 21.440 27.764 1.00 92.56 749 GLY A O 1
ATOM 5831 N N . ARG A 1 750 ? 13.673 22.207 25.719 1.00 92.44 750 ARG A N 1
ATOM 5832 C CA . ARG A 1 750 ? 12.266 22.455 25.389 1.00 92.44 750 ARG A CA 1
ATOM 5833 C C . ARG A 1 750 ? 11.473 21.166 25.204 1.00 92.44 750 ARG A C 1
ATOM 5835 O O . ARG A 1 750 ? 10.309 21.156 25.583 1.00 92.44 750 ARG A O 1
ATOM 5842 N N . ALA A 1 751 ? 12.069 20.106 24.652 1.00 93.88 751 ALA A N 1
ATOM 5843 C CA . ALA A 1 751 ? 11.371 18.831 24.463 1.00 93.88 751 ALA A CA 1
ATOM 5844 C C . ALA A 1 751 ? 10.886 18.253 25.807 1.00 93.88 751 ALA 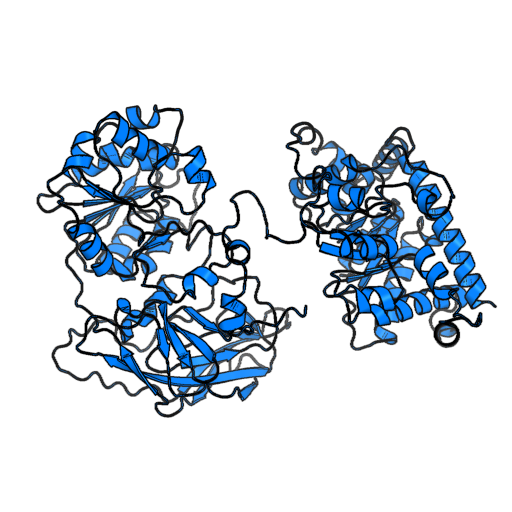A C 1
ATOM 5846 O O . ALA A 1 751 ? 9.713 17.904 25.946 1.00 93.88 751 ALA A O 1
ATOM 5847 N N . GLU A 1 752 ? 11.753 18.278 26.823 1.00 95.19 752 GLU A N 1
ATOM 5848 C CA . GLU A 1 752 ? 11.418 17.886 28.195 1.00 95.19 752 GLU A CA 1
ATOM 5849 C C . GLU A 1 752 ? 10.326 18.786 28.806 1.00 95.19 752 GLU A C 1
ATOM 5851 O O . GLU A 1 752 ? 9.353 18.301 29.382 1.00 95.19 752 GLU A O 1
ATOM 5856 N N . GLY A 1 753 ? 10.408 20.105 28.600 1.00 95.25 753 GLY A N 1
ATOM 5857 C CA . GLY A 1 753 ? 9.349 21.026 29.026 1.00 95.25 753 GLY A CA 1
ATOM 5858 C C . GLY A 1 753 ? 7.983 20.723 28.388 1.00 95.25 753 GLY A C 1
ATOM 5859 O O . GLY A 1 753 ? 6.959 20.761 29.076 1.00 95.25 753 GLY A O 1
ATOM 5860 N N . LYS A 1 754 ? 7.957 20.384 27.091 1.00 94.69 754 LYS A N 1
ATOM 5861 C CA . LYS A 1 754 ? 6.725 20.060 26.354 1.00 94.69 754 LYS A CA 1
ATOM 5862 C C . LYS A 1 754 ? 6.082 18.753 26.840 1.00 94.69 754 LYS A C 1
ATOM 5864 O O . LYS A 1 754 ? 4.864 18.725 27.021 1.00 94.69 754 LYS A O 1
ATOM 5869 N N . ILE A 1 755 ? 6.859 17.693 27.109 1.00 96.44 755 ILE A N 1
ATOM 5870 C CA . ILE A 1 755 ? 6.292 16.437 27.641 1.00 96.44 755 ILE A CA 1
ATOM 5871 C C . ILE A 1 755 ? 5.728 16.619 29.052 1.00 96.44 755 ILE A C 1
ATOM 5873 O O . ILE A 1 755 ? 4.616 16.165 29.319 1.00 96.44 755 ILE A O 1
ATOM 5877 N N . VAL A 1 756 ? 6.429 17.349 29.928 1.00 96.81 756 VAL A N 1
ATOM 5878 C CA . VAL A 1 756 ? 5.958 17.625 31.295 1.00 96.81 756 VAL A CA 1
ATOM 5879 C C . VAL A 1 756 ? 4.644 18.406 31.259 1.00 96.81 756 VAL A C 1
ATOM 5881 O O . VAL A 1 756 ? 3.693 18.055 31.956 1.00 96.81 756 VAL A O 1
ATOM 5884 N N . GLN A 1 757 ? 4.554 19.429 30.404 1.00 96.06 757 GLN A N 1
ATOM 5885 C CA . GLN A 1 757 ? 3.317 20.181 30.188 1.00 96.06 757 GLN A CA 1
ATOM 5886 C C . GLN A 1 757 ? 2.173 19.263 29.725 1.00 96.06 757 GLN A C 1
ATOM 5888 O O . GLN A 1 757 ? 1.079 19.320 30.286 1.00 96.06 757 GLN A O 1
ATOM 5893 N N . ALA A 1 758 ? 2.418 18.406 28.730 1.00 96.88 758 ALA A N 1
ATOM 5894 C CA . ALA A 1 758 ? 1.390 17.528 28.182 1.00 96.88 758 ALA A CA 1
ATOM 5895 C C . ALA A 1 758 ? 0.883 16.497 29.206 1.00 96.88 758 ALA A C 1
ATOM 5897 O O . ALA A 1 758 ? -0.327 16.309 29.337 1.00 96.88 758 ALA A O 1
ATOM 5898 N N . ILE A 1 759 ? 1.790 15.870 29.966 1.00 98.12 759 ILE A N 1
ATOM 5899 C CA . ILE A 1 759 ? 1.432 14.923 31.032 1.00 98.12 759 ILE A CA 1
ATOM 5900 C C . ILE A 1 759 ? 0.597 15.619 32.112 1.00 98.12 759 ILE A C 1
ATOM 5902 O O . ILE A 1 759 ? -0.430 15.073 32.509 1.00 98.12 759 ILE A O 1
ATOM 5906 N N . ASN A 1 760 ? 0.972 16.830 32.541 1.00 98.00 760 ASN A N 1
ATOM 5907 C CA . ASN A 1 760 ? 0.202 17.586 33.536 1.00 98.00 760 ASN A CA 1
ATOM 5908 C C . ASN A 1 760 ? -1.230 17.862 33.065 1.00 98.00 760 ASN A C 1
ATOM 5910 O O . ASN A 1 760 ? -2.174 17.568 33.794 1.00 98.00 760 ASN A O 1
ATOM 5914 N N . ILE A 1 761 ? -1.402 18.332 31.825 1.00 97.75 761 ILE A N 1
ATOM 5915 C CA . ILE A 1 761 ? -2.731 18.559 31.240 1.00 97.75 761 ILE A CA 1
ATOM 5916 C C . ILE A 1 761 ? -3.552 17.263 31.255 1.00 97.75 761 ILE A C 1
ATOM 5918 O O . ILE A 1 761 ? -4.714 17.269 31.658 1.00 97.75 761 ILE A O 1
ATOM 5922 N N . PHE A 1 762 ? -2.972 16.130 30.848 1.00 98.44 762 PHE A N 1
ATOM 5923 C CA . PHE A 1 762 ? -3.696 14.859 30.872 1.00 98.44 762 PHE A CA 1
ATOM 5924 C C . PHE A 1 762 ? -4.024 14.385 32.293 1.00 98.44 762 PHE A C 1
ATOM 5926 O O . PHE A 1 762 ? -5.122 13.871 32.505 1.00 98.44 762 PHE A O 1
ATOM 5933 N N . CYS A 1 763 ? -3.136 14.587 33.269 1.00 98.56 763 CYS A N 1
ATOM 5934 C CA . CYS A 1 763 ? -3.397 14.292 34.680 1.00 98.56 763 CYS A CA 1
ATOM 5935 C C . CYS A 1 763 ? -4.553 15.129 35.243 1.00 98.56 763 CYS A C 1
ATOM 5937 O O . CYS A 1 763 ? -5.435 14.570 35.891 1.00 98.56 763 CYS A O 1
ATOM 5939 N N . GLU A 1 764 ? -4.623 16.425 34.935 1.00 98.31 764 GLU A N 1
ATOM 5940 C CA . GLU A 1 764 ? -5.751 17.275 35.342 1.00 98.31 764 GLU A CA 1
ATOM 5941 C C . GLU A 1 764 ? -7.082 16.762 34.765 1.00 98.31 764 GLU A C 1
ATOM 5943 O O . GLU A 1 764 ? -8.109 16.728 35.447 1.00 98.31 764 GLU A O 1
ATOM 5948 N N . LYS A 1 765 ? -7.085 16.303 33.505 1.00 98.44 765 LYS A N 1
ATOM 5949 C CA . LYS A 1 765 ? -8.284 15.712 32.883 1.00 98.44 765 LYS A CA 1
ATOM 5950 C C . LYS A 1 765 ? -8.628 14.346 33.473 1.00 98.44 765 LYS A C 1
ATOM 5952 O O . LYS A 1 765 ? -9.807 14.069 33.682 1.00 98.44 765 LYS A O 1
ATOM 5957 N N . GLN A 1 766 ? -7.627 13.534 33.810 1.00 98.69 766 GLN A N 1
ATOM 5958 C CA . GLN A 1 766 ? -7.808 12.282 34.546 1.00 98.69 766 GLN A CA 1
ATOM 5959 C C . GLN A 1 766 ? -8.478 12.530 35.907 1.00 98.69 766 GLN A C 1
ATOM 5961 O O . GLN A 1 766 ? -9.435 11.848 36.260 1.00 98.69 766 GLN A O 1
ATOM 5966 N N . GLU A 1 767 ? -8.026 13.530 36.663 1.00 98.62 767 GLU A N 1
ATOM 5967 C CA . GLU A 1 767 ? -8.634 13.919 37.941 1.00 98.62 767 GLU A CA 1
ATOM 5968 C C . GLU A 1 767 ? -10.072 14.417 37.768 1.00 98.62 767 GLU A C 1
ATOM 5970 O O . GLU A 1 767 ? -10.947 14.076 38.567 1.00 98.62 767 GLU A O 1
ATOM 5975 N N . GLY A 1 768 ? -10.344 15.165 36.696 1.00 98.31 768 GLY A N 1
ATOM 5976 C CA . GLY A 1 768 ? -11.697 15.573 36.322 1.00 98.31 768 GLY A CA 1
ATOM 5977 C C . GLY A 1 768 ? -12.625 14.387 36.033 1.00 98.31 768 GLY A C 1
ATOM 5978 O O . GLY A 1 768 ? -13.770 14.386 36.492 1.00 98.31 768 GLY A O 1
ATOM 5979 N N . LEU A 1 769 ? -12.133 13.372 35.317 1.00 98.56 769 LEU A N 1
ATOM 5980 C CA . LEU A 1 769 ? -12.854 12.131 35.006 1.00 98.56 769 LEU A CA 1
ATOM 5981 C C . LEU A 1 769 ? -13.121 11.288 36.258 1.00 98.56 769 LEU A C 1
ATOM 5983 O O . LEU A 1 769 ? -14.245 10.845 36.480 1.00 98.56 769 LEU A O 1
ATOM 5987 N N . GLU A 1 770 ? -12.124 11.119 37.123 1.00 98.50 770 GLU A N 1
ATOM 5988 C CA . GLU A 1 770 ? -12.310 10.447 38.411 1.00 98.50 770 GLU A CA 1
ATOM 5989 C C . GLU A 1 770 ? -13.290 11.224 39.301 1.00 98.50 770 GLU A C 1
ATOM 5991 O O . GLU A 1 770 ? -14.143 10.640 39.962 1.00 98.50 770 GLU A O 1
ATOM 5996 N N . GLY A 1 771 ? -13.209 12.557 39.300 1.00 97.81 771 GLY A N 1
ATOM 5997 C CA . GLY A 1 771 ? -14.164 13.422 39.985 1.00 97.81 771 GLY A CA 1
ATOM 5998 C C . GLY A 1 771 ? -15.584 13.285 39.436 1.00 97.81 771 GLY A C 1
ATOM 5999 O O . GLY A 1 771 ? -16.531 13.384 40.208 1.00 97.81 771 GLY A O 1
ATOM 6000 N N . LEU A 1 772 ? -15.744 13.044 38.130 1.00 95.88 772 LEU A N 1
ATOM 6001 C CA . LEU A 1 772 ? -17.036 12.737 37.514 1.00 95.88 772 LEU A CA 1
ATOM 6002 C C . LEU A 1 772 ? -17.575 11.382 37.976 1.00 95.88 772 LEU A C 1
ATOM 6004 O O . LEU A 1 772 ? -18.756 11.304 38.271 1.00 95.88 772 LEU A O 1
ATOM 6008 N N . ALA A 1 773 ? -16.729 10.357 38.090 1.00 96.25 773 ALA A N 1
ATOM 6009 C CA . ALA A 1 773 ? -17.139 9.037 38.569 1.00 96.25 773 ALA A CA 1
ATOM 6010 C C . ALA A 1 773 ? -17.473 9.002 40.075 1.00 96.25 773 ALA A C 1
ATOM 6012 O O . ALA A 1 773 ? -18.249 8.157 40.514 1.00 96.25 773 ALA A O 1
ATOM 6013 N N . ARG A 1 774 ? -16.867 9.888 40.880 1.00 95.56 774 ARG A N 1
ATOM 6014 C CA . ARG A 1 774 ? -17.116 9.988 42.332 1.00 95.56 774 ARG A CA 1
ATOM 6015 C C . ARG A 1 774 ? -18.371 10.791 42.691 1.00 95.56 774 ARG A C 1
ATOM 6017 O O . ARG A 1 774 ? -18.855 10.644 43.813 1.00 95.56 774 ARG A O 1
ATOM 6024 N N . ARG A 1 775 ? -18.827 11.682 41.806 1.00 89.50 775 ARG A N 1
ATOM 6025 C CA . ARG A 1 775 ? -20.070 12.452 41.973 1.00 89.50 775 ARG A CA 1
ATOM 6026 C C . ARG A 1 775 ? -21.260 11.624 41.521 1.00 89.50 775 ARG A C 1
ATOM 6028 O O . ARG A 1 775 ? -22.301 11.730 42.202 1.00 89.50 775 ARG A O 1
#

pLDDT: mean 81.78, std 20.48, range [19.25, 98.88]

Radius of gyration: 31.9 Å; chains: 1; bounding box: 64×72×92 Å